Protein 2Z9V (pdb70)

CATH classification: 3.90.1150.10 (+1 more: 3.40.640.10)

Secondary structure (DSSP, 8-state):
----TTS--SEE-SSS--PPPHHHHHHTTS----TTSHHHHHHHHHHHHHHHHHTT-SSPPEEESS-THHHHHHHHHHH--TT--EEEEESSHHHHHHHHHHHHH-S-EEEEE--TTS---HHHHHHHHHH-TT--EEEEESEEGGGTEE--HHHHHHHHHHTT-EEEEE-TTTBTTBS--GGGGT-SEEEE-SSSTT---S--EEEEE-HHHHHHHHT-TTS--SSTT-SGGGTTTTSTTS--SS---HHHHHHHHHHHHHHHHH-HHHHHHHHHHHHHHHHHHHHHTT--BSSSSGGGB-TTEEEEEPPTT--HHHHHHHHHHHH-EE-EE--GGGTTTEEEEE--GGG-SHHHHHHHHHHHHHHHHHTT----HHHHHHHHHHHHHHH-/----TTS--SEE-SSS--PPPHHHHHHHTS----TTSHHHHHHHHHHHHHHHHHTT-SSPPEEESS-THHHHHHHHHHH--TT--EEEEESSHHHHHHHHHHHHH-S-EEEEE--TTS---HHHHHHHHHH-TT--EEEEESEEGGGTEE--HHHHHHHHHHHT-EEEEE-TTTBTTBS--TGGGT-SEEEE-SSSTT---S--EEEEE-HHHHHHHHH-TTS--SSTT-SGGGTTTTSTTS--SS---HHHHHHHHHHHHHHHHH-HHHHHHHHHHHHHHHHHHHHHHT--BSSSSGGGB-TTEEEEEPPTT--HHHHHHHHHHHH-EE-B---GGGTTTEEEEE--GGG-SHHHHHHHHHHHHHHHHHTT----HHHHHHHHHHHHHH--

Sequence (784 aa):
MRYPEHHADPVITLTAGPVNAYPEVLRGLGRTVLYDYDPAFQLLYEKKVVDDKAQKAMRLSNKPVILHGEEPVLGLEAAAASLISPDDDVVLNLASGVYGKGFGYWAKRYSPHLLEIEVPYNEAIDPQAVADMLKAHPEITVVSVCHHDTPSGTINPIDAIGALVSAHGAYLIVDAVSSFGGMKTHPEEDCKADIYVTGPNKCLGAPPGLTMMGVSERRAWAKMKKANPLAPRASMLSIVDWENAWSRDKPFPFTPSVSEINGLDVALDLYLNEGPEAVWARHALTAKAMRAGVTAMGLSSVWAASDSIASPTTTAVRTPDGVDEKALRQAARARYGVVFSSGRRGEETLGKKLTRIGHMGPTAQPIYAIAALTALGGAMNAAGRKLAIGKGIEAALAVIDADAMRYPEHADPVITLTAGPVNAYPEVLRGLGRTVLYDYDPAFQLLYEKKVVDKAQKAMRLSNKPVILHGEEPVLGLEAAAASLISPDDVVLNLASGVYGKGFGYYWAKRYSPHLLEEIEVPYNEAIDPQAVADMLKKAHPEITVVSVCHHDTPSGTINPIDAIGALVSAHGAYLIVDAVSSFGGMKTHPEEDCKADIIYVTGPNKCLGAPPGLTMMGVSERAWAKMKANPLAPRRASMLSIVDWENAWSRDKKPFPFTPSVSEINGLDVALDLYLNEGPEEAVWARHALTAKAMRAGVTAMGLSVWAASDSIASPTTTAVRTPDGVDEKALRQAARARYGVVFSSGRGETLGKLTRIGHMGPTAQPIYAIAALTALGGAMNAAGRKLAIGKGIEAALAVIDADA

Nearest PDB structures (foldseek):
  2z9u-assembly1_A  TM=1.001E+00  e=2.748E-76  Mesorhizobium loti
  3kgw-assembly1_B  TM=9.370E-01  e=1.574E-29  Mus musculus
  3kgx-assembly1_A  TM=9.315E-01  e=3.051E-29  Mus musculus
  7e7g-assembly1_A-2  TM=9.150E-01  e=3.504E-27  Pseudomonas aeruginosa PAO1
  1m32-assembly3_E  TM=9.062E-01  e=8.127E-26  Salmonella enterica subsp. enterica serovar Typhimurium

InterPro domains:
  IPR000192 Aminotransferase class V domain [PF00266] (108-335)
  IPR015421 Pyridoxal phosphate-dependent transferase, major domain [G3DSA:3.40.640.10] (22-267)
  IPR015422 Pyridoxal phosphate-dependent transferase, small domain [G3DSA:3.90.1150.10] (17-385)
  IPR015424 Pyridoxal phosphate-dependent transferase [SSF53383] (3-364)
  IPR024169 Serine-pyruvate aminotransferase/2-aminoethylphosphonate-pyruvate transaminase [PIRSF000524] (14-388)

Foldseek 3Di:
DWDDPVDAFDAEQAQFDGAFDVLLVVLLVPDQDDCLDLVNLVLLLVLQVLLCVLQVHPDTWFKAWFFQVLLLLLLLQQQAAQQAAEEQEEQADVSVVSQVSNCVHYVHYHYDYDHNQEEDDLVVLLVVCVVCLRHAEYEDEAQRPLNQFGYPQLSNLVSCVVSNHAYAYECAAPRLQADDHCVSNVHQKYWYDCTGQLRHNGTMITIDHDPVNLVSRVPHPRNDDLDSSHPNQRVCSSHSPDDDSDDHPRSSSSSSSSSSVVSVVVDSVNNNVLLQLLQVLLQQLCVQQPWHFSRPDPVGRHSFKTKTFDDPPDAVVQLQVQLCTPPSYHYDARDDPRGRGIIMGGLHHVNSHNVNSLSVLQSSVVSVVVSVDRTPSVRSSVRSVVSVVVVD/DWDDPVDAFDAEQAQFDGAFDPLLVVLLVDDQDDCLDLVNLVLLLVLQVLLCVLQVHPDTWFKAFFFQVLVLLLLLQQQAAQQAAEEQEEQADVSVVSQVSNCVHYVHYHYDYDHNQEEDDLVVLLVVLVVCLRHAEYEDEQQRPLNQFGYPQLSSLVSCVVSVHAYAYECAQPRLQADDHCVSRVHQKYWYDCTGQLRHNGTMITIDHDPVSLVSRVPDPRNDDLDSSHPNNRPCSSHSPDHDSDDHPRSSSSSSSSSSCVSVVCDSVNNNVLLQLLQVLLQQLCVQQPWDFSRPDPVGRHSFKTKTFDPPPFAVVQLQVQLCTPQSYHWDARDDPRGRGTIMGGLHHVNSHNVNSLSVLVSNSVSVVVSPDRTPSVRSNVRSVCSVVPDD

B-factor: mean 14.83, std 6.27, range [3.82, 55.48]

Structure (mmCIF, N/CA/C/O backbone):
data_2Z9V
#
_entry.id   2Z9V
#
_cell.length_a   68.628
_cell.length_b   68.628
_cell.length_c   312.191
_cell.angle_alpha   90.00
_cell.angle_beta   90.00
_cell.angle_gamma   90.00
#
_symmetry.space_group_name_H-M   'P 43 21 2'
#
loop_
_entity.id
_entity.type
_entity.pdbx_description
1 polymer 'Aspartate aminotransferase'
2 non-polymer 'SULFATE ION'
3 non-polymer 4-(AMINOMETHYL)-5-(HYDROXYMETHYL)-2-METHYLPYRIDIN-3-OL
4 non-polymer GLYCEROL
5 water water
#
loop_
_atom_site.group_PDB
_atom_site.id
_atom_site.type_symbol
_atom_site.label_atom_id
_atom_site.label_alt_id
_atom_site.label_comp_id
_atom_site.label_asym_id
_atom_site.label_entity_id
_atom_site.label_seq_id
_atom_site.pdbx_PDB_ins_code
_atom_site.Cartn_x
_atom_site.Cartn_y
_atom_site.Cartn_z
_atom_site.occupancy
_atom_site.B_iso_or_equiv
_atom_site.auth_seq_id
_atom_site.auth_comp_id
_atom_site.auth_asym_id
_atom_site.auth_atom_id
_atom_site.pdbx_PDB_model_num
ATOM 1 N N . MET A 1 1 ? 70.188 32.162 -3.747 1.00 19.16 2 MET A N 1
ATOM 2 C CA . MET A 1 1 ? 69.219 33.216 -3.304 1.00 18.73 2 MET A CA 1
ATOM 3 C C . MET A 1 1 ? 68.910 33.063 -1.821 1.00 18.79 2 MET A C 1
ATOM 4 O O . MET A 1 1 ? 69.120 31.985 -1.235 1.00 18.13 2 MET A O 1
ATOM 9 N N . ARG A 1 2 ? 68.405 34.143 -1.228 1.00 18.49 3 ARG A N 1
ATOM 10 C CA . ARG A 1 2 ? 68.007 34.141 0.179 1.00 18.71 3 ARG A CA 1
ATOM 11 C C . ARG A 1 2 ? 66.695 34.898 0.365 1.00 18.33 3 ARG A C 1
ATOM 12 O O . ARG A 1 2 ? 66.445 35.909 -0.305 1.00 19.28 3 ARG A O 1
ATOM 20 N N . TYR A 1 3 ? 65.855 34.391 1.263 1.00 17.14 4 TYR A N 1
ATOM 21 C CA . TYR A 1 3 ? 64.601 35.051 1.634 1.00 16.59 4 TYR A CA 1
ATOM 22 C C . TYR A 1 3 ? 64.859 35.954 2.825 1.00 17.52 4 TYR A C 1
ATOM 23 O O . TYR A 1 3 ? 65.330 35.485 3.865 1.00 16.61 4 TYR A O 1
ATOM 32 N N . PRO A 1 4 ? 64.572 37.261 2.673 1.00 18.83 5 PRO A N 1
ATOM 33 C CA . PRO A 1 4 ? 64.756 38.185 3.789 1.00 20.07 5 PRO A CA 1
ATOM 34 C C . PRO A 1 4 ? 63.783 37.888 4.938 1.00 20.53 5 PRO A C 1
ATOM 35 O O . PRO A 1 4 ? 62.658 37.421 4.706 1.00 20.32 5 PRO A O 1
ATOM 39 N N . GLU A 1 5 ? 64.233 38.156 6.162 1.00 21.80 6 GLU A N 1
ATOM 40 C CA . GLU A 1 5 ? 63.421 37.958 7.359 1.00 22.92 6 GLU A CA 1
ATOM 41 C C . GLU A 1 5 ? 62.148 38.802 7.371 1.00 22.93 6 GLU A C 1
ATOM 42 O O . GLU A 1 5 ? 61.130 38.379 7.924 1.00 23.02 6 GLU A O 1
ATOM 48 N N . HIS A 1 6 ? 62.223 39.996 6.777 1.00 23.29 7 HIS A N 1
ATOM 49 C CA A HIS A 1 6 ? 61.111 40.954 6.772 0.50 23.55 7 HIS A CA 1
ATOM 50 C CA B HIS A 1 6 ? 61.109 40.940 6.794 0.50 23.77 7 HIS A CA 1
ATOM 51 C C . HIS A 1 6 ? 60.029 40.581 5.763 1.00 23.83 7 HIS A C 1
ATOM 52 O O . HIS A 1 6 ? 58.864 40.973 5.911 1.00 24.55 7 HIS A O 1
ATOM 65 N N . ALA A 1 7 ? 60.414 39.822 4.738 1.00 23.39 8 ALA A N 1
ATOM 66 C CA . ALA A 1 7 ? 59.492 39.412 3.677 1.00 22.39 8 ALA A CA 1
ATOM 67 C C . ALA A 1 7 ? 58.721 38.155 4.072 1.00 21.59 8 ALA A C 1
ATOM 68 O O . ALA A 1 7 ? 59.190 37.376 4.895 1.00 20.73 8 ALA A O 1
ATOM 70 N N . ASP A 1 8 ? 57.539 37.975 3.480 1.00 20.64 9 ASP A N 1
ATOM 71 C CA . ASP A 1 8 ? 56.692 36.800 3.723 1.00 19.60 9 ASP A CA 1
ATOM 72 C C . ASP A 1 8 ? 57.420 35.508 3.339 1.00 17.42 9 ASP A C 1
ATOM 73 O O . ASP A 1 8 ? 58.239 35.506 2.417 1.00 17.24 9 ASP A O 1
ATOM 78 N N . PRO A 1 9 ? 57.133 34.399 4.046 1.00 15.38 10 PRO A N 1
ATOM 79 C CA . PRO A 1 9 ? 57.798 33.166 3.630 1.00 14.45 10 PRO A CA 1
ATOM 80 C C . PRO A 1 9 ? 57.044 32.519 2.464 1.00 13.79 10 PRO A C 1
ATOM 81 O O . PRO A 1 9 ? 55.989 33.006 2.048 1.00 13.43 10 PRO A O 1
ATOM 85 N N . VAL A 1 10 ? 57.580 31.416 1.964 1.00 12.43 11 VAL A N 1
ATOM 86 C CA . VAL A 1 10 ? 56.945 30.689 0.873 1.00 11.96 11 VAL A CA 1
ATOM 87 C C . VAL A 1 10 ? 55.929 29.690 1.426 1.00 12.20 11 VAL A C 1
ATOM 88 O O . VAL A 1 10 ? 54.783 29.654 0.974 1.00 12.81 11 VAL A O 1
ATOM 92 N N . ILE A 1 11 ? 56.354 28.875 2.396 1.00 12.15 12 ILE A N 1
ATOM 93 C CA . ILE A 1 11 ? 55.449 27.911 3.045 1.00 11.66 12 ILE A CA 1
ATOM 94 C C . ILE A 1 11 ? 55.672 27.906 4.547 1.00 10.96 12 ILE A C 1
ATOM 95 O O . ILE A 1 11 ? 56.776 27.661 5.004 1.00 11.39 12 ILE A O 1
ATOM 100 N N . THR A 1 12 ? 54.603 28.159 5.298 1.00 9.91 13 THR A N 1
ATOM 101 C CA . THR A 1 12 ? 54.629 28.088 6.758 1.00 9.99 13 THR A CA 1
ATOM 102 C C . THR A 1 12 ? 54.188 26.682 7.181 1.00 9.77 13 THR A C 1
ATOM 103 O O . THR A 1 12 ? 53.020 26.300 7.031 1.00 10.07 13 THR A O 1
ATOM 107 N N . LEU A 1 13 ? 55.154 25.932 7.699 1.00 10.29 14 LEU A N 1
ATOM 108 C CA . LEU A 1 13 ? 54.933 24.536 8.079 1.00 10.21 14 LEU A CA 1
ATOM 109 C C . LEU A 1 13 ? 55.147 24.347 9.577 1.00 10.58 14 LEU A C 1
ATOM 110 O O . LEU A 1 13 ? 55.730 23.362 10.036 1.00 10.86 14 LEU A O 1
ATOM 115 N N . THR A 1 14 ? 54.652 25.319 10.335 1.00 9.92 15 THR A N 1
ATOM 116 C CA . THR A 1 14 ? 54.781 25.335 11.796 1.00 10.13 15 THR A CA 1
ATOM 117 C C . THR A 1 14 ? 53.690 24.495 12.460 1.00 10.39 15 THR A C 1
ATOM 118 O O . THR A 1 14 ? 52.767 24.023 11.794 1.00 11.03 15 THR A O 1
ATOM 122 N N . ALA A 1 15 ? 53.773 24.355 13.787 1.00 10.88 16 ALA A N 1
ATOM 123 C CA . ALA A 1 15 ? 52.705 23.745 14.580 1.00 11.63 16 ALA A CA 1
ATOM 124 C C . ALA A 1 15 ? 51.610 24.760 14.969 1.00 11.55 16 ALA A C 1
ATOM 125 O O . ALA A 1 15 ? 50.885 24.568 15.955 1.00 11.55 16 ALA A O 1
ATOM 127 N N . GLY A 1 16 ? 51.502 25.853 14.197 1.00 11.83 17 GLY A N 1
ATOM 128 C CA . GLY A 1 16 ? 50.406 26.826 14.371 1.00 12.09 17 GLY A CA 1
ATOM 129 C C . GLY A 1 16 ? 50.825 28.108 15.092 1.00 12.18 17 GLY A C 1
ATOM 130 O O . GLY A 1 16 ? 51.602 28.063 16.040 1.00 12.63 17 GLY A O 1
ATOM 131 N N . PRO A 1 17 ? 50.320 29.268 14.640 1.00 12.07 18 PRO A N 1
ATOM 132 C CA . PRO A 1 17 ? 49.491 29.473 13.445 1.00 12.14 18 PRO A CA 1
ATOM 133 C C . PRO A 1 17 ? 50.167 29.049 12.153 1.00 12.06 18 PRO A C 1
ATOM 134 O O . PRO A 1 17 ? 51.383 29.228 11.979 1.00 12.39 18 PRO A O 1
ATOM 138 N N . VAL A 1 18 ? 49.369 28.478 11.261 1.00 12.45 19 VAL A N 1
ATOM 139 C CA . VAL A 1 18 ? 49.748 28.288 9.859 1.00 13.17 19 VAL A CA 1
ATOM 140 C C . VAL A 1 18 ? 48.825 29.196 9.044 1.00 12.93 19 VAL A C 1
ATOM 141 O O . VAL A 1 18 ? 47.864 29.744 9.595 1.00 12.79 19 VAL A O 1
ATOM 145 N N . ASN A 1 19 ? 49.085 29.381 7.748 1.00 12.84 20 ASN A N 1
ATOM 146 C CA . ASN A 1 19 ? 48.120 30.166 6.955 1.00 12.50 20 ASN A CA 1
ATOM 147 C C . ASN A 1 19 ? 46.758 29.477 6.971 1.00 12.60 20 ASN A C 1
ATOM 148 O O . ASN A 1 19 ? 46.667 28.249 6.879 1.00 12.00 20 ASN A O 1
ATOM 153 N N . ALA A 1 20 ? 45.693 30.256 7.128 1.00 11.69 21 ALA A N 1
ATOM 154 C CA . ALA A 1 20 ? 44.352 29.677 7.171 1.00 11.45 21 ALA A CA 1
ATOM 155 C C . ALA A 1 20 ? 43.988 29.093 5.808 1.00 11.02 21 ALA A C 1
ATOM 156 O O . ALA A 1 20 ? 44.578 29.469 4.781 1.00 11.63 21 ALA A O 1
ATOM 158 N N . TYR A 1 21 ? 43.022 28.170 5.789 1.00 11.21 22 TYR A N 1
ATOM 159 C CA . TYR A 1 21 ? 42.456 27.729 4.517 1.00 11.30 22 TYR A CA 1
ATOM 160 C C . TYR A 1 21 ? 42.044 28.955 3.692 1.00 11.84 22 TYR A C 1
ATOM 161 O O . TYR A 1 21 ? 41.560 29.940 4.250 1.00 11.92 22 TYR A O 1
ATOM 170 N N . PRO A 1 22 ? 42.241 28.907 2.362 1.00 12.52 23 PRO A N 1
ATOM 171 C CA . PRO A 1 22 ? 41.906 30.091 1.554 1.00 12.30 23 PRO A CA 1
ATOM 172 C C . PRO A 1 22 ? 40.433 30.502 1.709 1.00 11.82 23 PRO A C 1
ATOM 173 O O . PRO A 1 22 ? 40.136 31.692 1.732 1.00 12.31 23 PRO A O 1
ATOM 177 N N . GLU A 1 23 ? 39.544 29.524 1.854 1.00 11.40 24 GLU A N 1
ATOM 178 C CA . GLU A 1 23 ? 38.115 29.798 2.050 1.00 11.48 24 GLU A CA 1
ATOM 179 C C . GLU A 1 23 ? 37.868 30.546 3.366 1.00 10.88 24 GLU A C 1
ATOM 180 O O . GLU A 1 23 ? 36.946 31.383 3.470 1.00 11.31 24 GLU A O 1
ATOM 186 N N . VAL A 1 24 ? 38.667 30.207 4.375 1.00 11.29 25 VAL A N 1
ATOM 187 C CA . VAL A 1 24 ? 38.561 30.864 5.685 1.00 10.92 25 VAL A CA 1
ATOM 188 C C . VAL A 1 24 ? 39.037 32.306 5.555 1.00 10.90 25 VAL A C 1
ATOM 189 O O . VAL A 1 24 ? 38.374 33.213 6.061 1.00 11.21 25 VAL A O 1
ATOM 193 N N . LEU A 1 25 ? 40.153 32.529 4.856 1.00 10.14 26 LEU A N 1
ATOM 194 C CA . LEU A 1 25 ? 40.610 33.910 4.578 1.00 10.92 26 LEU A CA 1
ATOM 195 C C . LEU A 1 25 ? 39.526 34.758 3.915 1.00 11.02 26 LEU A C 1
ATOM 196 O O . LEU A 1 25 ? 39.297 35.909 4.310 1.00 11.32 26 LEU A O 1
ATOM 201 N N . ARG A 1 26 ? 38.843 34.191 2.919 1.00 11.20 27 ARG A N 1
ATOM 202 C CA . ARG A 1 26 ? 37.722 34.904 2.276 1.00 12.28 27 ARG A CA 1
ATOM 203 C C . ARG A 1 26 ? 36.565 35.095 3.265 1.00 11.83 27 ARG A C 1
ATOM 204 O O . ARG A 1 26 ? 35.919 36.158 3.294 1.00 12.65 27 ARG A O 1
ATOM 212 N N . GLY A 1 27 ? 36.305 34.065 4.073 1.00 11.24 28 GLY A N 1
ATOM 213 C CA . GLY A 1 27 ? 35.206 34.091 5.051 1.00 11.05 28 GLY A CA 1
ATOM 214 C C . GLY A 1 27 ? 35.390 35.166 6.108 1.00 10.75 28 GLY A C 1
ATOM 215 O O . GLY A 1 27 ? 34.417 35.753 6.599 1.00 10.54 28 GLY A O 1
ATOM 216 N N . LEU A 1 28 ? 36.645 35.407 6.481 1.00 10.29 29 LEU A N 1
ATOM 217 C CA . LEU A 1 28 ? 36.967 36.457 7.463 1.00 11.00 29 LEU A CA 1
ATOM 218 C C . LEU A 1 28 ? 36.579 37.831 6.937 1.00 10.93 29 LEU A C 1
ATOM 219 O O . LEU A 1 28 ? 36.419 38.773 7.722 1.00 11.24 29 LEU A O 1
ATOM 224 N N . GLY A 1 29 ? 36.459 37.938 5.613 1.00 11.20 30 GLY A N 1
ATOM 225 C CA . GLY A 1 29 ? 36.035 39.173 4.959 1.00 11.10 30 GLY A CA 1
ATOM 226 C C . GLY A 1 29 ? 34.545 39.296 4.672 1.00 11.70 30 GLY A C 1
ATOM 227 O O . GLY A 1 29 ? 34.123 40.224 3.982 1.00 10.94 30 GLY A O 1
ATOM 228 N N . ARG A 1 30 ? 33.746 38.360 5.178 1.00 12.10 31 ARG A N 1
ATOM 229 C CA . ARG A 1 30 ? 32.285 38.456 5.080 1.00 13.21 31 ARG A CA 1
ATOM 230 C C . ARG A 1 30 ? 31.741 39.705 5.791 1.00 13.48 31 ARG A C 1
ATOM 231 O O . ARG A 1 30 ? 32.403 40.299 6.641 1.00 12.47 31 ARG A O 1
ATOM 239 N N . THR A 1 31 ? 30.527 40.103 5.416 1.00 14.02 32 THR A N 1
ATOM 240 C CA . THR A 1 31 ? 29.856 41.231 6.067 1.00 14.74 32 THR A CA 1
ATOM 241 C C . THR A 1 31 ? 29.923 41.089 7.579 1.00 14.53 32 THR A C 1
ATOM 242 O O . THR A 1 31 ? 29.646 40.017 8.125 1.00 15.23 32 THR A O 1
ATOM 246 N N . VAL A 1 32 ? 30.284 42.179 8.244 1.00 13.80 33 VAL A N 1
ATOM 247 C CA . VAL A 1 32 ? 30.231 42.254 9.699 1.00 13.18 33 VAL A CA 1
ATOM 248 C C . VAL A 1 32 ? 28.864 42.820 10.060 1.00 13.07 33 VAL A C 1
ATOM 249 O O . VAL A 1 32 ? 28.595 44.006 9.843 1.00 13.42 33 VAL A O 1
ATOM 253 N N . LEU A 1 33 ? 27.987 41.963 10.571 1.00 12.87 34 LEU A N 1
ATOM 254 C CA . LEU A 1 33 ? 26.662 42.409 10.985 1.00 12.74 34 LEU A CA 1
ATOM 255 C C . LEU A 1 33 ? 26.680 42.938 12.414 1.00 12.53 34 LEU A C 1
ATOM 256 O O . LEU A 1 33 ? 27.546 42.577 13.216 1.00 12.81 34 LEU A O 1
ATOM 261 N N . TYR A 1 34 ? 25.711 43.795 12.731 1.00 12.02 35 TYR A N 1
ATOM 262 C CA . TYR A 1 34 ? 25.427 44.140 14.123 1.00 11.70 35 TYR A CA 1
ATOM 263 C C . TYR A 1 34 ? 25.126 42.841 14.871 1.00 11.81 35 TYR A C 1
ATOM 264 O O . TYR A 1 34 ? 24.400 41.972 14.366 1.00 11.39 35 TYR A O 1
ATOM 273 N N . ASP A 1 35 ? 25.685 42.698 16.073 1.00 11.79 36 ASP A N 1
ATOM 274 C CA . ASP A 1 35 ? 25.490 41.445 16.806 1.00 12.42 36 ASP A CA 1
ATOM 275 C C . ASP A 1 35 ? 24.031 41.174 17.236 1.00 13.30 36 ASP A C 1
ATOM 276 O O . ASP A 1 35 ? 23.647 40.023 17.438 1.00 13.24 36 ASP A O 1
ATOM 281 N N . TYR A 1 36 ? 23.219 42.227 17.309 1.00 12.60 37 TYR A N 1
ATOM 282 C CA . TYR A 1 36 ? 21.786 42.073 17.589 1.00 12.92 37 TYR A CA 1
ATOM 283 C C . TYR A 1 36 ? 20.893 42.134 16.343 1.00 12.74 37 TYR A C 1
ATOM 284 O O . TYR A 1 36 ? 19.658 42.162 16.443 1.00 13.80 37 TYR A O 1
ATOM 293 N N . ASP A 1 37 ? 21.514 42.132 15.170 1.00 12.31 38 ASP A N 1
ATOM 294 C CA . ASP A 1 37 ? 20.771 41.973 13.931 1.00 12.26 38 ASP A CA 1
ATOM 295 C C . ASP A 1 37 ? 20.217 40.547 13.915 1.00 12.43 38 ASP A C 1
ATOM 296 O O . ASP A 1 37 ? 20.931 39.604 14.281 1.00 12.34 38 ASP A O 1
ATOM 301 N N . PRO A 1 38 ? 18.942 40.385 13.520 1.00 12.66 39 PRO A N 1
ATOM 302 C CA . PRO A 1 38 ? 18.386 39.034 13.522 1.00 13.07 39 PRO A CA 1
ATOM 303 C C . PRO A 1 38 ? 19.151 38.033 12.642 1.00 13.33 39 PRO A C 1
ATOM 304 O O . PRO A 1 38 ? 19.193 36.839 12.978 1.00 13.09 39 PRO A O 1
ATOM 308 N N . ALA A 1 39 ? 19.760 38.505 11.551 1.00 12.85 40 ALA A N 1
ATOM 309 C CA . ALA A 1 39 ? 20.520 37.624 10.664 1.00 13.07 40 ALA A CA 1
ATOM 310 C C . ALA A 1 39 ? 21.790 37.127 11.359 1.00 13.11 40 ALA A C 1
ATOM 311 O O . ALA A 1 39 ? 22.203 35.982 11.161 1.00 13.68 40 ALA A O 1
ATOM 313 N N . PHE A 1 40 ? 22.396 37.980 12.180 1.00 12.87 41 PHE A N 1
ATOM 314 C CA . PHE A 1 40 ? 23.545 37.527 12.954 1.00 12.12 41 PHE A CA 1
ATOM 315 C C . PHE A 1 40 ? 23.158 36.577 14.089 1.00 12.18 41 PHE A C 1
ATOM 316 O O . PHE A 1 40 ? 23.853 35.589 14.348 1.00 12.16 41 PHE A O 1
ATOM 324 N N . GLN A 1 41 ? 22.041 36.867 14.755 1.00 11.98 42 GLN A N 1
ATOM 325 C CA . GLN A 1 41 ? 21.572 36.019 15.845 1.00 12.36 42 GLN A CA 1
ATOM 326 C C . GLN A 1 41 ? 21.312 34.611 15.304 1.00 12.83 42 GLN A C 1
ATOM 327 O O . GLN A 1 41 ? 21.639 33.612 15.964 1.00 12.48 42 GLN A O 1
ATOM 333 N N . LEU A 1 42 ? 20.730 34.538 14.107 1.00 12.51 43 LEU A N 1
ATOM 334 C CA . LEU A 1 42 ? 20.503 33.244 13.459 1.00 14.27 43 LEU A CA 1
ATOM 335 C C . LEU A 1 42 ? 21.834 32.580 13.105 1.00 13.52 43 LEU A C 1
ATOM 336 O O . LEU A 1 42 ? 22.028 31.400 13.410 1.00 12.66 43 LEU A O 1
ATOM 341 N N . LEU A 1 43 ? 22.738 33.340 12.479 1.00 13.49 44 LEU A N 1
ATOM 342 C CA . LEU A 1 43 ? 24.067 32.823 12.099 1.00 12.98 44 LEU A CA 1
ATOM 343 C C . LEU A 1 43 ? 24.809 32.235 13.289 1.00 12.66 44 LEU A C 1
ATOM 344 O O . LEU A 1 43 ? 25.303 31.111 13.222 1.00 12.01 44 LEU A O 1
ATOM 349 N N . TYR A 1 44 ? 24.879 32.997 14.375 1.00 12.63 45 TYR A N 1
ATOM 350 C CA . TYR A 1 44 ? 25.565 32.555 15.588 1.00 11.57 45 TYR A CA 1
ATOM 351 C C . TYR A 1 44 ? 24.993 31.219 16.071 1.00 12.78 45 TYR A C 1
ATOM 352 O O . TYR A 1 44 ? 25.748 30.291 16.391 1.00 12.11 45 TYR A O 1
ATOM 361 N N . GLU A 1 45 ? 23.660 31.115 16.103 1.00 12.79 46 GLU A N 1
ATOM 362 C CA . GLU A 1 45 ? 23.016 29.866 16.527 1.00 13.60 46 GLU A CA 1
ATOM 363 C C . GLU A 1 45 ? 23.419 28.707 15.617 1.00 13.17 46 GLU A C 1
ATOM 364 O O . GLU A 1 45 ? 23.683 27.580 16.091 1.00 12.72 46 GLU A O 1
ATOM 370 N N . LYS A 1 46 ? 23.466 28.986 14.319 1.00 13.11 47 LYS A N 1
ATOM 371 C CA A LYS A 1 46 ? 23.832 27.983 13.307 0.50 13.17 47 LYS A CA 1
ATOM 372 C CA B LYS A 1 46 ? 23.807 27.945 13.360 0.50 13.16 47 LYS A CA 1
ATOM 373 C C . LYS A 1 46 ? 25.283 27.551 13.466 1.00 13.09 47 LYS A C 1
ATOM 374 O O . LYS A 1 46 ? 25.624 26.391 13.252 1.00 12.15 47 LYS A O 1
ATOM 385 N N . VAL A 1 47 ? 26.138 28.508 13.816 1.00 12.48 48 VAL A N 1
ATOM 386 C CA . VAL A 1 47 ? 27.558 28.202 14.035 1.00 12.08 48 VAL A CA 1
ATOM 387 C C . VAL A 1 47 ? 27.729 27.272 15.243 1.00 11.85 48 VAL A C 1
ATOM 388 O O . VAL A 1 47 ? 28.477 26.291 15.175 1.00 11.83 48 VAL A O 1
ATOM 392 N N . VAL A 1 48 ? 27.010 27.549 16.330 1.00 10.74 49 VAL A N 1
ATOM 393 C CA . VAL A 1 48 ? 27.012 26.649 17.494 1.00 10.85 49 VAL A CA 1
ATOM 394 C C . VAL A 1 48 ? 26.542 25.243 17.099 1.00 11.39 49 VAL A C 1
ATOM 395 O O . VAL A 1 48 ? 27.148 24.244 17.521 1.00 11.09 49 VAL A O 1
ATOM 399 N N . ASP A 1 49 ? 25.490 25.176 16.280 1.00 12.47 50 ASP A N 1
ATOM 400 C CA A ASP A 1 49 ? 24.961 23.894 15.768 0.50 12.99 50 ASP A CA 1
ATOM 401 C CA B ASP A 1 49 ? 24.966 23.893 15.800 0.50 13.17 50 ASP A CA 1
ATOM 402 C C . ASP A 1 49 ? 25.997 23.105 14.977 1.00 13.16 50 ASP A C 1
ATOM 403 O O . ASP A 1 49 ? 26.119 21.878 15.130 1.00 12.89 50 ASP A O 1
ATOM 412 N N . LYS A 1 50 ? 26.732 23.811 14.118 1.00 12.94 51 LYS A N 1
ATOM 413 C CA . LYS A 1 50 ? 27.771 23.199 13.297 1.00 13.07 51 LYS A CA 1
ATOM 414 C C . LYS A 1 50 ? 28.887 22.702 14.190 1.00 12.27 51 LYS A C 1
ATOM 415 O O . LYS A 1 50 ? 29.424 21.607 13.967 1.00 12.12 51 LYS A O 1
ATOM 421 N N . ALA A 1 51 ? 29.245 23.504 15.199 1.00 11.34 52 ALA A N 1
ATOM 422 C CA . ALA A 1 51 ? 30.262 23.096 16.161 1.00 11.26 52 ALA A CA 1
ATOM 423 C C . ALA A 1 51 ? 29.816 21.849 16.930 1.00 11.79 52 ALA A C 1
ATOM 424 O O . ALA A 1 51 ? 30.609 20.913 17.142 1.00 11.51 52 ALA A O 1
ATOM 426 N N . GLN A 1 52 ? 28.542 21.817 17.323 1.00 12.00 53 GLN A N 1
ATOM 427 C CA . GLN A 1 52 ? 27.999 20.646 18.018 1.00 12.17 53 GLN A CA 1
ATOM 428 C C . GLN A 1 52 ? 28.128 19.399 17.141 1.00 12.69 53 GLN A C 1
ATOM 429 O O . GLN A 1 52 ? 28.541 18.317 17.610 1.00 12.73 53 GLN A O 1
ATOM 435 N N . LYS A 1 53 ? 27.808 19.549 15.862 1.00 11.79 54 LYS A N 1
ATOM 436 C CA . LYS A 1 53 ? 27.876 18.417 14.937 1.00 12.34 54 LYS A CA 1
ATOM 437 C C . LYS A 1 53 ? 29.327 17.960 14.786 1.00 11.69 54 LYS A C 1
ATOM 438 O O . LYS A 1 53 ? 29.623 16.768 14.882 1.00 11.84 54 LYS A O 1
ATOM 444 N N . ALA A 1 54 ? 30.231 18.914 14.572 1.00 11.39 55 ALA A N 1
ATOM 445 C CA . ALA A 1 54 ? 31.645 18.582 14.399 1.00 11.36 55 ALA A CA 1
ATOM 446 C C . ALA A 1 54 ? 32.220 17.893 15.644 1.00 11.73 55 ALA A C 1
ATOM 447 O O . ALA A 1 54 ? 33.041 16.985 15.529 1.00 11.77 55 ALA A O 1
ATOM 449 N N . MET A 1 55 ? 31.782 18.309 16.828 1.00 10.85 56 MET A N 1
ATOM 450 C CA . MET A 1 55 ? 32.300 17.750 18.080 1.00 11.16 56 MET A CA 1
ATOM 451 C C . MET A 1 55 ? 31.545 16.496 18.538 1.00 11.59 56 MET A C 1
ATOM 452 O O . MET A 1 55 ? 31.845 15.949 19.602 1.00 11.76 56 MET A O 1
ATOM 457 N N . ARG A 1 56 ? 30.581 16.048 17.723 1.00 12.02 57 ARG A N 1
ATOM 458 C CA . ARG A 1 56 ? 29.703 14.891 18.043 1.00 12.04 57 ARG A CA 1
ATOM 459 C C . ARG A 1 56 ? 29.072 15.028 19.434 1.00 12.05 57 ARG A C 1
ATOM 460 O O . ARG A 1 56 ? 28.959 14.057 20.197 1.00 12.33 57 ARG A O 1
ATOM 468 N N . LEU A 1 57 ? 28.677 16.259 19.766 1.00 11.78 58 LEU A N 1
ATOM 469 C CA . LEU A 1 57 ? 28.209 16.579 21.106 1.00 12.14 58 LEU A CA 1
ATOM 470 C C . LEU A 1 57 ? 26.717 16.347 21.272 1.00 12.86 58 LEU A C 1
ATOM 471 O O . LEU A 1 57 ? 25.928 16.648 20.376 1.00 13.66 58 LEU A O 1
ATOM 476 N N . SER A 1 58 ? 26.344 15.842 22.448 1.00 14.18 59 SER A N 1
ATOM 477 C CA . SER A 1 58 ? 24.937 15.622 22.789 1.00 15.06 59 SER A CA 1
ATOM 478 C C . SER A 1 58 ? 24.239 16.906 23.234 1.00 14.98 59 SER A C 1
ATOM 479 O O . SER A 1 58 ? 23.015 16.983 23.238 1.00 15.67 59 SER A O 1
ATOM 482 N N . ASN A 1 59 ? 25.026 17.910 23.606 1.00 14.02 60 ASN A N 1
ATOM 483 C CA . ASN A 1 59 ? 24.495 19.205 24.005 1.00 13.51 60 ASN A CA 1
ATOM 484 C C . ASN A 1 59 ? 25.305 20.313 23.329 1.00 13.46 60 ASN A C 1
ATOM 485 O O . ASN A 1 59 ? 26.240 20.018 22.597 1.00 13.59 60 ASN A O 1
ATOM 490 N N . LYS A 1 60 ? 24.955 21.576 23.560 1.00 13.27 61 LYS A N 1
ATOM 491 C CA . LYS A 1 60 ? 25.614 22.648 22.819 1.00 12.71 61 LYS A CA 1
ATOM 492 C C . LYS A 1 60 ? 27.011 22.935 23.350 1.00 11.64 61 LYS A C 1
ATOM 493 O O . LYS A 1 60 ? 27.196 23.037 24.570 1.00 12.23 61 LYS A O 1
ATOM 499 N N . PRO A 1 61 ? 27.997 23.072 22.438 1.00 10.88 62 PRO A N 1
ATOM 500 C CA . PRO A 1 61 ? 29.306 23.545 22.870 1.00 10.42 62 PRO A CA 1
ATOM 501 C C . PRO A 1 61 ? 29.189 25.034 23.144 1.00 10.34 62 PRO A C 1
ATOM 502 O O . PRO A 1 61 ? 28.312 25.699 22.575 1.00 11.38 62 PRO A O 1
ATOM 506 N N . VAL A 1 62 ? 30.055 25.537 24.007 1.00 9.98 63 VAL A N 1
ATOM 507 C CA . VAL A 1 62 ? 30.112 26.972 24.263 1.00 10.36 63 VAL A CA 1
ATOM 508 C C . VAL A 1 62 ? 31.239 27.563 23.438 1.00 9.97 63 VAL A C 1
ATOM 509 O O . VAL A 1 62 ? 32.379 27.072 23.489 1.00 10.17 63 VAL A O 1
ATOM 513 N N . ILE A 1 63 ? 30.945 28.633 22.701 1.00 10.67 64 ILE A N 1
ATOM 514 C CA . ILE A 1 63 ? 32.022 29.402 22.064 1.00 10.64 64 ILE A CA 1
ATOM 515 C C . ILE A 1 63 ? 32.392 30.556 22.981 1.00 10.19 64 ILE A C 1
ATOM 516 O O . ILE A 1 63 ? 31.514 31.327 23.386 1.00 10.39 64 ILE A O 1
ATOM 521 N N . LEU A 1 64 ? 33.676 30.662 23.326 1.00 10.20 65 LEU A N 1
ATOM 522 C CA . LEU A 1 64 ? 34.172 31.814 24.102 1.00 10.52 65 LEU A CA 1
ATOM 523 C C . LEU A 1 64 ? 35.030 32.696 23.210 1.00 10.39 65 LEU A C 1
ATOM 524 O O . LEU A 1 64 ? 35.654 32.218 22.265 1.00 10.44 65 LEU A O 1
ATOM 529 N N . HIS A 1 65 ? 35.089 33.988 23.523 1.00 10.00 66 HIS A N 1
ATOM 530 C CA . HIS A 1 65 ? 35.644 34.926 22.542 1.00 10.62 66 HIS A CA 1
ATOM 531 C C . HIS A 1 65 ? 37.059 35.361 22.843 1.00 10.62 66 HIS A C 1
ATOM 532 O O . HIS A 1 65 ? 37.369 36.554 22.948 1.00 11.82 66 HIS A O 1
ATOM 539 N N . GLY A 1 66 ? 37.893 34.346 22.991 1.00 9.88 67 GLY A N 1
ATOM 540 C CA . GLY A 1 66 ? 39.337 34.501 23.114 1.00 9.26 67 GLY A CA 1
ATOM 541 C C . GLY A 1 66 ? 39.902 33.185 22.651 1.00 10.21 67 GLY A C 1
ATOM 542 O O . GLY A 1 66 ? 39.170 32.185 22.552 1.00 10.27 67 GLY A O 1
ATOM 543 N N . GLU A 1 67 ? 41.193 33.169 22.355 1.00 10.28 68 GLU A N 1
ATOM 544 C CA A GLU A 1 67 ? 41.797 31.921 21.943 0.50 10.29 68 GLU A CA 1
ATOM 545 C CA B GLU A 1 67 ? 41.880 31.936 21.975 0.50 10.18 68 GLU A CA 1
ATOM 546 C C . GLU A 1 67 ? 41.819 30.945 23.141 1.00 9.86 68 GLU A C 1
ATOM 547 O O . GLU A 1 67 ? 41.556 31.340 24.284 1.00 8.86 68 GLU A O 1
ATOM 558 N N . PRO A 1 68 ? 42.035 29.646 22.868 1.00 10.48 69 PRO A N 1
ATOM 559 C CA . PRO A 1 68 ? 41.814 28.616 23.887 1.00 10.96 69 PRO A CA 1
ATOM 560 C C . PRO A 1 68 ? 42.461 28.719 25.259 1.00 11.48 69 PRO A C 1
ATOM 561 O O . PRO A 1 68 ? 41.944 28.089 26.194 1.00 11.25 69 PRO A O 1
ATOM 565 N N . VAL A 1 69 ? 43.536 29.496 25.422 1.00 11.37 70 VAL A N 1
ATOM 566 C CA . VAL A 1 69 ? 44.015 29.772 26.790 1.00 12.07 70 VAL A CA 1
ATOM 567 C C . VAL A 1 69 ? 42.882 30.277 27.674 1.00 12.00 70 VAL A C 1
ATOM 568 O O . VAL A 1 69 ? 42.860 30.004 28.873 1.00 12.81 70 VAL A O 1
ATOM 572 N N . LEU A 1 70 ? 41.951 31.024 27.077 1.00 10.89 71 LEU A N 1
ATOM 573 C CA . LEU A 1 70 ? 40.790 31.522 27.806 1.00 10.72 71 LEU A CA 1
ATOM 574 C C . LEU A 1 70 ? 39.934 30.385 28.343 1.00 10.69 71 LEU A C 1
ATOM 575 O O . LEU A 1 70 ? 39.540 30.394 29.515 1.00 11.03 71 LEU A O 1
ATOM 580 N N . GLY A 1 71 ? 39.625 29.430 27.474 1.00 11.64 72 GLY A N 1
ATOM 581 C CA . GLY A 1 71 ? 38.834 28.267 27.885 1.00 11.13 72 GLY A CA 1
ATOM 582 C C . GLY A 1 71 ? 39.484 27.475 29.011 1.00 10.83 72 GLY A C 1
ATOM 583 O O . GLY A 1 71 ? 38.813 27.048 29.960 1.00 11.03 72 GLY A O 1
ATOM 584 N N . LEU A 1 72 ? 40.796 27.272 28.910 1.00 11.13 73 LEU A N 1
ATOM 585 C CA . LEU A 1 72 ? 41.519 26.512 29.920 1.00 11.23 73 LEU A CA 1
ATOM 586 C C . LEU A 1 72 ? 41.540 27.230 31.276 1.00 10.87 73 LEU A C 1
ATOM 587 O O . LEU A 1 72 ? 41.235 26.627 32.302 1.00 10.14 73 LEU A O 1
ATOM 592 N N . GLU A 1 73 ? 41.868 28.525 31.277 1.00 10.56 74 GLU A N 1
ATOM 593 C CA . GLU A 1 73 ? 41.817 29.300 32.518 1.00 10.57 74 GLU A CA 1
ATOM 594 C C . GLU A 1 73 ? 40.399 29.347 33.098 1.00 10.42 74 GLU A C 1
ATOM 595 O O . GLU A 1 73 ? 40.222 29.190 34.316 1.00 11.23 74 GLU A O 1
ATOM 601 N N . ALA A 1 74 ? 39.402 29.584 32.241 1.00 10.56 75 ALA A N 1
ATOM 602 C CA . ALA A 1 74 ? 37.997 29.653 32.667 1.00 10.05 75 ALA A CA 1
ATOM 603 C C . ALA A 1 74 ? 37.529 28.319 33.259 1.00 10.82 75 ALA A C 1
ATOM 604 O O . ALA A 1 74 ? 36.813 28.291 34.263 1.00 10.16 75 ALA A O 1
ATOM 606 N N . ALA A 1 75 ? 37.971 27.222 32.657 1.00 10.81 76 ALA A N 1
ATOM 607 C CA . ALA A 1 75 ? 37.600 25.883 33.148 1.00 10.99 76 ALA A CA 1
ATOM 608 C C . ALA A 1 75 ? 38.153 25.665 34.554 1.00 11.50 76 ALA A C 1
ATOM 609 O O . ALA A 1 75 ? 37.440 25.192 35.451 1.00 12.22 76 ALA A O 1
ATOM 611 N N . ALA A 1 76 ? 39.426 25.995 34.748 1.00 11.74 77 ALA A N 1
ATOM 612 C CA . ALA A 1 76 ? 40.024 25.914 36.092 1.00 11.89 77 ALA A CA 1
ATOM 613 C C . ALA A 1 76 ? 39.275 26.797 37.088 1.00 11.98 77 ALA A C 1
ATOM 614 O O . ALA A 1 76 ? 38.908 26.357 38.185 1.00 11.73 77 ALA A O 1
ATOM 616 N N . ALA A 1 77 ? 39.014 28.044 36.692 1.00 12.03 78 ALA A N 1
ATOM 617 C CA . ALA A 1 77 ? 38.358 28.986 37.587 1.00 12.12 78 ALA A CA 1
ATOM 618 C C . ALA A 1 77 ? 36.938 28.605 37.966 1.00 12.21 78 ALA A C 1
ATOM 619 O O . ALA A 1 77 ? 36.460 29.002 39.036 1.00 13.12 78 ALA A O 1
ATOM 621 N N . SER A 1 78 ? 36.265 27.856 37.090 1.00 12.07 79 SER A N 1
ATOM 622 C CA . SER A 1 78 ? 34.852 27.549 37.252 1.00 12.75 79 SER A CA 1
ATOM 623 C C . SER A 1 78 ? 34.618 26.158 37.841 1.00 13.10 79 SER A C 1
ATOM 624 O O . SER A 1 78 ? 33.704 25.978 38.633 1.00 13.51 79 SER A O 1
ATOM 627 N N . LEU A 1 79 ? 35.405 25.185 37.403 1.00 13.78 80 LEU A N 1
ATOM 628 C CA . LEU A 1 79 ? 35.160 23.786 37.779 1.00 13.58 80 LEU A CA 1
ATOM 629 C C . LEU A 1 79 ? 35.947 23.349 39.020 1.00 14.20 80 LEU A C 1
ATOM 630 O O . LEU A 1 79 ? 35.619 22.328 39.633 1.00 14.92 80 LEU A O 1
ATOM 635 N N . ILE A 1 80 ? 36.982 24.106 39.389 1.00 13.80 81 ILE A N 1
ATOM 636 C CA . ILE A 1 80 ? 37.828 23.752 40.537 1.00 14.08 81 ILE A CA 1
ATOM 637 C C . ILE A 1 80 ? 37.457 24.675 41.690 1.00 15.08 81 ILE A C 1
ATOM 638 O O . ILE A 1 80 ? 37.658 25.888 41.599 1.00 15.26 81 ILE A O 1
ATOM 643 N N . SER A 1 81 ? 36.864 24.090 42.732 1.00 15.61 82 SER A N 1
ATOM 644 C CA . SER A 1 81 ? 36.497 24.805 43.969 1.00 16.35 82 SER A CA 1
ATOM 645 C C . SER A 1 81 ? 37.579 24.559 45.021 1.00 16.65 82 SER A C 1
ATOM 646 O O . SER A 1 81 ? 38.372 23.624 44.898 1.00 16.64 82 SER A O 1
ATOM 649 N N . PRO A 1 82 ? 37.629 25.399 46.078 1.00 16.96 83 PRO A N 1
ATOM 650 C CA . PRO A 1 82 ? 38.729 25.240 47.024 1.00 17.20 83 PRO A CA 1
ATOM 651 C C . PRO A 1 82 ? 38.796 23.905 47.768 1.00 17.49 83 PRO A C 1
ATOM 652 O O . PRO A 1 82 ? 39.852 23.582 48.301 1.00 17.55 83 PRO A O 1
ATOM 656 N N . ASP A 1 83 ? 37.705 23.141 47.778 1.00 17.82 84 ASP A N 1
ATOM 657 C CA A ASP A 1 83 ? 37.705 21.844 48.464 0.50 17.96 84 ASP A CA 1
ATOM 658 C CA B ASP A 1 83 ? 37.666 21.839 48.454 0.50 18.01 84 ASP A CA 1
ATOM 659 C C . ASP A 1 83 ? 37.893 20.672 47.499 1.00 17.90 84 ASP A C 1
ATOM 660 O O . ASP A 1 83 ? 37.957 19.508 47.922 1.00 18.24 84 ASP A O 1
ATOM 669 N N . ASP A 1 84 ? 37.996 20.973 46.209 1.00 17.32 85 ASP A N 1
ATOM 670 C CA . ASP A 1 84 ? 38.338 19.930 45.238 1.00 16.42 85 ASP A CA 1
ATOM 671 C C . ASP A 1 84 ? 39.760 19.412 45.453 1.00 15.88 85 ASP A C 1
ATOM 672 O O . ASP A 1 84 ? 40.643 20.128 45.933 1.00 15.65 85 ASP A O 1
ATOM 677 N N . VAL A 1 85 ? 39.993 18.144 45.114 1.00 15.24 86 VAL A N 1
ATOM 678 C CA . VAL A 1 85 ? 41.353 17.628 45.074 1.00 14.59 86 VAL A CA 1
ATOM 679 C C . VAL A 1 85 ? 41.666 17.327 43.614 1.00 13.92 86 VAL A C 1
ATOM 680 O O . VAL A 1 85 ? 41.013 16.488 42.992 1.00 13.59 86 VAL A O 1
ATOM 684 N N . VAL A 1 86 ? 42.662 18.022 43.077 1.00 12.94 87 VAL A N 1
ATOM 685 C CA . VAL A 1 86 ? 42.938 17.967 41.635 1.00 12.58 87 VAL A CA 1
ATOM 686 C C . VAL A 1 86 ? 44.131 17.070 41.359 1.00 12.18 87 VAL A C 1
ATOM 687 O O . VAL A 1 86 ? 45.168 17.198 42.016 1.00 13.09 87 VAL A O 1
ATOM 691 N N . LEU A 1 87 ? 43.974 16.138 40.408 1.00 12.21 88 LEU A N 1
ATOM 692 C CA . LEU A 1 87 ? 45.105 15.403 39.858 1.00 11.94 88 LEU A CA 1
ATOM 693 C C . LEU A 1 87 ? 45.440 15.964 38.485 1.00 11.78 88 LEU A C 1
ATOM 694 O O . LEU A 1 87 ? 44.661 15.824 37.548 1.00 11.28 88 LEU A O 1
ATOM 699 N N . ASN A 1 88 ? 46.597 16.608 38.377 1.00 11.74 89 ASN A N 1
ATOM 700 C CA . ASN A 1 88 ? 47.064 17.124 37.096 1.00 11.78 89 ASN A CA 1
ATOM 701 C C . ASN A 1 88 ? 48.009 16.129 36.433 1.00 12.43 89 ASN A C 1
ATOM 702 O O . ASN A 1 88 ? 48.896 15.576 37.075 1.00 12.31 89 ASN A O 1
ATOM 707 N N . LEU A 1 89 ? 47.824 15.914 35.139 1.00 12.19 90 LEU A N 1
ATOM 708 C CA . LEU A 1 89 ? 48.698 15.031 34.391 1.00 12.34 90 LEU A CA 1
ATOM 709 C C . LEU A 1 89 ? 49.587 15.851 33.474 1.00 12.76 90 LEU A C 1
ATOM 710 O O . LEU A 1 89 ? 49.093 16.628 32.667 1.00 12.95 90 LEU A O 1
ATOM 715 N N . ALA A 1 90 ? 50.898 15.678 33.617 1.00 12.86 91 ALA A N 1
ATOM 716 C CA . ALA A 1 90 ? 51.871 16.500 32.908 1.00 13.25 91 ALA A CA 1
ATOM 717 C C . ALA A 1 90 ? 52.895 15.666 32.127 1.00 13.12 91 ALA A C 1
ATOM 718 O O . ALA A 1 90 ? 53.736 14.975 32.719 1.00 13.49 91 ALA A O 1
ATOM 720 N N . SER A 1 91 ? 52.822 15.752 30.794 1.00 12.52 92 SER A N 1
ATOM 721 C CA . SER A 1 91 ? 53.809 15.131 29.911 1.00 12.54 92 SER A CA 1
ATOM 722 C C . SER A 1 91 ? 54.462 16.172 28.990 1.00 12.29 92 SER A C 1
ATOM 723 O O . SER A 1 91 ? 55.117 15.840 28.001 1.00 12.62 92 SER A O 1
ATOM 726 N N . GLY A 1 92 ? 54.284 17.444 29.324 1.00 11.95 93 GLY A N 1
ATOM 727 C CA . GLY A 1 92 ? 54.876 18.497 28.531 1.00 12.02 93 GLY A CA 1
ATOM 728 C C . GLY A 1 92 ? 54.526 19.848 29.096 1.00 11.58 93 GLY A C 1
ATOM 729 O O . GLY A 1 92 ? 53.967 19.953 30.194 1.00 11.65 93 GLY A O 1
ATOM 730 N N . VAL A 1 93 ? 54.860 20.874 28.325 1.00 12.24 94 VAL A N 1
ATOM 731 C CA . VAL A 1 93 ? 54.771 22.263 28.762 1.00 12.91 94 VAL A CA 1
ATOM 732 C C . VAL A 1 93 ? 53.339 22.691 29.136 1.00 12.72 94 VAL A C 1
ATOM 733 O O . VAL A 1 93 ? 53.112 23.323 30.192 1.00 12.74 94 VAL A O 1
ATOM 737 N N . TYR A 1 94 ? 52.376 22.356 28.287 1.00 12.63 95 TYR A N 1
ATOM 738 C CA . TYR A 1 94 ? 50.981 22.724 28.553 1.00 12.61 95 TYR A CA 1
ATOM 739 C C . TYR A 1 94 ? 50.356 21.951 29.714 1.00 12.58 95 TYR A C 1
ATOM 740 O O . TYR A 1 94 ? 49.648 22.523 30.540 1.00 12.56 95 TYR A O 1
ATOM 749 N N . GLY A 1 95 ? 50.617 20.645 29.769 1.00 12.99 96 GLY A N 1
ATOM 750 C CA . GLY A 1 95 ? 50.098 19.820 30.854 1.00 12.84 96 GLY A CA 1
ATOM 751 C C . GLY A 1 95 ? 50.612 20.326 32.189 1.00 13.01 96 GLY A C 1
ATOM 752 O O . GLY A 1 95 ? 49.841 20.535 33.122 1.00 13.76 96 GLY A O 1
ATOM 753 N N . LYS A 1 96 ? 51.921 20.555 32.267 1.00 12.98 97 LYS A N 1
ATOM 754 C CA . LYS A 1 96 ? 52.533 21.065 33.483 1.00 12.97 97 LYS A CA 1
ATOM 755 C C . LYS A 1 96 ? 51.959 22.446 33.801 1.00 12.83 97 LYS A C 1
ATOM 756 O O . LYS A 1 96 ? 51.643 22.744 34.957 1.00 13.24 97 LYS A O 1
ATOM 762 N N . GLY A 1 97 ? 51.825 23.274 32.767 1.00 13.56 98 GLY A N 1
ATOM 763 C CA . GLY A 1 97 ? 51.274 24.630 32.914 1.00 13.63 98 GLY A CA 1
ATOM 764 C C . GLY A 1 97 ? 49.909 24.647 33.567 1.00 14.05 98 GLY A C 1
ATOM 765 O O . GLY A 1 97 ? 49.628 25.507 34.411 1.00 14.63 98 GLY A O 1
ATOM 766 N N . PHE A 1 98 ? 49.060 23.680 33.219 1.00 13.39 99 PHE A N 1
ATOM 767 C CA . PHE A 1 98 ? 47.694 23.690 33.741 1.00 13.93 99 PHE A CA 1
ATOM 768 C C . PHE A 1 98 ? 47.667 23.571 35.259 1.00 13.49 99 PHE A C 1
ATOM 769 O O . PHE A 1 98 ? 46.804 24.142 35.908 1.00 13.68 99 PHE A O 1
ATOM 777 N N . GLY A 1 99 ? 48.604 22.813 35.812 1.00 13.84 100 GLY A N 1
ATOM 778 C CA . GLY A 1 99 ? 48.685 22.625 37.267 1.00 14.33 100 GLY A CA 1
ATOM 779 C C . GLY A 1 99 ? 48.810 23.939 38.020 1.00 15.23 100 GLY A C 1
ATOM 780 O O . GLY A 1 99 ? 48.369 24.050 39.162 1.00 14.95 100 GLY A O 1
ATOM 781 N N . TYR A 1 100 ? 49.429 24.932 37.387 1.00 16.24 101 TYR A N 1
ATOM 782 C CA . TYR A 1 100 ? 49.562 26.251 38.022 1.00 17.15 101 TYR A CA 1
ATOM 783 C C . TYR A 1 100 ? 48.225 26.954 38.149 1.00 16.49 101 TYR A C 1
ATOM 784 O O . TYR A 1 100 ? 47.967 27.625 39.156 1.00 16.46 101 TYR A O 1
ATOM 793 N N . TRP A 1 101 ? 47.367 26.779 37.145 1.00 15.20 102 TRP A N 1
ATOM 794 C CA . TRP A 1 101 ? 45.998 27.285 37.229 1.00 14.93 102 TRP A CA 1
ATOM 795 C C . TRP A 1 101 ? 45.165 26.493 38.223 1.00 14.77 102 TRP A C 1
ATOM 796 O O . TRP A 1 101 ? 44.345 27.060 38.934 1.00 14.03 102 TRP A O 1
ATOM 807 N N . ALA A 1 102 ? 45.352 25.174 38.261 1.00 14.55 103 ALA A N 1
ATOM 808 C CA . ALA A 1 102 ? 44.615 24.378 39.240 1.00 14.58 103 ALA A CA 1
ATOM 809 C C . ALA A 1 102 ? 44.937 24.859 40.666 1.00 14.76 103 ALA A C 1
ATOM 810 O O . ALA A 1 102 ? 44.035 25.054 41.465 1.00 15.14 103 ALA A O 1
ATOM 812 N N . LYS A 1 103 ? 46.216 25.073 40.951 1.00 14.76 104 LYS A N 1
ATOM 813 C CA . LYS A 1 103 ? 46.661 25.495 42.287 1.00 16.06 104 LYS A CA 1
ATOM 814 C C . LYS A 1 103 ? 46.131 26.889 42.649 1.00 16.08 104 LYS A C 1
ATOM 815 O O . LYS A 1 103 ? 45.941 27.218 43.823 1.00 15.98 104 LYS A O 1
ATOM 821 N N . ARG A 1 104 ? 45.846 27.693 41.632 1.00 16.22 105 ARG A N 1
ATOM 822 C CA . ARG A 1 104 ? 45.199 28.983 41.854 1.00 16.61 105 ARG A CA 1
ATOM 823 C C . ARG A 1 104 ? 43.805 28.847 42.495 1.00 16.61 105 ARG A C 1
ATOM 824 O O . ARG A 1 104 ? 43.387 29.709 43.279 1.00 17.33 105 ARG A O 1
ATOM 832 N N . TYR A 1 105 ? 43.096 27.752 42.198 1.00 16.02 106 TYR A N 1
ATOM 833 C CA . TYR A 1 105 ? 41.691 27.604 42.584 1.00 15.33 106 TYR A CA 1
ATOM 834 C C . TYR A 1 105 ? 41.438 26.555 43.663 1.00 15.54 106 TYR A C 1
ATOM 835 O O . TYR A 1 105 ? 40.371 26.533 44.272 1.00 15.97 106 TYR A O 1
ATOM 844 N N . SER A 1 106 ? 42.437 25.702 43.882 1.00 15.71 107 SER A N 1
ATOM 845 C CA . SER A 1 106 ? 42.431 24.772 45.014 1.00 16.16 107 SER A CA 1
ATOM 846 C C . SER A 1 106 ? 43.842 24.512 45.499 1.00 15.94 107 SER A C 1
ATOM 847 O O . SER A 1 106 ? 44.750 24.279 44.699 1.00 15.70 107 SER A O 1
ATOM 850 N N . PRO A 1 107 ? 44.032 24.504 46.833 1.00 16.29 108 PRO A N 1
ATOM 851 C CA . PRO A 1 107 ? 45.357 24.240 47.366 1.00 16.46 108 PRO A CA 1
ATOM 852 C C . PRO A 1 107 ? 45.735 22.756 47.279 1.00 16.20 108 PRO A C 1
ATOM 853 O O . PRO A 1 107 ? 46.895 22.405 47.506 1.00 16.89 108 PRO A O 1
ATOM 857 N N . HIS A 1 108 ? 44.759 21.912 46.942 1.00 15.82 109 HIS A N 1
ATOM 858 C CA . HIS A 1 108 ? 44.964 20.452 46.902 1.00 16.14 109 HIS A CA 1
ATOM 859 C C . HIS A 1 108 ? 45.289 19.983 45.494 1.00 15.59 109 HIS A C 1
ATOM 860 O O . HIS A 1 108 ? 44.399 19.857 44.657 1.00 16.87 109 HIS A O 1
ATOM 867 N N . LEU A 1 109 ? 46.573 19.763 45.246 1.00 15.46 110 LEU A N 1
ATOM 868 C CA . LEU A 1 109 ? 47.063 19.360 43.935 1.00 15.83 110 LEU A CA 1
ATOM 869 C C . LEU A 1 109 ? 47.973 18.145 44.010 1.00 15.99 110 LEU A C 1
ATOM 870 O O . LEU A 1 109 ? 49.019 18.165 44.682 1.00 15.81 110 LEU A O 1
ATOM 875 N N . LEU A 1 110 ? 47.568 17.083 43.316 1.00 15.41 111 LEU A N 1
ATOM 876 C CA . LEU A 1 110 ? 48.433 15.923 43.082 1.00 15.34 111 LEU A CA 1
ATOM 877 C C . LEU A 1 110 ? 48.838 15.932 41.608 1.00 14.82 111 LEU A C 1
ATOM 878 O O . LEU A 1 110 ? 48.122 16.485 40.770 1.00 14.93 111 LEU A O 1
ATOM 883 N N . GLU A 1 111 ? 49.989 15.352 41.297 1.00 15.00 112 GLU A N 1
ATOM 884 C CA . GLU A 1 111 ? 50.455 15.347 39.908 1.00 15.48 112 GLU A CA 1
ATOM 885 C C . GLU A 1 111 ? 51.173 14.066 39.501 1.00 15.68 112 GLU A C 1
ATOM 886 O O . GLU A 1 111 ? 51.915 13.492 40.297 1.00 15.62 112 GLU A O 1
ATOM 892 N N . ILE A 1 112 ? 50.922 13.620 38.267 1.00 15.34 113 ILE A N 1
ATOM 893 C CA . ILE A 1 112 ? 51.743 12.612 37.609 1.00 15.47 113 ILE A CA 1
ATOM 894 C C . ILE A 1 112 ? 52.477 13.334 36.486 1.00 15.83 113 ILE A C 1
ATOM 895 O O . ILE A 1 112 ? 51.848 13.945 35.614 1.00 15.28 113 ILE A O 1
ATOM 900 N N . GLU A 1 113 ? 53.801 13.278 36.531 1.00 15.76 114 GLU A N 1
ATOM 901 C CA . GLU A 1 113 ? 54.638 13.919 35.527 1.00 17.24 114 GLU A CA 1
ATOM 902 C C . GLU A 1 113 ? 55.581 12.896 34.908 1.00 16.85 114 GLU A C 1
ATOM 903 O O . GLU A 1 113 ? 56.169 12.078 35.619 1.00 17.15 114 GLU A O 1
ATOM 909 N N . VAL A 1 114 ? 55.704 12.941 33.585 1.00 15.64 115 VAL A N 1
ATOM 910 C CA . VAL A 1 114 ? 56.638 12.095 32.844 1.00 14.99 115 VAL A CA 1
ATOM 911 C C . VAL A 1 114 ? 57.566 13.002 32.030 1.00 14.47 115 VAL A C 1
ATOM 912 O O . VAL A 1 114 ? 57.247 14.201 31.848 1.00 13.98 115 VAL A O 1
ATOM 916 N N . PRO A 1 115 ? 58.722 12.464 31.570 1.00 14.22 116 PRO A N 1
ATOM 917 C CA . PRO A 1 115 ? 59.600 13.216 30.666 1.00 14.15 116 PRO A CA 1
ATOM 918 C C . PRO A 1 115 ? 58.850 13.773 29.455 1.00 13.79 116 PRO A C 1
ATOM 919 O O . PRO A 1 115 ? 57.846 13.199 29.006 1.00 13.12 116 PRO A O 1
ATOM 923 N N . TYR A 1 116 ? 59.348 14.894 28.941 1.00 13.29 117 TYR A N 1
ATOM 924 C CA . TYR A 1 116 ? 58.632 15.653 27.914 1.00 13.41 117 TYR A CA 1
ATOM 925 C C . TYR A 1 116 ? 58.764 15.100 26.489 1.00 13.41 117 TYR A C 1
ATOM 926 O O . TYR A 1 116 ? 58.497 15.817 25.508 1.00 13.01 117 TYR A O 1
ATOM 935 N N . ASN A 1 117 ? 59.144 13.825 26.372 1.00 13.34 118 ASN A N 1
ATOM 936 C CA . ASN A 1 117 ? 58.968 13.112 25.111 1.00 13.55 118 ASN A CA 1
ATOM 937 C C . ASN A 1 117 ? 58.181 11.819 25.312 1.00 13.75 118 ASN A C 1
ATOM 938 O O . ASN A 1 117 ? 58.108 10.987 24.404 1.00 13.76 118 ASN A O 1
ATOM 943 N N . GLU A 1 118 ? 57.621 11.652 26.512 1.00 13.51 119 GLU A N 1
ATOM 944 C CA . GLU A 1 118 ? 56.845 10.455 26.842 1.00 13.89 119 GLU A CA 1
ATOM 945 C C . GLU A 1 118 ? 55.368 10.787 27.007 1.00 13.49 119 GLU A C 1
ATOM 946 O O . GLU A 1 118 ? 54.974 11.962 27.002 1.00 13.38 119 GLU A O 1
ATOM 952 N N . ALA A 1 119 ? 54.562 9.744 27.182 1.00 13.10 120 ALA A N 1
ATOM 953 C CA . ALA A 1 119 ? 53.133 9.894 27.394 1.00 13.07 120 ALA A CA 1
ATOM 954 C C . ALA A 1 119 ? 52.740 9.390 28.776 1.00 13.43 120 ALA A C 1
ATOM 955 O O . ALA A 1 119 ? 53.456 8.568 29.371 1.00 13.07 120 ALA A O 1
ATOM 957 N N . ILE A 1 120 ? 51.617 9.899 29.289 1.00 12.96 121 ILE A N 1
ATOM 958 C CA . ILE A 1 120 ? 51.048 9.417 30.552 1.00 13.20 121 ILE A CA 1
ATOM 959 C C . ILE A 1 120 ? 50.547 7.988 30.364 1.00 13.55 121 ILE A C 1
ATOM 960 O O . ILE A 1 120 ? 49.869 7.689 29.371 1.00 13.66 121 ILE A O 1
ATOM 965 N N . ASP A 1 121 ? 50.899 7.123 31.315 1.00 13.40 122 ASP A N 1
ATOM 966 C CA . ASP A 1 121 ? 50.442 5.723 31.341 1.00 13.53 122 ASP A CA 1
ATOM 967 C C . ASP A 1 121 ? 49.080 5.663 32.042 1.00 12.88 122 ASP A C 1
ATOM 968 O O . ASP A 1 121 ? 48.964 6.066 33.208 1.00 12.48 122 ASP A O 1
ATOM 973 N N . PRO A 1 122 ? 48.036 5.177 31.335 1.00 12.91 123 PRO A N 1
ATOM 974 C CA . PRO A 1 122 ? 46.738 5.072 31.981 1.00 12.68 123 PRO A CA 1
ATOM 975 C C . PRO A 1 122 ? 46.826 4.247 33.255 1.00 12.75 123 PRO A C 1
ATOM 976 O O . PRO A 1 122 ? 46.100 4.522 34.201 1.00 12.50 123 PRO A O 1
ATOM 980 N N . GLN A 1 123 ? 47.722 3.260 33.295 1.00 12.34 124 GLN A N 1
ATOM 981 C CA . GLN A 1 123 ? 47.846 2.462 34.514 1.00 12.54 124 GLN A CA 1
ATOM 982 C C . GLN A 1 123 ? 48.361 3.283 35.693 1.00 13.00 124 GLN A C 1
ATOM 983 O O . GLN A 1 123 ? 47.939 3.068 36.828 1.00 13.19 124 GLN A O 1
ATOM 989 N N . ALA A 1 124 ? 49.269 4.225 35.426 1.00 13.33 125 ALA A N 1
ATOM 990 C CA . ALA A 1 124 ? 49.748 5.139 36.471 1.00 13.14 125 ALA A CA 1
ATOM 991 C C . ALA A 1 124 ? 48.599 6.001 36.998 1.00 13.31 125 ALA A C 1
ATOM 992 O O . ALA A 1 124 ? 48.538 6.283 38.203 1.00 13.16 125 ALA A O 1
ATOM 994 N N . VAL A 1 125 ? 47.687 6.395 36.107 1.00 12.81 126 VAL A N 1
ATOM 995 C CA . VAL A 1 125 ? 46.498 7.163 36.490 1.00 13.22 126 VAL A CA 1
ATOM 996 C C . VAL A 1 125 ? 45.607 6.317 37.382 1.00 13.47 126 VAL A C 1
ATOM 997 O O . VAL A 1 125 ? 45.155 6.774 38.438 1.00 13.36 126 VAL A O 1
ATOM 1001 N N . ALA A 1 126 ? 45.392 5.066 36.980 1.00 13.25 127 ALA A N 1
ATOM 1002 C CA . ALA A 1 126 ? 44.590 4.150 37.770 1.00 12.92 127 ALA A CA 1
ATOM 1003 C C . ALA A 1 126 ? 45.199 3.928 39.158 1.00 12.67 127 ALA A C 1
ATOM 1004 O O . ALA A 1 126 ? 44.478 3.935 40.157 1.00 12.59 127 ALA A O 1
ATOM 1006 N N . ASP A 1 127 ? 46.516 3.736 39.205 1.00 12.82 128 ASP A N 1
ATOM 1007 C CA . ASP A 1 127 ? 47.233 3.501 40.472 1.00 13.24 128 ASP A CA 1
ATOM 1008 C C . ASP A 1 127 ? 47.079 4.710 41.391 1.00 13.28 128 ASP A C 1
ATOM 1009 O O . ASP A 1 127 ? 46.849 4.565 42.600 1.00 13.47 128 ASP A O 1
ATOM 1014 N N . MET A 1 128 ? 47.185 5.900 40.809 1.00 13.75 129 MET A N 1
ATOM 1015 C CA . MET A 1 128 ? 47.067 7.147 41.577 1.00 14.61 129 MET A CA 1
ATOM 1016 C C . MET A 1 128 ? 45.651 7.342 42.128 1.00 14.14 129 MET A C 1
ATOM 1017 O O . MET A 1 128 ? 45.473 7.745 43.290 1.00 14.62 129 MET A O 1
ATOM 1022 N N . LEU A 1 129 ? 44.649 7.069 41.296 1.00 13.85 130 LEU A N 1
ATOM 1023 C CA . LEU A 1 129 ? 43.254 7.196 41.709 1.00 13.98 130 LEU A CA 1
ATOM 1024 C C . LEU A 1 129 ? 42.912 6.216 42.832 1.00 14.45 130 LEU A C 1
ATOM 1025 O O . LEU A 1 129 ? 42.129 6.534 43.720 1.00 14.13 130 LEU A O 1
ATOM 1030 N N . LYS A 1 130 ? 43.516 5.027 42.793 1.00 14.38 131 LYS A N 1
ATOM 1031 C CA . LYS A 1 130 ? 43.341 4.068 43.886 1.00 15.08 131 LYS A CA 1
ATOM 1032 C C . LYS A 1 130 ? 44.002 4.575 45.179 1.00 15.12 131 LYS A C 1
ATOM 1033 O O . LYS A 1 130 ? 43.421 4.478 46.265 1.00 15.08 131 LYS A O 1
ATOM 1039 N N . ALA A 1 131 ? 45.217 5.107 45.055 1.00 15.63 132 ALA A N 1
ATOM 1040 C CA . ALA A 1 131 ? 45.969 5.632 46.205 1.00 15.69 132 ALA A CA 1
ATOM 1041 C C . ALA A 1 131 ? 45.290 6.869 46.810 1.00 16.37 132 ALA A C 1
ATOM 1042 O O . ALA A 1 131 ? 45.385 7.129 48.026 1.00 16.99 132 ALA A O 1
ATOM 1044 N N . HIS A 1 132 ? 44.589 7.613 45.965 1.00 16.30 133 HIS A N 1
ATOM 1045 C CA . HIS A 1 132 ? 43.978 8.874 46.373 1.00 16.74 133 HIS A CA 1
ATOM 1046 C C . HIS A 1 132 ? 42.504 8.974 46.007 1.00 16.83 133 HIS A C 1
ATOM 1047 O O . HIS A 1 132 ? 42.124 9.734 45.106 1.00 16.80 133 HIS A O 1
ATOM 1054 N N . PRO A 1 133 ? 41.647 8.227 46.728 1.00 17.48 134 PRO A N 1
ATOM 1055 C CA . PRO A 1 133 ? 40.216 8.249 46.457 1.00 18.09 134 PRO A CA 1
ATOM 1056 C C . PRO A 1 133 ? 39.580 9.632 46.635 1.00 18.16 134 PRO A C 1
ATOM 1057 O O . PRO A 1 133 ? 38.445 9.839 46.214 1.00 19.51 134 PRO A O 1
ATOM 1061 N N . GLU A 1 134 ? 40.308 10.564 47.245 1.00 17.83 135 GLU A N 1
ATOM 1062 C CA . GLU A 1 134 ? 39.778 11.903 47.514 1.00 17.34 135 GLU A CA 1
ATOM 1063 C C . GLU A 1 134 ? 39.788 12.796 46.259 1.00 16.54 135 GLU A C 1
ATOM 1064 O O . GLU A 1 134 ? 39.230 13.896 46.271 1.00 16.52 135 GLU A O 1
ATOM 1070 N N . ILE A 1 135 ? 40.441 12.328 45.196 1.00 15.12 136 ILE A N 1
ATOM 1071 C CA . ILE A 1 135 ? 40.507 13.083 43.923 1.00 14.34 136 ILE A CA 1
ATOM 1072 C C . ILE A 1 135 ? 39.121 13.331 43.352 1.00 14.29 136 ILE A C 1
ATOM 1073 O O . ILE A 1 135 ? 38.292 12.413 43.252 1.00 14.27 136 ILE A O 1
ATOM 1078 N N . THR A 1 136 ? 38.852 14.584 42.974 1.00 13.50 137 THR A N 1
ATOM 1079 C CA . THR A 1 136 ? 37.538 14.945 42.428 1.00 13.33 137 THR A CA 1
ATOM 1080 C C . THR A 1 136 ? 37.609 15.545 41.008 1.00 13.03 137 THR A C 1
ATOM 1081 O O . THR A 1 136 ? 36.602 15.560 40.289 1.00 13.81 137 THR A O 1
ATOM 1085 N N . VAL A 1 137 ? 38.791 16.032 40.629 1.00 12.89 138 VAL A N 1
ATOM 1086 C CA . VAL A 1 137 ? 39.010 16.641 39.309 1.00 12.72 138 VAL A CA 1
ATOM 1087 C C . VAL A 1 137 ? 40.352 16.173 38.756 1.00 12.51 138 VAL A C 1
ATOM 1088 O O . VAL A 1 137 ? 41.348 16.140 39.478 1.00 13.15 138 VAL A O 1
ATOM 1092 N N . VAL A 1 138 ? 40.372 15.793 37.475 1.00 12.37 139 VAL A N 1
ATOM 1093 C CA . VAL A 1 138 ? 41.588 15.380 36.798 1.00 12.03 139 VAL A CA 1
ATOM 1094 C C . VAL A 1 138 ? 41.722 16.206 35.530 1.00 11.92 139 VAL A C 1
ATOM 1095 O O . VAL A 1 138 ? 40.747 16.398 34.797 1.00 12.89 139 VAL A O 1
ATOM 1099 N N . SER A 1 139 ? 42.927 16.703 35.297 1.00 11.93 140 SER A N 1
ATOM 1100 C CA . SER A 1 139 ? 43.228 17.475 34.085 1.00 11.91 140 SER A CA 1
ATOM 1101 C C . SER A 1 139 ? 44.310 16.806 33.247 1.00 11.34 140 SER A C 1
ATOM 1102 O O . SER A 1 139 ? 45.301 16.287 33.775 1.00 12.09 140 SER A O 1
ATOM 1105 N N . VAL A 1 140 ? 44.125 16.843 31.929 1.00 11.05 141 VAL A N 1
ATOM 1106 C CA . VAL A 1 140 ? 45.036 16.204 30.993 1.00 11.21 141 VAL A CA 1
ATOM 1107 C C . VAL A 1 140 ? 45.092 16.993 29.683 1.00 11.00 141 VAL A C 1
ATOM 1108 O O . VAL A 1 140 ? 44.110 17.646 29.296 1.00 11.37 141 VAL A O 1
ATOM 1112 N N . CYS A 1 141 ? 46.254 16.939 29.039 1.00 11.33 142 CYS A N 1
ATOM 1113 C CA . CYS A 1 141 ? 46.475 17.521 27.717 1.00 11.29 142 CYS A CA 1
ATOM 1114 C C . CYS A 1 141 ? 46.560 16.397 26.682 1.00 11.49 142 CYS A C 1
ATOM 1115 O O . CYS A 1 141 ? 47.345 15.457 26.844 1.00 11.76 142 CYS A O 1
ATOM 1118 N N . HIS A 1 142 ? 45.776 16.504 25.614 1.00 11.16 143 HIS A N 1
ATOM 1119 C CA . HIS A 1 142 ? 45.770 15.459 24.580 1.00 11.03 143 HIS A CA 1
ATOM 1120 C C . HIS A 1 142 ? 47.032 15.457 23.712 1.00 11.18 143 HIS A C 1
ATOM 1121 O O . HIS A 1 142 ? 47.744 14.449 23.631 1.00 11.22 143 HIS A O 1
ATOM 1128 N N . HIS A 1 143 ? 47.299 16.587 23.061 1.00 10.53 144 HIS A N 1
ATOM 1129 C CA . HIS A 1 143 ? 48.513 16.773 22.289 1.00 10.37 144 HIS A CA 1
ATOM 1130 C C . HIS A 1 143 ? 49.268 17.915 22.953 1.00 11.19 144 HIS A C 1
ATOM 1131 O O . HIS A 1 143 ? 48.853 19.064 22.861 1.00 11.50 144 HIS A O 1
ATOM 1138 N N . ASP A 1 144 ? 50.352 17.594 23.653 1.00 11.19 145 ASP A N 1
ATOM 1139 C CA . ASP A 1 144 ? 51.143 18.655 24.274 1.00 11.25 145 ASP A CA 1
ATOM 1140 C C . ASP A 1 144 ? 52.088 19.187 23.208 1.00 10.62 145 ASP A C 1
ATOM 1141 O O . ASP A 1 144 ? 53.184 18.679 23.001 1.00 11.35 145 ASP A O 1
ATOM 1146 N N . THR A 1 145 ? 51.615 20.205 22.494 1.00 10.14 146 THR A N 1
ATOM 1147 C CA . THR A 1 145 ? 52.174 20.577 21.187 1.00 10.06 146 THR A CA 1
ATOM 1148 C C . THR A 1 145 ? 53.701 20.775 21.141 1.00 9.90 146 THR A C 1
ATOM 1149 O O . THR A 1 145 ? 54.347 20.311 20.197 1.00 10.28 146 THR A O 1
ATOM 1153 N N . PRO A 1 146 ? 54.287 21.471 22.140 1.00 10.68 147 PRO A N 1
ATOM 1154 C CA . PRO A 1 146 ? 55.751 21.657 22.172 1.00 10.37 147 PRO A CA 1
ATOM 1155 C C . PRO A 1 146 ? 56.567 20.366 22.242 1.00 10.65 147 PRO A C 1
ATOM 1156 O O . PRO A 1 146 ? 57.783 20.421 22.077 1.00 11.45 147 PRO A O 1
ATOM 1160 N N . SER A 1 147 ? 55.893 19.224 22.452 1.00 10.17 148 SER A N 1
ATOM 1161 C CA . SER A 1 147 ? 56.531 17.908 22.465 1.00 11.13 148 SER A CA 1
ATOM 1162 C C . SER A 1 147 ? 56.132 17.043 21.280 1.00 10.97 148 SER A C 1
ATOM 1163 O O . SER A 1 147 ? 56.799 16.036 20.995 1.00 10.95 148 SER A O 1
ATOM 1166 N N . GLY A 1 148 ? 55.037 17.400 20.603 1.00 10.29 149 GLY A N 1
ATOM 1167 C CA . GLY A 1 148 ? 54.558 16.590 19.468 1.00 11.01 149 GLY A CA 1
ATOM 1168 C C . GLY A 1 148 ? 54.167 15.171 19.870 1.00 12.01 149 GLY A C 1
ATOM 1169 O O . GLY A 1 148 ? 54.276 14.234 19.068 1.00 12.40 149 GLY A O 1
ATOM 1170 N N . THR A 1 149 ? 53.700 15.026 21.104 1.00 11.44 150 THR A N 1
ATOM 1171 C CA . THR A 1 149 ? 53.296 13.718 21.639 1.00 11.74 150 THR A CA 1
ATOM 1172 C C . THR A 1 149 ? 51.840 13.731 22.080 1.00 11.46 150 THR A C 1
ATOM 1173 O O . THR A 1 149 ? 51.289 14.791 22.413 1.00 11.42 150 THR A O 1
ATOM 1177 N N . ILE A 1 150 ? 51.250 12.532 22.122 1.00 10.68 151 ILE A N 1
ATOM 1178 C CA . ILE A 1 150 ? 49.833 12.323 22.412 1.00 11.27 151 ILE A CA 1
ATOM 1179 C C . ILE A 1 150 ? 49.637 11.488 23.667 1.00 11.65 151 ILE A C 1
ATOM 1180 O O . ILE A 1 150 ? 50.286 10.442 23.824 1.00 12.79 151 ILE A O 1
ATOM 1185 N N . ASN A 1 151 ? 48.726 11.933 24.537 1.00 11.12 152 ASN A N 1
ATOM 1186 C CA . ASN A 1 151 ? 48.267 11.130 25.678 1.00 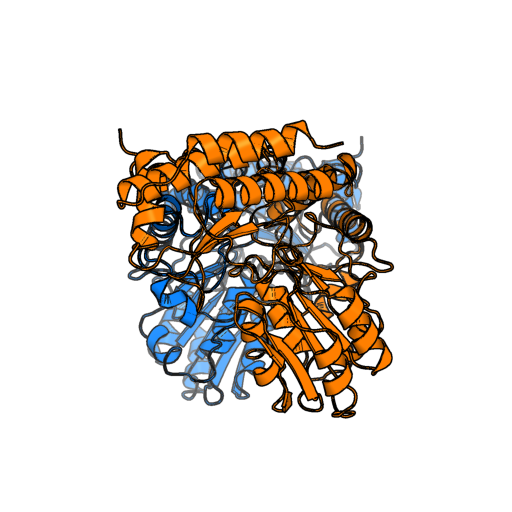11.67 152 ASN A CA 1
ATOM 1187 C C . ASN A 1 151 ? 47.010 10.326 25.354 1.00 11.81 152 ASN A C 1
ATOM 1188 O O . ASN A 1 151 ? 46.142 10.772 24.595 1.00 11.08 152 ASN A O 1
ATOM 1193 N N . PRO A 1 152 ? 46.906 9.114 25.927 1.00 12.04 153 PRO A N 1
ATOM 1194 C CA . PRO A 1 152 ? 45.736 8.262 25.700 1.00 12.20 153 PRO A CA 1
ATOM 1195 C C . PRO A 1 152 ? 44.512 8.719 26.510 1.00 12.44 153 PRO A C 1
ATOM 1196 O O . PRO A 1 152 ? 44.145 8.098 27.526 1.00 12.44 153 PRO A O 1
ATOM 1200 N N . ILE A 1 153 ? 43.881 9.806 26.060 1.00 11.97 154 ILE A N 1
ATOM 1201 C CA . ILE A 1 153 ? 42.845 10.471 26.850 1.00 11.45 154 ILE A CA 1
ATOM 1202 C C . ILE A 1 153 ? 41.541 9.683 26.986 1.00 11.62 154 ILE A C 1
ATOM 1203 O O . ILE A 1 153 ? 40.825 9.829 27.974 1.00 11.31 154 ILE A O 1
ATOM 1208 N N . ASP A 1 154 ? 41.237 8.816 26.018 1.00 12.12 155 ASP A N 1
ATOM 1209 C CA . ASP A 1 154 ? 40.022 8.015 26.136 1.00 11.64 155 ASP A CA 1
ATOM 1210 C C . ASP A 1 154 ? 40.169 6.986 27.254 1.00 11.58 155 ASP A C 1
ATOM 1211 O O . ASP A 1 154 ? 39.266 6.832 28.056 1.00 11.17 155 ASP A O 1
ATOM 1216 N N . ALA A 1 155 ? 41.311 6.303 27.303 1.00 11.16 156 ALA A N 1
ATOM 1217 C CA . ALA A 1 155 ? 41.561 5.327 28.373 1.00 11.54 156 ALA A CA 1
ATOM 1218 C C . ALA A 1 155 ? 41.616 6.040 29.715 1.00 11.55 156 ALA A C 1
ATOM 1219 O O . ALA A 1 155 ? 41.067 5.562 30.710 1.00 12.78 156 ALA A O 1
ATOM 1221 N N . ILE A 1 156 ? 42.283 7.195 29.740 1.00 10.90 157 ILE A N 1
ATOM 1222 C CA . ILE A 1 156 ? 42.393 7.968 30.968 1.00 10.95 157 ILE A CA 1
ATOM 1223 C C . ILE A 1 156 ? 40.986 8.424 31.399 1.00 10.62 157 ILE A C 1
ATOM 1224 O O . ILE A 1 156 ? 40.622 8.300 32.576 1.00 10.59 157 ILE A O 1
ATOM 1229 N N . GLY A 1 157 ? 40.192 8.929 30.451 1.00 10.75 158 GLY A N 1
ATOM 1230 C CA . GLY A 1 157 ? 38.834 9.412 30.748 1.00 11.32 158 GLY A CA 1
ATOM 1231 C C . GLY A 1 157 ? 37.937 8.328 31.322 1.00 11.51 158 GLY A C 1
ATOM 1232 O O . GLY A 1 157 ? 37.121 8.574 32.223 1.00 11.92 158 GLY A O 1
ATOM 1233 N N . ALA A 1 158 ? 38.094 7.108 30.813 1.00 11.32 159 ALA A N 1
ATOM 1234 C CA . ALA A 1 158 ? 37.319 5.991 31.336 1.00 11.96 159 ALA A CA 1
ATOM 1235 C C . ALA A 1 158 ? 37.618 5.743 32.825 1.00 11.68 159 ALA A C 1
ATOM 1236 O O . ALA A 1 158 ? 36.709 5.425 33.599 1.00 11.84 159 ALA A O 1
ATOM 1238 N N . LEU A 1 159 ? 38.888 5.886 33.207 1.00 11.65 160 LEU A N 1
ATOM 1239 C CA . LEU A 1 159 ? 39.319 5.651 34.587 1.00 11.96 160 LEU A CA 1
ATOM 1240 C C . LEU A 1 159 ? 38.877 6.790 35.496 1.00 11.90 160 LEU A C 1
ATOM 1241 O O . LEU A 1 159 ? 38.459 6.563 36.624 1.00 11.82 160 LEU A O 1
ATOM 1246 N N . VAL A 1 160 ? 38.940 8.017 34.988 1.00 12.10 161 VAL A N 1
ATOM 1247 C CA . VAL A 1 160 ? 38.451 9.159 35.757 1.00 12.57 161 VAL A CA 1
ATOM 1248 C C . VAL A 1 160 ? 36.953 9.017 36.066 1.00 12.52 161 VAL A C 1
ATOM 1249 O O . VAL A 1 160 ? 36.519 9.236 37.208 1.00 13.17 161 VAL A O 1
ATOM 1253 N N . SER A 1 161 ? 36.184 8.606 35.062 1.00 12.41 162 SER A N 1
ATOM 1254 C CA . SER A 1 161 ? 34.756 8.374 35.213 1.00 12.65 162 SER A CA 1
ATOM 1255 C C . SER A 1 161 ? 34.524 7.240 36.222 1.00 13.11 162 SER A C 1
ATOM 1256 O O . SER A 1 161 ? 33.665 7.352 37.099 1.00 13.74 162 SER A O 1
ATOM 1259 N N . ALA A 1 162 ? 35.309 6.170 36.107 1.00 13.67 163 ALA A N 1
ATOM 1260 C CA . ALA A 1 162 ? 35.229 5.043 37.068 1.00 14.27 163 ALA A CA 1
ATOM 1261 C C . ALA A 1 162 ? 35.416 5.482 38.526 1.00 14.92 163 ALA A C 1
ATOM 1262 O O . ALA A 1 162 ? 34.892 4.845 39.456 1.00 15.39 163 ALA A O 1
ATOM 1264 N N . HIS A 1 163 ? 36.164 6.568 38.728 1.00 15.44 164 HIS A N 1
ATOM 1265 C CA . HIS A 1 163 ? 36.390 7.116 40.066 1.00 15.44 164 HIS A CA 1
ATOM 1266 C C . HIS A 1 163 ? 35.477 8.283 40.442 1.00 15.50 164 HIS A C 1
ATOM 1267 O O . HIS A 1 163 ? 35.662 8.907 41.488 1.00 16.13 164 HIS A O 1
ATOM 1274 N N . GLY A 1 164 ? 34.491 8.563 39.595 1.00 15.16 165 GLY A N 1
ATOM 1275 C CA . GLY A 1 164 ? 33.471 9.568 39.882 1.00 15.52 165 GLY A CA 1
ATOM 1276 C C . GLY A 1 164 ? 33.996 10.995 39.841 1.00 15.91 165 GLY A C 1
ATOM 1277 O O . GLY A 1 164 ? 33.368 11.910 40.384 1.00 16.90 165 GLY A O 1
ATOM 1278 N N . ALA A 1 165 ? 35.149 11.180 39.211 1.00 15.08 166 ALA A N 1
ATOM 1279 C CA . ALA A 1 165 ? 35.802 12.491 39.171 1.00 14.18 166 ALA A CA 1
ATOM 1280 C C . ALA A 1 165 ? 35.472 13.220 37.869 1.00 14.12 166 ALA A C 1
ATOM 1281 O O . ALA A 1 165 ? 35.039 12.612 36.899 1.00 13.71 166 ALA A O 1
ATOM 1283 N N . TYR A 1 166 ? 35.642 14.541 37.869 1.00 13.72 167 TYR A N 1
ATOM 1284 C CA . TYR A 1 166 ? 35.462 15.356 36.666 1.00 13.43 167 TYR A CA 1
ATOM 1285 C C . TYR A 1 166 ? 36.728 15.370 35.829 1.00 13.26 167 TYR A C 1
ATOM 1286 O O . TYR A 1 166 ? 37.825 15.342 36.376 1.00 14.09 167 TYR A O 1
ATOM 1295 N N . LEU A 1 167 ? 36.571 15.427 34.511 1.00 12.57 168 LEU A N 1
ATOM 1296 C CA . LEU A 1 167 ? 37.721 15.435 33.611 1.00 12.31 168 LEU A CA 1
ATOM 1297 C C . LEU A 1 167 ? 37.781 16.740 32.809 1.00 11.98 168 LEU A C 1
ATOM 1298 O O . LEU A 1 167 ? 36.815 17.116 32.137 1.00 12.72 168 LEU A O 1
ATOM 1303 N N . ILE A 1 168 ? 38.916 17.424 32.895 1.00 11.54 169 ILE A N 1
ATOM 1304 C CA . ILE A 1 168 ? 39.206 18.571 32.017 1.00 11.97 169 ILE A CA 1
ATOM 1305 C C . ILE A 1 168 ? 40.238 18.153 30.976 1.00 11.45 169 ILE A C 1
ATOM 1306 O O . ILE A 1 168 ? 41.335 17.692 31.328 1.00 11.71 169 ILE A O 1
ATOM 1311 N N . VAL A 1 169 ? 39.892 18.331 29.699 1.00 12.01 170 VAL A N 1
ATOM 1312 C CA . VAL A 1 169 ? 40.756 17.939 28.579 1.00 11.73 170 VAL A CA 1
ATOM 1313 C C . VAL A 1 169 ? 41.156 19.142 27.735 1.00 11.38 170 VAL A C 1
ATOM 1314 O O . VAL A 1 169 ? 40.295 19.906 27.303 1.00 11.62 170 VAL A O 1
ATOM 1318 N N . ASP A 1 170 ? 42.460 19.295 27.508 1.00 11.04 171 ASP A N 1
ATOM 1319 C CA . ASP A 1 170 ? 42.988 20.265 26.540 1.00 10.94 171 ASP A CA 1
ATOM 1320 C C . ASP A 1 170 ? 43.174 19.488 25.230 1.00 10.90 171 ASP A C 1
ATOM 1321 O O . ASP A 1 170 ? 44.077 18.650 25.120 1.00 11.38 171 ASP A O 1
ATOM 1326 N N . ALA A 1 171 ? 42.292 19.729 24.262 1.00 10.34 172 ALA A N 1
ATOM 1327 C CA . ALA A 1 171 ? 42.456 19.164 22.918 1.00 10.26 172 ALA A CA 1
ATOM 1328 C C . ALA A 1 171 ? 42.649 20.252 21.865 1.00 10.52 172 ALA A C 1
ATOM 1329 O O . ALA A 1 171 ? 42.221 20.106 20.712 1.00 10.50 172 ALA A O 1
ATOM 1331 N N . VAL A 1 172 ? 43.333 21.326 22.258 1.00 10.51 173 VAL A N 1
ATOM 1332 C CA . VAL A 1 172 ? 43.513 22.471 21.363 1.00 10.67 173 VAL A CA 1
ATOM 1333 C C . VAL A 1 172 ? 44.206 22.074 20.051 1.00 10.53 173 VAL A C 1
ATOM 1334 O O . VAL A 1 172 ? 43.816 22.512 18.969 1.00 10.36 173 VAL A O 1
ATOM 1338 N N . SER A 1 173 ? 45.216 21.212 20.142 1.00 10.04 174 SER A N 1
ATOM 1339 C CA . SER A 1 173 ? 46.034 20.933 18.962 1.00 9.94 174 SER A CA 1
ATOM 1340 C C . SER A 1 173 ? 45.835 19.523 18.426 1.00 10.23 174 SER A C 1
ATOM 1341 O O . SER A 1 173 ? 46.655 19.045 17.649 1.00 10.81 174 SER A O 1
ATOM 1344 N N . SER A 1 174 ? 44.704 18.913 18.795 1.00 10.32 175 SER A N 1
ATOM 1345 C CA . SER A 1 174 ? 44.345 17.568 18.326 1.00 9.99 175 SER A CA 1
ATOM 1346 C C . SER A 1 174 ? 42.970 17.518 17.659 1.00 9.98 175 SER A C 1
ATOM 1347 O O . SER A 1 174 ? 42.798 16.830 16.648 1.00 11.00 175 SER A O 1
ATOM 1350 N N . PHE A 1 175 ? 41.994 18.241 18.206 1.00 9.90 176 PHE A N 1
ATOM 1351 C CA . PHE A 1 175 ? 40.662 18.158 17.652 1.00 10.13 176 PHE A CA 1
ATOM 1352 C C . PHE A 1 175 ? 40.675 18.566 16.175 1.00 10.06 176 PHE A C 1
ATOM 1353 O O . PHE A 1 175 ? 41.266 19.583 15.806 1.00 10.38 176 PHE A O 1
ATOM 1361 N N . GLY A 1 176 ? 40.011 17.767 15.350 1.00 9.52 177 GLY A N 1
ATOM 1362 C CA . GLY A 1 176 ? 39.902 18.044 13.926 1.00 10.11 177 GLY A CA 1
ATOM 1363 C C . GLY A 1 176 ? 41.036 17.427 13.125 1.00 9.71 177 GLY A C 1
ATOM 1364 O O . GLY A 1 176 ? 40.963 17.386 11.900 1.00 10.53 177 GLY A O 1
ATOM 1365 N N . GLY A 1 177 ? 42.081 16.951 13.805 1.00 10.15 178 GLY A N 1
ATOM 1366 C CA . GLY A 1 177 ? 43.248 16.348 13.137 1.00 10.63 178 GLY A CA 1
ATOM 1367 C C . GLY A 1 177 ? 43.398 14.859 13.399 1.00 11.30 178 GLY A C 1
ATOM 1368 O O . GLY A 1 177 ? 44.305 14.215 12.867 1.00 11.36 178 GLY A O 1
ATOM 1369 N N . MET A 1 178 ? 42.523 14.332 14.249 1.00 11.09 179 MET A N 1
ATOM 1370 C CA . MET A 1 178 ? 42.514 12.904 14.607 1.00 11.12 179 MET A CA 1
ATOM 1371 C C . MET A 1 178 ? 41.179 12.606 15.260 1.00 11.80 179 MET A C 1
ATOM 1372 O O . MET A 1 178 ? 40.418 13.533 15.590 1.00 11.19 179 MET A O 1
ATOM 1377 N N . LYS A 1 179 ? 40.869 11.323 15.464 1.00 11.29 180 LYS A N 1
ATOM 1378 C CA . LYS A 1 179 ? 39.600 10.999 16.104 1.00 11.91 180 LYS A CA 1
ATOM 1379 C C . LYS A 1 179 ? 39.651 11.346 17.589 1.00 12.21 180 LYS A C 1
ATOM 1380 O O . LYS A 1 179 ? 40.374 10.725 18.374 1.00 12.83 180 LYS A O 1
ATOM 1386 N N . THR A 1 180 ? 38.923 12.397 17.949 1.00 11.89 181 THR A N 1
ATOM 1387 C CA . THR A 1 180 ? 38.762 12.799 19.350 1.00 12.01 181 THR A CA 1
ATOM 1388 C C . THR A 1 180 ? 37.554 13.714 19.468 1.00 12.22 181 THR A C 1
ATOM 1389 O O . THR A 1 180 ? 37.340 14.577 18.618 1.00 11.87 181 THR A O 1
ATOM 1393 N N . HIS A 1 181 ? 36.747 13.475 20.498 1.00 12.74 182 HIS A N 1
ATOM 1394 C CA . HIS A 1 181 ? 35.520 14.230 20.776 1.00 12.56 182 HIS A CA 1
ATOM 1395 C C . HIS A 1 181 ? 35.278 14.192 22.275 1.00 12.90 182 HIS A C 1
ATOM 1396 O O . HIS A 1 181 ? 35.743 13.274 22.958 1.00 12.61 182 HIS A O 1
ATOM 1403 N N . PRO A 1 182 ? 34.568 15.197 22.807 1.00 13.08 183 PRO A N 1
ATOM 1404 C CA . PRO A 1 182 ? 34.280 15.173 24.243 1.00 14.05 183 PRO A CA 1
ATOM 1405 C C . PRO A 1 182 ? 33.763 13.824 24.729 1.00 15.50 183 PRO A C 1
ATOM 1406 O O . PRO A 1 182 ? 34.263 13.311 25.745 1.00 16.10 183 PRO A O 1
ATOM 1410 N N . GLU A 1 183 ? 32.818 13.235 23.992 1.00 16.44 184 GLU A N 1
ATOM 1411 C CA A GLU A 1 183 ? 32.174 11.950 24.327 0.50 16.89 184 GLU A CA 1
ATOM 1412 C CA B GLU A 1 183 ? 32.234 12.012 24.497 0.50 17.25 184 GLU A CA 1
ATOM 1413 C C . GLU A 1 183 ? 33.157 10.790 24.403 1.00 16.74 184 GLU A C 1
ATOM 1414 O O . GLU A 1 183 ? 33.005 9.869 25.224 1.00 17.87 184 GLU A O 1
ATOM 1425 N N . ASP A 1 184 ? 34.154 10.817 23.514 1.00 15.93 185 ASP A N 1
ATOM 1426 C CA . ASP A 1 184 ? 35.120 9.710 23.385 1.00 15.38 185 ASP A CA 1
ATOM 1427 C C . ASP A 1 184 ? 35.896 9.473 24.665 1.00 15.25 185 ASP A C 1
ATOM 1428 O O . ASP A 1 184 ? 36.180 8.313 25.017 1.00 15.32 185 ASP A O 1
ATOM 1433 N N . CYS A 1 185 ? 36.246 10.572 25.342 1.00 14.23 186 CYS A N 1
ATOM 1434 C CA . CYS A 1 185 ? 37.066 10.551 26.541 1.00 13.80 186 CYS A CA 1
ATOM 1435 C C . CYS A 1 185 ? 36.263 10.861 27.794 1.00 13.18 186 CYS A C 1
ATOM 1436 O O . CYS A 1 185 ? 36.842 11.034 28.859 1.00 13.49 186 CYS A O 1
ATOM 1439 N N . LYS A 1 186 ? 34.939 10.921 27.666 1.00 13.19 187 LYS A N 1
ATOM 1440 C CA . LYS A 1 186 ? 34.058 11.217 28.804 1.00 13.45 187 LYS A CA 1
ATOM 1441 C C . LYS A 1 186 ? 34.478 12.511 29.502 1.00 13.19 187 LYS A C 1
ATOM 1442 O O . LYS A 1 186 ? 34.580 12.571 30.731 1.00 13.42 187 LYS A O 1
ATOM 1448 N N . ALA A 1 187 ? 34.752 13.536 28.698 1.00 12.95 188 ALA A N 1
ATOM 1449 C CA . ALA A 1 187 ? 35.158 14.836 29.236 1.00 13.25 188 ALA A CA 1
ATOM 1450 C C . ALA A 1 187 ? 34.007 15.600 29.872 1.00 13.13 188 ALA A C 1
ATOM 1451 O O . ALA A 1 187 ? 32.887 15.589 29.371 1.00 14.10 188 ALA A O 1
ATOM 1453 N N . ASP A 1 188 ? 34.314 16.292 30.960 1.00 13.11 189 ASP A N 1
ATOM 1454 C CA . ASP A 1 188 ? 33.368 17.203 31.571 1.00 12.02 189 ASP A CA 1
ATOM 1455 C C . ASP A 1 188 ? 33.584 18.618 31.031 1.00 11.88 189 ASP A C 1
ATOM 1456 O O . ASP A 1 188 ? 32.616 19.314 30.754 1.00 11.92 189 ASP A O 1
ATOM 1461 N N . ILE A 1 189 ? 34.845 19.017 30.889 1.00 12.10 190 ILE A N 1
ATOM 1462 C CA . ILE A 1 189 ? 35.179 20.208 30.082 1.00 12.52 190 ILE A CA 1
ATOM 1463 C C . ILE A 1 189 ? 36.220 19.816 29.033 1.00 11.75 190 ILE A C 1
ATOM 1464 O O . ILE A 1 189 ? 37.279 19.275 29.373 1.00 12.43 190 ILE A O 1
ATOM 1469 N N . TYR A 1 190 ? 35.905 20.082 27.765 1.00 10.99 191 TYR A N 1
ATOM 1470 C CA . TYR A 1 190 ? 36.769 19.706 26.646 1.00 11.25 191 TYR A CA 1
ATOM 1471 C C . TYR A 1 190 ? 37.058 20.982 25.875 1.00 10.76 191 TYR A C 1
ATOM 1472 O O . TYR A 1 190 ? 36.156 21.558 25.261 1.00 11.29 191 TYR A O 1
ATOM 1481 N N . VAL A 1 191 ? 38.309 21.429 25.936 1.00 11.15 192 VAL A N 1
ATOM 1482 C CA . VAL A 1 191 ? 38.662 22.723 25.366 1.00 10.66 192 VAL A CA 1
ATOM 1483 C C . VAL A 1 191 ? 39.442 22.550 24.064 1.00 10.74 192 VAL A C 1
ATOM 1484 O O . VAL A 1 191 ? 40.482 21.899 24.025 1.00 10.57 192 VAL A O 1
ATOM 1488 N N . THR A 1 192 ? 38.933 23.167 23.006 1.00 10.11 193 THR A N 1
ATOM 1489 C CA . THR A 1 192 ? 39.671 23.226 21.763 1.00 9.93 193 THR A CA 1
ATOM 1490 C C . THR A 1 192 ? 39.443 24.581 21.096 1.00 10.03 193 THR A C 1
ATOM 1491 O O . THR A 1 192 ? 38.878 25.492 21.711 1.00 9.70 193 THR A O 1
ATOM 1495 N N . GLY A 1 193 ? 39.929 24.719 19.873 1.00 10.39 194 GLY A N 1
ATOM 1496 C CA . GLY A 1 193 ? 39.757 25.957 19.115 1.00 11.38 194 GLY A CA 1
ATOM 1497 C C . GLY A 1 193 ? 39.998 25.653 17.651 1.00 11.45 194 GLY A C 1
ATOM 1498 O O . GLY A 1 193 ? 40.461 24.566 17.316 1.00 12.04 194 GLY A O 1
ATOM 1499 N N . PRO A 1 194 ? 39.659 26.599 16.766 1.00 11.31 195 PRO A N 1
ATOM 1500 C CA . PRO A 1 194 ? 39.811 26.337 15.337 1.00 10.73 195 PRO A CA 1
ATOM 1501 C C . PRO A 1 194 ? 41.175 26.716 14.768 1.00 10.85 195 PRO A C 1
ATOM 1502 O O . PRO A 1 194 ? 41.368 26.639 13.551 1.00 10.97 195 PRO A O 1
ATOM 1506 N N . ASN A 1 195 ? 42.098 27.118 15.636 1.00 10.53 196 ASN A N 1
ATOM 1507 C CA . ASN A 1 195 ? 43.367 27.716 15.199 1.00 11.33 196 ASN A CA 1
ATOM 1508 C C . ASN A 1 195 ? 44.537 26.759 15.045 1.00 11.33 196 ASN A C 1
ATOM 1509 O O . ASN A 1 195 ? 45.681 27.196 14.811 1.00 11.53 196 ASN A O 1
ATOM 1514 N N . LYS A 1 196 ? 44.270 25.460 15.167 1.00 10.40 197 LYS A N 1
ATOM 1515 C CA . LYS A 1 196 ? 45.302 24.467 14.887 1.00 10.68 197 LYS A CA 1
ATOM 1516 C C . LYS A 1 196 ? 44.812 23.641 13.688 1.00 10.22 197 LYS A C 1
ATOM 1517 O O . LYS A 1 196 ? 44.854 24.124 12.572 1.00 10.59 197 LYS A O 1
ATOM 1523 N N . CYS A 1 197 ? 44.304 22.434 13.915 1.00 10.88 198 CYS A N 1
ATOM 1524 C CA . CYS A 1 197 ? 43.886 21.567 12.808 1.00 11.08 198 CYS A CA 1
ATOM 1525 C C . CYS A 1 197 ? 42.721 22.062 11.940 1.00 10.89 198 CYS A C 1
ATOM 1526 O 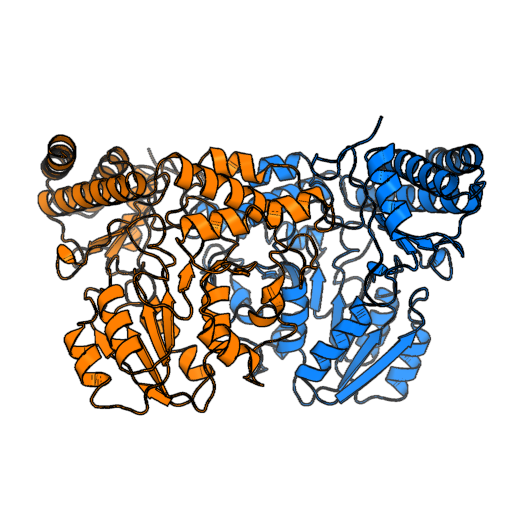O . CYS A 1 197 ? 42.612 21.654 10.792 1.00 11.16 198 CYS A O 1
ATOM 1529 N N . LEU A 1 198 ? 41.847 22.923 12.468 1.00 10.53 199 LEU A N 1
ATOM 1530 C CA . LEU A 1 198 ? 40.699 23.371 11.686 1.00 10.01 199 LEU A CA 1
ATOM 1531 C C . LEU A 1 198 ? 41.016 24.494 10.693 1.00 9.99 199 LEU A C 1
ATOM 1532 O O . LEU A 1 198 ? 40.156 24.855 9.897 1.00 9.89 199 LEU A O 1
ATOM 1537 N N . GLY A 1 199 ? 42.219 25.064 10.757 1.00 9.61 200 GLY A N 1
ATOM 1538 C CA . GLY A 1 199 ? 42.685 25.965 9.679 1.00 10.73 200 GLY A CA 1
ATOM 1539 C C . GLY A 1 199 ? 42.119 27.379 9.721 1.00 10.86 200 GLY A C 1
ATOM 1540 O O . GLY A 1 199 ? 41.991 28.037 8.674 1.00 10.95 200 GLY A O 1
ATOM 1541 N N . ALA A 1 200 ? 41.756 27.828 10.921 1.00 10.29 201 ALA A N 1
ATOM 1542 C CA . ALA A 1 200 ? 41.331 29.221 11.153 1.00 10.54 201 ALA A CA 1
ATOM 1543 C C . ALA A 1 200 ? 42.388 29.956 12.000 1.00 11.17 201 ALA A C 1
ATOM 1544 O O . ALA A 1 200 ? 43.270 29.335 12.594 1.00 11.80 201 ALA A O 1
ATOM 1546 N N . PRO A 1 201 ? 42.337 31.302 12.019 1.00 10.82 202 PRO A N 1
ATOM 1547 C CA . PRO A 1 201 ? 43.288 32.019 12.876 1.00 10.61 202 PRO A CA 1
ATOM 1548 C C . PRO A 1 201 ? 42.903 31.949 14.364 1.00 10.58 202 PRO A C 1
ATOM 1549 O O . PRO A 1 201 ? 41.805 31.495 14.701 1.00 10.71 202 PRO A O 1
ATOM 1553 N N . PRO A 1 202 ? 43.798 32.404 15.251 1.00 10.70 203 PRO A N 1
ATOM 1554 C CA . PRO A 1 202 ? 43.487 32.412 16.678 1.00 10.77 203 PRO A CA 1
ATOM 1555 C C . PRO A 1 202 ? 42.468 33.478 17.035 1.00 11.26 203 PRO A C 1
ATOM 1556 O O . PRO A 1 202 ? 42.468 34.566 16.442 1.00 10.94 203 PRO A O 1
ATOM 1560 N N . GLY A 1 203 ? 41.595 33.165 17.989 1.00 11.47 204 GLY A N 1
ATOM 1561 C CA . GLY A 1 203 ? 40.605 34.148 18.440 1.00 11.09 204 GLY A CA 1
ATOM 1562 C C . GLY A 1 203 ? 39.423 33.568 19.181 1.00 10.69 204 GLY A C 1
ATOM 1563 O O . GLY A 1 203 ? 38.799 34.265 19.979 1.00 10.06 204 GLY A O 1
ATOM 1564 N N . LEU A 1 204 ? 39.119 32.286 18.936 1.00 10.18 205 LEU A N 1
ATOM 1565 C CA . LEU A 1 204 ? 37.925 31.678 19.492 1.00 10.58 205 LEU A CA 1
ATOM 1566 C C . LEU A 1 204 ? 38.222 30.367 20.223 1.00 10.21 205 LEU A C 1
ATOM 1567 O O . LEU A 1 204 ? 39.206 29.675 19.929 1.00 11.25 205 LEU A O 1
ATOM 1572 N N . THR A 1 205 ? 37.366 30.067 21.189 1.00 10.04 206 THR A N 1
ATOM 1573 C CA . THR A 1 205 ? 37.424 28.805 21.932 1.00 10.52 206 THR A CA 1
ATOM 1574 C C . THR A 1 205 ? 36.166 28.016 21.653 1.00 10.29 206 THR A C 1
ATOM 1575 O O . THR A 1 205 ? 35.066 28.576 21.620 1.00 10.84 206 THR A O 1
ATOM 1579 N N . MET A 1 206 ? 36.328 26.709 21.474 1.00 10.66 207 MET A N 1
ATOM 1580 C CA . MET A 1 206 ? 35.198 25.794 21.346 1.00 11.48 207 MET A CA 1
ATOM 1581 C C . MET A 1 206 ? 35.243 24.841 22.530 1.00 11.46 207 MET A C 1
ATOM 1582 O O . MET A 1 206 ? 36.218 24.098 22.677 1.00 11.22 207 MET A O 1
ATOM 1587 N N . MET A 1 207 ? 34.203 24.867 23.371 1.00 11.01 208 MET A N 1
ATOM 1588 C CA . MET A 1 207 ? 34.251 24.128 24.642 1.00 11.68 208 MET A CA 1
ATOM 1589 C C . MET A 1 207 ? 33.074 23.177 24.814 1.00 11.56 208 MET A C 1
ATOM 1590 O O . MET A 1 207 ? 31.915 23.598 24.833 1.00 11.25 208 MET A O 1
ATOM 1595 N N . GLY A 1 208 ? 33.360 21.886 24.935 1.00 12.21 209 GLY A N 1
ATOM 1596 C CA . GLY A 1 208 ? 32.293 20.946 25.297 1.00 12.03 209 GLY A CA 1
ATOM 1597 C C . GLY A 1 208 ? 32.141 20.936 26.811 1.00 11.43 209 GLY A C 1
ATOM 1598 O O . GLY A 1 208 ? 33.134 20.901 27.542 1.00 12.45 209 GLY A O 1
ATOM 1599 N N . VAL A 1 209 ? 30.901 20.986 27.288 1.00 11.76 210 VAL A N 1
ATOM 1600 C CA . VAL A 1 209 ? 30.622 21.072 28.723 1.00 11.89 210 VAL A CA 1
ATOM 1601 C C . VAL A 1 209 ? 29.554 20.030 29.040 1.00 12.26 210 VAL A C 1
ATOM 1602 O O . VAL A 1 209 ? 28.453 20.098 28.485 1.00 12.65 210 VAL A O 1
ATOM 1606 N N . SER A 1 210 ? 29.878 19.079 29.920 1.00 12.53 211 SER A N 1
ATOM 1607 C CA . SER A 1 210 ? 28.915 18.037 30.275 1.00 13.77 211 SER A CA 1
ATOM 1608 C C . SER A 1 210 ? 27.815 18.623 31.150 1.00 14.65 211 SER A C 1
ATOM 1609 O O . SER A 1 210 ? 28.018 19.649 31.810 1.00 14.64 211 SER A O 1
ATOM 1612 N N . GLU A 1 211 ? 26.647 17.980 31.158 1.00 15.40 212 GLU A N 1
ATOM 1613 C CA . GLU A 1 211 ? 25.555 18.450 32.005 1.00 16.31 212 GLU A CA 1
ATOM 1614 C C . GLU A 1 211 ? 25.980 18.446 33.483 1.00 16.05 212 GLU A C 1
ATOM 1615 O O . GLU A 1 211 ? 25.564 19.323 34.256 1.00 16.19 212 GLU A O 1
ATOM 1621 N N A ARG A 1 212 ? 26.813 17.481 33.881 0.50 16.00 213 ARG A N 1
ATOM 1622 N N B ARG A 1 212 ? 26.804 17.468 33.848 0.50 16.18 213 ARG A N 1
ATOM 1623 C CA A ARG A 1 212 ? 27.316 17.432 35.266 0.50 16.15 213 ARG A CA 1
ATOM 1624 C CA B ARG A 1 212 ? 27.362 17.362 35.190 0.50 16.46 213 ARG A CA 1
ATOM 1625 C C A ARG A 1 212 ? 28.271 18.594 35.555 0.50 15.96 213 ARG A C 1
ATOM 1626 C C B ARG A 1 212 ? 28.220 18.591 35.510 0.50 16.17 213 ARG A C 1
ATOM 1627 O O A ARG A 1 212 ? 28.277 19.147 36.661 0.50 15.98 213 ARG A O 1
ATOM 1628 O O B ARG A 1 212 ? 28.097 19.190 36.584 0.50 16.18 213 ARG A O 1
ATOM 1643 N N . ALA A 1 213 ? 29.078 18.956 34.559 1.00 15.78 214 ALA A N 1
ATOM 1644 C CA . ALA A 1 213 ? 29.946 20.141 34.678 1.00 15.26 214 ALA A CA 1
ATOM 1645 C C . ALA A 1 213 ? 29.113 21.420 34.809 1.00 15.22 214 ALA A C 1
ATOM 1646 O O . ALA A 1 213 ? 29.453 22.297 35.611 1.00 15.39 214 ALA A O 1
ATOM 1648 N N . TRP A 1 214 ? 28.021 21.515 34.044 1.00 15.24 215 TRP A N 1
ATOM 1649 C CA . TRP A 1 214 ? 27.122 22.682 34.134 1.00 15.38 215 TRP A CA 1
ATOM 1650 C C . TRP A 1 214 ? 26.567 22.847 35.546 1.00 16.18 215 TRP A C 1
ATOM 1651 O O . TRP A 1 214 ? 26.575 23.953 36.093 1.00 16.24 215 TRP A O 1
ATOM 1662 N N . ALA A 1 215 ? 26.105 21.738 36.128 1.00 15.45 216 ALA A N 1
ATOM 1663 C CA . ALA A 1 215 ? 25.560 21.732 37.478 1.00 15.70 216 ALA A CA 1
ATOM 1664 C C . ALA A 1 215 ? 26.596 22.189 38.497 1.00 15.85 216 ALA A C 1
ATOM 1665 O O . ALA A 1 215 ? 26.290 23.025 39.371 1.00 17.03 216 ALA A O 1
ATOM 1667 N N . LYS A 1 216 ? 27.811 21.659 38.378 1.00 14.79 21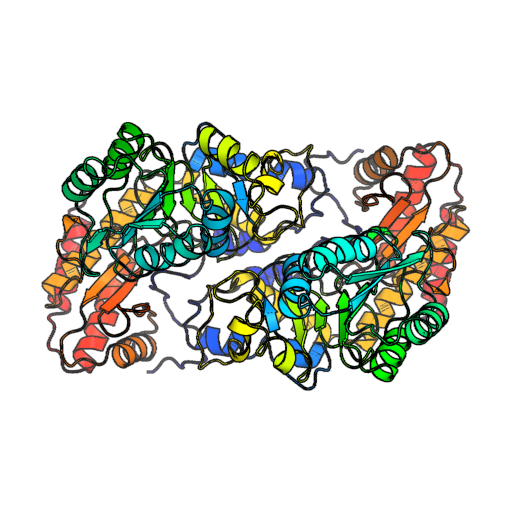7 LYS A N 1
ATOM 1668 C CA . LYS A 1 216 ? 28.887 21.969 39.307 1.00 14.96 217 LYS A CA 1
ATOM 1669 C C . LYS A 1 216 ? 29.250 23.459 39.245 1.00 14.53 217 LYS A C 1
ATOM 1670 O O . LYS A 1 216 ? 29.380 24.115 40.284 1.00 14.55 217 LYS A O 1
ATOM 1676 N N . MET A 1 217 ? 29.419 23.978 38.029 1.00 14.17 218 MET A N 1
ATOM 1677 C CA . MET A 1 217 ? 29.823 25.395 37.865 1.00 14.33 218 MET A CA 1
ATOM 1678 C C . MET A 1 217 ? 28.746 26.360 38.342 1.00 15.26 218 MET A C 1
ATOM 1679 O O . MET A 1 217 ? 29.045 27.352 39.024 1.00 15.71 218 MET A O 1
ATOM 1684 N N . LYS A 1 218 ? 27.498 26.077 37.986 1.00 15.87 219 LYS A N 1
ATOM 1685 C CA A LYS A 1 218 ? 26.392 26.969 38.329 0.50 16.49 219 LYS A CA 1
ATOM 1686 C CA B LYS A 1 218 ? 26.381 26.959 38.332 0.50 16.52 219 LYS A CA 1
ATOM 1687 C C . LYS A 1 218 ? 26.168 27.034 39.836 1.00 16.99 219 LYS A C 1
ATOM 1688 O O . LYS A 1 218 ? 25.748 28.072 40.356 1.00 17.44 219 LYS A O 1
ATOM 1699 N N . ALA A 1 219 ? 26.466 25.932 40.530 1.00 16.83 220 ALA A N 1
ATOM 1700 C CA . ALA A 1 219 ? 26.373 25.867 41.998 1.00 16.95 220 ALA A CA 1
ATOM 1701 C C . ALA A 1 219 ? 27.623 26.409 42.713 1.00 16.98 220 ALA A C 1
ATOM 1702 O O . ALA A 1 219 ? 27.660 26.500 43.951 1.00 17.30 220 ALA A O 1
ATOM 1704 N N . ASN A 1 220 ? 28.646 26.771 41.937 1.00 16.62 221 ASN A N 1
ATOM 1705 C CA . ASN A 1 220 ? 29.891 27.307 42.485 1.00 16.36 221 ASN A CA 1
ATOM 1706 C C . ASN A 1 220 ? 29.839 28.834 42.493 1.00 16.58 221 ASN A C 1
ATOM 1707 O O . ASN A 1 220 ? 29.921 29.455 41.422 1.00 16.33 221 ASN A O 1
ATOM 1712 N N . PRO A 1 221 ? 29.725 29.446 43.691 1.00 16.66 222 PRO A N 1
ATOM 1713 C CA . PRO A 1 221 ? 29.551 30.903 43.724 1.00 16.68 222 PRO A CA 1
ATOM 1714 C C . PRO A 1 221 ? 30.835 31.642 43.349 1.00 16.55 222 PRO A C 1
ATOM 1715 O O . PRO A 1 221 ? 30.776 32.848 43.066 1.00 17.33 222 PRO A O 1
ATOM 1719 N N . LEU A 1 222 ? 31.973 30.940 43.370 1.00 15.51 223 LEU A N 1
ATOM 1720 C CA . LEU A 1 222 ? 33.264 31.511 42.961 1.00 15.34 223 LEU A CA 1
ATOM 1721 C C . LEU A 1 222 ? 33.533 31.448 41.451 1.00 14.57 223 LEU A C 1
ATOM 1722 O O . LEU A 1 222 ? 34.500 32.054 40.968 1.00 14.41 223 LEU A O 1
ATOM 1727 N N . ALA A 1 223 ? 32.706 30.706 40.710 1.00 14.58 224 ALA A N 1
ATOM 1728 C CA . ALA A 1 223 ? 32.895 30.592 39.250 1.00 13.64 224 ALA A CA 1
ATOM 1729 C C . ALA A 1 223 ? 32.766 31.997 38.670 1.00 13.13 224 ALA A C 1
ATOM 1730 O O . ALA A 1 223 ? 31.839 32.707 39.023 1.00 13.21 224 ALA A O 1
ATOM 1732 N N . PRO A 1 224 ? 33.711 32.406 37.801 1.00 13.09 225 PRO A N 1
ATOM 1733 C CA . PRO A 1 224 ? 33.604 33.754 37.229 1.00 12.91 225 PRO A CA 1
ATOM 1734 C C . PRO A 1 224 ? 32.239 34.073 36.590 1.00 12.78 225 PRO A C 1
ATOM 1735 O O . PRO A 1 224 ? 31.668 33.263 35.838 1.00 12.50 225 PRO A O 1
ATOM 1739 N N . ARG A 1 225 ? 31.728 35.258 36.939 1.00 12.75 226 ARG A N 1
ATOM 1740 C CA . ARG A 1 225 ? 30.503 35.819 36.398 1.00 12.82 226 ARG A CA 1
ATOM 1741 C C . ARG A 1 225 ? 30.800 37.302 36.191 1.00 12.67 226 ARG A C 1
ATOM 1742 O O . ARG A 1 225 ? 31.621 37.860 36.934 1.00 13.24 226 ARG A O 1
ATOM 1750 N N . ALA A 1 226 ? 30.167 37.914 35.183 1.00 12.47 227 ALA A N 1
ATOM 1751 C CA . ALA A 1 226 ? 30.492 39.299 34.783 1.00 12.29 227 ALA A CA 1
ATOM 1752 C C . ALA A 1 226 ? 32.004 39.424 34.573 1.00 12.04 227 ALA A C 1
ATOM 1753 O O . ALA A 1 226 ? 32.678 40.269 35.184 1.00 11.62 227 ALA A O 1
ATOM 1755 N N . SER A 1 227 ? 32.536 38.561 33.709 1.00 11.24 228 SER A N 1
ATOM 1756 C CA . SER A 1 227 ? 33.977 38.419 33.550 1.00 11.15 228 SER A CA 1
ATOM 1757 C C . SER A 1 227 ? 34.297 37.769 32.217 1.00 11.29 228 SER A C 1
ATOM 1758 O O . SER A 1 227 ? 33.563 36.897 31.765 1.00 11.66 228 SER A O 1
ATOM 1761 N N . MET A 1 228 ? 35.407 38.171 31.607 1.00 11.57 229 MET A N 1
ATOM 1762 C CA . MET A 1 228 ? 35.928 37.484 30.422 1.00 12.99 229 MET A CA 1
ATOM 1763 C C . MET A 1 228 ? 36.141 36.002 30.709 1.00 12.45 229 MET A C 1
ATOM 1764 O O . MET A 1 228 ? 36.061 35.175 29.798 1.00 13.14 229 MET A O 1
ATOM 1769 N N . LEU A 1 229 ? 36.428 35.682 31.972 1.00 11.55 230 LEU A N 1
ATOM 1770 C CA . LEU A 1 229 ? 36.642 34.300 32.383 1.00 11.60 230 LEU A CA 1
ATOM 1771 C C . LEU A 1 229 ? 35.352 33.503 32.620 1.00 11.25 230 LEU A C 1
ATOM 1772 O O . LEU A 1 229 ? 35.415 32.331 32.997 1.00 11.32 230 LEU A O 1
ATOM 1777 N N . SER A 1 230 ? 34.192 34.110 32.409 1.00 10.61 231 SER A N 1
ATOM 1778 C CA . SER A 1 230 ? 32.925 33.410 32.710 1.00 10.90 231 SER A CA 1
ATOM 1779 C C . SER A 1 230 ? 32.544 32.426 31.610 1.00 10.88 231 SER A C 1
ATOM 1780 O O . SER A 1 230 ? 32.430 32.794 30.446 1.00 10.90 231 SER A O 1
ATOM 1783 N N . ILE A 1 231 ? 32.354 31.163 31.995 1.00 10.61 232 ILE A N 1
ATOM 1784 C CA . ILE A 1 231 ? 31.679 30.193 31.147 1.00 9.89 232 ILE A CA 1
ATOM 1785 C C . ILE A 1 231 ? 30.168 30.269 31.372 1.00 9.75 232 ILE A C 1
ATOM 1786 O O . ILE A 1 231 ? 29.369 30.272 30.428 1.00 9.47 232 ILE A O 1
ATOM 1791 N N . VAL A 1 232 ? 29.760 30.347 32.639 1.00 9.99 233 VAL A N 1
ATOM 1792 C CA . VAL A 1 232 ? 28.329 30.265 32.943 1.00 10.63 233 VAL A CA 1
ATOM 1793 C C . VAL A 1 232 ? 27.505 31.387 32.307 1.00 10.53 233 VAL A C 1
ATOM 1794 O O . VAL A 1 232 ? 26.367 31.165 31.898 1.00 11.15 233 VAL A O 1
ATOM 1798 N N . ASP A 1 233 ? 28.081 32.588 32.195 1.00 10.99 234 ASP A N 1
ATOM 1799 C CA . ASP A 1 233 ? 27.363 33.697 31.569 1.00 11.54 234 ASP A CA 1
ATOM 1800 C C . ASP A 1 233 ? 27.006 33.428 30.099 1.00 11.57 234 ASP A C 1
ATOM 1801 O O . ASP A 1 233 ? 26.070 34.020 29.581 1.00 11.79 234 ASP A O 1
ATOM 1806 N N . TRP A 1 234 ? 27.744 32.525 29.453 1.00 11.47 235 TRP A N 1
ATOM 1807 C CA . TRP A 1 234 ? 27.521 32.200 28.041 1.00 11.59 235 TRP A CA 1
ATOM 1808 C C . TRP A 1 234 ? 26.598 30.996 27.823 1.00 12.30 235 TRP A C 1
ATOM 1809 O O . TRP A 1 234 ? 26.355 30.596 26.688 1.00 12.40 235 TRP A O 1
ATOM 1820 N N . GLU A 1 235 ? 26.082 30.437 28.915 1.00 12.67 236 GLU A N 1
ATOM 1821 C CA . GLU A 1 235 ? 25.223 29.228 28.865 1.00 14.41 236 GLU A CA 1
ATOM 1822 C C . GLU A 1 235 ? 24.127 29.232 27.785 1.00 14.62 236 GLU A C 1
ATOM 1823 O O . GLU A 1 235 ? 23.947 28.229 27.062 1.00 14.69 236 GLU A O 1
ATOM 1829 N N . ASN A 1 236 ? 23.400 30.344 27.677 1.00 14.05 237 ASN A N 1
ATOM 1830 C CA . ASN A 1 236 ? 22.274 30.439 26.737 1.00 14.62 237 ASN A CA 1
ATOM 1831 C C . ASN A 1 236 ? 22.523 31.351 25.523 1.00 14.01 237 ASN A C 1
ATOM 1832 O O . ASN A 1 236 ? 21.624 31.592 24.722 1.00 13.95 237 ASN A O 1
ATOM 1837 N N . ALA A 1 237 ? 23.755 31.834 25.381 1.00 13.61 238 ALA A N 1
ATOM 1838 C CA . ALA A 1 237 ? 24.084 32.822 24.353 1.00 13.35 238 ALA A CA 1
ATOM 1839 C C . ALA A 1 237 ? 24.007 32.264 22.929 1.00 13.41 238 ALA A C 1
ATOM 1840 O O . ALA A 1 237 ? 23.970 33.022 21.959 1.00 13.59 238 ALA A O 1
ATOM 1842 N N . TRP A 1 238 ? 23.983 30.937 22.800 1.00 12.81 239 TRP A N 1
ATOM 1843 C CA . TRP A 1 238 ? 23.836 30.288 21.500 1.00 13.27 239 TRP A CA 1
ATOM 1844 C C . TRP A 1 238 ? 22.502 30.645 20.847 1.00 13.14 239 TRP A C 1
ATOM 1845 O O . TRP A 1 238 ? 22.387 30.678 19.619 1.00 13.25 239 TRP A O 1
ATOM 1856 N N . SER A 1 239 ? 21.495 30.920 21.676 1.00 13.47 240 SER A N 1
ATOM 1857 C CA . SER A 1 239 ? 20.122 31.111 21.198 1.00 14.01 240 SER A CA 1
ATOM 1858 C C . SER A 1 239 ? 19.887 32.471 20.553 1.00 14.18 240 SER A C 1
ATOM 1859 O O . SER A 1 239 ? 20.183 33.505 21.153 1.00 14.03 240 SER A O 1
ATOM 1862 N N . ARG A 1 240 ? 19.309 32.457 19.351 1.00 14.94 241 ARG A N 1
ATOM 1863 C CA . ARG A 1 240 ? 18.962 33.686 18.611 1.00 16.81 241 ARG A CA 1
ATOM 1864 C C . ARG A 1 240 ? 18.051 34.631 19.417 1.00 17.31 241 ARG A C 1
ATOM 1865 O O . ARG A 1 240 ? 17.946 35.816 19.107 1.00 17.78 241 ARG A O 1
ATOM 1873 N N . ASP A 1 241 ? 17.397 34.089 20.442 1.00 18.46 242 ASP A N 1
ATOM 1874 C CA . ASP A 1 241 ? 16.484 34.853 21.300 1.00 19.46 242 ASP A CA 1
ATOM 1875 C C . ASP A 1 241 ? 17.120 35.357 22.604 1.00 18.94 242 ASP A C 1
ATOM 1876 O O . ASP A 1 241 ? 16.422 35.847 23.494 1.00 19.94 242 ASP A O 1
ATOM 1881 N N . LYS A 1 242 ? 18.442 35.225 22.719 1.00 17.93 243 LYS A N 1
ATOM 1882 C CA . LYS A 1 242 ? 19.154 35.567 23.944 1.00 17.03 243 LYS A CA 1
ATOM 1883 C C . LYS A 1 242 ? 20.275 36.550 23.617 1.00 16.15 243 LYS A C 1
ATOM 1884 O O . LYS A 1 242 ? 20.786 36.535 22.490 1.00 15.36 243 LYS A O 1
ATOM 1890 N N . PRO A 1 243 ? 20.658 37.392 24.597 1.00 15.39 244 PRO A N 1
ATOM 1891 C CA . PRO A 1 243 ? 21.740 38.361 24.422 1.00 15.37 244 PRO A CA 1
ATOM 1892 C C . PRO A 1 243 ? 23.121 37.741 24.568 1.00 14.28 244 PRO A C 1
ATOM 1893 O O . PRO A 1 243 ? 23.261 36.591 25.020 1.00 15.08 244 PRO A O 1
ATOM 1897 N N . PHE A 1 244 ? 24.129 38.510 24.171 1.00 12.84 245 PHE A N 1
ATOM 1898 C CA . PHE A 1 244 ? 25.527 38.132 24.331 1.00 12.19 245 PHE A CA 1
ATOM 1899 C C . PHE A 1 244 ? 26.069 38.815 25.578 1.00 11.87 245 PHE A C 1
ATOM 1900 O O . PHE A 1 244 ? 25.833 40.007 25.765 1.00 12.78 245 PHE A O 1
ATOM 1908 N N . PRO A 1 245 ? 26.756 38.072 26.469 1.00 12.02 246 PRO A N 1
ATOM 1909 C CA . PRO A 1 245 ? 27.364 38.724 27.642 1.00 11.58 246 PRO A CA 1
ATOM 1910 C C . PRO A 1 245 ? 28.249 39.936 27.290 1.00 12.07 246 PRO A C 1
ATOM 1911 O O . PRO A 1 245 ? 28.195 40.960 27.982 1.00 12.44 246 PRO A O 1
ATOM 1915 N N . PHE A 1 246 ? 29.052 39.805 26.231 1.00 11.21 247 PHE A N 1
ATOM 1916 C CA . PHE A 1 246 ? 29.728 40.965 25.639 1.00 11.05 247 PHE A CA 1
ATOM 1917 C C . PHE A 1 246 ? 29.785 40.744 24.135 1.00 11.43 247 PHE A C 1
ATOM 1918 O O . PHE A 1 246 ? 29.308 39.725 23.636 1.00 11.31 247 PHE A O 1
ATOM 1926 N N . THR A 1 247 ? 30.357 41.685 23.402 1.00 11.73 248 THR A N 1
ATOM 1927 C CA . THR A 1 247 ? 30.262 41.634 21.946 1.00 11.72 248 THR A CA 1
ATOM 1928 C C . THR A 1 247 ? 31.087 40.487 21.354 1.00 11.49 248 THR A C 1
ATOM 1929 O O . THR A 1 247 ? 32.298 40.429 21.571 1.00 11.14 248 THR A O 1
ATOM 1933 N N . PRO A 1 248 ? 30.431 39.567 20.610 1.00 11.29 249 PRO A N 1
ATOM 1934 C CA . PRO A 1 248 ? 31.203 38.467 20.018 1.00 10.85 249 PRO A CA 1
ATOM 1935 C C . PRO A 1 248 ? 32.152 38.930 18.903 1.00 10.22 249 PRO A C 1
ATOM 1936 O O . PRO A 1 248 ? 31.929 39.980 18.283 1.00 9.80 249 PRO A O 1
ATOM 1940 N N . SER A 1 249 ? 33.205 38.145 18.656 1.00 9.85 250 SER A N 1
ATOM 1941 C CA . SER A 1 249 ? 34.174 38.441 17.600 1.00 9.87 250 SER A CA 1
ATOM 1942 C C . SER A 1 249 ? 33.573 38.081 16.240 1.00 10.31 250 SER A C 1
ATOM 1943 O O . SER A 1 249 ? 33.791 36.992 15.694 1.00 9.67 250 SER A O 1
ATOM 1946 N N . VAL A 1 250 ? 32.782 39.012 15.714 1.00 9.64 251 VAL A N 1
ATOM 1947 C CA . VAL A 1 250 ? 31.927 38.751 14.558 1.00 9.75 251 VAL A CA 1
ATOM 1948 C C . VAL A 1 250 ? 32.724 38.176 13.373 1.00 9.86 251 VAL A C 1
ATOM 1949 O O . VAL A 1 250 ? 32.296 37.200 12.750 1.00 9.94 251 VAL A O 1
ATOM 1953 N N . SER A 1 251 ? 33.877 38.761 13.063 1.00 9.81 252 SER A N 1
ATOM 1954 C CA . SER A 1 251 ? 34.635 38.281 11.908 1.00 9.99 252 SER A CA 1
ATOM 1955 C C . SER A 1 251 ? 35.213 36.891 12.179 1.00 9.57 252 SER A C 1
ATOM 1956 O O . SER A 1 251 ? 35.207 36.049 11.289 1.00 10.27 252 SER A O 1
ATOM 1959 N N . GLU A 1 252 ? 35.649 36.646 13.412 1.00 9.73 253 GLU A N 1
ATOM 1960 C CA . GLU A 1 252 ? 36.151 35.313 13.777 1.00 9.55 253 GLU A CA 1
ATOM 1961 C C . GLU A 1 252 ? 35.059 34.256 13.675 1.00 9.95 253 GLU A C 1
ATOM 1962 O O . GLU A 1 252 ? 35.337 33.121 13.282 1.00 10.20 253 GLU A O 1
ATOM 1968 N N . ILE A 1 253 ? 33.820 34.640 14.001 1.00 10.17 254 ILE A N 1
ATOM 1969 C CA . ILE A 1 253 ? 32.660 33.767 13.823 1.00 9.91 254 ILE A CA 1
ATOM 1970 C C . ILE A 1 253 ? 32.452 33.424 12.335 1.00 10.50 254 ILE A C 1
ATOM 1971 O O . ILE A 1 253 ? 32.191 32.263 11.981 1.00 10.65 254 ILE A O 1
ATOM 1976 N N . ASN A 1 254 ? 32.599 34.428 11.474 1.00 10.55 255 ASN A N 1
ATOM 1977 C CA . ASN A 1 254 ? 32.524 34.217 10.032 1.00 11.01 255 ASN A CA 1
ATOM 1978 C C . ASN A 1 254 ? 33.581 33.210 9.579 1.00 11.70 255 ASN A C 1
ATOM 1979 O O . ASN A 1 254 ? 33.291 32.303 8.794 1.00 12.10 255 ASN A O 1
ATOM 1984 N N . GLY A 1 255 ? 34.796 33.352 10.104 1.00 10.90 256 GLY A N 1
ATOM 1985 C CA . GLY A 1 255 ? 35.882 32.401 9.799 1.00 11.60 256 GLY A CA 1
ATOM 1986 C C . GLY A 1 255 ? 35.585 31.000 10.294 1.00 11.69 256 GLY A C 1
ATOM 1987 O O . GLY A 1 255 ? 35.835 30.018 9.586 1.00 11.35 256 GLY A O 1
ATOM 1988 N N . LEU A 1 256 ? 35.058 30.910 11.513 1.00 11.92 257 LEU A N 1
ATOM 1989 C CA . LEU A 1 256 ? 34.743 29.615 12.113 1.00 11.81 257 LEU A CA 1
ATOM 1990 C C . LEU A 1 256 ? 33.632 28.908 11.338 1.00 12.06 257 LEU A C 1
ATOM 1991 O O . LEU A 1 256 ? 33.677 27.680 11.139 1.00 11.98 257 LEU A O 1
ATOM 1996 N N . ASP A 1 257 ? 32.624 29.676 10.922 1.00 11.78 258 ASP A N 1
ATOM 1997 C CA . ASP A 1 257 ? 31.530 29.146 10.105 1.00 11.69 258 ASP A CA 1
ATOM 1998 C C . ASP A 1 257 ? 32.090 28.408 8.873 1.00 11.68 258 ASP A C 1
ATOM 1999 O O . ASP A 1 257 ? 31.714 27.265 8.590 1.00 11.89 258 ASP A O 1
ATOM 2004 N N . VAL A 1 258 ? 33.028 29.044 8.172 1.00 11.36 259 VAL A N 1
ATOM 2005 C CA . VAL A 1 258 ? 33.652 28.437 7.004 1.00 11.53 259 VAL A CA 1
ATOM 2006 C C . VAL A 1 258 ? 34.515 27.229 7.378 1.00 11.81 259 VAL A C 1
ATOM 2007 O O . VAL A 1 258 ? 34.411 26.174 6.728 1.00 11.36 259 VAL A O 1
ATOM 2011 N N . ALA A 1 259 ? 35.340 27.371 8.424 1.00 11.12 260 ALA A N 1
ATOM 2012 C CA . ALA A 1 259 ? 36.201 26.265 8.865 1.00 11.04 260 ALA A CA 1
ATOM 2013 C C . ALA A 1 259 ? 35.381 25.001 9.151 1.00 11.23 260 ALA A C 1
ATOM 2014 O O . ALA A 1 259 ? 35.741 23.889 8.728 1.00 11.27 260 ALA A O 1
ATOM 2016 N N . LEU A 1 260 ? 34.263 25.177 9.847 1.00 10.63 261 LEU A N 1
ATOM 2017 C CA . LEU A 1 260 ? 33.386 24.037 10.167 1.00 11.31 261 LEU A CA 1
ATOM 2018 C C . LEU A 1 260 ? 32.778 23.424 8.902 1.00 11.84 261 LEU A C 1
ATOM 2019 O O . LEU A 1 260 ? 32.714 22.192 8.767 1.00 11.70 261 LEU A O 1
ATOM 2024 N N . ASP A 1 261 ? 32.323 24.278 7.989 1.00 12.23 262 ASP A N 1
ATOM 2025 C CA . ASP A 1 261 ? 31.801 23.822 6.690 1.00 13.12 262 ASP A CA 1
ATOM 2026 C C . ASP A 1 261 ? 32.828 22.950 5.988 1.00 13.18 262 ASP A C 1
ATOM 2027 O O . ASP A 1 261 ? 32.493 21.868 5.486 1.00 13.05 262 ASP A O 1
ATOM 2032 N N . LEU A 1 262 ? 34.082 23.407 5.963 1.00 12.23 263 LEU A N 1
ATOM 2033 C CA . LEU A 1 262 ? 35.122 22.707 5.203 1.00 12.19 263 LEU A CA 1
ATOM 2034 C C . LEU A 1 262 ? 35.341 21.323 5.793 1.00 12.63 263 LEU A C 1
ATOM 2035 O O . LEU A 1 262 ? 35.395 20.319 5.072 1.00 12.72 263 LEU A O 1
ATOM 2040 N N . TYR A 1 263 ? 35.459 21.289 7.113 1.00 11.94 264 TYR A N 1
ATOM 2041 C CA . TYR A 1 263 ? 35.680 20.040 7.856 1.00 11.43 264 TYR A CA 1
ATOM 2042 C C . TYR A 1 263 ? 34.538 19.057 7.652 1.00 12.37 264 TYR A C 1
ATOM 2043 O O . TYR A 1 263 ? 34.759 17.889 7.309 1.00 12.18 264 TYR A O 1
ATOM 2052 N N . LEU A 1 264 ? 33.318 19.534 7.861 1.00 12.61 265 LEU A N 1
ATOM 2053 C CA . LEU A 1 264 ? 32.140 18.682 7.724 1.00 12.75 265 LEU A CA 1
ATOM 2054 C C . LEU A 1 264 ? 31.955 18.205 6.289 1.00 13.55 265 LEU A C 1
ATOM 2055 O O . LEU A 1 264 ? 31.608 17.030 6.057 1.00 13.53 265 LEU A O 1
ATOM 2060 N N . ASN A 1 265 ? 32.213 19.095 5.331 1.00 13.64 266 ASN A N 1
ATOM 2061 C CA . ASN A 1 265 ? 32.049 18.758 3.917 1.00 14.41 266 ASN A CA 1
ATOM 2062 C C . ASN A 1 265 ? 33.083 17.750 3.416 1.00 14.02 266 ASN A C 1
ATOM 2063 O O . ASN A 1 265 ? 32.750 16.853 2.637 1.00 14.14 266 ASN A O 1
ATOM 2068 N N . GLU A 1 266 ? 34.334 17.894 3.849 1.00 13.16 267 GLU A N 1
ATOM 2069 C CA . GLU A 1 266 ? 35.376 16.948 3.438 1.00 13.01 267 GLU A CA 1
ATOM 2070 C C . GLU A 1 266 ? 35.108 15.572 4.031 1.00 12.56 267 GLU A C 1
ATOM 2071 O O . GLU A 1 266 ? 35.389 14.540 3.391 1.00 12.54 267 GLU A O 1
ATOM 2077 N N . GLY A 1 267 ? 34.561 15.563 5.248 1.00 11.94 268 GLY A N 1
ATOM 2078 C CA . GLY A 1 267 ? 34.377 14.321 6.003 1.00 12.06 268 GLY A CA 1
ATOM 2079 C C . GLY A 1 267 ? 35.460 14.183 7.051 1.00 12.16 268 GLY A C 1
ATOM 2080 O O . GLY A 1 267 ? 36.635 14.012 6.712 1.00 12.15 268 GLY A O 1
ATOM 2081 N N . PRO A 1 268 ? 35.088 14.308 8.333 1.00 12.71 269 PRO A N 1
ATOM 2082 C CA . PRO A 1 268 ? 36.059 14.207 9.428 1.00 12.71 269 PRO A CA 1
ATOM 2083 C C . PRO A 1 268 ? 37.017 13.008 9.313 1.00 13.17 269 PRO A C 1
ATOM 2084 O O . PRO A 1 268 ? 38.229 13.171 9.444 1.00 12.82 269 PRO A O 1
ATOM 2088 N N . GLU A 1 269 ? 36.489 11.825 9.033 1.00 13.14 270 GLU A N 1
ATOM 2089 C CA . GLU A 1 269 ? 37.355 10.644 8.893 1.00 13.87 270 GLU A CA 1
ATOM 2090 C C . GLU A 1 269 ? 38.448 10.833 7.831 1.00 13.14 270 GLU A C 1
ATOM 2091 O O . GLU A 1 269 ? 39.601 10.456 8.055 1.00 13.78 270 GLU A O 1
ATOM 2097 N N . ALA A 1 270 ? 38.086 11.418 6.689 1.00 13.25 271 ALA A N 1
ATOM 2098 C CA . ALA A 1 270 ? 39.046 11.705 5.615 1.00 12.69 271 ALA A CA 1
ATOM 2099 C C . ALA A 1 270 ? 40.078 12.762 6.053 1.00 11.75 271 ALA A C 1
ATOM 2100 O O . ALA A 1 270 ? 41.287 12.646 5.776 1.00 12.25 271 ALA A O 1
ATOM 2102 N N . VAL A 1 271 ? 39.596 13.777 6.766 1.00 11.64 272 VAL A N 1
ATOM 2103 C CA . VAL A 1 271 ? 40.497 14.787 7.324 1.00 11.02 272 VAL A CA 1
ATOM 2104 C C . VAL A 1 271 ? 41.513 14.162 8.286 1.00 10.74 272 VAL A C 1
ATOM 2105 O O . VAL A 1 271 ? 42.727 14.409 8.173 1.00 10.87 272 VAL A O 1
ATOM 2109 N N . TRP A 1 272 ? 41.038 13.333 9.220 1.00 10.85 273 TRP A N 1
ATOM 2110 C CA . TRP A 1 272 ? 41.965 12.677 10.144 1.00 11.01 273 TRP A CA 1
ATOM 2111 C C . TRP A 1 272 ? 42.973 11.824 9.382 1.00 11.78 273 TRP A C 1
ATOM 2112 O O . TRP A 1 272 ? 44.163 11.828 9.710 1.00 11.27 273 TRP A O 1
ATOM 2123 N N . ALA A 1 273 ? 42.505 11.118 8.347 1.00 11.85 274 ALA A N 1
ATOM 2124 C CA . ALA A 1 273 ? 43.386 10.207 7.613 1.00 11.93 274 ALA A CA 1
ATOM 2125 C C . ALA A 1 273 ? 44.553 10.940 6.963 1.00 11.75 274 ALA A C 1
ATOM 2126 O O . ALA A 1 273 ? 45.693 10.458 7.006 1.00 11.89 274 ALA A O 1
ATOM 2128 N N . ARG A 1 274 ? 44.292 12.114 6.381 1.00 11.25 275 ARG A N 1
ATOM 2129 C CA . ARG A 1 274 ? 45.393 12.854 5.739 1.00 11.29 275 ARG A CA 1
ATOM 2130 C C . ARG A 1 274 ? 46.367 13.494 6.737 1.00 11.18 275 ARG A C 1
ATOM 2131 O O . ARG A 1 274 ? 47.554 13.588 6.445 1.00 11.86 275 ARG A O 1
ATOM 2139 N N . HIS A 1 275 ? 45.879 13.914 7.909 1.00 10.82 276 HIS A N 1
ATOM 2140 C CA . HIS A 1 275 ? 46.782 14.345 8.988 1.00 10.58 276 HIS A CA 1
ATOM 2141 C C . HIS A 1 275 ? 47.725 13.176 9.338 1.00 10.47 276 HIS A C 1
ATOM 2142 O O . HIS A 1 275 ? 48.957 13.300 9.254 1.00 10.14 276 HIS A O 1
ATOM 2149 N N . ALA A 1 276 ? 47.140 12.032 9.696 1.00 11.29 277 ALA A N 1
ATOM 2150 C CA . ALA A 1 276 ? 47.941 10.852 10.085 1.00 11.53 277 ALA A CA 1
ATOM 2151 C C . ALA A 1 276 ? 48.947 10.423 9.019 1.00 11.91 277 ALA A C 1
ATOM 2152 O O . ALA A 1 276 ? 50.104 10.103 9.340 1.00 11.77 277 ALA A O 1
ATOM 2154 N N . LEU A 1 277 ? 48.528 10.438 7.751 1.00 11.75 278 LEU A N 1
ATOM 2155 C CA . LEU A 1 277 ? 49.421 10.031 6.662 1.00 11.87 278 LEU A CA 1
ATOM 2156 C C . LEU A 1 277 ? 50.578 11.004 6.454 1.00 11.41 278 LEU A C 1
ATOM 2157 O O . LEU A 1 277 ? 51.724 10.594 6.281 1.00 11.30 278 LEU A O 1
ATOM 2162 N N . THR A 1 278 ? 50.273 12.302 6.459 1.00 11.10 279 THR A N 1
ATOM 2163 C CA . THR A 1 278 ? 51.315 13.315 6.355 1.00 10.79 279 THR A CA 1
ATOM 2164 C C . THR A 1 278 ? 52.349 13.150 7.464 1.00 10.56 279 THR A C 1
ATOM 2165 O O . THR A 1 278 ? 53.559 13.188 7.200 1.00 10.58 279 THR A O 1
ATOM 2169 N N . ALA A 1 279 ? 51.877 12.969 8.701 1.00 10.38 280 ALA A N 1
ATOM 2170 C CA . ALA A 1 279 ? 52.771 12.796 9.841 1.00 11.01 280 ALA A CA 1
ATOM 2171 C C . ALA A 1 279 ? 53.590 11.498 9.725 1.00 11.01 280 ALA A C 1
ATOM 2172 O O . ALA A 1 279 ? 54.799 11.481 9.999 1.00 11.09 280 ALA A O 1
ATOM 2174 N N . LYS A 1 280 ? 52.922 10.424 9.323 1.00 11.10 281 LYS A N 1
ATOM 2175 C CA . LYS A 1 280 ? 53.577 9.127 9.160 1.00 11.66 281 LYS A CA 1
ATOM 2176 C C . LYS A 1 280 ? 54.701 9.199 8.121 1.00 11.78 281 LYS A C 1
ATOM 2177 O O . LYS A 1 280 ? 55.810 8.694 8.347 1.00 12.00 281 LYS A O 1
ATOM 2183 N N . ALA A 1 281 ? 54.421 9.851 6.991 1.00 11.43 282 ALA A N 1
ATOM 2184 C CA . ALA A 1 281 ? 55.430 10.068 5.957 1.00 11.69 282 ALA A CA 1
ATOM 2185 C C . ALA A 1 281 ? 56.587 10.907 6.492 1.00 11.76 282 ALA A C 1
ATOM 2186 O O . ALA A 1 281 ? 57.756 10.606 6.237 1.00 11.80 282 ALA A O 1
ATOM 2188 N N . MET A 1 282 ? 56.251 11.971 7.230 1.00 11.28 283 MET A N 1
ATOM 2189 C CA . MET A 1 282 ? 57.247 12.841 7.825 1.00 11.27 283 MET A CA 1
ATOM 2190 C C . MET A 1 282 ? 58.205 12.070 8.739 1.00 11.54 283 MET A C 1
ATOM 2191 O O . MET A 1 282 ? 59.427 12.190 8.601 1.00 12.57 283 MET A O 1
ATOM 2196 N N . ARG A 1 283 ? 57.646 11.276 9.654 1.00 11.46 284 ARG A N 1
ATOM 2197 C CA . ARG A 1 283 ? 58.472 10.501 10.593 1.00 12.01 284 ARG A CA 1
ATOM 2198 C C . ARG A 1 283 ? 59.377 9.521 9.850 1.00 12.29 284 ARG A C 1
ATOM 2199 O O . ARG A 1 283 ? 60.574 9.412 10.158 1.00 11.99 284 ARG A O 1
ATOM 2207 N N . ALA A 1 284 ? 58.818 8.835 8.852 1.00 12.38 285 ALA A N 1
ATOM 2208 C CA . ALA A 1 284 ? 59.597 7.893 8.050 1.00 13.24 285 ALA A CA 1
ATOM 2209 C C . ALA A 1 284 ? 60.763 8.596 7.361 1.00 13.40 285 ALA A C 1
ATOM 2210 O O . ALA A 1 284 ? 61.882 8.077 7.336 1.00 13.84 285 ALA A O 1
ATOM 2212 N N . GLY A 1 285 ? 60.513 9.799 6.839 1.00 13.08 286 GLY A N 1
ATOM 2213 C CA . GLY A 1 285 ? 61.555 10.585 6.187 1.00 13.35 286 GLY A CA 1
ATOM 2214 C C . GLY A 1 285 ? 62.639 11.061 7.142 1.00 13.31 286 GLY A C 1
ATOM 2215 O O . GLY A 1 285 ? 63.828 11.019 6.814 1.00 13.30 286 GLY A O 1
ATOM 2216 N N . VAL A 1 286 ? 62.211 11.528 8.317 1.00 12.74 287 VAL A N 1
ATOM 2217 C CA . VAL A 1 286 ? 63.119 12.004 9.361 1.00 13.17 287 VAL A CA 1
ATOM 2218 C C . VAL A 1 286 ? 64.110 10.895 9.732 1.00 13.61 287 VAL A C 1
ATOM 2219 O O . VAL A 1 286 ? 65.331 11.091 9.713 1.00 13.58 287 VAL A O 1
ATOM 2223 N N . THR A 1 287 ? 63.568 9.721 10.007 1.00 14.06 288 THR A N 1
ATOM 2224 C CA . THR A 1 287 ? 64.386 8.583 10.420 1.00 15.09 288 THR A CA 1
ATOM 2225 C C . THR A 1 287 ? 65.305 8.112 9.291 1.00 15.04 288 THR A C 1
ATOM 2226 O O . THR A 1 287 ? 66.507 7.871 9.517 1.00 15.27 288 THR A O 1
ATOM 2230 N N . ALA A 1 288 ? 64.758 8.002 8.083 1.00 14.59 289 ALA A N 1
ATOM 2231 C CA . ALA A 1 288 ? 65.540 7.530 6.940 1.00 15.31 289 ALA A CA 1
ATOM 2232 C C . ALA A 1 288 ? 66.728 8.424 6.594 1.00 15.56 289 ALA A C 1
ATOM 2233 O O . ALA A 1 288 ? 67.762 7.918 6.159 1.00 15.14 289 ALA A O 1
ATOM 2235 N N . MET A 1 289 ? 66.600 9.742 6.791 1.00 15.71 290 MET A N 1
ATOM 2236 C CA . MET A 1 289 ? 67.705 10.641 6.442 1.00 16.41 290 MET A CA 1
ATOM 2237 C C . MET A 1 289 ? 68.762 10.705 7.544 1.00 16.20 290 MET A C 1
ATOM 2238 O O . MET A 1 289 ? 69.813 11.317 7.357 1.00 17.11 290 MET A O 1
ATOM 2243 N N . GLY A 1 290 ? 68.473 10.070 8.681 1.00 15.82 291 GLY A N 1
ATOM 2244 C CA . GLY A 1 290 ? 69.428 9.961 9.795 1.00 15.81 291 GLY A CA 1
ATOM 2245 C C . GLY A 1 290 ? 69.159 10.864 10.989 1.00 16.29 291 GLY A C 1
ATOM 2246 O O . GLY A 1 290 ? 70.046 11.065 11.836 1.00 17.00 291 GLY A O 1
ATOM 2247 N N . LEU A 1 291 ? 67.949 11.416 11.061 1.00 15.65 292 LEU A N 1
ATOM 2248 C CA . LEU A 1 291 ? 67.535 12.234 12.207 1.00 15.40 292 LEU A CA 1
ATOM 2249 C C . LEU A 1 291 ? 66.664 11.397 13.139 1.00 15.39 292 LEU A C 1
ATOM 2250 O O . LEU A 1 291 ? 66.313 10.251 12.805 1.00 15.48 292 LEU A O 1
ATOM 2255 N N . SER A 1 292 ? 66.341 11.947 14.312 1.00 15.29 293 SER A N 1
ATOM 2256 C CA A SER A 1 292 ? 65.522 11.245 15.301 0.50 14.75 293 SER A CA 1
ATOM 2257 C CA B SER A 1 292 ? 65.501 11.233 15.269 0.50 15.19 293 SER A CA 1
ATOM 2258 C C . SER A 1 292 ? 64.245 12.000 15.639 1.00 14.93 293 SER A C 1
ATOM 2259 O O . SER A 1 292 ? 64.290 13.192 15.963 1.00 14.16 293 SER A O 1
ATOM 2264 N N . VAL A 1 293 ? 63.135 11.289 15.589 1.00 14.36 294 VAL A N 1
ATOM 2265 C CA . VAL A 1 293 ? 61.859 11.781 16.079 1.00 14.67 294 VAL A CA 1
ATOM 2266 C C . VAL A 1 293 ? 61.982 11.900 17.599 1.00 14.07 294 VAL A C 1
ATOM 2267 O O . VAL A 1 293 ? 62.497 10.996 18.274 1.00 14.74 294 VAL A O 1
ATOM 2271 N N . TRP A 1 294 ? 61.530 13.032 18.126 1.00 13.76 295 TRP A N 1
ATOM 2272 C CA . TRP A 1 294 ? 61.616 13.323 19.551 1.00 13.49 295 TRP A CA 1
ATOM 2273 C C . TRP A 1 294 ? 60.854 12.326 20.429 1.00 13.69 295 TRP A C 1
ATOM 2274 O O . TRP A 1 294 ? 61.416 11.848 21.409 1.00 14.07 295 TRP A O 1
ATOM 2285 N N . ALA A 1 295 ? 59.595 12.021 20.078 1.00 13.88 296 ALA A N 1
ATOM 2286 C CA . ALA A 1 295 ? 58.740 11.090 20.842 1.00 14.02 296 ALA A CA 1
ATOM 2287 C C . ALA A 1 295 ? 59.467 9.811 21.213 1.00 14.61 296 ALA A C 1
ATOM 2288 O O . ALA A 1 295 ? 60.195 9.252 20.393 1.00 14.23 296 ALA A O 1
ATOM 2290 N N . ALA A 1 296 ? 59.258 9.371 22.451 1.00 14.94 297 ALA A N 1
ATOM 2291 C CA . ALA A 1 296 ? 59.932 8.180 23.002 1.00 15.83 297 ALA A CA 1
ATOM 2292 C C . ALA A 1 296 ? 59.609 6.915 22.204 1.00 16.11 297 ALA A C 1
ATOM 2293 O O . ALA A 1 296 ? 60.431 5.992 22.118 1.00 16.73 297 ALA A O 1
ATOM 2295 N N . SER A 1 297 ? 58.413 6.890 21.627 1.00 16.39 298 SER A N 1
ATOM 2296 C CA . SER A 1 297 ? 58.003 5.823 20.734 1.00 17.18 298 SER A CA 1
ATOM 2297 C C . SER A 1 297 ? 57.177 6.389 19.593 1.00 17.11 298 SER A C 1
ATOM 2298 O O . SER A 1 297 ? 56.501 7.403 19.747 1.00 17.22 298 SER A O 1
ATOM 2301 N N . ASP A 1 298 ? 57.227 5.724 18.446 1.00 17.42 299 ASP A N 1
ATOM 2302 C CA . ASP A 1 298 ? 56.400 6.108 17.305 1.00 17.32 299 ASP A CA 1
ATOM 2303 C C . ASP A 1 298 ? 54.908 6.136 17.642 1.00 16.92 299 ASP A C 1
ATOM 2304 O O . ASP A 1 298 ? 54.152 6.980 17.142 1.00 16.46 299 ASP A O 1
ATOM 2309 N N . SER A 1 299 ? 54.490 5.225 18.508 1.00 16.72 300 SER A N 1
ATOM 2310 C CA . SER A 1 299 ? 53.076 5.076 18.852 1.00 16.90 300 SER A CA 1
ATOM 2311 C C . SER A 1 299 ? 52.470 6.312 19.518 1.00 16.24 300 SER A C 1
ATOM 2312 O O . SER A 1 299 ? 51.274 6.534 19.402 1.00 16.57 300 SER A O 1
ATOM 2315 N N . ILE A 1 300 ? 53.296 7.113 20.190 1.00 15.47 301 ILE A N 1
ATOM 2316 C CA . ILE A 1 300 ? 52.791 8.315 20.859 1.00 14.08 301 ILE A CA 1
ATOM 2317 C C . ILE A 1 300 ? 53.071 9.607 20.079 1.00 13.83 301 ILE A C 1
ATOM 2318 O O . ILE A 1 300 ? 52.730 10.698 20.554 1.00 14.04 301 ILE A O 1
ATOM 2323 N N . ALA A 1 301 ? 53.680 9.492 18.900 1.00 12.97 302 ALA A N 1
ATOM 2324 C CA . ALA A 1 301 ? 53.932 10.667 18.062 1.00 12.45 302 ALA A CA 1
ATOM 2325 C C . ALA A 1 301 ? 52.615 11.230 17.534 1.00 12.58 302 ALA A C 1
ATOM 2326 O O . ALA A 1 301 ? 51.722 10.491 17.134 1.00 12.22 302 ALA A O 1
ATOM 2328 N N . SER A 1 302 ? 52.476 12.557 17.563 1.00 12.00 303 SER A N 1
ATOM 2329 C CA . SER A 1 302 ? 51.234 13.182 17.139 1.00 11.65 303 SER A CA 1
ATOM 2330 C C . SER A 1 302 ? 51.031 13.116 15.625 1.00 11.30 303 SER A C 1
ATOM 2331 O O . SER A 1 302 ? 51.972 13.341 14.857 1.00 12.04 303 SER A O 1
ATOM 2334 N N . PRO A 1 303 ? 49.788 12.844 15.194 1.00 11.26 304 PRO A N 1
ATOM 2335 C CA . PRO A 1 303 ? 49.479 12.916 13.758 1.00 11.16 304 PRO A CA 1
ATOM 2336 C C . PRO A 1 303 ? 49.345 14.356 13.252 1.00 11.22 304 PRO A C 1
ATOM 2337 O O . PRO A 1 303 ? 49.066 14.560 12.069 1.00 12.50 304 PRO A O 1
ATOM 2341 N N . THR A 1 304 ? 49.536 15.333 14.139 1.00 10.62 305 THR A N 1
ATOM 2342 C CA . THR A 1 304 ? 49.326 16.743 13.770 1.00 10.29 305 THR A CA 1
ATOM 2343 C C . THR A 1 304 ? 50.587 17.590 13.934 1.00 10.56 305 THR A C 1
ATOM 2344 O O . THR A 1 304 ? 50.587 18.778 13.589 1.00 10.69 305 THR A O 1
ATOM 2348 N N . THR A 1 305 ? 51.652 16.987 14.457 1.00 10.69 306 THR A N 1
ATOM 2349 C CA . THR A 1 305 ? 52.949 17.664 14.596 1.00 10.63 306 THR A CA 1
ATOM 2350 C C . THR A 1 305 ? 54.051 16.632 14.715 1.00 10.91 306 THR A C 1
ATOM 2351 O O . THR A 1 305 ? 53.935 15.700 15.519 1.00 11.74 306 THR A O 1
ATOM 2355 N N . THR A 1 306 ? 55.122 16.822 13.945 1.00 10.97 307 THR A N 1
ATOM 2356 C CA . THR A 1 306 ? 56.322 16.004 14.114 1.00 11.60 307 THR A CA 1
ATOM 2357 C C . THR A 1 306 ? 57.429 16.835 14.751 1.00 11.76 307 THR A C 1
ATOM 2358 O O . THR A 1 306 ? 57.869 17.843 14.187 1.00 11.63 307 THR A O 1
ATOM 2362 N N . ALA A 1 307 ? 57.847 16.421 15.951 1.00 11.45 308 ALA A N 1
ATOM 2363 C CA . ALA A 1 307 ? 58.958 17.040 16.641 1.00 11.79 308 ALA A CA 1
ATOM 2364 C C . ALA A 1 307 ? 60.207 16.222 16.337 1.00 12.17 308 ALA A C 1
ATOM 2365 O O . ALA A 1 307 ? 60.189 14.978 16.440 1.00 12.14 308 ALA A O 1
ATOM 2367 N N . VAL A 1 308 ? 61.266 16.920 15.929 1.00 12.56 309 VAL A N 1
ATOM 2368 C CA . VAL A 1 308 ? 62.534 16.309 15.525 1.00 13.09 309 VAL A CA 1
ATOM 2369 C C . VAL A 1 308 ? 63.627 16.757 16.488 1.00 13.77 309 VAL A C 1
ATOM 2370 O O . VAL A 1 308 ? 63.869 17.959 16.635 1.00 13.18 309 VAL A O 1
ATOM 2374 N N . ARG A 1 309 ? 64.284 15.796 17.135 1.00 14.31 310 ARG A N 1
ATOM 2375 C CA . ARG A 1 309 ? 65.336 16.093 18.128 1.00 15.50 310 ARG A CA 1
ATOM 2376 C C . ARG A 1 309 ? 66.522 16.812 17.484 1.00 15.77 310 ARG A C 1
ATOM 2377 O O . ARG A 1 309 ? 66.989 16.401 16.420 1.00 15.37 310 ARG A O 1
ATOM 2385 N N . THR A 1 310 ? 66.981 17.899 18.105 1.00 16.03 311 THR A N 1
ATOM 2386 C CA . THR A 1 310 ? 68.157 18.621 17.621 1.00 17.07 311 THR A CA 1
ATOM 2387 C C . THR A 1 310 ? 69.429 17.806 17.878 1.00 17.98 311 THR A C 1
ATOM 2388 O O . THR A 1 310 ? 69.692 17.415 19.024 1.00 18.91 311 THR A O 1
ATOM 2392 N N . PRO A 1 311 ? 70.191 17.495 16.811 1.00 18.90 312 PRO A N 1
ATOM 2393 C CA . PRO A 1 311 ? 71.467 16.792 16.992 1.00 19.67 312 PRO A CA 1
ATOM 2394 C C . PRO A 1 311 ? 72.440 17.591 17.856 1.00 21.02 312 PRO A C 1
ATOM 2395 O O . PRO A 1 311 ? 72.384 18.828 17.877 1.00 20.42 312 PRO A O 1
ATOM 2399 N N . ASP A 1 312 ? 73.316 16.887 18.570 1.00 22.54 313 ASP A N 1
ATOM 2400 C CA . ASP A 1 312 ? 74.349 17.544 19.374 1.00 24.64 313 ASP A CA 1
ATOM 2401 C C . ASP A 1 312 ? 75.207 18.424 18.488 1.00 24.85 313 ASP A C 1
ATOM 2402 O O . ASP A 1 312 ? 75.606 18.015 17.391 1.00 25.50 313 ASP A O 1
ATOM 2407 N N . GLY A 1 313 ? 75.463 19.639 18.956 1.00 25.15 314 GLY A N 1
ATOM 2408 C CA . GLY A 1 313 ? 76.307 20.578 18.232 1.00 25.27 314 GLY A CA 1
ATOM 2409 C C . GLY A 1 313 ? 75.564 21.472 17.259 1.00 24.87 314 GLY A C 1
ATOM 2410 O O . GLY A 1 313 ? 76.142 22.429 16.753 1.00 26.05 314 GLY A O 1
ATOM 2411 N N . VAL A 1 314 ? 74.290 21.166 17.002 1.00 23.60 315 VAL A N 1
ATOM 2412 C CA . VAL A 1 314 ? 73.460 21.963 16.087 1.00 22.32 315 VAL A CA 1
ATOM 2413 C C . VAL A 1 314 ? 72.695 23.039 16.852 1.00 21.26 315 VAL A C 1
ATOM 2414 O O . VAL A 1 314 ? 72.067 22.767 17.875 1.00 21.32 315 VAL A O 1
ATOM 2418 N N . ASP A 1 315 ? 72.781 24.266 16.350 1.00 19.85 316 ASP A N 1
ATOM 2419 C CA . ASP A 1 315 ? 72.080 25.416 16.896 1.00 18.72 316 ASP A CA 1
ATOM 2420 C C . ASP A 1 315 ? 70.673 25.423 16.295 1.00 18.12 316 ASP A C 1
ATOM 2421 O O . ASP A 1 315 ? 70.496 25.707 15.102 1.00 17.39 316 ASP A O 1
ATOM 2426 N N . GLU A 1 316 ? 69.677 25.096 17.116 1.00 17.08 317 GLU A N 1
ATOM 2427 C CA . GLU A 1 316 ? 68.315 24.890 16.605 1.00 16.26 317 GLU A CA 1
ATOM 2428 C C . GLU A 1 316 ? 67.693 26.169 16.039 1.00 16.12 317 GLU A C 1
ATOM 2429 O O . GLU A 1 316 ? 66.968 26.122 15.036 1.00 15.76 317 GLU A O 1
ATOM 2435 N N . LYS A 1 317 ? 67.975 27.299 16.683 1.00 15.88 318 LYS A N 1
ATOM 2436 C CA . LYS A 1 317 ? 67.495 28.587 16.214 1.00 16.24 318 LYS A CA 1
ATOM 2437 C C . LYS A 1 317 ? 68.124 28.902 14.862 1.00 16.04 318 LYS A C 1
ATOM 2438 O O . LYS A 1 317 ? 67.418 29.288 13.934 1.00 15.78 318 LYS A O 1
ATOM 2444 N N . ALA A 1 318 ? 69.440 28.701 14.741 1.00 15.48 319 ALA A N 1
ATOM 2445 C CA . ALA A 1 318 ? 70.120 28.931 13.460 1.00 15.42 319 ALA A CA 1
ATOM 2446 C C . ALA A 1 318 ? 69.575 28.020 12.360 1.00 15.28 319 ALA A C 1
ATOM 2447 O O . ALA A 1 318 ? 69.467 28.430 11.196 1.00 14.54 319 ALA A O 1
ATOM 2449 N N . LEU A 1 319 ? 69.235 26.785 12.736 1.00 15.21 320 LEU A N 1
ATOM 2450 C CA . LEU A 1 319 ? 68.641 25.826 11.824 1.00 15.54 320 LEU A CA 1
ATOM 2451 C C . LEU A 1 319 ? 67.335 26.358 11.224 1.00 15.33 320 LEU A C 1
ATOM 2452 O O . LEU A 1 319 ? 67.142 26.313 9.992 1.00 15.48 320 LEU A O 1
ATOM 2457 N N . ARG A 1 320 ? 66.433 26.837 12.083 1.00 14.70 321 ARG A N 1
ATOM 2458 C CA . ARG A 1 320 ? 65.145 27.356 11.596 1.00 14.84 321 ARG A CA 1
ATOM 2459 C C . ARG A 1 320 ? 65.371 28.601 10.755 1.00 14.77 321 ARG A C 1
ATOM 2460 O O . ARG A 1 320 ? 64.727 28.794 9.721 1.00 14.47 321 ARG A O 1
ATOM 2468 N N . GLN A 1 321 ? 66.314 29.428 11.186 1.00 15.32 322 GLN A N 1
ATOM 2469 C CA . GLN A 1 321 ? 66.648 30.632 10.428 1.00 15.35 322 GLN A CA 1
ATOM 2470 C C . GLN A 1 321 ? 67.130 30.271 9.024 1.00 15.29 322 GLN A C 1
ATOM 2471 O O . GLN A 1 321 ? 66.751 30.921 8.042 1.00 14.65 322 GLN A O 1
ATOM 2477 N N . ALA A 1 322 ? 67.937 29.213 8.936 1.00 14.27 323 ALA A N 1
ATOM 2478 C CA . ALA A 1 322 ? 68.478 28.781 7.645 1.00 14.21 323 ALA A CA 1
ATOM 2479 C C . ALA A 1 322 ? 67.420 28.144 6.747 1.00 14.11 323 ALA A C 1
ATOM 2480 O O . ALA A 1 322 ? 67.426 28.387 5.532 1.00 14.03 323 ALA A O 1
ATOM 2482 N N . ALA A 1 323 ? 66.523 27.332 7.324 1.00 13.17 324 ALA A N 1
ATOM 2483 C CA . ALA A 1 323 ? 65.416 26.731 6.543 1.00 13.29 324 ALA A CA 1
ATOM 2484 C C . ALA A 1 323 ? 64.570 27.816 5.890 1.00 12.87 324 ALA A C 1
ATOM 2485 O O . ALA A 1 323 ? 64.141 27.684 4.738 1.00 12.89 324 ALA A O 1
ATOM 2487 N N . ARG A 1 324 ? 64.319 28.892 6.638 1.00 12.76 325 ARG A N 1
ATOM 2488 C CA . ARG A 1 324 ? 63.519 29.994 6.097 1.00 12.02 325 ARG A CA 1
ATOM 2489 C C . ARG A 1 324 ? 64.305 30.811 5.079 1.00 11.96 325 ARG A C 1
ATOM 2490 O O . ARG A 1 324 ? 63.791 31.125 4.003 1.00 11.73 325 ARG A O 1
ATOM 2498 N N . ALA A 1 325 ? 65.557 31.133 5.404 1.00 12.15 326 ALA A N 1
ATOM 2499 C CA . ALA A 1 325 ? 66.355 31.996 4.552 1.00 12.34 326 ALA A CA 1
ATOM 2500 C C . ALA A 1 325 ? 66.740 31.321 3.247 1.00 12.10 326 ALA A C 1
ATOM 2501 O O . ALA A 1 325 ? 66.772 31.971 2.210 1.00 12.38 326 ALA A O 1
ATOM 2503 N N . ARG A 1 326 ? 67.013 30.011 3.302 1.00 12.17 327 ARG A N 1
ATOM 2504 C CA . ARG A 1 326 ? 67.427 29.255 2.129 1.00 12.72 327 ARG A CA 1
ATOM 2505 C C . ARG A 1 326 ? 66.268 28.770 1.261 1.00 12.26 327 ARG A C 1
ATOM 2506 O O . ARG A 1 326 ? 66.341 28.839 0.032 1.00 13.24 327 ARG A O 1
ATOM 2514 N N . TYR A 1 327 ? 65.196 28.300 1.896 1.00 12.15 328 TYR A N 1
ATOM 2515 C CA . TYR A 1 327 ? 64.130 27.601 1.172 1.00 11.72 328 TYR A CA 1
ATOM 2516 C C . TYR A 1 327 ? 62.750 28.225 1.362 1.00 11.78 328 TYR A C 1
ATOM 2517 O O . TYR A 1 327 ? 61.793 27.774 0.746 1.00 11.95 328 TYR A O 1
ATOM 2526 N N . GLY A 1 328 ? 62.653 29.255 2.210 1.00 11.16 329 GLY A N 1
ATOM 2527 C CA . GLY A 1 328 ? 61.371 29.934 2.429 1.00 11.23 329 GLY A CA 1
ATOM 2528 C C . GLY A 1 328 ? 60.377 29.136 3.252 1.00 10.72 329 GLY A C 1
ATOM 2529 O O . GLY A 1 328 ? 59.180 29.425 3.237 1.00 11.29 329 GLY A O 1
ATOM 2530 N N . VAL A 1 329 ? 60.870 28.139 3.988 1.00 10.39 330 VAL A N 1
ATOM 2531 C CA . VAL A 1 329 ? 60.018 27.257 4.762 1.00 10.45 330 VAL A CA 1
ATOM 2532 C C . VAL A 1 329 ? 60.176 27.537 6.269 1.00 10.68 330 VAL A C 1
ATOM 2533 O O . VAL A 1 329 ? 61.297 27.591 6.785 1.00 10.66 330 VAL A O 1
ATOM 2537 N N . VAL A 1 330 ? 59.047 27.730 6.954 1.00 10.27 331 VAL A N 1
ATOM 2538 C CA . VAL A 1 330 ? 59.049 28.100 8.363 1.00 10.69 331 VAL A CA 1
ATOM 2539 C C . VAL A 1 330 ? 58.639 26.910 9.224 1.00 10.72 331 VAL A C 1
ATOM 2540 O O . VAL A 1 330 ? 57.600 26.290 8.977 1.00 11.32 331 VAL A O 1
ATOM 2544 N N . PHE A 1 331 ? 59.462 26.603 10.230 1.00 11.11 332 PHE A N 1
ATOM 2545 C CA . PHE A 1 331 ? 59.130 25.594 11.237 1.00 11.20 332 PHE A CA 1
ATOM 2546 C C . PHE A 1 331 ? 58.965 26.246 12.607 1.00 11.45 332 PHE A C 1
ATOM 2547 O O . PHE A 1 331 ? 59.363 27.391 12.801 1.00 11.58 332 PHE A O 1
ATOM 2555 N N . SER A 1 332 ? 58.379 25.510 13.551 1.00 11.13 333 SER A N 1
ATOM 2556 C CA . SER A 1 332 ? 58.276 25.983 14.936 1.00 11.34 333 SER A CA 1
ATOM 2557 C C . SER A 1 332 ? 59.476 25.588 15.778 1.00 11.88 333 SER A C 1
ATOM 2558 O O . SER A 1 332 ? 60.028 24.491 15.630 1.00 11.66 333 SER A O 1
ATOM 2561 N N . SER A 1 333 ? 59.842 26.467 16.707 1.00 12.29 334 SER A N 1
ATOM 2562 C CA . SER A 1 333 ? 60.757 26.084 17.761 1.00 12.58 334 SER A CA 1
ATOM 2563 C C . SER A 1 333 ? 60.040 25.198 18.762 1.00 12.91 334 SER A C 1
ATOM 2564 O O . SER A 1 333 ? 58.843 24.943 18.629 1.00 13.34 334 SER A O 1
ATOM 2567 N N . GLY A 1 334 ? 60.769 24.737 19.772 1.00 13.25 335 GLY A N 1
ATOM 2568 C CA . GLY A 1 334 ? 60.138 24.209 20.978 1.00 14.01 335 GLY A CA 1
ATOM 2569 C C . GLY A 1 334 ? 59.584 25.350 21.832 1.00 14.41 335 GLY A C 1
ATOM 2570 O O . GLY A 1 334 ? 59.547 26.510 21.399 1.00 14.47 335 GLY A O 1
ATOM 2571 N N . ARG A 1 335 ? 59.156 25.009 23.045 1.00 14.71 336 ARG A N 1
ATOM 2572 C CA A ARG A 1 335 ? 58.647 25.986 24.002 0.50 14.54 336 ARG A CA 1
ATOM 2573 C CA B ARG A 1 335 ? 58.658 25.989 24.011 0.50 15.26 336 ARG A CA 1
ATOM 2574 C C . ARG A 1 335 ? 59.093 25.546 25.396 1.00 15.22 336 ARG A C 1
ATOM 2575 O O . ARG A 1 335 ? 59.176 24.347 25.673 1.00 14.52 336 ARG A O 1
ATOM 2590 N N . GLY A 1 336 ? 59.385 26.508 26.277 1.00 15.79 337 GLY A N 1
ATOM 2591 C CA . GLY A 1 336 ? 59.819 26.136 27.628 1.00 16.34 337 GLY A CA 1
ATOM 2592 C C . GLY A 1 336 ? 60.943 25.121 27.594 1.00 16.89 337 GLY A C 1
ATOM 2593 O O . GLY A 1 336 ? 61.941 25.329 26.917 1.00 17.18 337 GLY A O 1
ATOM 2594 N N . GLU A 1 337 ? 60.753 24.008 28.303 1.00 17.00 338 GLU A N 1
ATOM 2595 C CA A GLU A 1 337 ? 61.794 22.975 28.407 0.50 17.30 338 GLU A CA 1
ATOM 2596 C CA B GLU A 1 337 ? 61.730 22.924 28.409 0.50 17.06 338 GLU A CA 1
ATOM 2597 C C . GLU A 1 337 ? 62.227 22.385 27.061 1.00 16.83 338 GLU A C 1
ATOM 2598 O O . GLU A 1 337 ? 63.354 21.910 26.946 1.00 17.32 338 GLU A O 1
ATOM 2609 N N . THR A 1 338 ? 61.366 22.416 26.046 1.00 15.70 339 THR A N 1
ATOM 2610 C CA . THR A 1 338 ? 61.765 21.855 24.739 1.00 14.75 339 THR A CA 1
ATOM 2611 C C . THR A 1 338 ? 62.427 22.883 23.817 1.00 14.57 339 THR A C 1
ATOM 2612 O O . THR A 1 338 ? 62.927 22.532 22.750 1.00 13.92 339 THR A O 1
ATOM 2616 N N . LEU A 1 339 ? 62.439 24.147 24.235 1.00 13.81 340 LEU A N 1
ATOM 2617 C CA . LEU A 1 339 ? 63.057 25.190 23.421 1.00 14.48 340 LEU A CA 1
ATOM 2618 C C . LEU A 1 339 ? 64.545 24.894 23.273 1.00 14.22 340 LEU A C 1
ATOM 2619 O O . LEU A 1 339 ? 65.235 24.621 24.261 1.00 15.38 340 LEU A O 1
ATOM 2624 N N . GLY A 1 340 ? 65.023 24.919 22.031 1.00 14.10 341 GLY A N 1
ATOM 2625 C CA . GLY A 1 340 ? 66.415 24.628 21.726 1.00 14.40 341 GLY A CA 1
ATOM 2626 C C . GLY A 1 340 ? 66.740 23.151 21.603 1.00 14.35 341 GLY A C 1
ATOM 2627 O O . GLY A 1 340 ? 67.847 22.790 21.182 1.00 15.75 341 GLY A O 1
ATOM 2628 N N . LYS A 1 341 ? 65.778 22.293 21.949 1.00 14.41 342 LYS A N 1
ATOM 2629 C CA A LYS A 1 341 ? 66.055 20.866 21.981 0.50 14.02 342 LYS A CA 1
ATOM 2630 C CA B LYS A 1 341 ? 65.973 20.843 22.043 0.50 13.80 342 LYS A CA 1
ATOM 2631 C C . LYS A 1 341 ? 65.427 20.103 20.829 1.00 13.59 342 LYS A C 1
ATOM 2632 O O . LYS A 1 341 ? 65.825 18.962 20.554 1.00 14.18 342 LYS A O 1
ATOM 2643 N N . LEU A 1 342 ? 64.474 20.740 20.142 1.00 12.43 343 LEU A N 1
ATOM 2644 C CA . LEU A 1 342 ? 63.777 20.119 19.023 1.00 11.77 343 LEU A CA 1
ATOM 2645 C C . LEU A 1 342 ? 63.248 21.172 18.061 1.00 11.67 343 LEU A C 1
ATOM 2646 O O . LEU A 1 342 ? 63.196 22.367 18.396 1.00 11.21 343 LEU A O 1
ATOM 2651 N N . THR A 1 343 ? 62.862 20.706 16.874 1.00 11.71 344 THR A N 1
ATOM 2652 C CA . THR A 1 343 ? 62.204 21.526 15.859 1.00 12.11 344 THR A CA 1
ATOM 2653 C C . THR A 1 343 ? 60.870 20.859 15.548 1.00 12.05 344 THR A C 1
ATOM 2654 O O . THR A 1 343 ? 60.781 19.623 15.513 1.00 11.30 344 THR A O 1
ATOM 2658 N N . ARG A 1 344 ? 59.828 21.667 15.340 1.00 11.32 345 ARG A N 1
ATOM 2659 C CA . ARG A 1 344 ? 58.507 21.092 15.061 1.00 11.54 345 ARG A CA 1
ATOM 2660 C C . ARG A 1 344 ? 58.003 21.439 13.678 1.00 11.51 345 ARG A C 1
ATOM 2661 O O . ARG A 1 344 ? 58.058 22.599 13.244 1.00 11.55 345 ARG A O 1
ATOM 2669 N N . ILE A 1 345 ? 57.518 20.406 12.998 1.00 10.54 346 ILE A N 1
ATOM 2670 C CA . ILE A 1 345 ? 56.853 20.543 11.710 1.00 10.77 346 ILE A CA 1
ATOM 2671 C C . ILE A 1 345 ? 55.370 20.208 11.923 1.00 10.51 346 ILE A C 1
ATOM 2672 O O . ILE A 1 345 ? 55.010 19.075 12.266 1.00 10.53 346 ILE A O 1
ATOM 2677 N N . GLY A 1 346 ? 54.503 21.198 11.753 1.00 10.07 347 GLY A N 1
ATOM 2678 C CA . GLY A 1 346 ? 53.079 20.945 11.934 1.00 10.02 347 GLY A CA 1
ATOM 2679 C C . GLY A 1 346 ? 52.465 20.247 10.727 1.00 9.85 347 GLY A C 1
ATOM 2680 O O . GLY A 1 346 ? 52.919 20.420 9.600 1.00 10.45 347 GLY A O 1
ATOM 2681 N N . HIS A 1 347 ? 51.416 19.474 10.971 1.00 9.91 348 HIS A N 1
ATOM 2682 C CA . HIS A 1 347 ? 50.600 18.905 9.907 1.00 9.69 348 HIS A CA 1
ATOM 2683 C C . HIS A 1 347 ? 49.193 19.203 10.360 1.00 10.26 348 HIS A C 1
ATOM 2684 O O . HIS A 1 347 ? 48.618 18.464 11.149 1.00 10.23 348 HIS A O 1
ATOM 2691 N N . MET A 1 348 ? 48.687 20.356 9.932 1.00 9.81 349 MET A N 1
ATOM 2692 C CA . MET A 1 348 ? 47.460 20.927 10.509 1.00 10.42 349 MET A CA 1
ATOM 2693 C C . MET A 1 348 ? 46.595 21.571 9.459 1.00 10.54 349 MET A C 1
ATOM 2694 O O . MET A 1 348 ? 47.023 22.530 8.811 1.00 10.89 349 MET A O 1
ATOM 2699 N N . GLY A 1 349 ? 45.375 21.057 9.315 1.00 10.91 350 GLY A N 1
ATOM 2700 C CA . GLY A 1 349 ? 44.397 21.588 8.359 1.00 10.40 350 GLY A CA 1
ATOM 2701 C C . GLY A 1 349 ? 44.993 21.720 6.966 1.00 10.55 350 GLY A C 1
ATOM 2702 O O . GLY A 1 349 ? 45.339 20.718 6.339 1.00 9.71 350 GLY A O 1
ATOM 2703 N N . PRO A 1 350 ? 45.154 22.966 6.484 1.00 10.19 351 PRO A N 1
ATOM 2704 C CA . PRO A 1 350 ? 45.684 23.137 5.130 1.00 10.03 351 PRO A CA 1
ATOM 2705 C C . PRO A 1 350 ? 47.076 22.527 4.910 1.00 10.40 351 PRO A C 1
ATOM 2706 O O . PRO A 1 350 ? 47.396 22.154 3.782 1.00 11.20 351 PRO A O 1
ATOM 2710 N N . THR A 1 351 ? 47.903 22.439 5.953 1.00 10.33 352 THR A N 1
ATOM 2711 C CA . THR A 1 351 ? 49.236 21.844 5.796 1.00 10.16 352 THR A CA 1
ATOM 2712 C C . THR A 1 351 ? 49.263 20.321 6.021 1.00 9.81 352 THR A C 1
ATOM 2713 O O . THR A 1 351 ? 50.321 19.699 5.880 1.00 10.52 352 THR A O 1
ATOM 2717 N N . ALA A 1 352 ? 48.113 19.733 6.358 1.00 10.19 353 ALA A N 1
ATOM 2718 C CA . ALA A 1 352 ? 48.014 18.277 6.524 1.00 10.49 353 ALA A CA 1
ATOM 2719 C C . ALA A 1 352 ? 47.774 17.602 5.165 1.00 10.63 353 ALA A C 1
ATOM 2720 O O . ALA A 1 352 ? 46.718 17.010 4.915 1.00 10.76 353 ALA A O 1
ATOM 2722 N N . GLN A 1 353 ? 48.761 17.753 4.282 1.00 11.23 354 GLN A N 1
ATOM 2723 C CA . GLN A 1 353 ? 48.774 17.103 2.966 1.00 11.71 354 GLN A CA 1
ATOM 2724 C C . GLN A 1 353 ? 50.163 16.508 2.800 1.00 11.33 354 GLN A C 1
ATOM 2725 O O . GLN A 1 353 ? 51.150 17.167 3.100 1.00 11.31 354 GLN A O 1
ATOM 2731 N N . PRO A 1 354 ? 50.248 15.225 2.396 1.00 11.41 355 PRO A N 1
ATOM 2732 C CA . PRO A 1 354 ? 51.568 14.579 2.331 1.00 11.34 355 PRO A CA 1
ATOM 2733 C C . PRO A 1 354 ? 52.639 15.287 1.506 1.00 11.29 355 PRO A C 1
ATOM 2734 O O . PRO A 1 354 ? 53.814 15.236 1.879 1.00 10.99 355 PRO A O 1
ATOM 2738 N N . ILE A 1 355 ? 52.255 15.989 0.438 1.00 11.54 356 ILE A N 1
ATOM 2739 C CA . ILE A 1 355 ? 53.239 16.740 -0.333 1.00 11.89 356 ILE A CA 1
ATOM 2740 C C . ILE A 1 355 ? 53.980 17.785 0.530 1.00 11.93 356 ILE A C 1
ATOM 2741 O O . ILE A 1 355 ? 55.152 18.089 0.283 1.00 11.99 356 ILE A O 1
ATOM 2746 N N . TYR A 1 356 ? 53.316 18.301 1.564 1.00 11.95 357 TYR A N 1
ATOM 2747 C CA . TYR A 1 356 ? 53.990 19.247 2.460 1.00 12.03 357 TYR A CA 1
ATOM 2748 C C . TYR A 1 356 ? 55.049 18.591 3.338 1.00 11.85 357 TYR A C 1
ATOM 2749 O O . TYR A 1 356 ? 56.061 19.221 3.678 1.00 11.35 357 TYR A O 1
ATOM 2758 N N . ALA A 1 357 ? 54.835 17.323 3.689 1.00 11.31 358 ALA A N 1
ATOM 2759 C CA . ALA A 1 357 ? 55.887 16.556 4.373 1.00 11.57 358 ALA A CA 1
ATOM 2760 C C . ALA A 1 357 ? 57.150 16.500 3.520 1.00 11.46 358 ALA A C 1
ATOM 2761 O O . ALA A 1 357 ? 58.256 16.619 4.038 1.00 11.12 358 ALA A O 1
ATOM 2763 N N . ILE A 1 358 ? 56.975 16.308 2.212 1.00 11.37 359 ILE A N 1
ATOM 2764 C CA . ILE A 1 358 ? 58.111 16.263 1.283 1.00 11.76 359 ILE A CA 1
ATOM 2765 C C . ILE A 1 358 ? 58.874 17.587 1.287 1.00 11.72 359 ILE A C 1
ATOM 2766 O O . ILE A 1 358 ? 60.098 17.614 1.396 1.00 11.25 359 ILE A O 1
ATOM 2771 N N . ALA A 1 359 ? 58.147 18.687 1.151 1.00 11.79 360 ALA A N 1
ATOM 2772 C CA . ALA A 1 359 ? 58.766 20.008 1.199 1.00 11.55 360 ALA A CA 1
ATOM 2773 C C . ALA A 1 359 ? 59.494 20.254 2.531 1.00 11.17 360 ALA A C 1
ATOM 2774 O O . ALA A 1 359 ? 60.633 20.746 2.554 1.00 11.03 360 ALA A O 1
ATOM 2776 N N . ALA A 1 360 ? 58.822 19.916 3.632 1.00 11.29 361 ALA A N 1
ATOM 2777 C CA . ALA A 1 360 ? 59.398 20.041 4.976 1.00 11.35 361 ALA A CA 1
ATOM 2778 C C . ALA A 1 360 ? 60.694 19.251 5.121 1.00 11.49 361 ALA A C 1
ATOM 2779 O O . ALA A 1 360 ? 61.669 19.767 5.646 1.00 11.58 361 ALA A O 1
ATOM 2781 N N . LEU A 1 361 ? 60.685 17.990 4.683 1.00 11.40 362 LEU A N 1
ATOM 2782 C CA . LEU A 1 361 ? 61.864 17.121 4.843 1.00 11.00 362 LEU A CA 1
ATOM 2783 C C . LEU A 1 361 ? 63.051 17.684 4.091 1.00 11.46 362 LEU A C 1
ATOM 2784 O O . LEU A 1 361 ? 64.200 17.601 4.558 1.00 11.07 362 LEU A O 1
ATOM 2789 N N . THR A 1 362 ? 62.784 18.227 2.905 1.00 11.42 363 THR A N 1
ATOM 2790 C CA . THR A 1 362 ? 63.852 18.782 2.059 1.00 11.50 363 THR A CA 1
ATOM 2791 C C . THR A 1 362 ? 64.473 20.020 2.702 1.00 11.77 363 THR A C 1
ATOM 2792 O O . THR A 1 362 ? 65.697 20.165 2.746 1.00 11.30 363 THR A O 1
ATOM 2796 N N . ALA A 1 363 ? 63.623 20.913 3.206 1.00 11.79 364 ALA A N 1
ATOM 2797 C CA . ALA A 1 363 ? 64.104 22.127 3.859 1.00 12.00 364 ALA A CA 1
ATOM 2798 C C . ALA A 1 363 ? 64.840 21.822 5.172 1.00 11.87 364 ALA A C 1
ATOM 2799 O O . ALA A 1 363 ? 65.872 22.426 5.467 1.00 11.90 364 ALA A O 1
ATOM 2801 N N . LEU A 1 364 ? 64.310 20.872 5.939 1.00 12.12 365 LEU A N 1
ATOM 2802 C CA . LEU A 1 364 ? 64.928 20.429 7.191 1.00 13.10 365 LEU A CA 1
ATOM 2803 C C . LEU A 1 364 ? 66.300 19.811 6.910 1.00 12.84 365 LEU A C 1
ATOM 2804 O O . LEU A 1 364 ? 67.312 20.220 7.504 1.00 13.15 365 LEU A O 1
ATOM 2809 N N . GLY A 1 365 ? 66.328 18.832 6.000 1.00 12.44 366 GLY A N 1
ATOM 2810 C CA . GLY A 1 365 ? 67.589 18.229 5.560 1.00 13.26 366 GLY A CA 1
ATOM 2811 C C . GLY A 1 365 ? 68.591 19.237 5.029 1.00 13.39 366 GLY A C 1
ATOM 2812 O O . GLY A 1 365 ? 69.773 19.203 5.382 1.00 14.37 366 GLY A O 1
ATOM 2813 N N . GLY A 1 366 ? 68.122 20.140 4.176 1.00 13.17 367 GLY A N 1
ATOM 2814 C CA . GLY A 1 366 ? 68.991 21.152 3.588 1.00 13.47 367 GLY A CA 1
ATOM 2815 C C . GLY A 1 366 ? 69.643 22.021 4.652 1.00 14.02 367 GLY A C 1
ATOM 2816 O O . GLY A 1 366 ? 70.854 22.312 4.582 1.00 14.56 367 GLY A O 1
ATOM 2817 N N . ALA A 1 367 ? 68.842 22.437 5.637 1.00 13.97 368 ALA A N 1
ATOM 2818 C CA . ALA A 1 367 ? 69.324 23.294 6.717 1.00 14.18 368 ALA A CA 1
ATOM 2819 C C . ALA A 1 367 ? 70.274 22.513 7.623 1.00 14.68 368 ALA A C 1
ATOM 2820 O O . ALA A 1 367 ? 71.289 23.054 8.070 1.00 14.88 368 ALA A O 1
ATOM 2822 N N . MET A 1 368 ? 69.962 21.237 7.857 1.00 14.96 369 MET A N 1
ATOM 2823 C CA . MET A 1 368 ? 70.821 20.393 8.695 1.00 16.27 369 MET A CA 1
ATOM 2824 C C . MET A 1 368 ? 72.178 20.209 8.031 1.00 16.70 369 MET A C 1
ATOM 2825 O O . MET A 1 368 ? 73.218 20.267 8.696 1.00 16.96 369 MET A O 1
ATOM 2830 N N . ASN A 1 369 ? 72.171 20.005 6.717 1.00 17.30 370 ASN A N 1
ATOM 2831 C CA . ASN A 1 369 ? 73.429 19.802 5.993 1.00 18.09 370 ASN A CA 1
ATOM 2832 C C . ASN A 1 369 ? 74.268 21.078 5.924 1.00 19.11 370 ASN A C 1
ATOM 2833 O O . ASN A 1 369 ? 75.509 21.024 5.980 1.00 19.10 370 ASN A O 1
ATOM 2838 N N . ALA A 1 370 ? 73.587 22.221 5.854 1.00 19.19 371 ALA A N 1
ATOM 2839 C CA . ALA A 1 370 ? 74.229 23.532 5.927 1.00 20.37 371 ALA A CA 1
ATOM 2840 C C . ALA A 1 370 ? 74.916 23.709 7.272 1.00 21.20 371 ALA A C 1
ATOM 2841 O O . ALA A 1 370 ? 75.935 24.405 7.362 1.00 22.30 371 ALA A O 1
ATOM 2843 N N . ALA A 1 371 ? 74.356 23.072 8.303 1.00 21.76 372 ALA A N 1
ATOM 2844 C CA . ALA A 1 371 ? 74.915 23.086 9.659 1.00 22.71 372 ALA A CA 1
ATOM 2845 C C . ALA A 1 371 ? 76.004 22.024 9.865 1.00 23.47 372 ALA A C 1
ATOM 2846 O O . ALA A 1 371 ? 76.471 21.811 10.990 1.00 24.11 372 ALA A O 1
ATOM 2848 N N . GLY A 1 372 ? 76.395 21.352 8.787 1.00 24.03 373 GLY A N 1
ATOM 2849 C CA . GLY A 1 372 ? 77.496 20.386 8.842 1.00 24.56 373 GLY A CA 1
ATOM 2850 C C . GLY A 1 372 ? 77.094 18.947 9.084 1.00 24.95 373 GLY A C 1
ATOM 2851 O O . GLY A 1 372 ? 77.964 18.067 9.178 1.00 25.03 373 GLY A O 1
ATOM 2852 N N . ARG A 1 373 ? 75.791 18.680 9.195 1.00 24.99 374 ARG A N 1
ATOM 2853 C CA . ARG A 1 373 ? 75.327 17.296 9.258 1.00 25.25 374 ARG A CA 1
ATOM 2854 C C . ARG A 1 373 ? 75.544 16.679 7.874 1.00 25.10 374 ARG A C 1
ATOM 2855 O O . ARG A 1 373 ? 75.819 17.383 6.902 1.00 26.38 374 ARG A O 1
ATOM 2863 N N . LYS A 1 374 ? 75.466 15.366 7.787 1.00 24.87 375 LYS A N 1
ATOM 2864 C CA . LYS A 1 374 ? 75.661 14.699 6.509 1.00 24.07 375 LYS A CA 1
ATOM 2865 C C . LYS A 1 374 ? 74.511 13.734 6.324 1.00 23.16 375 LYS A C 1
ATOM 2866 O O . LYS A 1 374 ? 74.692 12.510 6.277 1.00 23.46 375 LYS A O 1
ATOM 2872 N N . LEU A 1 375 ? 73.318 14.309 6.228 1.00 21.28 376 LEU A N 1
ATOM 2873 C CA . LEU A 1 375 ? 72.087 13.547 6.136 1.00 20.04 376 LEU A CA 1
ATOM 2874 C C . LEU A 1 375 ? 71.861 12.985 4.736 1.00 18.93 376 LEU A C 1
ATOM 2875 O O . LEU A 1 375 ? 72.271 13.583 3.742 1.00 19.21 376 LEU A O 1
ATOM 2880 N N . ALA A 1 376 ? 71.207 11.832 4.677 1.00 17.38 377 ALA A N 1
ATOM 2881 C CA . ALA A 1 376 ? 70.835 11.200 3.412 1.00 16.26 377 ALA A CA 1
ATOM 2882 C C . ALA A 1 376 ? 69.461 11.722 2.976 1.00 15.77 377 ALA A C 1
ATOM 2883 O O . ALA A 1 376 ? 68.449 11.055 3.166 1.00 15.37 377 ALA A O 1
ATOM 2885 N N . ILE A 1 377 ? 69.435 12.929 2.408 1.00 15.37 378 ILE A N 1
ATOM 2886 C CA . ILE A 1 377 ? 68.159 13.600 2.138 1.00 14.96 378 ILE A CA 1
ATOM 2887 C C . ILE A 1 377 ? 67.295 12.819 1.143 1.00 14.94 378 ILE A C 1
ATOM 2888 O O . ILE A 1 377 ? 66.099 12.610 1.387 1.00 14.11 378 ILE A O 1
ATOM 2893 N N . GLY A 1 378 ? 67.911 12.375 0.049 1.00 14.85 379 GLY A N 1
ATOM 2894 C CA . GLY A 1 378 ? 67.222 11.580 -0.969 1.00 15.40 379 GLY A CA 1
ATOM 2895 C C . GLY A 1 378 ? 66.563 10.335 -0.395 1.00 15.23 379 GLY A C 1
ATOM 2896 O O . GLY A 1 378 ? 65.402 10.022 -0.705 1.00 14.81 379 GLY A O 1
ATOM 2897 N N . LYS A 1 379 ? 67.297 9.647 0.471 1.00 15.71 380 LYS A N 1
ATOM 2898 C CA . LYS A 1 379 ? 66.782 8.483 1.180 1.00 16.13 380 LYS A CA 1
ATOM 2899 C C . LYS A 1 379 ? 65.550 8.828 2.021 1.00 15.56 380 LYS A C 1
ATOM 2900 O O . LYS A 1 379 ? 64.589 8.061 2.072 1.00 15.19 380 LYS A O 1
ATOM 2906 N N . GLY A 1 380 ? 65.586 9.994 2.670 1.00 15.24 381 GLY A N 1
ATOM 2907 C CA . GLY A 1 380 ? 64.451 10.476 3.465 1.00 14.37 381 GLY A CA 1
ATOM 2908 C C . GLY A 1 380 ? 63.216 10.719 2.614 1.00 14.19 381 GLY A C 1
ATOM 2909 O O . GLY A 1 380 ? 62.124 10.276 2.946 1.00 13.86 381 GLY A O 1
ATOM 2910 N N . ILE A 1 381 ? 63.388 11.445 1.512 1.00 13.73 382 ILE A N 1
ATOM 2911 C CA . ILE A 1 381 ? 62.285 11.672 0.578 1.00 14.36 382 ILE A CA 1
ATOM 2912 C C . ILE A 1 381 ? 61.686 10.352 0.073 1.00 14.06 382 ILE A C 1
ATOM 2913 O O . ILE A 1 381 ? 60.459 10.184 0.024 1.00 13.34 382 ILE A O 1
ATOM 2918 N N . GLU A 1 382 ? 62.545 9.408 -0.298 1.00 14.15 383 GLU A N 1
ATOM 2919 C CA . GLU A 1 382 ? 62.054 8.120 -0.812 1.00 14.29 383 GLU A CA 1
ATOM 2920 C C . GLU A 1 382 ? 61.262 7.345 0.250 1.00 13.76 383 GLU A C 1
ATOM 2921 O O . GLU A 1 382 ? 60.250 6.709 -0.066 1.00 14.28 383 GLU A O 1
ATOM 2927 N N . ALA A 1 383 ? 61.704 7.432 1.504 1.00 13.81 384 ALA A N 1
ATOM 2928 C CA . ALA A 1 383 ? 61.023 6.749 2.608 1.00 13.19 384 ALA A CA 1
ATOM 2929 C C . ALA A 1 383 ? 59.634 7.354 2.828 1.00 12.90 384 ALA A C 1
ATOM 2930 O O . ALA A 1 383 ? 58.644 6.640 3.030 1.00 12.96 384 ALA A O 1
ATOM 2932 N N . ALA A 1 384 ? 59.576 8.684 2.798 1.00 12.49 385 ALA A N 1
ATOM 2933 C CA . ALA A 1 384 ? 58.308 9.392 2.930 1.00 12.26 385 ALA A CA 1
ATOM 2934 C C . ALA A 1 384 ? 57.371 9.057 1.761 1.00 12.25 385 ALA A C 1
ATOM 2935 O O . ALA A 1 384 ? 56.199 8.753 1.958 1.00 11.67 385 ALA A O 1
ATOM 2937 N N . LEU A 1 385 ? 57.906 9.100 0.542 1.00 12.18 386 LEU A N 1
ATOM 2938 C CA . LEU A 1 385 ? 57.136 8.753 -0.638 1.00 12.66 386 LEU A CA 1
ATOM 2939 C C . LEU A 1 385 ? 56.628 7.308 -0.556 1.00 12.10 386 LEU A C 1
ATOM 2940 O O . LEU A 1 385 ? 55.493 7.036 -0.922 1.00 11.65 386 LEU A O 1
ATOM 2945 N N . ALA A 1 386 ? 57.455 6.395 -0.046 1.00 12.53 387 ALA A N 1
ATOM 2946 C CA . ALA A 1 386 ? 57.040 4.999 0.133 1.00 12.84 387 ALA A CA 1
ATOM 2947 C C . ALA A 1 386 ? 55.830 4.873 1.055 1.00 13.61 387 ALA A C 1
ATOM 2948 O O . ALA A 1 386 ? 54.926 4.079 0.786 1.00 13.35 387 ALA A O 1
ATOM 2950 N N . VAL A 1 387 ? 55.795 5.671 2.127 1.00 13.07 388 VAL A N 1
ATOM 2951 C CA . VAL A 1 387 ? 54.632 5.670 3.024 1.00 13.29 388 VAL A CA 1
ATOM 2952 C C . VAL A 1 387 ? 53.377 6.144 2.281 1.00 13.23 388 VAL A C 1
ATOM 2953 O O . VAL A 1 387 ? 52.297 5.540 2.397 1.00 12.67 388 VAL A O 1
ATOM 2957 N N . ILE A 1 388 ? 53.521 7.228 1.512 1.00 13.34 389 ILE A N 1
ATOM 2958 C CA . ILE A 1 388 ? 52.380 7.769 0.774 1.00 13.50 389 ILE A CA 1
ATOM 2959 C C . ILE A 1 388 ? 51.875 6.710 -0.203 1.00 14.11 389 ILE A C 1
ATOM 2960 O O . ILE A 1 388 ? 50.677 6.395 -0.253 1.00 14.44 389 ILE A O 1
ATOM 2965 N N . ASP A 1 389 ? 52.807 6.139 -0.951 1.00 14.96 390 ASP A N 1
ATOM 2966 C CA . ASP A 1 389 ? 52.455 5.176 -2.001 1.00 15.57 390 ASP A CA 1
ATOM 2967 C C . ASP A 1 389 ? 51.837 3.896 -1.432 1.00 16.63 390 ASP A C 1
ATOM 2968 O O . ASP A 1 389 ? 50.994 3.291 -2.079 1.00 16.99 390 ASP A O 1
ATOM 2973 N N . ALA A 1 390 ? 52.219 3.519 -0.212 1.00 17.79 391 ALA A N 1
ATOM 2974 C CA . ALA A 1 390 ? 51.693 2.293 0.409 1.00 18.82 391 ALA A CA 1
ATOM 2975 C C . ALA A 1 390 ? 50.254 2.450 0.887 1.00 20.32 391 ALA A C 1
ATOM 2976 O O . ALA A 1 390 ? 49.567 1.464 1.124 1.00 20.39 391 ALA A O 1
ATOM 2978 N N . ASP A 1 391 ? 49.821 3.696 1.050 1.00 21.69 392 ASP A N 1
ATOM 2979 C CA . ASP A 1 391 ? 48.457 4.019 1.451 1.00 24.67 392 ASP A CA 1
ATOM 2980 C C . ASP A 1 391 ? 47.558 4.226 0.231 1.00 25.75 392 ASP A C 1
ATOM 2981 O O . ASP A 1 391 ? 46.338 4.355 0.367 1.00 27.25 392 ASP A O 1
ATOM 2986 N N . ALA A 1 392 ? 48.158 4.313 -0.954 1.00 27.70 393 ALA A N 1
ATOM 2987 C CA . ALA A 1 392 ? 47.421 4.703 -2.161 1.00 28.79 393 ALA A CA 1
ATOM 2988 C C . ALA A 1 392 ? 46.406 3.636 -2.562 1.00 29.60 393 ALA A C 1
ATOM 2989 O O . ALA A 1 392 ? 45.268 3.955 -2.928 1.00 30.68 393 ALA A O 1
ATOM 2992 N N . MET B 1 1 ? 7.190 45.823 -0.260 1.00 20.38 2 MET B N 1
ATOM 2993 C CA . MET B 1 1 ? 8.222 44.764 -0.064 1.00 19.94 2 MET B CA 1
ATOM 2994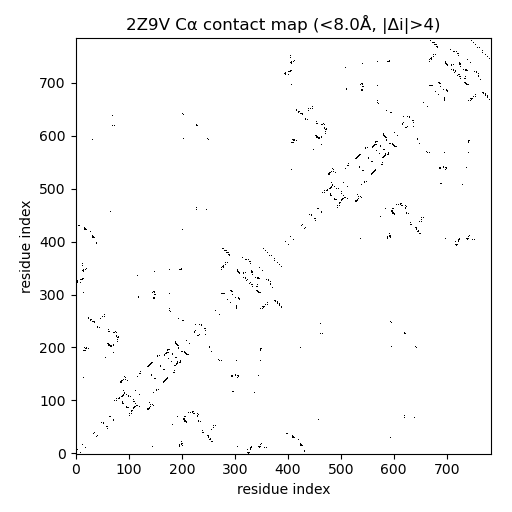 C C . MET B 1 1 ? 8.615 44.714 1.402 1.00 19.87 2 MET B C 1
ATOM 2995 O O . MET B 1 1 ? 8.413 45.680 2.140 1.00 19.26 2 MET B O 1
ATOM 3000 N N . ARG B 1 2 ? 9.165 43.577 1.818 1.00 19.71 3 ARG B N 1
ATOM 3001 C CA . ARG B 1 2 ? 9.665 43.420 3.180 1.00 20.09 3 ARG B CA 1
ATOM 3002 C C . ARG B 1 2 ? 10.997 42.688 3.163 1.00 19.69 3 ARG B C 1
ATOM 3003 O O . ARG B 1 2 ? 11.187 41.745 2.389 1.00 20.32 3 ARG B O 1
ATOM 3011 N N . TYR B 1 3 ? 11.920 43.123 4.019 1.00 18.15 4 TYR B N 1
ATOM 3012 C CA . TYR B 1 3 ? 13.199 42.452 4.177 1.00 17.16 4 TYR B CA 1
ATOM 3013 C C . TYR B 1 3 ? 13.086 41.357 5.222 1.00 17.70 4 TYR B C 1
ATOM 3014 O O . TYR B 1 3 ? 12.724 41.625 6.371 1.00 17.16 4 TYR B O 1
ATOM 3023 N N . PRO B 1 4 ? 13.370 40.108 4.826 1.00 18.42 5 PRO B N 1
ATOM 3024 C CA . PRO B 1 4 ? 13.256 39.052 5.832 1.00 19.29 5 PRO B CA 1
ATOM 3025 C C . PRO B 1 4 ? 14.337 39.147 6.911 1.00 19.55 5 PRO B C 1
ATOM 3026 O O . PRO B 1 4 ? 15.460 39.596 6.647 1.00 19.97 5 PRO B O 1
ATOM 3030 N N . GLU B 1 5 ? 13.985 38.722 8.121 1.00 20.73 6 GLU B N 1
ATOM 3031 C CA . GLU B 1 5 ? 14.915 38.745 9.250 1.00 21.90 6 GLU B CA 1
ATOM 3032 C C . GLU B 1 5 ? 16.156 37.888 9.018 1.00 22.32 6 GLU B C 1
ATOM 3033 O O . GLU B 1 5 ? 17.255 38.244 9.463 1.00 22.34 6 GLU B O 1
ATOM 3039 N N . HIS B 1 6 ? 15.978 36.770 8.309 1.00 22.68 7 HIS B N 1
ATOM 3040 C CA . HIS B 1 6 ? 17.071 35.831 8.042 1.00 23.61 7 HIS B CA 1
ATOM 3041 C C . HIS B 1 6 ? 18.026 36.338 6.967 1.00 23.28 7 HIS B C 1
ATOM 3042 O O . HIS B 1 6 ? 19.184 35.930 6.922 1.00 24.26 7 HIS B O 1
ATOM 3049 N N . ALA B 1 7 ? 17.543 37.239 6.113 1.00 22.82 8 ALA B N 1
ATOM 3050 C CA . ALA B 1 7 ? 18.360 37.806 5.041 1.00 21.72 8 ALA B CA 1
ATOM 3051 C C . ALA B 1 7 ? 19.156 38.998 5.566 1.00 20.88 8 ALA B C 1
ATOM 3052 O O . ALA B 1 7 ? 18.738 39.645 6.528 1.00 19.75 8 ALA B O 1
ATOM 3054 N N . ASP B 1 8 ? 20.304 39.257 4.944 1.00 19.87 9 ASP B N 1
ATOM 3055 C CA . ASP B 1 8 ? 21.149 40.412 5.282 1.00 19.19 9 ASP B CA 1
ATOM 3056 C C . ASP B 1 8 ? 20.417 41.745 5.065 1.00 17.13 9 ASP B C 1
ATOM 3057 O O . ASP B 1 8 ? 19.561 41.855 4.187 1.00 17.23 9 ASP B O 1
ATOM 3062 N N . PRO B 1 9 ? 20.754 42.773 5.868 1.00 15.42 10 PRO B N 1
ATOM 3063 C CA . PRO B 1 9 ? 20.119 44.072 5.651 1.00 14.27 10 PRO B CA 1
ATOM 3064 C C . PRO B 1 9 ? 20.813 44.846 4.521 1.00 13.75 10 PRO B C 1
ATOM 3065 O O . PRO B 1 9 ? 21.831 44.383 3.976 1.00 14.22 10 PRO B O 1
ATOM 3069 N N . VAL B 1 10 ? 20.296 46.036 4.206 1.00 12.69 11 VAL B N 1
ATOM 3070 C CA . VAL B 1 10 ? 20.862 46.866 3.143 1.00 12.27 11 VAL B CA 1
ATOM 3071 C C . VAL B 1 10 ? 21.930 47.781 3.711 1.00 12.19 11 VAL B C 1
ATOM 3072 O O . VAL B 1 10 ? 23.032 47.859 3.160 1.00 12.36 11 VAL B O 1
ATOM 3076 N N . ILE B 1 11 ? 21.600 48.487 4.798 1.00 11.83 12 ILE B N 1
ATOM 3077 C CA . ILE B 1 11 ? 22.581 49.354 5.469 1.00 11.93 12 ILE B CA 1
ATOM 3078 C C . ILE B 1 11 ? 22.485 49.185 6.970 1.00 11.58 12 ILE B C 1
ATOM 3079 O O . ILE B 1 11 ? 21.406 49.318 7.558 1.00 11.30 12 ILE B O 1
ATOM 3084 N N . THR B 1 12 ? 23.628 48.893 7.580 1.00 10.46 13 THR B N 1
ATOM 3085 C CA . THR B 1 12 ? 23.732 48.803 9.036 1.00 10.01 13 THR B CA 1
ATOM 3086 C C . THR B 1 12 ? 24.191 50.158 9.578 1.00 9.49 13 THR B C 1
ATOM 3087 O O . THR B 1 12 ? 25.338 50.565 9.393 1.00 10.21 13 THR B O 1
ATOM 3091 N N . LEU B 1 13 ? 23.271 50.850 10.241 1.00 9.41 14 LEU B N 1
ATOM 3092 C CA . LEU B 1 13 ? 23.534 52.184 10.772 1.00 9.33 14 LEU B CA 1
ATOM 3093 C C . LEU B 1 13 ? 23.431 52.209 12.313 1.00 9.54 14 LEU B C 1
ATOM 3094 O O . LEU B 1 13 ? 22.929 53.152 12.930 1.00 10.70 14 LEU B O 1
ATOM 3099 N N . THR B 1 14 ? 23.941 51.140 12.914 1.00 9.52 15 THR B N 1
ATOM 3100 C CA . THR B 1 14 ? 23.973 50.952 14.359 1.00 9.58 15 THR B CA 1
ATOM 3101 C C . THR B 1 14 ? 25.118 51.727 15.011 1.00 9.70 15 THR B C 1
ATOM 3102 O O . THR B 1 14 ? 25.999 52.254 14.318 1.00 10.14 15 THR B O 1
ATOM 3106 N N . ALA B 1 15 ? 25.145 51.731 16.351 1.00 9.69 16 ALA B N 1
ATOM 3107 C CA . ALA B 1 15 ? 26.296 52.229 17.107 1.00 10.13 16 ALA B CA 1
ATOM 3108 C C . ALA B 1 15 ? 27.386 51.155 17.295 1.00 10.30 16 ALA B C 1
ATOM 3109 O O . ALA B 1 15 ? 28.174 51.209 18.235 1.00 10.55 16 ALA B O 1
ATOM 3111 N N . GLY B 1 16 ? 27.394 50.164 16.400 1.00 10.47 17 GLY B N 1
ATOM 3112 C CA . GLY B 1 16 ? 28.460 49.161 16.354 1.00 10.74 17 GLY B CA 1
ATOM 3113 C C . GLY B 1 16 ? 28.078 47.838 16.998 1.00 11.10 17 GLY B C 1
ATOM 3114 O O . GLY B 1 16 ? 27.421 47.823 18.028 1.00 10.80 17 GLY B O 1
ATOM 3115 N N . PRO B 1 17 ? 28.510 46.716 16.391 1.00 11.23 18 PRO B N 1
ATOM 3116 C CA . PRO B 1 17 ? 29.237 46.629 15.117 1.00 11.51 18 PRO B CA 1
ATOM 3117 C C . PRO B 1 17 ? 28.491 47.215 13.925 1.00 11.51 18 PRO B C 1
ATOM 3118 O O . PRO B 1 17 ? 27.259 47.086 13.829 1.00 12.89 18 PRO B O 1
ATOM 3122 N N . VAL B 1 18 ? 29.255 47.858 13.036 1.00 12.02 19 VAL B N 1
ATOM 3123 C CA . VAL B 1 18 ? 28.800 48.223 11.693 1.00 12.32 19 VAL B CA 1
ATOM 3124 C C . VAL B 1 18 ? 29.667 47.427 10.730 1.00 12.61 19 VAL B C 1
ATOM 3125 O O . VAL B 1 18 ? 30.670 46.819 11.148 1.00 12.80 19 VAL B O 1
ATOM 3129 N N . ASN B 1 19 ? 29.321 47.401 9.446 1.00 12.56 20 ASN B N 1
ATOM 3130 C CA . ASN B 1 19 ? 30.189 46.671 8.528 1.00 12.32 20 ASN B CA 1
ATOM 3131 C C . ASN B 1 19 ? 31.559 47.333 8.527 1.00 12.15 20 ASN B C 1
ATOM 3132 O O . ASN B 1 19 ? 31.664 48.558 8.605 1.00 11.97 20 ASN B O 1
ATOM 3137 N N . ALA B 1 20 ? 32.618 46.535 8.482 1.00 11.42 21 ALA B N 1
ATOM 3138 C CA . ALA B 1 20 ? 33.972 47.105 8.537 1.00 11.66 21 ALA B CA 1
ATOM 3139 C C . ALA B 1 20 ? 34.253 47.849 7.235 1.00 11.46 21 ALA B C 1
ATOM 3140 O O . ALA B 1 20 ? 33.560 47.623 6.239 1.00 12.12 21 ALA B O 1
ATOM 3142 N N . TYR B 1 21 ? 35.233 48.760 7.238 1.00 11.82 22 TYR B N 1
ATOM 3143 C CA . TYR B 1 21 ? 35.701 49.350 5.976 1.00 11.55 22 TYR B CA 1
ATOM 3144 C C . TYR B 1 21 ? 36.008 48.206 4.995 1.00 12.46 22 TYR B C 1
ATOM 3145 O O . TYR B 1 21 ? 36.531 47.166 5.391 1.00 11.18 22 TYR B O 1
ATOM 3154 N N . PRO B 1 22 ? 35.672 48.384 3.706 1.00 12.91 23 PRO B N 1
ATOM 3155 C CA . PRO B 1 22 ? 35.982 47.346 2.719 1.00 13.12 23 PRO B CA 1
ATOM 3156 C C . PRO B 1 22 ? 37.451 46.939 2.727 1.00 12.59 23 PRO B C 1
ATOM 3157 O O . PRO B 1 22 ? 37.753 45.764 2.555 1.00 12.98 23 PRO B O 1
ATOM 3161 N N . GLU B 1 23 ? 38.350 47.901 2.922 1.00 12.71 24 GLU B N 1
ATOM 3162 C CA . GLU B 1 23 ? 39.788 47.621 3.003 1.00 12.62 24 GLU B CA 1
ATOM 3163 C C . GLU B 1 23 ? 40.124 46.723 4.181 1.00 12.02 24 GLU B C 1
ATOM 3164 O O . GLU B 1 23 ? 41.047 45.897 4.096 1.00 11.70 24 GLU B O 1
ATOM 3170 N N . VAL B 1 24 ? 39.420 46.935 5.292 1.00 11.61 25 VAL B N 1
ATOM 3171 C CA . VAL B 1 24 ? 39.605 46.109 6.495 1.00 10.82 25 VAL B CA 1
ATOM 3172 C C . VAL B 1 24 ? 39.120 44.682 6.246 1.00 11.47 25 VAL B C 1
ATOM 3173 O O . VAL B 1 24 ? 39.803 43.735 6.624 1.00 11.64 25 VAL B O 1
ATOM 3177 N N . LEU B 1 25 ? 37.962 44.530 5.594 1.00 11.57 26 LEU B N 1
ATOM 3178 C CA . LEU B 1 25 ? 37.453 43.201 5.220 1.00 11.79 26 LEU B CA 1
ATOM 3179 C C . LEU B 1 25 ? 38.493 42.454 4.391 1.00 12.09 26 LEU B C 1
ATOM 3180 O O . LEU B 1 25 ? 38.774 41.283 4.646 1.00 11.98 26 LEU B O 1
ATOM 3185 N N . ARG B 1 26 ? 39.088 43.137 3.418 1.00 12.61 27 ARG B N 1
ATOM 3186 C CA . ARG B 1 26 ? 40.173 42.521 2.636 1.00 13.29 27 ARG B CA 1
ATOM 3187 C C . ARG B 1 26 ? 41.403 42.224 3.493 1.00 12.87 27 ARG B C 1
ATOM 3188 O O . ARG B 1 26 ? 42.038 41.167 3.355 1.00 12.90 27 ARG B O 1
ATOM 3196 N N . GLY B 1 27 ? 41.742 43.163 4.371 1.00 12.27 28 GLY B N 1
ATOM 3197 C CA . GLY B 1 27 ? 42.862 43.030 5.305 1.00 11.61 28 GLY B CA 1
ATOM 3198 C C . GLY B 1 27 ? 42.745 41.814 6.210 1.00 11.58 28 GLY B C 1
ATOM 3199 O O . GLY B 1 27 ? 43.737 41.155 6.512 1.00 10.71 28 GLY B O 1
ATOM 3200 N N . LEU B 1 28 ? 41.521 41.512 6.629 1.00 10.59 29 LEU B N 1
ATOM 3201 C CA . LEU B 1 28 ? 41.266 40.338 7.476 1.00 11.14 29 LEU B CA 1
ATOM 3202 C C . LEU B 1 28 ? 41.630 39.032 6.760 1.00 11.85 29 LEU B C 1
ATOM 3203 O O . LEU B 1 28 ? 41.873 38.009 7.411 1.00 12.64 29 LEU B O 1
ATOM 3208 N N . GLY B 1 29 ? 41.660 39.084 5.429 1.00 11.77 30 GLY B N 1
ATOM 3209 C CA . GLY B 1 29 ? 42.033 37.932 4.604 1.00 12.09 30 GLY B CA 1
ATOM 3210 C C . GLY B 1 29 ? 43.492 37.867 4.184 1.00 11.64 30 GLY B C 1
ATOM 3211 O O . GLY B 1 29 ? 43.855 37.049 3.331 1.00 11.61 30 GLY B O 1
ATOM 3212 N N . ARG B 1 30 ? 44.329 38.715 4.778 1.00 11.41 31 ARG B N 1
ATOM 3213 C CA . ARG B 1 30 ? 45.775 38.663 4.547 1.00 12.37 31 ARG B CA 1
ATOM 3214 C C . ARG B 1 30 ? 46.357 37.369 5.112 1.00 12.59 31 ARG B C 1
ATOM 3215 O O . ARG B 1 30 ? 45.760 36.718 5.970 1.00 12.60 31 ARG B O 1
ATOM 3223 N N . THR B 1 31 ? 47.534 36.997 4.624 1.00 13.94 32 THR B N 1
ATOM 3224 C CA . THR B 1 31 ? 48.252 35.847 5.151 1.00 14.57 32 THR B CA 1
ATOM 3225 C C . THR B 1 31 ? 48.285 35.823 6.672 1.00 14.57 32 THR B C 1
ATOM 3226 O O . THR B 1 31 ? 48.566 36.836 7.319 1.00 14.65 32 THR B O 1
ATOM 3230 N N . VAL B 1 32 ? 47.974 34.655 7.228 1.00 13.85 33 VAL B N 1
ATOM 3231 C CA . VAL B 1 32 ? 48.152 34.388 8.645 1.00 13.87 33 VAL B CA 1
ATOM 3232 C C . VAL B 1 32 ? 49.544 33.784 8.799 1.00 13.87 33 VAL B C 1
ATOM 3233 O O . VAL B 1 32 ? 49.794 32.633 8.383 1.00 14.66 33 VAL B O 1
ATOM 3237 N N . LEU B 1 33 ? 50.450 34.583 9.354 1.00 13.20 34 LEU B N 1
ATOM 3238 C CA . LEU B 1 33 ? 51.818 34.165 9.642 1.00 13.40 34 LEU B CA 1
ATOM 3239 C C . LEU B 1 33 ? 51.888 33.462 10.990 1.00 13.35 34 LEU B C 1
ATOM 3240 O O . LEU B 1 33 ? 51.057 33.682 11.867 1.00 13.87 34 LEU B O 1
ATOM 3245 N N . TYR B 1 34 ? 52.878 32.585 11.130 1.00 13.12 35 TYR B N 1
ATOM 3246 C CA . TYR B 1 34 ? 53.256 32.074 12.428 1.00 12.63 35 TYR B CA 1
ATOM 3247 C C . TYR B 1 34 ? 53.646 33.256 13.303 1.00 12.82 35 TYR B C 1
ATOM 3248 O O . TYR B 1 34 ? 54.328 34.175 12.837 1.00 12.80 35 TYR B O 1
ATOM 3257 N N . ASP B 1 35 ? 53.220 33.246 14.565 1.00 12.47 36 ASP B N 1
ATOM 3258 C CA . ASP B 1 35 ? 53.446 34.428 15.407 1.00 12.77 36 ASP B CA 1
ATOM 3259 C C . ASP B 1 35 ? 54.912 34.656 15.789 1.00 13.35 36 ASP B C 1
ATOM 3260 O O . ASP B 1 35 ? 55.303 35.780 16.119 1.00 14.13 36 ASP B O 1
ATOM 3265 N N . TYR B 1 36 ? 55.720 33.598 15.713 1.00 13.05 37 TYR B N 1
ATOM 3266 C CA . TYR B 1 36 ? 57.176 33.710 15.918 1.00 13.46 37 TYR B CA 1
ATOM 3267 C C . TYR B 1 36 ? 57.973 33.816 14.608 1.00 13.58 37 TYR B C 1
ATOM 3268 O O . TYR B 1 36 ? 59.219 33.843 14.627 1.00 14.51 37 TYR B O 1
ATOM 3277 N N . ASP B 1 37 ? 57.270 33.951 13.481 1.00 13.10 38 ASP B N 1
ATOM 3278 C CA . ASP B 1 37 ? 57.940 34.248 12.204 1.00 12.92 38 ASP B CA 1
ATOM 3279 C C . ASP B 1 37 ? 58.461 35.685 12.316 1.00 13.15 38 ASP B C 1
ATOM 3280 O O . ASP B 1 37 ? 57.738 36.555 12.770 1.00 12.81 38 ASP B O 1
ATOM 3285 N N . PRO B 1 38 ? 59.714 35.932 11.894 1.00 13.59 39 PRO B N 1
ATOM 3286 C CA . PRO B 1 38 ? 60.292 37.279 12.010 1.00 14.01 39 PRO B CA 1
ATOM 3287 C C . PRO B 1 38 ? 59.448 38.337 11.309 1.00 13.70 39 PRO B C 1
ATOM 3288 O O . PRO B 1 38 ? 59.396 39.480 11.771 1.00 13.79 39 PRO B O 1
ATOM 3292 N N . ALA B 1 39 ? 58.796 37.969 10.208 1.00 13.48 40 ALA B N 1
ATOM 3293 C CA . ALA B 1 39 ? 57.941 38.902 9.474 1.00 13.44 40 ALA B CA 1
ATOM 3294 C C . ALA B 1 39 ? 56.711 39.288 10.288 1.00 13.05 40 ALA B C 1
ATOM 3295 O O . ALA B 1 39 ? 56.257 40.434 10.215 1.00 13.27 40 ALA B O 1
ATOM 3297 N N . PHE B 1 40 ? 56.187 38.358 11.093 1.00 13.08 41 PHE B N 1
ATOM 3298 C CA . PHE B 1 40 ? 55.060 38.713 11.952 1.00 12.43 41 PHE B CA 1
ATOM 3299 C C . PHE B 1 40 ? 55.533 39.533 13.158 1.00 12.10 41 PHE B C 1
ATOM 3300 O O . PHE B 1 40 ? 54.873 40.500 13.566 1.00 12.61 41 PHE B O 1
ATOM 3308 N N . GLN B 1 41 ? 56.673 39.146 13.725 1.00 12.00 42 GLN B N 1
ATOM 3309 C CA . GLN B 1 41 ? 57.228 39.863 14.875 1.00 11.97 42 GLN B CA 1
ATOM 3310 C C . GLN B 1 41 ? 57.429 41.335 14.510 1.00 12.08 42 GLN B C 1
ATOM 3311 O O . GLN B 1 41 ? 57.124 42.231 15.306 1.00 12.59 42 GLN B O 1
ATOM 3317 N N . LEU B 1 42 ? 57.925 41.575 13.295 1.00 12.48 43 LEU B N 1
ATOM 3318 C CA . LEU B 1 42 ? 58.108 42.946 12.811 1.00 13.20 43 LEU B CA 1
ATOM 3319 C C . LEU B 1 42 ? 56.753 43.628 12.591 1.00 12.60 43 LEU B C 1
ATOM 3320 O O . LEU B 1 42 ? 56.560 44.778 12.994 1.00 11.82 43 LEU B O 1
ATOM 3325 N N . LEU B 1 43 ? 55.833 42.922 11.945 1.00 12.29 44 LEU B N 1
ATOM 3326 C CA . LEU B 1 43 ? 54.496 43.454 11.681 1.00 13.13 44 LEU B CA 1
ATOM 3327 C C . LEU B 1 43 ? 53.813 43.879 12.976 1.00 12.10 44 LEU B C 1
ATOM 3328 O O . LEU B 1 43 ? 53.252 44.970 13.067 1.00 12.04 44 LEU B O 1
ATOM 3333 N N . TYR B 1 44 ? 53.859 43.017 13.981 1.00 11.99 45 TYR B N 1
ATOM 3334 C CA . TYR B 1 44 ? 53.222 43.329 15.261 1.00 11.05 45 TYR B CA 1
ATOM 3335 C C . TYR B 1 44 ? 53.816 44.599 15.880 1.00 11.17 45 TYR B C 1
ATOM 3336 O O . TYR B 1 44 ? 53.091 45.480 16.341 1.00 10.93 45 TYR B O 1
ATOM 3345 N N . GLU B 1 45 ? 55.143 44.696 15.876 1.00 10.91 46 GLU B N 1
ATOM 3346 C CA . GLU B 1 45 ? 55.820 45.888 16.393 1.00 10.80 46 GLU B CA 1
ATOM 3347 C C . GLU B 1 45 ? 55.385 47.136 15.642 1.00 10.90 46 GLU B C 1
ATOM 3348 O O . GLU B 1 45 ? 55.141 48.192 16.258 1.00 10.80 46 GLU B O 1
ATOM 3354 N N A LYS B 1 46 ? 55.266 47.024 14.318 0.50 11.00 47 LYS B N 1
ATOM 3355 N N B LYS B 1 46 ? 55.280 47.010 14.319 0.50 11.01 47 LYS B N 1
ATOM 3356 C CA A LYS B 1 46 ? 54.863 48.165 13.497 0.50 11.38 47 LYS B CA 1
ATOM 3357 C CA B LYS B 1 46 ? 54.855 48.114 13.469 0.50 11.44 47 LYS B CA 1
ATOM 3358 C C A LYS B 1 46 ? 53.389 48.536 13.677 0.50 11.27 47 LYS B C 1
ATOM 3359 C C B LYS B 1 46 ? 53.425 48.538 13.776 0.50 11.25 47 LYS B C 1
ATOM 3360 O O A LYS B 1 46 ? 53.014 49.694 13.479 0.50 11.39 47 LYS B O 1
ATOM 3361 O O B LYS B 1 46 ? 53.118 49.731 13.757 0.50 11.32 47 LYS B O 1
ATOM 3372 N N . VAL B 1 47 ? 52.561 47.558 14.044 1.00 10.81 48 VAL B N 1
ATOM 3373 C CA . VAL B 1 47 ? 51.141 47.829 14.361 1.00 11.08 48 VAL B CA 1
ATOM 3374 C C . VAL B 1 47 ? 51.039 48.583 15.691 1.00 11.03 48 VAL B C 1
ATOM 3375 O O . VAL B 1 47 ? 50.241 49.529 15.829 1.00 11.21 48 VAL B O 1
ATOM 3379 N N . VAL B 1 48 ? 51.842 48.182 16.668 1.00 10.91 49 VAL B N 1
ATOM 3380 C CA . VAL B 1 48 ? 51.885 48.920 17.929 1.00 10.95 49 VAL B CA 1
ATOM 3381 C C . VAL B 1 48 ? 52.377 50.349 17.687 1.00 12.00 49 VAL B C 1
ATOM 3382 O O . VAL B 1 48 ? 51.829 51.290 18.248 1.00 12.50 49 VAL B O 1
ATOM 3386 N N . ASP B 1 49 ? 53.403 50.487 16.849 1.00 12.14 50 ASP B N 1
ATOM 3387 C CA . ASP B 1 49 ? 53.919 51.809 16.468 1.00 13.01 50 ASP B CA 1
ATOM 3388 C C . ASP B 1 49 ? 52.833 52.684 15.839 1.00 12.19 50 ASP B C 1
ATOM 3389 O O . ASP B 1 49 ? 52.739 53.880 16.149 1.00 12.26 50 ASP B O 1
ATOM 3394 N N . LYS B 1 50 ? 52.033 52.105 14.942 1.00 11.55 51 LYS B N 1
ATOM 3395 C CA . LYS B 1 50 ? 50.937 52.835 14.288 1.00 11.26 51 LYS B CA 1
ATOM 3396 C C . LYS B 1 50 ? 49.903 53.249 15.322 1.00 10.87 51 LYS B C 1
ATOM 3397 O O . LYS B 1 50 ? 49.394 54.372 15.292 1.00 10.15 51 LYS B O 1
ATOM 3403 N N . ALA B 1 51 ? 49.603 52.343 16.247 1.00 10.55 52 ALA B N 1
ATOM 3404 C CA . ALA B 1 51 ? 48.654 52.665 17.310 1.00 10.12 52 ALA B CA 1
ATOM 3405 C C . ALA B 1 51 ? 49.203 53.778 18.198 1.00 10.34 52 ALA B C 1
ATOM 3406 O O . ALA B 1 51 ? 48.463 54.675 18.607 1.00 10.04 52 ALA B O 1
ATOM 3408 N N . GLN B 1 52 ? 50.503 53.732 18.489 1.00 10.01 53 GLN B N 1
ATOM 3409 C CA . GLN B 1 52 ? 51.118 54.770 19.300 1.00 11.21 53 GLN B CA 1
ATOM 3410 C C . GLN B 1 52 ? 50.981 56.107 18.589 1.00 11.00 53 GLN B C 1
ATOM 3411 O O . GLN B 1 52 ? 50.593 57.108 19.203 1.00 11.36 53 GLN B O 1
ATOM 3417 N N . LYS B 1 53 ? 51.263 56.122 17.288 1.00 11.31 54 LYS B N 1
ATOM 3418 C CA . LYS B 1 53 ? 51.139 57.369 16.506 1.00 11.12 54 LYS B CA 1
ATOM 3419 C C . LYS B 1 53 ? 49.681 57.880 16.510 1.00 11.38 54 LYS B C 1
ATOM 3420 O O . LYS B 1 53 ? 49.421 59.064 16.792 1.00 11.44 54 LYS B O 1
ATOM 3426 N N . ALA B 1 54 ? 48.740 56.976 16.252 1.00 11.01 55 ALA B N 1
ATOM 3427 C CA . ALA B 1 54 ? 47.314 57.316 16.245 1.00 11.03 55 ALA B CA 1
ATOM 3428 C C . ALA B 1 54 ? 46.860 57.864 17.593 1.00 10.87 55 ALA B C 1
ATOM 3429 O O . ALA B 1 54 ? 46.036 58.773 17.650 1.00 11.20 55 ALA B O 1
ATOM 3431 N N . MET B 1 55 ? 47.400 57.307 18.678 1.00 10.16 56 MET B N 1
ATOM 3432 C CA . MET B 1 55 ? 46.975 57.702 20.017 1.00 10.38 56 MET B CA 1
ATOM 3433 C C . MET B 1 55 ? 47.788 58.874 20.566 1.00 10.56 56 MET B C 1
ATOM 3434 O O . MET B 1 55 ? 47.575 59.294 21.696 1.00 11.13 56 MET B O 1
ATOM 3439 N N . ARG B 1 56 ? 48.700 59.401 19.747 1.00 10.86 57 ARG B N 1
ATOM 3440 C CA . ARG B 1 56 ? 49.623 60.479 20.155 1.00 11.28 57 ARG B CA 1
ATOM 3441 C C . ARG B 1 56 ? 50.318 60.161 21.493 1.00 11.47 57 ARG B C 1
ATOM 3442 O O . ARG B 1 56 ? 50.528 61.045 22.337 1.00 11.39 57 ARG B O 1
ATOM 3450 N N . LEU B 1 57 ? 50.687 58.891 21.673 1.00 10.73 58 LEU B N 1
ATOM 3451 C CA . LEU B 1 57 ? 51.207 58.409 22.944 1.00 11.05 58 LEU B CA 1
ATOM 3452 C C . LEU B 1 57 ? 52.713 58.603 23.057 1.00 11.51 58 LEU B C 1
ATOM 3453 O O . LEU B 1 57 ? 53.439 58.433 22.079 1.00 11.88 58 LEU B O 1
ATOM 3458 N N . SER B 1 58 ? 53.169 58.950 24.259 1.00 12.78 59 SER B N 1
ATOM 3459 C CA . SER B 1 58 ? 54.602 59.093 24.528 1.00 13.72 59 SER B CA 1
ATOM 3460 C C . SER B 1 58 ? 55.284 57.735 24.726 1.00 13.93 59 SER B C 1
ATOM 3461 O O . SER B 1 58 ? 56.493 57.613 24.548 1.00 14.56 59 SER B O 1
ATOM 3464 N N . ASN B 1 59 ? 54.491 56.725 25.079 1.00 13.03 60 ASN B N 1
ATOM 3465 C CA . ASN B 1 59 ? 54.998 55.355 25.285 1.00 12.98 60 ASN B CA 1
ATOM 3466 C C . ASN B 1 59 ? 54.152 54.345 24.509 1.00 12.40 60 ASN B C 1
ATOM 3467 O O . ASN B 1 59 ? 53.214 54.747 23.819 1.00 12.59 60 ASN B O 1
ATOM 3472 N N . LYS B 1 60 ? 54.471 53.050 24.595 1.00 11.64 61 LYS B N 1
ATOM 3473 C CA . LYS B 1 60 ? 53.780 52.087 23.732 1.00 11.78 61 LYS B CA 1
ATOM 3474 C C . LYS B 1 60 ? 52.396 51.789 24.272 1.00 10.77 61 LYS B C 1
ATOM 3475 O O . LYS B 1 60 ? 52.260 51.515 25.470 1.00 10.94 61 LYS B O 1
ATOM 3481 N N . PRO B 1 61 ? 51.372 51.812 23.401 1.00 10.70 62 PRO B N 1
ATOM 3482 C CA . PRO B 1 61 ? 50.081 51.305 23.852 1.00 10.33 62 PRO B CA 1
ATOM 3483 C C . PRO B 1 61 ? 50.174 49.781 23.916 1.00 10.72 62 PRO B C 1
ATOM 3484 O O . PRO B 1 61 ? 50.989 49.177 23.194 1.00 11.07 62 PRO B O 1
ATOM 3488 N N . VAL B 1 62 ? 49.348 49.184 24.762 1.00 9.54 63 VAL B N 1
ATOM 3489 C CA . VAL B 1 62 ? 49.278 47.722 24.851 1.00 10.20 63 VAL B CA 1
ATOM 3490 C C . VAL B 1 62 ? 48.098 47.242 24.019 1.00 10.26 63 VAL B C 1
ATOM 3491 O O . VAL B 1 62 ? 46.997 47.777 24.135 1.00 10.50 63 VAL B O 1
ATOM 3495 N N . ILE B 1 63 ? 48.313 46.229 23.189 1.00 10.54 64 ILE B N 1
ATOM 3496 C CA . ILE B 1 63 ? 47.190 45.591 22.519 1.00 10.57 64 ILE B CA 1
ATOM 3497 C C . ILE B 1 63 ? 46.867 44.331 23.309 1.00 10.21 64 ILE B C 1
ATOM 3498 O O . ILE B 1 63 ? 47.753 43.515 23.569 1.00 10.07 64 ILE B O 1
ATOM 3503 N N . LEU B 1 64 ? 45.607 44.210 23.727 1.00 10.00 65 LEU B N 1
ATOM 3504 C CA . LEU B 1 64 ? 45.145 42.985 24.375 1.00 10.14 65 LEU B CA 1
ATOM 3505 C C . LEU B 1 64 ? 44.228 42.250 23.423 1.00 10.54 65 LEU B C 1
ATOM 3506 O O . LEU B 1 64 ? 43.546 42.863 22.591 1.00 10.74 65 LEU B O 1
ATOM 3511 N N . HIS B 1 65 ? 44.207 40.925 23.550 1.00 9.79 66 HIS B N 1
ATOM 3512 C CA . HIS B 1 65 ? 43.586 40.090 22.533 1.00 9.84 66 HIS B CA 1
ATOM 3513 C C . HIS B 1 65 ? 42.194 39.630 22.907 1.00 10.15 66 HIS B C 1
ATOM 3514 O O . HIS B 1 65 ? 41.869 38.431 22.931 1.00 10.64 66 HIS B O 1
ATOM 3521 N N . GLY B 1 66 ? 41.374 40.631 23.196 1.00 9.13 67 GLY B N 1
ATOM 3522 C CA . GLY B 1 66 ? 39.936 40.457 23.398 1.00 9.20 67 GLY B CA 1
ATOM 3523 C C . GLY B 1 66 ? 39.330 41.818 23.149 1.00 9.51 67 GLY B C 1
ATOM 3524 O O . GLY B 1 66 ? 40.044 42.829 23.092 1.00 9.24 67 GLY B O 1
ATOM 3525 N N . GLU B 1 67 ? 38.014 41.862 22.982 1.00 9.53 68 GLU B N 1
ATOM 3526 C CA A GLU B 1 67 ? 37.378 43.141 22.732 0.50 10.05 68 GLU B CA 1
ATOM 3527 C CA B GLU B 1 67 ? 37.329 43.133 22.757 0.50 10.17 68 GLU B CA 1
ATOM 3528 C C . GLU B 1 67 ? 37.447 43.996 24.019 1.00 10.01 68 GLU B C 1
ATOM 3529 O O . GLU B 1 67 ? 37.749 43.481 25.105 1.00 9.54 68 GLU B O 1
ATOM 3540 N N . PRO B 1 68 ? 37.254 45.320 23.898 1.00 10.38 69 PRO B N 1
ATOM 3541 C CA . PRO B 1 68 ? 37.594 46.178 25.046 1.00 10.06 69 PRO B CA 1
ATOM 3542 C C . PRO B 1 68 ? 36.991 45.930 26.437 1.00 10.47 69 PRO B C 1
ATOM 3543 O O . PRO B 1 68 ? 37.558 46.445 27.409 1.00 10.56 69 PRO B O 1
ATOM 3547 N N . VAL B 1 69 ? 35.910 45.150 26.582 1.00 10.76 70 VAL B N 1
ATOM 3548 C CA . VAL B 1 69 ? 35.521 44.719 27.940 1.00 11.48 70 VAL B CA 1
ATOM 3549 C C . VAL B 1 69 ? 36.693 44.056 28.665 1.00 11.06 70 VAL B C 1
ATOM 3550 O O . VAL B 1 69 ? 36.811 44.182 29.885 1.00 11.86 70 VAL B O 1
ATOM 3554 N N . LEU B 1 70 ? 37.560 43.363 27.915 1.00 10.53 71 LEU B N 1
ATOM 3555 C CA . LEU B 1 70 ? 38.768 42.781 28.502 1.00 10.55 71 LEU B CA 1
ATOM 3556 C C . LEU B 1 70 ? 39.655 43.878 29.088 1.00 10.32 71 LEU B C 1
ATOM 3557 O O . LEU B 1 70 ? 40.106 43.774 30.222 1.00 10.79 71 LEU B O 1
ATOM 3562 N N . GLY B 1 71 ? 39.880 44.934 28.311 1.00 10.40 72 GLY B N 1
ATOM 3563 C CA . GLY B 1 71 ? 40.680 46.065 28.786 1.00 10.05 72 GLY B CA 1
ATOM 3564 C C . GLY B 1 71 ? 40.129 46.662 30.067 1.00 10.10 72 GLY B C 1
ATOM 3565 O O . GLY B 1 71 ? 40.871 46.976 30.990 1.00 10.08 72 GLY B O 1
ATOM 3566 N N . LEU B 1 72 ? 38.813 46.833 30.118 1.00 9.94 73 LEU B N 1
ATOM 3567 C CA . LEU B 1 72 ? 38.191 47.475 31.271 1.00 10.28 73 LEU B CA 1
ATOM 3568 C C . LEU B 1 72 ? 38.249 46.586 32.514 1.00 9.80 73 LEU B C 1
ATOM 3569 O O . LEU B 1 72 ? 38.594 47.049 33.610 1.00 9.81 73 LEU B O 1
ATOM 3574 N N . GLU B 1 73 ? 37.924 45.305 32.356 1.00 9.54 74 GLU B N 1
ATOM 3575 C CA . GLU B 1 73 ? 38.034 44.381 33.471 1.00 9.25 74 GLU B CA 1
ATOM 3576 C C . GLU B 1 73 ? 39.492 44.234 33.964 1.00 8.83 74 GLU B C 1
ATOM 3577 O O . GLU B 1 73 ? 39.759 44.248 35.167 1.00 9.28 74 GLU B O 1
ATOM 3583 N N . ALA B 1 74 ? 40.418 44.087 33.030 1.00 8.99 75 ALA B N 1
ATOM 3584 C CA . ALA B 1 74 ? 41.844 43.947 33.367 1.00 9.14 75 ALA B CA 1
ATOM 3585 C C . ALA B 1 74 ? 42.366 45.193 34.085 1.00 9.83 75 ALA B C 1
ATOM 3586 O O . ALA B 1 74 ? 43.171 45.083 35.003 1.00 10.31 75 ALA B O 1
ATOM 3588 N N . ALA B 1 75 ? 41.918 46.366 33.653 1.00 9.14 76 ALA B N 1
ATOM 3589 C CA . ALA B 1 75 ? 42.315 47.621 34.294 1.00 8.64 76 ALA B CA 1
ATOM 3590 C C . ALA B 1 75 ? 41.833 47.683 35.753 1.00 8.89 76 ALA B C 1
ATOM 3591 O O . ALA B 1 75 ? 42.599 47.991 36.663 1.00 9.70 76 ALA B O 1
ATOM 3593 N N . ALA B 1 76 ? 40.557 47.387 35.970 1.00 9.05 77 ALA B N 1
ATOM 3594 C CA . ALA B 1 76 ? 40.040 47.289 37.341 1.00 9.29 77 ALA B CA 1
ATOM 3595 C C . ALA B 1 76 ? 40.851 46.278 38.166 1.00 9.97 77 ALA B C 1
ATOM 3596 O O . ALA B 1 76 ? 41.303 46.577 39.280 1.00 10.65 77 ALA B O 1
ATOM 3598 N N . ALA B 1 77 ? 41.039 45.083 37.613 1.00 8.73 78 ALA B N 1
ATOM 3599 C CA . ALA B 1 77 ? 41.684 44.010 38.356 1.00 9.40 78 ALA B CA 1
ATOM 3600 C C . ALA B 1 77 ? 43.141 44.300 38.694 1.00 9.46 78 ALA B C 1
ATOM 3601 O O . ALA B 1 77 ? 43.664 43.793 39.688 1.00 9.84 78 ALA B O 1
ATOM 3603 N N . SER B 1 78 ? 43.786 45.103 37.859 1.00 9.83 79 SER B N 1
ATOM 3604 C CA . SER B 1 78 ? 45.221 45.346 37.995 1.00 10.13 79 SER B CA 1
ATOM 3605 C C . SER B 1 78 ? 45.521 46.630 38.754 1.00 10.68 79 SER B C 1
ATOM 3606 O O . SER B 1 78 ? 46.453 46.678 39.558 1.00 9.66 79 SER B O 1
ATOM 3609 N N . LEU B 1 79 ? 44.752 47.677 38.467 1.00 10.79 80 LEU B N 1
ATOM 3610 C CA . LEU B 1 79 ? 45.063 48.991 39.023 1.00 11.48 80 LEU B CA 1
ATOM 3611 C C . LEU B 1 79 ? 44.389 49.203 40.377 1.00 12.42 80 LEU B C 1
ATOM 3612 O O . LEU B 1 79 ? 44.948 49.888 41.237 1.00 13.94 80 LEU B O 1
ATOM 3617 N N . ILE B 1 80 ? 43.201 48.632 40.572 1.00 10.57 81 ILE B N 1
ATOM 3618 C CA . ILE B 1 80 ? 42.449 48.871 41.800 1.00 9.91 81 ILE B CA 1
ATOM 3619 C C . ILE B 1 80 ? 42.726 47.738 42.777 1.00 9.71 81 ILE B C 1
ATOM 3620 O O . ILE B 1 80 ? 42.467 46.555 42.459 1.00 10.26 81 ILE B O 1
ATOM 3625 N N . SER B 1 81 ? 43.243 48.097 43.953 1.00 9.66 82 SER B N 1
ATOM 3626 C CA . SER B 1 81 ? 43.388 47.168 45.068 1.00 10.72 82 SER B CA 1
ATOM 3627 C C . SER B 1 81 ? 42.594 47.642 46.293 1.00 11.10 82 SER B C 1
ATOM 3628 O O . SER B 1 81 ? 42.095 48.780 46.310 1.00 10.89 82 SER B O 1
ATOM 3631 N N . PRO B 1 82 ? 42.402 46.763 47.291 1.00 11.49 83 PRO B N 1
ATOM 3632 C CA . PRO B 1 82 ? 41.518 47.137 48.406 1.00 12.07 83 PRO B CA 1
ATOM 3633 C C . PRO B 1 82 ? 41.900 48.352 49.244 1.00 12.58 83 PRO B C 1
ATOM 3634 O O . PRO B 1 82 ? 41.033 48.876 49.955 1.00 14.22 83 PRO B O 1
ATOM 3638 N N . ASP B 1 83 ? 43.156 48.785 49.169 1.00 12.11 84 ASP B N 1
ATOM 3639 C CA . ASP B 1 83 ? 43.621 50.032 49.788 1.00 12.49 84 ASP B CA 1
ATOM 3640 C C . ASP B 1 83 ? 43.069 51.260 49.063 1.00 12.33 84 ASP B C 1
ATOM 3641 O O . ASP B 1 83 ? 42.972 52.335 49.653 1.00 13.09 84 ASP B O 1
ATOM 3646 N N . ASP B 1 84 ? 42.717 51.103 47.788 1.00 10.79 85 ASP B N 1
ATOM 3647 C CA . ASP B 1 84 ? 42.246 52.248 46.996 1.00 10.62 85 ASP B CA 1
ATOM 3648 C C . ASP B 1 84 ? 40.858 52.683 47.386 1.00 9.76 85 ASP B C 1
ATOM 3649 O O . ASP B 1 84 ? 40.033 51.865 47.768 1.00 10.38 85 ASP B O 1
ATOM 3654 N N . VAL B 1 85 ? 40.613 53.991 47.280 1.00 9.19 86 VAL B N 1
ATOM 3655 C CA . VAL B 1 85 ? 39.252 54.511 47.340 1.00 9.44 86 VAL B CA 1
ATOM 3656 C C . VAL B 1 85 ? 38.920 54.974 45.919 1.00 9.53 86 VAL B C 1
ATOM 3657 O O . VAL B 1 85 ? 39.581 55.857 45.377 1.00 10.17 86 VAL B O 1
ATOM 3661 N N . VAL B 1 86 ? 37.910 54.358 45.314 1.00 9.60 87 VAL B N 1
ATOM 3662 C CA . VAL B 1 86 ? 37.583 54.638 43.922 1.00 9.25 87 VAL B CA 1
ATOM 3663 C C . VAL B 1 86 ? 36.428 55.624 43.839 1.00 9.47 87 VAL B C 1
ATOM 3664 O O . VAL B 1 86 ? 35.420 55.438 44.505 1.00 9.88 87 VAL B O 1
ATOM 3668 N N . LEU B 1 87 ? 36.600 56.670 43.023 1.00 9.23 88 LEU B N 1
ATOM 3669 C CA . LEU B 1 87 ? 35.484 57.537 42.615 1.00 8.88 88 LEU B CA 1
ATOM 3670 C C . LEU B 1 87 ? 35.072 57.163 41.201 1.00 8.87 88 LEU B C 1
ATOM 3671 O O . LEU B 1 87 ? 35.827 57.390 40.257 1.00 9.61 88 LEU B O 1
ATOM 3676 N N . ASN B 1 88 ? 33.887 56.569 41.068 1.00 8.88 89 ASN B N 1
ATOM 3677 C CA . ASN B 1 88 ? 33.367 56.204 39.763 1.00 9.45 89 ASN B CA 1
ATOM 3678 C C . ASN B 1 88 ? 32.379 57.269 39.308 1.00 10.20 89 ASN B C 1
ATOM 3679 O O . ASN B 1 88 ? 31.482 57.653 40.052 1.00 11.00 89 ASN B O 1
ATOM 3684 N N . LEU B 1 89 ? 32.551 57.735 38.079 1.00 10.02 90 LEU B N 1
ATOM 3685 C CA . LEU B 1 89 ? 31.641 58.715 37.480 1.00 10.27 90 LEU B CA 1
ATOM 3686 C C . LEU B 1 89 ? 30.705 57.989 36.519 1.00 10.20 90 LEU B C 1
ATOM 3687 O O . LEU B 1 89 ? 31.161 57.340 35.582 1.00 10.22 90 LEU B O 1
ATOM 3692 N N . ALA B 1 90 ? 29.398 58.113 36.752 1.00 10.34 91 ALA B N 1
ATOM 3693 C CA . ALA B 1 90 ? 28.401 57.354 36.007 1.00 10.46 91 ALA B CA 1
ATOM 3694 C C . ALA B 1 90 ? 27.354 58.287 35.399 1.00 10.31 91 ALA B C 1
ATOM 3695 O O . ALA B 1 90 ? 26.606 58.930 36.129 1.00 10.58 91 ALA B O 1
ATOM 3697 N N . SER B 1 91 ? 27.316 58.360 34.076 1.00 9.30 92 SER B N 1
ATOM 3698 C CA . SER B 1 91 ? 26.266 59.092 33.357 1.00 9.66 92 SER B CA 1
ATOM 3699 C C . SER B 1 91 ? 25.576 58.172 32.355 1.00 9.17 92 SER B C 1
ATOM 3700 O O . SER B 1 91 ? 24.853 58.619 31.458 1.00 9.46 92 SER B O 1
ATOM 3703 N N . GLY B 1 92 ? 25.795 56.869 32.503 1.00 8.57 93 GLY B N 1
ATOM 3704 C CA . GLY B 1 92 ? 25.169 55.921 31.591 1.00 8.64 93 GLY B CA 1
ATOM 3705 C C . GLY B 1 92 ? 25.564 54.506 31.929 1.00 8.45 93 GLY B C 1
ATOM 3706 O O . GLY B 1 92 ? 26.167 54.254 32.981 1.00 8.60 93 GLY B O 1
ATOM 3707 N N . VAL B 1 93 ? 25.228 53.600 31.015 1.00 8.51 94 VAL B N 1
ATOM 3708 C CA . VAL B 1 93 ? 25.351 52.159 31.220 1.00 8.93 94 VAL B CA 1
ATOM 3709 C C . VAL B 1 93 ? 26.778 51.715 31.525 1.00 9.17 94 VAL B C 1
ATOM 3710 O O . VAL B 1 93 ? 27.008 50.972 32.500 1.00 9.70 94 VAL B O 1
ATOM 3714 N N . TYR B 1 94 ? 27.718 52.140 30.693 1.00 9.44 95 TYR B N 1
ATOM 3715 C CA . TYR B 1 94 ? 29.112 51.706 30.855 1.00 9.96 95 TYR B CA 1
ATOM 3716 C C . TYR B 1 94 ? 29.770 52.349 32.069 1.00 10.61 95 TYR B C 1
ATOM 3717 O O . TYR B 1 94 ? 30.468 51.673 32.844 1.00 11.09 95 TYR B O 1
ATOM 3726 N N . GLY B 1 95 ? 29.529 53.644 32.245 1.00 10.14 96 GLY B N 1
ATOM 3727 C CA . GLY B 1 95 ? 29.999 54.341 33.437 1.00 10.14 96 GLY B CA 1
ATOM 3728 C C . GLY B 1 95 ? 29.534 53.662 34.721 1.00 10.38 96 GLY B C 1
ATOM 3729 O O . GLY B 1 95 ? 30.335 53.401 35.608 1.00 10.61 96 GLY B O 1
ATOM 3730 N N . LYS B 1 96 ? 28.233 53.388 34.829 1.00 10.82 97 LYS B N 1
ATOM 3731 C CA . LYS B 1 96 ? 27.711 52.732 36.023 1.00 10.30 97 LYS B CA 1
ATOM 3732 C C . LYS B 1 96 ? 28.298 51.323 36.143 1.00 10.87 97 LYS B C 1
ATOM 3733 O O . LYS B 1 96 ? 28.708 50.904 37.219 1.00 11.49 97 LYS B O 1
ATOM 3739 N N . GLY B 1 97 ? 28.352 50.617 35.023 1.00 11.10 98 GLY B N 1
ATOM 3740 C CA . GLY B 1 97 ? 28.866 49.252 34.991 1.00 10.90 98 GLY B CA 1
ATOM 3741 C C . GLY B 1 97 ? 30.299 49.166 35.492 1.00 11.13 98 GLY B C 1
ATOM 3742 O O . GLY B 1 97 ? 30.682 48.174 36.128 1.00 11.51 98 GLY B O 1
ATOM 3743 N N . PHE B 1 98 ? 31.107 50.181 35.208 1.00 10.84 99 PHE B N 1
ATOM 3744 C CA . PHE B 1 98 ? 32.504 50.091 35.626 1.00 11.11 99 PHE B CA 1
ATOM 3745 C C . PHE B 1 98 ? 32.594 50.046 37.153 1.00 11.17 99 PHE B C 1
ATOM 3746 O O . PHE B 1 98 ? 33.464 49.376 37.697 1.00 11.24 99 PHE B O 1
ATOM 3754 N N . GLY B 1 99 ? 31.685 50.745 37.834 1.00 11.26 100 GLY B N 1
ATOM 3755 C CA . GLY B 1 99 ? 31.627 50.720 39.299 1.00 11.55 100 GLY B CA 1
ATOM 3756 C C . GLY B 1 99 ? 31.505 49.326 39.896 1.00 11.99 100 GLY B C 1
ATOM 3757 O O . GLY B 1 99 ? 32.023 49.075 40.986 1.00 10.59 100 GLY B O 1
ATOM 3758 N N . TYR B 1 100 ? 30.814 48.429 39.188 1.00 12.62 101 TYR B N 1
ATOM 3759 C CA A TYR B 1 100 ? 30.668 47.027 39.603 0.50 13.32 101 TYR B CA 1
ATOM 3760 C CA B TYR B 1 100 ? 30.672 47.055 39.653 0.50 13.79 101 TYR B CA 1
ATOM 3761 C C . TYR B 1 100 ? 32.018 46.315 39.638 1.00 13.58 101 TYR B C 1
ATOM 3762 O O . TYR B 1 100 ? 32.320 45.561 40.564 1.00 14.27 101 TYR B O 1
ATOM 3779 N N . TRP B 1 101 ? 32.832 46.546 38.611 1.00 13.24 102 TRP B N 1
ATOM 3780 C CA . TRP B 1 101 ? 34.187 45.998 38.609 1.00 13.39 102 TRP B CA 1
ATOM 3781 C C . TRP B 1 101 ? 35.076 46.673 39.645 1.00 13.00 102 TRP B C 1
ATOM 3782 O O . TRP B 1 101 ? 35.894 46.009 40.282 1.00 12.41 102 TRP B O 1
ATOM 3793 N N . ALA B 1 102 ? 34.929 47.993 39.821 1.00 12.30 103 ALA B N 1
ATOM 3794 C CA . ALA B 1 102 ? 35.693 48.677 40.864 1.00 11.39 103 ALA B CA 1
ATOM 3795 C C . ALA B 1 102 ? 35.404 48.024 42.217 1.00 11.31 103 ALA B C 1
ATOM 3796 O O . ALA B 1 102 ? 36.327 47.690 42.945 1.00 10.25 103 ALA B O 1
ATOM 3798 N N . LYS B 1 103 ? 34.119 47.813 42.522 1.00 11.46 104 LYS B N 1
ATOM 3799 C CA . LYS B 1 103 ? 33.715 47.239 43.803 1.00 12.02 104 LYS B CA 1
ATOM 3800 C C . LYS B 1 103 ? 34.194 45.792 43.999 1.00 11.85 104 LYS B C 1
ATOM 3801 O O . LYS B 1 103 ? 34.414 45.341 45.129 1.00 12.91 104 LYS B O 1
ATOM 3807 N N . ARG B 1 104 ? 34.398 45.084 42.898 1.00 11.26 105 ARG B N 1
ATOM 3808 C CA . ARG B 1 104 ? 34.960 43.737 42.968 1.00 11.20 105 ARG B CA 1
ATOM 3809 C C . ARG B 1 104 ? 36.406 43.777 43.496 1.00 11.06 105 ARG B C 1
ATOM 3810 O O . ARG B 1 104 ? 36.860 42.838 44.185 1.00 11.69 105 ARG B O 1
ATOM 3818 N N . TYR B 1 105 ? 37.109 44.873 43.209 1.00 10.64 106 TYR B N 1
ATOM 3819 C CA . TYR B 1 105 ? 38.547 44.954 43.503 1.00 10.31 106 TYR B CA 1
ATOM 3820 C C . TYR B 1 105 ? 38.924 45.877 44.670 1.00 11.03 106 TYR B C 1
ATOM 3821 O O . TYR B 1 105 ? 40.058 45.827 45.182 1.00 11.15 106 TYR B O 1
ATOM 3830 N N . SER B 1 106 ? 37.956 46.682 45.110 1.00 10.09 107 SER B N 1
ATOM 3831 C CA . SER B 1 106 ? 38.096 47.453 46.353 1.00 10.25 107 SER B CA 1
ATOM 3832 C C . SER B 1 106 ? 36.735 47.684 46.987 1.00 10.14 107 SER B C 1
ATOM 3833 O O . SER B 1 106 ? 35.779 48.017 46.284 1.00 10.42 107 SER B O 1
ATOM 3836 N N . PRO B 1 107 ? 36.636 47.541 48.320 1.00 10.44 108 PRO B N 1
ATOM 3837 C CA . PRO B 1 107 ? 35.334 47.749 48.974 1.00 11.14 108 PRO B CA 1
ATOM 3838 C C . PRO B 1 107 ? 34.939 49.236 49.072 1.00 11.85 108 PRO B C 1
ATOM 3839 O O . PRO B 1 107 ? 33.801 49.553 49.466 1.00 12.59 108 PRO B O 1
ATOM 3843 N N . HIS B 1 108 ? 35.868 50.122 48.723 1.00 11.36 109 HIS B N 1
ATOM 3844 C CA . HIS B 1 108 ? 35.676 51.563 48.908 1.00 11.85 109 HIS B CA 1
ATOM 3845 C C . HIS B 1 108 ? 35.318 52.220 47.592 1.00 11.31 109 HIS B C 1
ATOM 3846 O O . HIS B 1 108 ? 36.176 52.402 46.728 1.00 11.02 109 HIS B O 1
ATOM 3853 N N . LEU B 1 109 ? 34.035 52.563 47.458 1.00 11.53 110 LEU B N 1
ATOM 3854 C CA . LEU B 1 109 ? 33.509 53.142 46.229 1.00 11.71 110 LEU B CA 1
ATOM 3855 C C . LEU B 1 109 ? 32.652 54.357 46.536 1.00 11.75 110 LEU B C 1
ATOM 3856 O O . LEU B 1 109 ? 31.649 54.267 47.263 1.00 12.48 110 LEU B O 1
ATOM 3861 N N . LEU B 1 110 ? 33.062 55.492 45.974 1.00 12.07 111 LEU B N 1
ATOM 3862 C CA . LEU B 1 110 ? 32.251 56.704 45.943 1.00 12.24 111 LEU B CA 1
ATOM 3863 C C . LEU B 1 110 ? 31.821 56.880 44.492 1.00 11.84 111 LEU B C 1
ATOM 3864 O O . LEU B 1 110 ? 32.519 56.437 43.578 1.00 11.56 111 LEU B O 1
ATOM 3869 N N . GLU B 1 111 ? 30.678 57.519 44.275 1.00 12.11 112 GLU B N 1
ATOM 3870 C CA A GLU B 1 111 ? 30.180 57.733 42.921 0.50 12.03 112 GLU B CA 1
ATOM 3871 C CA B GLU B 1 111 ? 30.168 57.713 42.927 0.50 12.87 112 GLU B CA 1
ATOM 3872 C C . GLU B 1 111 ? 29.525 59.097 42.760 1.00 12.77 112 GLU B C 1
ATOM 3873 O O . GLU B 1 111 ? 28.950 59.646 43.717 1.00 13.06 112 GLU B O 1
ATOM 3884 N N . ILE B 1 112 ? 29.670 59.661 41.557 1.00 12.22 113 ILE B N 1
ATOM 3885 C CA . ILE B 1 112 ? 28.870 60.801 41.114 1.00 12.01 113 ILE B CA 1
ATOM 3886 C C . ILE B 1 112 ? 28.040 60.223 39.987 1.00 12.32 113 ILE B C 1
ATOM 3887 O O . ILE B 1 112 ? 28.586 59.682 39.014 1.00 11.64 113 ILE B O 1
ATOM 3892 N N . GLU B 1 113 ? 26.717 60.320 40.128 1.00 11.62 114 GLU B N 1
ATOM 3893 C CA . GLU B 1 113 ? 25.803 59.771 39.146 1.00 11.85 114 GLU B CA 1
ATOM 3894 C C . GLU B 1 113 ? 24.869 60.865 38.669 1.00 11.34 114 GLU B C 1
ATOM 3895 O O . GLU B 1 113 ? 24.376 61.641 39.478 1.00 12.23 114 GLU B O 1
ATOM 3901 N N . VAL B 1 114 ? 24.668 60.920 37.358 1.00 10.58 115 VAL B N 1
ATOM 3902 C CA . VAL B 1 114 ? 23.664 61.794 36.729 1.00 11.12 115 VAL B CA 1
ATOM 3903 C C . VAL B 1 114 ? 22.735 60.926 35.878 1.00 11.19 115 VAL B C 1
ATOM 3904 O O . VAL B 1 114 ? 23.129 59.824 35.457 1.00 10.87 115 VAL B O 1
ATOM 3908 N N . PRO B 1 115 ? 21.494 61.394 35.622 1.00 11.20 116 PRO B N 1
ATOM 3909 C CA . PRO B 1 115 ? 20.594 60.649 34.730 1.00 11.12 116 PRO B CA 1
ATOM 3910 C C . PRO B 1 115 ? 21.236 60.367 33.377 1.00 10.66 116 PRO B C 1
ATOM 3911 O O . PRO B 1 115 ? 22.165 61.087 32.952 1.00 10.81 116 PRO B O 1
ATOM 3915 N N . TYR B 1 116 ? 20.754 59.319 32.720 1.00 10.23 117 TYR B N 1
ATOM 3916 C CA . TYR B 1 116 ? 21.433 58.746 31.554 1.00 9.69 117 TYR B CA 1
ATOM 3917 C C . TYR B 1 116 ? 21.213 59.508 30.253 1.00 9.95 117 TYR B C 1
ATOM 3918 O O . TYR B 1 116 ? 21.432 58.963 29.179 1.00 9.19 117 TYR B O 1
ATOM 3927 N N . ASN B 1 117 ? 20.799 60.776 30.354 1.00 9.85 118 ASN B N 1
ATOM 3928 C CA . ASN B 1 117 ? 20.895 61.685 29.211 1.00 10.26 118 ASN B CA 1
ATOM 3929 C C . ASN B 1 117 ? 21.781 62.903 29.494 1.00 10.29 118 ASN B C 1
ATOM 3930 O O . ASN B 1 117 ? 21.831 63.833 28.676 1.00 10.30 118 ASN B O 1
ATOM 3935 N N . GLU B 1 118 ? 22.455 62.904 30.642 1.00 9.96 119 GLU B N 1
ATOM 3936 C CA . GLU B 1 118 ? 23.283 64.038 31.056 1.00 10.49 119 GLU B CA 1
ATOM 3937 C C . GLU B 1 118 ? 24.780 63.734 31.000 1.00 10.65 119 GLU B C 1
ATOM 3938 O O . GLU B 1 118 ? 25.192 62.584 30.774 1.00 11.28 119 GLU B O 1
ATOM 3944 N N . ALA B 1 119 ? 25.582 64.775 31.205 1.00 10.68 120 ALA B N 1
ATOM 3945 C CA . ALA B 1 119 ? 27.021 64.615 31.361 1.00 10.72 120 ALA B CA 1
ATOM 3946 C C . ALA B 1 119 ? 27.418 64.930 32.800 1.00 10.98 120 ALA B C 1
ATOM 3947 O O . ALA B 1 119 ? 26.736 65.677 33.505 1.00 10.67 120 ALA B O 1
ATOM 3949 N N . ILE B 1 120 ? 28.524 64.342 33.230 1.00 10.58 121 ILE B N 1
ATOM 3950 C CA . ILE B 1 120 ? 29.110 64.644 34.526 1.00 10.93 121 ILE B CA 1
ATOM 3951 C C . ILE B 1 120 ? 29.587 66.112 34.550 1.00 11.14 121 ILE B C 1
ATOM 3952 O O . ILE B 1 120 ? 30.181 66.585 33.584 1.00 12.13 121 ILE B O 1
ATOM 3957 N N . ASP B 1 121 ? 29.308 66.796 35.653 1.00 11.75 122 ASP B N 1
ATOM 3958 C CA . ASP B 1 121 ? 29.662 68.206 35.821 1.00 11.60 122 ASP B CA 1
ATOM 3959 C C . ASP B 1 121 ? 31.070 68.289 36.426 1.00 11.94 122 ASP B C 1
ATOM 3960 O O . ASP B 1 121 ? 31.299 67.814 37.544 1.00 11.65 122 ASP B O 1
ATOM 3965 N N . PRO B 1 122 ? 32.024 68.896 35.700 1.00 11.78 123 PRO B N 1
ATOM 3966 C CA . PRO B 1 122 ? 33.372 68.989 36.269 1.00 11.91 123 PRO B CA 1
ATOM 3967 C C . PRO B 1 122 ? 33.416 69.724 37.623 1.00 12.12 123 PRO B C 1
ATOM 3968 O O . PRO B 1 122 ? 34.273 69.418 38.446 1.00 11.61 123 PRO B O 1
ATOM 3972 N N . GLN B 1 123 ? 32.498 70.658 37.866 1.00 12.69 124 GLN B N 1
ATOM 3973 C CA . GLN B 1 123 ? 32.457 71.320 39.180 1.00 13.42 124 GLN B CA 1
ATOM 3974 C C . GLN B 1 123 ? 32.122 70.331 40.307 1.00 12.97 124 GLN B C 1
ATOM 3975 O O . GLN B 1 123 ? 32.692 70.388 41.411 1.00 12.24 124 GLN B O 1
ATOM 3981 N N . ALA B 1 124 ? 31.230 69.393 40.004 1.00 12.26 125 ALA B N 1
ATOM 3982 C CA . ALA B 1 124 ? 30.864 68.346 40.954 1.00 12.12 125 ALA B CA 1
ATOM 3983 C C . ALA B 1 124 ? 32.066 67.450 41.236 1.00 11.55 125 ALA B C 1
ATOM 3984 O O . ALA B 1 124 ? 32.300 67.039 42.373 1.00 11.73 125 ALA B O 1
ATOM 3986 N N . VAL B 1 125 ? 32.826 67.141 40.187 1.00 11.42 126 VAL B N 1
ATOM 3987 C CA . VAL B 1 125 ? 34.048 66.354 40.338 1.00 11.09 126 VAL B CA 1
ATOM 3988 C C . VAL B 1 125 ? 35.068 67.076 41.227 1.00 11.24 126 VAL B C 1
ATOM 3989 O O . VAL B 1 125 ? 35.605 66.494 42.174 1.00 11.23 126 VAL B O 1
ATOM 3993 N N . ALA B 1 126 ? 35.306 68.359 40.951 1.00 11.38 127 ALA B N 1
ATOM 3994 C CA . ALA B 1 126 ? 36.254 69.126 41.758 1.00 11.12 127 ALA B CA 1
ATOM 3995 C C . ALA B 1 126 ? 35.854 69.133 43.236 1.00 11.24 127 ALA B C 1
ATOM 3996 O O . ALA B 1 126 ? 36.692 68.931 44.121 1.00 10.94 127 ALA B O 1
ATOM 3998 N N . ASP B 1 127 ? 34.561 69.343 43.487 1.00 10.91 128 ASP B N 1
ATOM 3999 C CA . ASP B 1 127 ? 34.023 69.437 44.842 1.00 11.90 128 ASP B CA 1
ATOM 4000 C C . ASP B 1 127 ? 34.175 68.099 45.559 1.00 11.62 128 ASP B C 1
ATOM 4001 O O . ASP B 1 127 ? 34.546 68.057 46.746 1.00 11.62 128 ASP B O 1
ATOM 4006 N N . MET B 1 128 ? 33.919 67.013 44.831 1.00 11.70 129 MET B N 1
ATOM 4007 C CA . MET B 1 128 ? 33.977 65.669 45.421 1.00 12.20 129 MET B CA 1
ATOM 4008 C C . MET B 1 128 ? 35.410 65.299 45.801 1.00 11.79 129 MET B C 1
ATOM 4009 O O . MET B 1 128 ? 35.668 64.795 46.898 1.00 11.61 129 MET B O 1
ATOM 4014 N N . LEU B 1 129 ? 36.337 65.572 44.898 1.00 11.71 130 LEU B N 1
ATOM 4015 C CA . LEU B 1 129 ? 37.762 65.353 45.149 1.00 11.81 130 LEU B CA 1
ATOM 4016 C C . LEU B 1 129 ? 38.247 66.171 46.345 1.00 12.51 130 LEU B C 1
ATOM 4017 O O . LEU B 1 129 ? 39.008 65.683 47.183 1.00 12.53 130 LEU B O 1
ATOM 4022 N N . LYS B 1 130 ? 37.797 67.421 46.432 1.00 12.77 131 LYS B N 1
ATOM 4023 C CA A LYS B 1 130 ? 38.142 68.294 47.552 0.50 12.93 131 LYS B CA 1
ATOM 4024 C CA B LYS B 1 130 ? 38.193 68.255 47.556 0.50 12.67 131 LYS B CA 1
ATOM 4025 C C . LYS B 1 130 ? 37.658 67.705 48.883 1.00 12.83 131 LYS B C 1
ATOM 4026 O O . LYS B 1 130 ? 38.369 67.718 49.891 1.00 12.81 131 LYS B O 1
ATOM 4037 N N . ALA B 1 131 ? 36.421 67.202 48.881 1.00 12.40 132 ALA B N 1
ATOM 4038 C CA . ALA B 1 131 ? 35.783 66.693 50.095 1.00 12.87 132 ALA B CA 1
ATOM 4039 C C . ALA B 1 131 ? 36.349 65.326 50.506 1.00 13.12 132 ALA B C 1
ATOM 4040 O O . ALA B 1 131 ? 36.185 64.899 51.652 1.00 13.09 132 ALA B O 1
ATOM 4042 N N . HIS B 1 132 ? 37.031 64.667 49.569 1.00 12.77 133 HIS B N 1
ATOM 4043 C CA . HIS B 1 132 ? 37.504 63.293 49.777 1.00 12.76 133 HIS B CA 1
ATOM 4044 C C . HIS B 1 132 ? 38.964 63.087 49.387 1.00 12.89 133 HIS B C 1
ATOM 4045 O O . HIS B 1 132 ? 39.256 62.460 48.358 1.00 12.21 133 HIS B O 1
ATOM 4052 N N . PRO B 1 133 ? 39.897 63.607 50.207 1.00 13.60 134 PRO B N 1
ATOM 4053 C CA . PRO B 1 133 ? 41.335 63.420 49.927 1.00 13.53 134 PRO B CA 1
ATOM 4054 C C . PRO B 1 133 ? 41.751 61.963 49.795 1.00 13.20 134 PRO B C 1
ATOM 4055 O O . PRO B 1 133 ? 42.787 61.671 49.189 1.00 13.38 134 PRO B O 1
ATOM 4059 N N . GLU B 1 134 ? 40.956 61.064 50.369 1.00 12.71 135 GLU B N 1
ATOM 4060 C CA . GLU B 1 134 ? 41.255 59.644 50.348 1.00 12.19 135 GLU B CA 1
ATOM 4061 C C . GLU B 1 134 ? 41.095 58.991 48.966 1.00 11.55 135 GLU B C 1
ATOM 4062 O O . GLU B 1 134 ? 41.570 57.869 48.770 1.00 11.24 135 GLU B O 1
ATOM 4068 N N . ILE B 1 135 ? 40.425 59.668 48.031 1.00 11.02 136 ILE B N 1
ATOM 4069 C CA . ILE B 1 135 ? 40.238 59.112 46.670 1.00 10.45 136 ILE B CA 1
ATOM 4070 C C . ILE B 1 135 ? 41.605 58.899 46.018 1.00 10.64 136 ILE B C 1
ATOM 4071 O O . ILE B 1 135 ? 42.439 59.806 46.005 1.00 10.83 136 ILE B O 1
ATOM 4076 N N . THR B 1 136 ? 41.836 57.692 45.497 1.00 10.10 137 THR B N 1
ATOM 4077 C CA . THR B 1 136 ? 43.104 57.371 44.833 1.00 10.71 137 THR B CA 1
ATOM 4078 C C . THR B 1 136 ? 42.925 56.970 43.361 1.00 9.94 137 THR B C 1
ATOM 4079 O O . THR B 1 136 ? 43.879 56.998 42.588 1.00 10.23 137 THR B O 1
ATOM 4083 N N . VAL B 1 137 ? 41.716 56.579 42.976 1.00 9.93 138 VAL B N 1
ATOM 4084 C CA . VAL B 1 137 ? 41.455 56.169 41.594 1.00 9.98 138 VAL B CA 1
ATOM 4085 C C . VAL B 1 137 ? 40.125 56.749 41.147 1.00 9.45 138 VAL B C 1
ATOM 4086 O O . VAL B 1 137 ? 39.141 56.684 41.898 1.00 9.73 138 VAL B O 1
ATOM 4090 N N . VAL B 1 138 ? 40.090 57.318 39.936 1.00 8.77 139 VAL B N 1
ATOM 4091 C CA . VAL B 1 138 ? 38.841 57.849 39.389 1.00 9.02 139 VAL B CA 1
ATOM 4092 C C . VAL B 1 138 ? 38.598 57.209 38.021 1.00 9.45 139 VAL B C 1
ATOM 4093 O O . VAL B 1 138 ? 39.519 57.121 37.203 1.00 9.77 139 VAL B O 1
ATOM 4097 N N . SER B 1 139 ? 37.369 56.774 37.784 1.00 9.38 140 SER B N 1
ATOM 4098 C CA . SER B 1 139 ? 37.001 56.144 36.509 1.00 10.01 140 SER B CA 1
ATOM 4099 C C . SER B 1 139 ? 35.889 56.920 35.801 1.00 10.08 140 SER B C 1
ATOM 4100 O O . SER B 1 139 ? 34.968 57.439 36.439 1.00 10.22 140 SER B O 1
ATOM 4103 N N . VAL B 1 140 ? 35.987 57.006 34.477 1.00 9.35 141 VAL B N 1
ATOM 4104 C CA . VAL B 1 140 ? 35.046 57.792 33.691 1.00 9.41 141 VAL B CA 1
ATOM 4105 C C . VAL B 1 140 ? 34.906 57.201 32.296 1.00 8.99 141 VAL B C 1
ATOM 4106 O O . VAL B 1 140 ? 35.864 56.635 31.745 1.00 9.45 141 VAL B O 1
ATOM 4110 N N . CYS B 1 141 ? 33.706 57.334 31.741 1.00 8.86 142 CYS B N 1
ATOM 4111 C CA . CYS B 1 141 ? 33.432 56.906 30.381 1.00 9.21 142 CYS B CA 1
ATOM 4112 C C . CYS B 1 141 ? 33.330 58.163 29.500 1.00 9.59 142 CYS B C 1
ATOM 4113 O O . CYS B 1 141 ? 32.619 59.112 29.845 1.00 9.40 142 CYS B O 1
ATOM 4116 N N . HIS B 1 142 ? 34.077 58.182 28.400 1.00 9.12 143 HIS B N 1
ATOM 4117 C CA . HIS B 1 142 ? 34.057 59.342 27.483 1.00 9.39 143 HIS B CA 1
ATOM 4118 C C . HIS B 1 142 ? 32.746 59.455 26.701 1.00 9.32 143 HIS B C 1
ATOM 4119 O O . HIS B 1 142 ? 32.041 60.480 26.773 1.00 9.49 143 HIS B O 1
ATOM 4126 N N . HIS B 1 143 ? 32.432 58.417 25.933 1.00 9.12 144 HIS B N 1
ATOM 4127 C CA . HIS B 1 143 ? 31.167 58.335 25.212 1.00 8.98 144 HIS B CA 1
ATOM 4128 C C . HIS B 1 143 ? 30.470 57.122 25.772 1.00 9.64 144 HIS B C 1
ATOM 4129 O O . HIS B 1 143 ? 30.859 55.983 25.488 1.00 9.11 144 HIS B O 1
ATOM 4136 N N . ASP B 1 144 ? 29.432 57.368 26.566 1.00 9.10 145 ASP B N 1
ATOM 4137 C CA . ASP B 1 144 ? 28.648 56.272 27.090 1.00 8.98 145 ASP B CA 1
ATOM 4138 C C . ASP B 1 144 ? 27.620 55.886 26.026 1.00 9.16 145 ASP B C 1
ATOM 4139 O O . ASP B 1 144 ? 26.504 56.420 25.965 1.00 8.87 145 ASP B O 1
ATOM 4144 N N . THR B 1 145 ? 28.031 54.933 25.197 1.00 8.64 146 THR B N 1
ATOM 4145 C CA . THR B 1 145 ? 27.384 54.667 23.915 1.00 9.15 146 THR B CA 1
ATOM 4146 C C . THR B 1 145 ? 25.861 54.497 23.978 1.00 9.04 146 THR B C 1
ATOM 4147 O O . THR B 1 145 ? 25.162 55.054 23.131 1.00 9.20 146 THR B O 1
ATOM 4151 N N . PRO B 1 146 ? 25.341 53.700 24.935 1.00 9.79 147 PRO B N 1
ATOM 4152 C CA . PRO B 1 146 ? 23.875 53.524 25.023 1.00 9.19 147 PRO B CA 1
ATOM 4153 C C . PRO B 1 146 ? 23.071 54.792 25.290 1.00 9.70 147 PRO B C 1
ATOM 4154 O O . PRO B 1 146 ? 21.841 54.748 25.179 1.00 9.14 147 PRO B O 1
ATOM 4158 N N . SER B 1 147 ? 23.750 55.912 25.564 1.00 9.35 148 SER B N 1
ATOM 4159 C CA . SER B 1 147 ? 23.111 57.226 25.742 1.00 9.95 148 SER B CA 1
ATOM 4160 C C . SER B 1 147 ? 23.455 58.240 24.651 1.00 9.53 148 SER B C 1
ATOM 4161 O O . SER B 1 147 ? 22.827 59.314 24.555 1.00 9.77 148 SER B O 1
ATOM 4164 N N . GLY B 1 148 ? 24.493 57.958 23.863 1.00 8.94 149 GLY B N 1
ATOM 4165 C CA . GLY B 1 148 ? 24.935 58.906 22.840 1.00 8.93 149 GLY B CA 1
ATOM 4166 C C . GLY B 1 148 ? 25.379 60.252 23.396 1.00 9.86 149 GLY B C 1
ATOM 4167 O O . GLY B 1 148 ? 25.223 61.275 22.725 1.00 9.54 149 GLY B O 1
ATOM 4168 N N . THR B 1 149 ? 25.950 60.240 24.602 1.00 9.75 150 THR B N 1
ATOM 4169 C CA . THR B 1 149 ? 26.400 61.461 25.287 1.00 9.95 150 THR B CA 1
ATOM 4170 C C . THR B 1 149 ? 27.890 61.425 25.597 1.00 10.14 150 THR B C 1
ATOM 4171 O O . THR B 1 149 ? 28.482 60.349 25.756 1.00 9.46 150 THR B O 1
ATOM 4175 N N . ILE B 1 150 ? 28.465 62.613 25.745 1.00 9.86 151 ILE B N 1
ATOM 4176 C CA . ILE B 1 150 ? 29.901 62.791 25.950 1.00 10.59 151 ILE B CA 1
ATOM 4177 C C . ILE B 1 150 ? 30.198 63.469 27.285 1.00 10.79 151 ILE B C 1
ATOM 4178 O O . ILE B 1 150 ? 29.601 64.508 27.602 1.00 10.90 151 ILE B O 1
ATOM 4183 N N . ASN B 1 151 ? 31.148 62.910 28.043 1.00 9.84 152 ASN B N 1
ATOM 4184 C CA . ASN B 1 151 ? 31.646 63.571 29.256 1.00 10.50 152 ASN B CA 1
ATOM 4185 C C . ASN B 1 151 ? 32.911 64.389 28.974 1.00 10.61 152 ASN B C 1
ATOM 4186 O O . ASN B 1 151 ? 33.706 64.026 28.090 1.00 10.77 152 ASN B O 1
ATOM 4191 N N . PRO B 1 152 ? 33.105 65.492 29.719 1.00 10.68 153 PRO B N 1
ATOM 4192 C CA . PRO B 1 152 ? 34.260 66.369 29.486 1.00 10.80 153 PRO B CA 1
ATOM 4193 C C . PRO B 1 152 ? 35.518 65.798 30.140 1.00 11.01 153 PRO B C 1
ATOM 4194 O O . PRO B 1 152 ? 35.986 66.282 31.182 1.00 10.95 153 PRO B O 1
ATOM 4198 N N . ILE B 1 153 ? 36.058 64.747 29.530 1.00 10.58 154 ILE B N 1
ATOM 4199 C CA . ILE B 1 153 ? 37.106 63.979 30.198 1.00 9.79 154 ILE B CA 1
ATOM 4200 C C . ILE B 1 153 ? 38.428 64.728 30.327 1.00 10.21 154 ILE B C 1
ATOM 4201 O O . ILE B 1 153 ? 39.217 64.413 31.207 1.00 9.61 154 ILE B O 1
ATOM 4206 N N . ASP B 1 154 ? 38.687 65.709 29.453 1.00 10.32 155 ASP B N 1
ATOM 4207 C CA . ASP B 1 154 ? 39.976 66.424 29.567 1.00 10.82 155 ASP B CA 1
ATOM 4208 C C . ASP B 1 154 ? 40.010 67.288 30.829 1.00 10.84 155 ASP B C 1
ATOM 4209 O O . ASP B 1 154 ? 40.990 67.258 31.564 1.00 10.90 155 ASP B O 1
ATOM 4214 N N . ALA B 1 155 ? 38.939 68.050 31.082 1.00 10.72 156 ALA B N 1
ATOM 4215 C CA . ALA B 1 155 ? 38.853 68.844 32.313 1.00 10.70 156 ALA B CA 1
ATOM 4216 C C . ALA B 1 155 ? 38.823 67.922 33.526 1.00 10.89 156 ALA B C 1
ATOM 4217 O O . ALA B 1 155 ? 39.538 68.149 34.496 1.00 10.24 156 ALA B O 1
ATOM 4219 N N . ILE B 1 156 ? 38.029 66.850 33.444 1.00 10.04 157 ILE B N 1
ATOM 4220 C CA . ILE B 1 156 ? 37.945 65.897 34.553 1.00 9.89 157 ILE B CA 1
ATOM 4221 C C . ILE B 1 156 ? 39.329 65.304 34.853 1.00 9.39 157 ILE B C 1
ATOM 4222 O O . ILE B 1 156 ? 39.728 65.239 36.009 1.00 9.69 157 ILE B O 1
ATOM 4227 N N . GLY B 1 157 ? 40.068 64.924 33.812 1.00 9.71 158 GLY B N 1
ATOM 4228 C CA . GLY B 1 157 ? 41.413 64.334 33.983 1.00 9.63 158 GLY B CA 1
ATOM 4229 C C . GLY B 1 157 ? 42.421 65.265 34.629 1.00 10.38 158 GLY B C 1
ATOM 4230 O O . GLY B 1 157 ? 43.258 64.851 35.438 1.00 10.23 158 GLY B O 1
ATOM 4231 N N . ALA B 1 158 ? 42.313 66.549 34.300 1.00 9.46 159 ALA B N 1
ATOM 4232 C CA . ALA B 1 158 ? 43.159 67.546 34.920 1.00 10.04 159 ALA B CA 1
ATOM 4233 C C . ALA B 1 158 ? 42.847 67.716 36.409 1.00 9.00 159 ALA B C 1
ATOM 4234 O O . ALA B 1 158 ? 43.754 67.851 37.221 1.00 9.23 159 ALA B O 1
ATOM 4236 N N . LEU B 1 159 ? 41.568 67.688 36.768 1.00 8.89 160 LEU B N 1
ATOM 4237 C CA . LEU B 1 159 ? 41.176 67.769 38.172 1.00 9.32 160 LEU B CA 1
ATOM 4238 C C . LEU B 1 159 ? 41.696 66.555 38.927 1.00 9.64 160 LEU B C 1
ATOM 4239 O O . LEU B 1 159 ? 42.169 66.659 40.063 1.00 9.75 160 LEU B O 1
ATOM 4244 N N . VAL B 1 160 ? 41.600 65.394 38.279 1.00 10.01 161 VAL B N 1
ATOM 4245 C CA . VAL B 1 160 ? 42.040 64.145 38.909 1.00 10.10 161 VAL B CA 1
ATOM 4246 C C . VAL B 1 160 ? 43.551 64.144 39.104 1.00 10.75 161 VAL B C 1
ATOM 4247 O O . VAL B 1 160 ? 44.050 63.741 40.162 1.00 11.63 161 VAL B O 1
ATOM 4251 N N . SER B 1 161 ? 44.277 64.619 38.093 1.00 10.80 162 SER B N 1
ATOM 4252 C CA . SER B 1 161 ? 45.733 64.718 38.179 1.00 10.83 162 SER B CA 1
ATOM 4253 C C . SER B 1 161 ? 46.146 65.677 39.308 1.00 11.34 162 SER B C 1
ATOM 4254 O O . SER B 1 161 ? 47.075 65.389 40.076 1.00 12.03 162 SER B O 1
ATOM 4257 N N . ALA B 1 162 ? 45.455 66.811 39.404 1.00 11.89 163 ALA B N 1
ATOM 4258 C CA . ALA B 1 162 ? 45.734 67.788 40.466 1.00 12.22 163 ALA B CA 1
ATOM 4259 C C . ALA B 1 162 ? 45.518 67.171 41.858 1.00 13.44 163 ALA B C 1
ATOM 4260 O O . ALA B 1 162 ? 46.324 67.374 42.770 1.00 13.40 163 ALA B O 1
ATOM 4262 N N . HIS B 1 163 ? 44.456 66.381 41.991 1.00 13.38 164 HIS B N 1
ATOM 4263 C CA . HIS B 1 163 ? 44.136 65.668 43.231 1.00 14.06 164 HIS B CA 1
ATOM 4264 C C . HIS B 1 163 ? 45.213 64.648 43.610 1.00 14.54 164 HIS B C 1
ATOM 4265 O O . HIS B 1 163 ? 45.449 64.422 44.800 1.00 15.71 164 HIS B O 1
ATOM 4272 N N . GLY B 1 164 ? 45.847 64.040 42.609 1.00 14.40 165 GLY B N 1
ATOM 4273 C CA . GLY B 1 164 ? 46.913 63.056 42.812 1.00 14.57 165 GLY B CA 1
ATOM 4274 C C . GLY B 1 164 ? 46.445 61.622 42.583 1.00 14.49 165 GLY B C 1
ATOM 4275 O O . GLY B 1 164 ? 47.172 60.666 42.895 1.00 15.80 165 GLY B O 1
ATOM 4276 N N . ALA B 1 165 ? 45.245 61.470 42.025 1.00 12.96 166 ALA B N 1
ATOM 4277 C CA . ALA B 1 165 ? 44.652 60.145 41.792 1.00 12.11 166 ALA B CA 1
ATOM 4278 C C . ALA B 1 165 ? 44.985 59.591 40.408 1.00 11.61 166 ALA B C 1
ATOM 4279 O O . ALA B 1 165 ? 45.426 60.333 39.516 1.00 12.37 166 ALA B O 1
ATOM 4281 N N . TYR B 1 166 ? 44.787 58.283 40.238 1.00 10.28 167 TYR B N 1
ATOM 4282 C CA . TYR B 1 166 ? 44.901 57.653 38.929 1.00 10.32 167 TYR B CA 1
ATOM 4283 C C . TYR B 1 166 ? 43.591 57.831 38.181 1.00 10.33 167 TYR B C 1
ATOM 4284 O O . TYR B 1 166 ? 42.534 57.819 38.797 1.00 12.27 167 TYR B O 1
ATOM 4293 N N . LEU B 1 167 ? 43.665 57.991 36.864 1.00 9.43 168 LEU B N 1
ATOM 4294 C CA . LEU B 1 167 ? 42.452 58.093 36.046 1.00 8.82 168 LEU B CA 1
ATOM 4295 C C . LEU B 1 167 ? 42.331 56.903 35.091 1.00 9.34 168 LEU B C 1
ATOM 4296 O O . LEU B 1 167 ? 43.273 56.603 34.340 1.00 9.28 168 LEU B O 1
ATOM 4301 N N . ILE B 1 168 ? 41.166 56.257 35.113 1.00 8.70 169 ILE B N 1
ATOM 4302 C CA . ILE B 1 168 ? 40.841 55.202 34.135 1.00 9.21 169 ILE B CA 1
ATOM 4303 C C . ILE B 1 168 ? 39.778 55.768 33.218 1.00 9.20 169 ILE B C 1
ATOM 4304 O O . ILE B 1 168 ? 38.706 56.190 33.683 1.00 9.34 169 ILE B O 1
ATOM 4309 N N . VAL B 1 169 ? 40.067 55.767 31.917 1.00 9.16 170 VAL B N 1
ATOM 4310 C CA . VAL B 1 169 ? 39.138 56.328 30.926 1.00 9.49 170 VAL B CA 1
ATOM 4311 C C . VAL B 1 169 ? 38.695 55.269 29.938 1.00 9.29 170 VAL B C 1
ATOM 4312 O O . VAL B 1 169 ? 39.533 54.569 29.363 1.00 9.66 170 VAL B O 1
ATOM 4316 N N . ASP B 1 170 ? 37.384 55.173 29.735 1.00 8.78 171 ASP B N 1
ATOM 4317 C CA . ASP B 1 170 ? 36.791 54.333 28.697 1.00 9.74 171 ASP B CA 1
ATOM 4318 C C . ASP B 1 170 ? 36.513 55.235 27.482 1.00 9.35 171 ASP B C 1
ATOM 4319 O O . ASP B 1 170 ? 35.601 56.083 27.513 1.00 9.35 171 ASP B O 1
ATOM 4324 N N . ALA B 1 171 ? 37.315 55.067 26.434 1.00 9.02 172 ALA B N 1
ATOM 4325 C CA . ALA B 1 171 ? 37.123 55.805 25.171 1.00 9.13 172 ALA B CA 1
ATOM 4326 C C . ALA B 1 171 ? 36.853 54.850 23.992 1.00 9.32 172 ALA B C 1
ATOM 4327 O O . ALA B 1 171 ? 37.219 55.109 22.837 1.00 8.40 172 ALA B O 1
ATOM 4329 N N . VAL B 1 172 ? 36.167 53.750 24.299 1.00 9.05 173 VAL B N 1
ATOM 4330 C CA . VAL B 1 172 ? 35.886 52.716 23.297 1.00 9.57 173 VAL B CA 1
ATOM 4331 C C . VAL B 1 172 ? 35.148 53.256 22.065 1.00 9.51 173 VAL B C 1
ATOM 4332 O O . VAL B 1 172 ? 35.499 52.942 20.912 1.00 9.43 173 VAL B O 1
ATOM 4336 N N . SER B 1 173 ? 34.138 54.092 22.303 1.00 8.98 174 SER B N 1
ATOM 4337 C CA . SER B 1 173 ? 33.289 54.529 21.210 1.00 9.74 174 SER B CA 1
ATOM 4338 C C . SER B 1 173 ? 33.495 56.002 20.862 1.00 9.50 174 SER B C 1
ATOM 4339 O O . SER B 1 173 ? 32.670 56.586 20.159 1.00 10.12 174 SER B O 1
ATOM 4342 N N . SER B 1 174 ? 34.620 56.567 21.311 1.00 9.78 175 SER B N 1
ATOM 4343 C CA . SER B 1 174 ? 34.970 57.944 20.978 1.00 9.68 175 SER B CA 1
ATOM 4344 C C . SER B 1 174 ? 36.282 58.041 20.214 1.00 9.88 175 SER B C 1
ATOM 4345 O O . SER B 1 174 ? 36.389 58.841 19.270 1.00 10.03 175 SER B O 1
ATOM 4348 N N . PHE B 1 175 ? 37.280 57.240 20.605 1.00 9.72 176 PHE B N 1
ATOM 4349 C CA . PHE B 1 175 ? 38.567 57.331 19.936 1.00 9.73 176 PHE B CA 1
ATOM 4350 C C . PHE B 1 175 ? 38.464 57.095 18.417 1.00 9.08 176 PHE B C 1
ATOM 4351 O O . PHE B 1 175 ? 37.830 56.131 17.954 1.00 9.54 176 PHE B O 1
ATOM 4359 N N . GLY B 1 176 ? 39.109 57.968 17.650 1.00 8.82 177 GLY B N 1
ATOM 4360 C CA . GLY B 1 176 ? 39.097 57.876 16.192 1.00 9.58 177 GLY B CA 1
ATOM 4361 C C . GLY B 1 176 ? 37.930 58.594 15.525 1.00 10.17 177 GLY B C 1
ATOM 4362 O O . GLY B 1 176 ? 37.935 58.771 14.306 1.00 9.89 177 GLY B O 1
ATOM 4363 N N . GLY B 1 177 ? 36.946 59.020 16.319 1.00 9.93 178 GLY B N 1
ATOM 4364 C CA . GLY B 1 177 ? 35.770 59.711 15.792 1.00 10.91 178 GLY B CA 1
ATOM 4365 C C . GLY B 1 177 ? 35.643 61.160 16.256 1.00 11.33 178 GLY B C 1
ATOM 4366 O O . GLY B 1 177 ? 34.738 61.877 15.818 1.00 12.19 178 GLY B O 1
ATOM 4367 N N . MET B 1 178 ? 36.522 61.569 17.167 1.00 11.19 179 MET B N 1
ATOM 4368 C CA . MET B 1 178 ? 36.558 62.935 17.696 1.00 11.40 179 MET B CA 1
ATOM 4369 C C . MET B 1 178 ? 37.933 63.120 18.314 1.00 11.46 179 MET B C 1
ATOM 4370 O O . MET B 1 178 ? 38.657 62.128 18.502 1.00 11.35 179 MET B O 1
ATOM 4375 N N . LYS B 1 179 ? 38.306 64.365 18.615 1.00 11.07 180 LYS B N 1
ATOM 4376 C CA . LYS B 1 179 ? 39.612 64.607 19.228 1.00 11.48 180 LYS B CA 1
ATOM 4377 C C . LYS B 1 179 ? 39.637 64.044 20.648 1.00 11.56 180 LYS B C 1
ATOM 4378 O O . LYS B 1 179 ? 38.908 64.504 21.539 1.00 12.29 180 LYS B O 1
ATOM 4384 N N . THR B 1 180 ? 40.473 63.025 20.845 1.00 11.30 181 THR B N 1
ATOM 4385 C CA . THR B 1 180 ? 40.702 62.473 22.174 1.00 11.02 181 THR B CA 1
ATOM 4386 C C . THR B 1 180 ? 41.913 61.549 22.111 1.00 11.18 181 THR B C 1
ATOM 4387 O O . THR B 1 180 ? 42.090 60.807 21.135 1.00 9.94 181 THR B O 1
ATOM 4391 N N . HIS B 1 181 ? 42.736 61.623 23.151 1.00 10.69 182 HIS B N 1
ATOM 4392 C CA . HIS B 1 181 ? 44.004 60.886 23.265 1.00 10.57 182 HIS B CA 1
ATOM 4393 C C . HIS B 1 181 ? 44.318 60.753 24.730 1.00 10.67 182 HIS B C 1
ATOM 4394 O O . HIS B 1 181 ? 43.903 61.598 25.524 1.00 10.70 182 HIS B O 1
ATOM 4401 N N . PRO B 1 182 ? 45.030 59.670 25.116 1.00 11.33 183 PRO B N 1
ATOM 4402 C CA . PRO B 1 182 ? 45.431 59.514 26.522 1.00 11.87 183 PRO B CA 1
ATOM 4403 C C . PRO B 1 182 ? 46.021 60.792 27.140 1.00 13.04 183 PRO B C 1
ATOM 4404 O O . PRO B 1 182 ? 45.629 61.180 28.245 1.00 13.00 183 PRO B O 1
ATOM 4408 N N A GLU B 1 183 ? 46.957 61.426 26.417 0.50 13.26 184 GLU B N 1
ATOM 4409 N N B GLU B 1 183 ? 46.916 61.469 26.446 0.50 13.94 184 GLU B N 1
ATOM 4410 C CA A GLU B 1 183 ? 47.608 62.673 26.870 0.50 13.78 184 GLU B CA 1
ATOM 4411 C CA B GLU B 1 183 ? 47.569 62.601 27.089 0.50 14.94 184 GLU B CA 1
ATOM 4412 C C A GLU B 1 183 ? 46.610 63.765 27.208 0.50 13.77 184 GLU B C 1
ATOM 4413 C C B GLU B 1 183 ? 46.775 63.942 27.000 0.50 14.79 184 GLU B C 1
ATOM 4414 O O A GLU B 1 183 ? 46.744 64.438 28.247 0.50 13.68 184 GLU B O 1
ATOM 4415 O O B GLU B 1 183 ? 47.173 64.963 27.585 0.50 15.16 184 GLU B O 1
ATOM 4426 N N . ASP B 1 184 ? 45.617 63.921 26.333 1.00 13.86 185 ASP B N 1
ATOM 4427 C CA . ASP B 1 184 ? 44.649 65.032 26.397 1.00 13.96 185 ASP B CA 1
ATOM 4428 C C . ASP B 1 184 ? 43.959 65.095 27.762 1.00 13.31 185 ASP B C 1
ATOM 4429 O O . ASP B 1 184 ? 43.623 66.182 28.248 1.00 13.78 185 ASP B O 1
ATOM 4434 N N . CYS B 1 185 ? 43.718 63.919 28.351 1.00 11.92 186 CYS B N 1
ATOM 4435 C CA . CYS B 1 185 ? 42.941 63.804 29.574 1.00 11.35 186 CYS B CA 1
ATOM 4436 C C . CYS B 1 185 ? 43.772 63.249 30.746 1.00 10.68 186 CYS B C 1
ATOM 4437 O O . CYS B 1 185 ? 43.220 62.874 31.764 1.00 10.93 186 CYS B O 1
ATOM 4440 N N . LYS B 1 186 ? 45.100 63.229 30.604 1.00 11.14 187 LYS B N 1
ATOM 4441 C CA . LYS B 1 186 ? 45.990 62.760 31.671 1.00 11.23 187 LYS B CA 1
ATOM 4442 C C . LYS B 1 186 ? 45.588 61.355 32.154 1.00 10.73 187 LYS B C 1
ATOM 4443 O O . LYS B 1 186 ? 45.567 61.076 33.349 1.00 11.27 187 LYS B O 1
ATOM 4449 N N . ALA B 1 187 ? 45.253 60.494 31.198 1.00 10.43 188 ALA B N 1
ATOM 4450 C CA . ALA B 1 187 ? 44.805 59.129 31.526 1.00 10.11 188 ALA B CA 1
ATOM 4451 C C . ALA B 1 187 ? 45.963 58.288 32.041 1.00 10.51 188 ALA B C 1
ATOM 4452 O O . ALA B 1 187 ? 47.065 58.327 31.482 1.00 11.73 188 ALA B O 1
ATOM 4454 N N . ASP B 1 188 ? 45.698 57.537 33.109 1.00 10.10 189 ASP B N 1
ATOM 4455 C CA . ASP B 1 188 ? 46.630 56.506 33.557 1.00 9.74 189 ASP B CA 1
ATOM 4456 C C . ASP B 1 188 ? 46.370 55.188 32.841 1.00 9.66 189 ASP B C 1
ATOM 4457 O O . ASP B 1 188 ? 47.306 54.494 32.467 1.00 9.78 189 ASP B O 1
ATOM 4462 N N . ILE B 1 189 ? 45.095 54.859 32.658 1.00 9.60 190 ILE B N 1
ATOM 4463 C CA A ILE B 1 189 ? 44.727 53.798 31.733 0.50 9.27 190 ILE B CA 1
ATOM 4464 C CA B ILE B 1 189 ? 44.672 53.772 31.777 0.50 9.29 190 ILE B CA 1
ATOM 4465 C C . ILE B 1 189 ? 43.652 54.371 30.821 1.00 9.56 190 ILE B C 1
ATOM 4466 O O . ILE B 1 189 ? 42.671 54.956 31.283 1.00 9.85 190 ILE B O 1
ATOM 4475 N N . TYR B 1 190 ? 43.877 54.240 29.518 1.00 8.82 191 TYR B N 1
ATOM 4476 C CA . TYR B 1 190 ? 42.937 54.727 28.509 1.00 9.26 191 TYR B CA 1
ATOM 4477 C C . TYR B 1 190 ? 42.572 53.545 27.622 1.00 9.59 191 TYR B C 1
ATOM 4478 O O . TYR B 1 190 ? 43.418 53.039 26.896 1.00 9.51 191 TYR B O 1
ATOM 4487 N N . VAL B 1 191 ? 41.318 53.088 27.722 1.00 9.30 192 VAL B N 1
ATOM 4488 C CA . VAL B 1 191 ? 40.896 51.885 27.019 1.00 9.71 192 VAL B CA 1
ATOM 4489 C C . VAL B 1 191 ? 40.105 52.257 25.790 1.00 9.10 192 VAL B C 1
ATOM 4490 O O . VAL B 1 191 ? 39.095 52.963 25.871 1.00 9.39 192 VAL B O 1
ATOM 4494 N N . THR B 1 192 ? 40.548 51.751 24.653 1.00 9.09 193 THR B N 1
ATOM 4495 C CA . THR B 1 192 ? 39.751 51.834 23.446 1.00 8.93 193 THR B CA 1
ATOM 4496 C C . THR B 1 192 ? 39.930 50.568 22.600 1.00 9.32 193 THR B C 1
ATOM 4497 O O . THR B 1 192 ? 40.483 49.562 23.063 1.00 8.95 193 THR B O 1
ATOM 4501 N N . GLY B 1 193 ? 39.419 50.606 21.377 1.00 9.57 194 GLY B N 1
ATOM 4502 C CA . GLY B 1 193 ? 39.539 49.451 20.494 1.00 10.45 194 GLY B CA 1
ATOM 4503 C C . GLY B 1 193 ? 39.214 49.917 19.092 1.00 10.76 194 GLY B C 1
ATOM 4504 O O . GLY B 1 193 ? 38.823 51.070 18.898 1.00 11.51 194 GLY B O 1
ATOM 4505 N N . PRO B 1 194 ? 39.410 49.046 18.105 1.00 11.46 195 PRO B N 1
ATOM 4506 C CA . PRO B 1 194 ? 39.143 49.458 16.714 1.00 11.26 195 PRO B CA 1
ATOM 4507 C C . PRO B 1 194 ? 37.732 49.189 16.206 1.00 11.47 195 PRO B C 1
ATOM 4508 O O . PRO B 1 194 ? 37.459 49.423 15.031 1.00 11.49 195 PRO B O 1
ATOM 4512 N N . ASN B 1 195 ? 36.844 48.724 17.079 1.00 11.11 196 ASN B N 1
ATOM 4513 C CA . ASN B 1 195 ? 35.562 48.176 16.654 1.00 11.21 196 ASN B CA 1
ATOM 4514 C C . ASN B 1 195 ? 34.389 49.162 16.690 1.00 11.18 196 ASN B C 1
ATOM 4515 O O . ASN B 1 195 ? 33.236 48.756 16.529 1.00 11.63 196 ASN B O 1
ATOM 4520 N N . LYS B 1 196 ? 34.671 50.438 16.927 1.00 10.14 197 LYS B N 1
ATOM 4521 C CA . LYS B 1 196 ? 33.638 51.474 16.819 1.00 10.17 197 LYS B CA 1
ATOM 4522 C C . LYS B 1 196 ? 34.063 52.395 15.689 1.00 10.25 197 LYS B C 1
ATOM 4523 O O . LYS B 1 196 ? 33.940 52.009 14.533 1.00 10.74 197 LYS B O 1
ATOM 4529 N N . CYS B 1 197 ? 34.616 53.569 16.000 1.00 9.96 198 CYS B N 1
ATOM 4530 C CA . CYS B 1 197 ? 34.942 54.551 14.959 1.00 10.66 198 CYS B CA 1
ATOM 4531 C C . CYS B 1 197 ? 36.017 54.116 13.959 1.00 10.21 198 CYS B C 1
ATOM 4532 O O . CYS B 1 197 ? 36.047 54.615 12.845 1.00 10.02 198 CYS B O 1
ATOM 4535 N N . LEU B 1 198 ? 36.903 53.206 14.359 1.00 9.90 199 LEU B N 1
ATOM 4536 C CA . LEU B 1 198 ? 37.999 52.803 13.468 1.00 10.32 199 LEU B CA 1
ATOM 4537 C C . LEU B 1 198 ? 37.618 51.799 12.372 1.00 10.39 199 LEU B C 1
ATOM 4538 O O . LEU B 1 198 ? 38.413 51.547 11.466 1.00 10.42 199 LEU B O 1
ATOM 4543 N N . GLY B 1 199 ? 36.405 51.248 12.434 1.00 10.11 200 GLY B N 1
ATOM 4544 C CA . GLY B 1 199 ? 35.862 50.509 11.310 1.00 10.78 200 GLY B CA 1
ATOM 4545 C C . GLY B 1 199 ? 36.425 49.101 11.158 1.00 10.72 200 GLY B C 1
ATOM 4546 O O . GLY B 1 199 ? 36.492 48.586 10.040 1.00 10.75 200 GLY B O 1
ATOM 4547 N N . ALA B 1 200 ? 36.862 48.508 12.273 1.00 10.05 201 ALA B N 1
ATOM 4548 C CA . ALA B 1 200 ? 37.256 47.079 12.314 1.00 10.25 201 ALA B CA 1
ATOM 4549 C C . ALA B 1 200 ? 36.232 46.252 13.119 1.00 10.68 201 ALA B C 1
ATOM 4550 O O . ALA B 1 200 ? 35.419 46.810 13.852 1.00 10.63 201 ALA B O 1
ATOM 4552 N N . PRO B 1 201 ? 36.264 44.910 12.989 1.00 10.21 202 PRO B N 1
ATOM 4553 C CA . PRO B 1 201 ? 35.333 44.120 13.807 1.00 10.33 202 PRO B CA 1
ATOM 4554 C C . PRO B 1 201 ? 35.809 44.017 15.276 1.00 10.76 202 PRO B C 1
ATOM 4555 O O . PRO B 1 201 ? 36.948 44.428 15.594 1.00 10.62 202 PRO B O 1
ATOM 4559 N N . PRO B 1 202 ? 34.958 43.457 16.163 1.00 10.62 203 PRO B N 1
ATOM 4560 C CA . PRO B 1 202 ? 35.358 43.281 17.553 1.00 10.69 203 PRO B CA 1
ATOM 4561 C C . PRO B 1 202 ? 36.416 42.212 17.726 1.00 10.79 203 PRO B C 1
ATOM 4562 O O . PRO B 1 202 ? 36.371 41.172 17.047 1.00 11.22 203 PRO B O 1
ATOM 4566 N N . GLY B 1 203 ? 37.363 42.448 18.629 1.00 10.67 204 GLY B N 1
ATOM 4567 C CA . GLY B 1 203 ? 38.320 41.383 18.951 1.00 10.50 204 GLY B CA 1
ATOM 4568 C C . GLY B 1 203 ? 39.592 41.845 19.619 1.00 10.47 204 GLY B C 1
ATOM 4569 O O . GLY B 1 203 ? 40.275 41.037 20.245 1.00 10.40 204 GLY B O 1
ATOM 4570 N N . LEU B 1 204 ? 39.913 43.138 19.486 1.00 10.21 205 LEU B N 1
ATOM 4571 C CA . LEU B 1 204 ? 41.119 43.687 20.089 1.00 9.81 205 LEU B CA 1
ATOM 4572 C C . LEU B 1 204 ? 40.860 44.893 20.994 1.00 10.09 205 LEU B C 1
ATOM 4573 O O . LEU B 1 204 ? 39.832 45.573 20.877 1.00 11.10 205 LEU B O 1
ATOM 4578 N N . THR B 1 205 ? 41.802 45.104 21.904 1.00 8.91 206 THR B N 1
ATOM 4579 C CA . THR B 1 205 ? 41.838 46.256 22.817 1.00 8.92 206 THR B CA 1
ATOM 4580 C C . THR B 1 205 ? 43.127 47.036 22.587 1.00 8.96 206 THR B C 1
ATOM 4581 O O . THR B 1 205 ? 44.200 46.449 22.458 1.00 9.19 206 THR B O 1
ATOM 4585 N N . MET B 1 206 ? 43.013 48.363 22.529 1.00 9.14 207 MET B N 1
ATOM 4586 C CA . MET B 1 206 ? 44.161 49.264 22.444 1.00 9.52 207 MET B CA 1
ATOM 4587 C C . MET B 1 206 ? 44.169 50.060 23.739 1.00 9.06 207 MET B C 1
ATOM 4588 O O . MET B 1 206 ? 43.197 50.740 24.045 1.00 9.06 207 MET B O 1
ATOM 4593 N N . MET B 1 207 ? 45.252 49.956 24.499 1.00 9.54 208 MET B N 1
ATOM 4594 C CA . MET B 1 207 ? 45.278 50.532 25.846 1.00 9.84 208 MET B CA 1
ATOM 4595 C C . MET B 1 207 ? 46.479 51.438 26.074 1.00 9.70 208 MET B C 1
ATOM 4596 O O . MET B 1 207 ? 47.620 51.000 26.005 1.00 9.44 208 MET B O 1
ATOM 4601 N N . GLY B 1 208 ? 46.211 52.712 26.360 1.00 9.82 209 GLY B N 1
ATOM 4602 C CA . GLY B 1 208 ? 47.262 53.627 26.812 1.00 9.73 209 GLY B CA 1
ATOM 4603 C C . GLY B 1 208 ? 47.524 53.358 28.286 1.00 10.02 209 GLY B C 1
ATOM 4604 O O . GLY B 1 208 ? 46.580 53.227 29.077 1.00 9.97 209 GLY B O 1
ATOM 4605 N N . VAL B 1 209 ? 48.797 53.225 28.660 1.00 9.51 210 VAL B N 1
ATOM 4606 C CA . VAL B 1 209 ? 49.144 52.975 30.065 1.00 9.90 210 VAL B CA 1
ATOM 4607 C C . VAL B 1 209 ? 50.233 53.948 30.489 1.00 9.94 210 VAL B C 1
ATOM 4608 O O . VAL B 1 209 ? 51.308 53.957 29.886 1.00 11.28 210 VAL B O 1
ATOM 4612 N N . SER B 1 210 ? 49.965 54.757 31.515 1.00 10.77 211 SER B N 1
ATOM 4613 C CA . SER B 1 210 ? 50.978 55.709 32.004 1.00 10.23 211 SER B CA 1
ATOM 4614 C C . SER B 1 210 ? 52.112 54.984 32.734 1.00 10.91 211 SER B C 1
ATOM 4615 O O . SER B 1 210 ? 51.927 53.899 33.278 1.00 10.37 211 SER B O 1
ATOM 4618 N N . GLU B 1 211 ? 53.297 55.587 32.745 1.00 11.86 212 GLU B N 1
ATOM 4619 C CA . GLU B 1 211 ? 54.388 55.041 33.545 1.00 12.53 212 GLU B CA 1
ATOM 4620 C C . GLU B 1 211 ? 53.970 54.822 35.015 1.00 12.67 212 GLU B C 1
ATOM 4621 O O . GLU B 1 211 ? 54.309 53.802 35.612 1.00 11.86 212 GLU B O 1
ATOM 4627 N N . ARG B 1 212 ? 53.205 55.756 35.586 1.00 12.32 213 ARG B N 1
ATOM 4628 C CA . ARG B 1 212 ? 52.725 55.606 36.965 1.00 13.68 213 ARG B CA 1
ATOM 4629 C C . ARG B 1 212 ? 51.803 54.397 37.139 1.00 11.54 213 ARG B C 1
ATOM 4630 O O . ARG B 1 212 ? 51.860 53.692 38.159 1.00 11.40 213 ARG B O 1
ATOM 4638 N N . ALA B 1 213 ? 50.932 54.185 36.161 1.00 11.00 214 ALA B N 1
ATOM 4639 C CA . ALA B 1 213 ? 50.045 53.029 36.180 1.00 10.57 214 ALA B CA 1
ATOM 4640 C C . ALA B 1 213 ? 50.837 51.725 36.098 1.00 10.46 214 ALA B C 1
ATOM 4641 O O . ALA B 1 213 ? 50.517 50.765 36.800 1.00 10.24 214 ALA B O 1
ATOM 4643 N N . TRP B 1 214 ? 51.856 51.686 35.241 1.00 10.01 215 TRP B N 1
ATOM 4644 C CA . TRP B 1 214 ? 52.718 50.504 35.153 1.00 10.19 215 TRP B CA 1
ATOM 4645 C C . TRP B 1 214 ? 53.299 50.144 36.510 1.00 10.13 215 TRP B C 1
ATOM 4646 O O . TRP B 1 214 ? 53.270 48.978 36.901 1.00 9.78 215 TRP B O 1
ATOM 4657 N N . ALA B 1 215 ? 53.822 51.142 37.221 1.00 10.09 216 ALA B N 1
ATOM 4658 C CA . ALA B 1 215 ? 54.435 50.898 38.526 1.00 10.33 216 ALA B CA 1
ATOM 4659 C C . ALA B 1 215 ? 53.413 50.423 39.546 1.00 10.73 216 ALA B C 1
ATOM 4660 O O . ALA B 1 215 ? 53.713 49.536 40.351 1.00 10.92 216 ALA B O 1
ATOM 4662 N N . LYS B 1 216 ? 52.209 50.999 39.519 1.00 9.81 217 LYS B N 1
ATOM 4663 C CA . LYS B 1 216 ? 51.178 50.586 40.464 1.00 10.29 217 LYS B CA 1
ATOM 4664 C C . LYS B 1 216 ? 50.752 49.150 40.192 1.00 10.16 217 LYS B C 1
ATOM 4665 O O . LYS B 1 216 ? 50.629 48.359 41.119 1.00 10.26 217 LYS B O 1
ATOM 4671 N N . MET B 1 217 ? 50.511 48.823 38.921 1.00 10.09 218 MET B N 1
ATOM 4672 C CA . MET B 1 217 ? 50.044 47.468 38.564 1.00 10.00 218 MET B CA 1
ATOM 4673 C C . MET B 1 217 ? 51.103 46.418 38.862 1.00 10.21 218 MET B C 1
ATOM 4674 O O . MET B 1 217 ? 50.801 45.352 39.420 1.00 10.20 218 MET B O 1
ATOM 4679 N N . LYS B 1 218 ? 52.356 46.726 38.530 1.00 9.93 219 LYS B N 1
ATOM 4680 C CA . LYS B 1 218 ? 53.433 45.746 38.724 1.00 11.05 219 LYS B CA 1
ATOM 4681 C C . LYS B 1 218 ? 53.736 45.507 40.212 1.00 10.95 219 LYS B C 1
ATOM 4682 O O . LYS B 1 218 ? 54.201 44.438 40.589 1.00 11.88 219 LYS B O 1
ATOM 4688 N N . ALA B 1 219 ? 53.443 46.490 41.052 1.00 10.43 220 ALA B N 1
ATOM 4689 C CA . ALA B 1 219 ? 53.619 46.348 42.494 1.00 9.94 220 ALA B CA 1
ATOM 4690 C C . ALA B 1 219 ? 52.534 45.509 43.156 1.00 10.38 220 ALA B C 1
ATOM 4691 O O . ALA B 1 219 ? 52.757 44.945 44.217 1.00 10.37 220 ALA B O 1
ATOM 4693 N N . ASN B 1 220 ? 51.342 45.491 42.560 1.00 10.27 221 ASN B N 1
ATOM 4694 C CA . ASN B 1 220 ? 50.150 44.956 43.211 1.00 10.75 221 ASN B CA 1
ATOM 4695 C C . ASN B 1 220 ? 50.138 43.416 43.201 1.00 10.81 221 ASN B C 1
ATOM 4696 O O . ASN B 1 220 ? 50.044 42.823 42.128 1.00 11.15 221 ASN B O 1
ATOM 4701 N N . PRO B 1 221 ? 50.244 42.771 44.388 1.00 11.06 222 PRO B N 1
ATOM 4702 C CA . PRO B 1 221 ? 50.194 41.299 44.437 1.00 11.24 222 PRO B CA 1
ATOM 4703 C C . PRO B 1 221 ? 48.925 40.706 43.837 1.00 11.71 222 PRO B C 1
ATOM 4704 O O . PRO B 1 221 ? 48.928 39.530 43.400 1.00 11.89 222 PRO B O 1
ATOM 4708 N N . LEU B 1 222 ? 47.846 41.485 43.855 1.00 10.88 223 LEU B N 1
ATOM 4709 C CA . LEU B 1 222 ? 46.568 41.003 43.326 1.00 11.38 223 LEU B CA 1
ATOM 4710 C C . LEU B 1 222 ? 46.344 41.238 41.835 1.00 11.46 223 LEU B C 1
ATOM 4711 O O . LEU B 1 222 ? 45.318 40.790 41.279 1.00 11.88 223 LEU B O 1
ATOM 4716 N N . ALA B 1 223 ? 47.275 41.919 41.170 1.00 10.81 224 ALA B N 1
ATOM 4717 C CA . ALA B 1 223 ? 47.097 42.160 39.727 1.00 10.10 224 ALA B CA 1
ATOM 4718 C C . ALA B 1 223 ? 47.211 40.834 38.943 1.00 10.26 224 ALA B C 1
ATOM 4719 O O . ALA B 1 223 ? 48.123 40.029 39.208 1.00 10.56 224 ALA B O 1
ATOM 4721 N N . PRO B 1 224 ? 46.279 40.583 38.005 1.00 10.48 225 PRO B N 1
ATOM 4722 C CA . PRO B 1 224 ? 46.404 39.316 37.247 1.00 10.84 225 PRO B CA 1
ATOM 4723 C C . PRO B 1 224 ? 47.740 39.118 36.519 1.00 11.45 225 PRO B C 1
ATOM 4724 O O . PRO B 1 224 ? 48.241 40.040 35.861 1.00 11.54 225 PRO B O 1
ATOM 4728 N N . ARG B 1 225 ? 48.304 37.918 36.706 1.00 11.12 226 ARG B N 1
ATOM 4729 C CA A ARG B 1 225 ? 49.501 37.461 36.007 0.50 11.47 226 ARG B CA 1
ATOM 4730 C CA B ARG B 1 225 ? 49.494 37.456 36.001 0.50 11.53 226 ARG B CA 1
ATOM 4731 C C . ARG B 1 225 ? 49.216 36.032 35.559 1.00 11.93 226 ARG B C 1
ATOM 4732 O O . ARG B 1 225 ? 48.459 35.316 36.230 1.00 12.37 226 ARG B O 1
ATOM 4747 N N . ALA B 1 226 ? 49.807 35.637 34.434 1.00 12.08 227 ALA B N 1
ATOM 4748 C CA . ALA B 1 226 ? 49.488 34.336 33.825 1.00 12.53 227 ALA B CA 1
ATOM 4749 C C . ALA B 1 226 ? 47.964 34.178 33.737 1.00 12.78 227 ALA B C 1
ATOM 4750 O O . ALA B 1 226 ? 47.372 33.218 34.261 1.00 13.07 227 ALA B O 1
ATOM 4752 N N . SER B 1 227 ? 47.336 35.159 33.087 1.00 11.72 228 SER B N 1
ATOM 4753 C CA . SER B 1 227 ? 45.884 35.228 33.015 1.00 11.04 228 SER B CA 1
ATOM 4754 C C . SER B 1 227 ? 45.463 36.019 31.788 1.00 11.22 228 SER B C 1
ATOM 4755 O O . SER B 1 227 ? 46.181 36.931 31.361 1.00 11.22 228 SER B O 1
ATOM 4758 N N . MET B 1 228 ? 44.290 35.689 31.250 1.00 11.15 229 MET B N 1
ATOM 4759 C CA . MET B 1 228 ? 43.671 36.484 30.195 1.00 11.91 229 MET B CA 1
ATOM 4760 C C . MET B 1 228 ? 43.505 37.931 30.651 1.00 11.13 229 MET B C 1
ATOM 4761 O O . MET B 1 228 ? 43.536 38.850 29.838 1.00 11.46 229 MET B O 1
ATOM 4766 N N . LEU B 1 229 ? 43.302 38.108 31.955 1.00 10.77 230 LEU B N 1
ATOM 4767 C CA . LEU B 1 229 ? 43.070 39.431 32.525 1.00 11.27 230 LEU B CA 1
ATOM 4768 C C . LEU B 1 229 ? 44.357 40.199 32.802 1.00 11.07 230 LEU B C 1
ATOM 4769 O O . LEU B 1 229 ? 44.306 41.289 33.376 1.00 11.43 230 LEU B O 1
ATOM 4774 N N . SER B 1 230 ? 45.505 39.649 32.410 1.00 10.56 231 SER B N 1
ATOM 4775 C CA . SER B 1 230 ? 46.787 40.302 32.729 1.00 10.30 231 SER B CA 1
ATOM 4776 C C . SER B 1 230 ? 47.193 41.387 31.727 1.00 10.05 231 SER B C 1
ATOM 4777 O O . SER B 1 230 ? 47.332 41.135 30.519 1.00 9.95 231 SER B O 1
ATOM 4780 N N . ILE B 1 231 ? 47.419 42.586 32.261 1.00 9.70 232 ILE B N 1
ATOM 4781 C CA . ILE B 1 231 ? 48.013 43.664 31.493 1.00 9.66 232 ILE B CA 1
ATOM 4782 C C . ILE B 1 231 ? 49.522 43.542 31.666 1.00 9.56 232 ILE B C 1
ATOM 4783 O O . ILE B 1 231 ? 50.278 43.687 30.715 1.00 10.38 232 ILE B O 1
ATOM 4788 N N . VAL B 1 232 ? 49.954 43.234 32.885 1.00 10.53 233 VAL B N 1
ATOM 4789 C CA . VAL B 1 232 ? 51.388 43.273 33.185 1.00 11.58 233 VAL B CA 1
ATOM 4790 C C . VAL B 1 232 ? 52.159 42.264 32.342 1.00 11.68 233 VAL B C 1
ATOM 4791 O O . VAL B 1 232 ? 53.293 42.542 31.945 1.00 11.89 233 VAL B O 1
ATOM 4795 N N . ASP B 1 233 ? 51.534 41.122 32.037 1.00 11.21 234 ASP B N 1
ATOM 4796 C CA . ASP B 1 233 ? 52.196 40.085 31.213 1.00 12.06 234 ASP B CA 1
ATOM 4797 C C . ASP B 1 233 ? 52.572 40.617 29.828 1.00 11.17 234 ASP B C 1
ATOM 4798 O O . ASP B 1 233 ? 53.522 40.116 29.220 1.00 10.60 234 ASP B O 1
ATOM 4803 N N . TRP B 1 234 ? 51.808 41.600 29.329 1.00 10.44 235 TRP B N 1
ATOM 4804 C CA . TRP B 1 234 ? 51.932 42.097 27.944 1.00 11.48 235 TRP B CA 1
ATOM 4805 C C . TRP B 1 234 ? 52.828 43.326 27.773 1.00 11.31 235 TRP B C 1
ATOM 4806 O O . TRP B 1 234 ? 52.969 43.838 26.667 1.00 11.68 235 TRP B O 1
ATOM 4817 N N . GLU B 1 235 ? 53.466 43.771 28.853 1.00 11.58 236 GLU B N 1
ATOM 4818 C CA . GLU B 1 235 ? 54.245 45.017 28.822 1.00 12.13 236 GLU B CA 1
ATOM 4819 C C . GLU B 1 235 ? 55.268 45.112 27.676 1.00 12.15 236 GLU B C 1
ATOM 4820 O O . GLU B 1 235 ? 55.404 46.178 27.051 1.00 12.88 236 GLU B O 1
ATOM 4826 N N . ASN B 1 236 ? 55.976 44.017 27.397 1.00 12.55 237 ASN B N 1
ATOM 4827 C CA . ASN B 1 236 ? 57.082 44.040 26.436 1.00 12.74 237 ASN B CA 1
ATOM 4828 C C . ASN B 1 236 ? 56.767 43.327 25.127 1.00 12.19 237 ASN B C 1
ATOM 4829 O O . ASN B 1 236 ? 57.632 43.218 24.263 1.00 12.44 237 ASN B O 1
ATOM 4834 N N . ALA B 1 237 ? 55.526 42.844 24.981 1.00 11.79 238 ALA B N 1
ATOM 4835 C CA . ALA B 1 237 ? 55.142 42.020 23.824 1.00 11.44 238 ALA B CA 1
ATOM 4836 C C . ALA B 1 237 ? 55.130 42.765 22.492 1.00 11.26 238 ALA B C 1
ATOM 4837 O O . ALA B 1 237 ? 55.083 42.143 21.433 1.00 11.98 238 ALA B O 1
ATOM 4839 N N . TRP B 1 238 ? 55.174 44.097 22.528 1.00 11.37 239 TRP B N 1
ATOM 4840 C CA . TRP B 1 238 ? 55.219 44.884 21.297 1.00 11.92 239 TRP B CA 1
ATOM 4841 C C . TRP B 1 238 ? 56.514 44.640 20.521 1.00 12.23 239 TRP B C 1
ATOM 4842 O O . TRP B 1 238 ? 56.564 44.828 19.313 1.00 12.57 239 TRP B O 1
ATOM 4853 N N . SER B 1 239 ? 57.563 44.233 21.227 1.00 12.12 240 SER B N 1
ATOM 4854 C CA . SER B 1 239 ? 58.892 44.153 20.638 1.00 12.86 240 SER B CA 1
ATOM 4855 C C . SER B 1 239 ? 59.110 42.885 19.826 1.00 13.19 240 SER B C 1
ATOM 4856 O O . SER B 1 239 ? 58.827 41.785 20.300 1.00 13.35 240 SER B O 1
ATOM 4859 N N . ARG B 1 240 ? 59.652 43.058 18.619 1.00 13.81 241 ARG B N 1
ATOM 4860 C CA . ARG B 1 240 ? 59.968 41.936 17.721 1.00 15.03 241 ARG B CA 1
ATOM 4861 C C . ARG B 1 240 ? 60.917 40.906 18.345 1.00 15.22 241 ARG B C 1
ATOM 4862 O O . ARG B 1 240 ? 60.995 39.764 17.865 1.00 15.30 241 ARG B O 1
ATOM 4870 N N . ASP B 1 241 ? 61.619 41.304 19.412 1.00 15.66 242 ASP B N 1
ATOM 4871 C CA . ASP B 1 241 ? 62.580 40.430 20.094 1.00 16.92 242 ASP B CA 1
ATOM 4872 C C . ASP B 1 241 ? 62.010 39.777 21.349 1.00 16.19 242 ASP B C 1
ATOM 4873 O O . ASP B 1 241 ? 62.743 39.149 22.132 1.00 17.17 242 ASP B O 1
ATO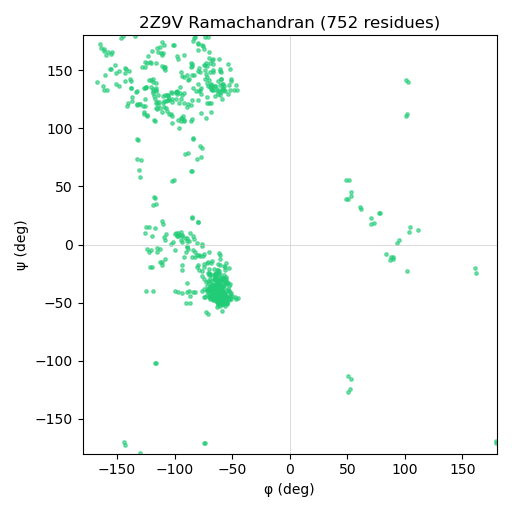M 4878 N N . LYS B 1 242 ? 60.700 39.921 21.539 1.00 15.28 243 LYS B N 1
ATOM 4879 C CA A LYS B 1 242 ? 60.042 39.440 22.751 0.50 14.59 243 LYS B CA 1
ATOM 4880 C CA B LYS B 1 242 ? 60.050 39.429 22.746 0.50 14.73 243 LYS B CA 1
ATOM 4881 C C . LYS B 1 242 ? 58.922 38.464 22.423 1.00 14.25 243 LYS B C 1
ATOM 4882 O O . LYS B 1 242 ? 58.304 38.571 21.356 1.00 13.92 243 LYS B O 1
ATOM 4893 N N . PRO B 1 243 ? 58.657 37.507 23.339 1.00 13.60 244 PRO B N 1
ATOM 4894 C CA . PRO B 1 243 ? 57.564 36.560 23.082 1.00 13.54 244 PRO B CA 1
ATOM 4895 C C . PRO B 1 243 ? 56.184 37.143 23.388 1.00 13.04 244 PRO B C 1
ATOM 4896 O O . PRO B 1 243 ? 56.073 38.252 23.928 1.00 13.49 244 PRO B O 1
ATOM 4900 N N . PHE B 1 244 ? 55.148 36.387 23.034 1.00 12.52 245 PHE B N 1
ATOM 4901 C CA . PHE B 1 244 ? 53.758 36.742 23.319 1.00 12.27 245 PHE B CA 1
ATOM 4902 C C . PHE B 1 244 ? 53.292 35.895 24.492 1.00 12.08 245 PHE B C 1
ATOM 4903 O O . PHE B 1 244 ? 53.540 34.682 24.507 1.00 11.76 245 PHE B O 1
ATOM 4911 N N . PRO B 1 245 ? 52.669 36.518 25.505 1.00 11.71 246 PRO B N 1
ATOM 4912 C CA . PRO B 1 245 ? 52.146 35.739 26.641 1.00 11.54 246 PRO B CA 1
ATOM 4913 C C . PRO B 1 245 ? 51.241 34.582 26.208 1.00 11.81 246 PRO B C 1
ATOM 4914 O O . PRO B 1 245 ? 51.301 33.485 26.792 1.00 11.99 246 PRO B O 1
ATOM 4918 N N . PHE B 1 246 ? 50.401 34.835 25.208 1.00 11.39 247 PHE B N 1
ATOM 4919 C CA . PHE B 1 246 ? 49.675 33.771 24.514 1.00 11.52 247 PHE B CA 1
ATOM 4920 C C . PHE B 1 246 ? 49.508 34.182 23.056 1.00 12.11 247 PHE B C 1
ATOM 4921 O O . PHE B 1 246 ? 49.941 35.272 22.668 1.00 11.27 247 PHE B O 1
ATOM 4929 N N . THR B 1 247 ? 48.905 33.319 22.244 1.00 11.85 248 THR B N 1
ATOM 4930 C CA . THR B 1 247 ? 48.891 33.545 20.802 1.00 11.65 248 THR B CA 1
ATOM 4931 C C . THR B 1 247 ? 48.036 34.760 20.417 1.00 11.15 248 THR B C 1
ATOM 4932 O O . THR B 1 247 ? 46.839 34.815 20.750 1.00 11.49 248 THR B O 1
ATOM 4936 N N . PRO B 1 248 ? 48.652 35.752 19.743 1.00 10.76 249 PRO B N 1
ATOM 4937 C CA . PRO B 1 248 ? 47.862 36.904 19.304 1.00 10.65 249 PRO B CA 1
ATOM 4938 C C . PRO B 1 248 ? 46.821 36.553 18.227 1.00 10.44 249 PRO B C 1
ATOM 4939 O O . PRO B 1 248 ? 46.960 35.551 17.516 1.00 10.04 249 PRO B O 1
ATOM 4943 N N . SER B 1 249 ? 45.765 37.367 18.144 1.00 10.26 250 SER B N 1
ATOM 4944 C CA . SER B 1 249 ? 44.721 37.165 17.154 1.00 9.85 250 SER B CA 1
ATOM 4945 C C . SER B 1 249 ? 45.240 37.689 15.816 1.00 9.38 250 SER B C 1
ATOM 4946 O O . SER B 1 249 ? 44.993 38.838 15.428 1.00 9.81 250 SER B O 1
ATOM 4949 N N . VAL B 1 250 ? 45.968 36.831 15.107 1.00 9.49 251 VAL B N 1
ATOM 4950 C CA . VAL B 1 250 ? 46.744 37.255 13.937 1.00 9.90 251 VAL B CA 1
ATOM 4951 C C . VAL B 1 250 ? 45.891 37.957 12.878 1.00 9.82 251 VAL B C 1
ATOM 4952 O O . VAL B 1 250 ? 46.317 38.966 12.324 1.00 10.44 251 VAL B O 1
ATOM 4956 N N . SER B 1 251 ? 44.703 37.431 12.589 1.00 9.76 252 SER B N 1
ATOM 4957 C CA . SER B 1 251 ? 43.867 38.039 11.537 1.00 9.99 252 SER B CA 1
ATOM 4958 C C . SER B 1 251 ? 43.301 39.373 12.008 1.00 9.98 252 SER B C 1
ATOM 4959 O O . SER B 1 251 ? 43.209 40.316 11.217 1.00 9.46 252 SER B O 1
ATOM 4962 N N . GLU B 1 252 ? 42.963 39.463 13.293 1.00 9.40 253 GLU B N 1
ATOM 4963 C CA . GLU B 1 252 ? 42.512 40.752 13.851 1.00 10.34 253 GLU B CA 1
ATOM 4964 C C . GLU B 1 252 ? 43.618 41.791 13.780 1.00 10.13 253 GLU B C 1
ATOM 4965 O O . GLU B 1 252 ? 43.337 42.978 13.560 1.00 11.17 253 GLU B O 1
ATOM 4971 N N . ILE B 1 253 ? 44.865 41.359 13.972 1.00 10.12 254 ILE B N 1
ATOM 4972 C CA . ILE B 1 253 ? 46.013 42.269 13.856 1.00 9.84 254 ILE B CA 1
ATOM 4973 C C . ILE B 1 253 ? 46.157 42.768 12.408 1.00 10.30 254 ILE B C 1
ATOM 4974 O O . ILE B 1 253 ? 46.425 43.950 12.175 1.00 10.17 254 ILE B O 1
ATOM 4979 N N . ASN B 1 254 ? 45.918 41.884 11.440 1.00 10.68 255 ASN B N 1
ATOM 4980 C CA . ASN B 1 254 ? 45.897 42.296 10.026 1.00 11.65 255 ASN B CA 1
ATOM 4981 C C . ASN B 1 254 ? 44.829 43.355 9.773 1.00 11.56 255 ASN B C 1
ATOM 4982 O O . ASN B 1 254 ? 45.064 44.347 9.053 1.00 12.59 255 ASN B O 1
ATOM 4987 N N . GLY B 1 255 ? 43.653 43.153 10.367 1.00 11.11 256 GLY B N 1
ATOM 4988 C CA . GLY B 1 255 ? 42.550 44.116 10.251 1.00 11.06 256 GLY B CA 1
ATOM 4989 C C . GLY B 1 255 ? 42.900 45.447 10.894 1.00 11.51 256 GLY B C 1
ATOM 4990 O O . GLY B 1 255 ? 42.641 46.502 10.320 1.00 11.47 256 GLY B O 1
ATOM 4991 N N . LEU B 1 256 ? 43.496 45.391 12.086 1.00 11.10 257 LEU B N 1
ATOM 4992 C CA . LEU B 1 256 ? 43.907 46.604 12.810 1.00 10.91 257 LEU B CA 1
ATOM 4993 C C . LEU B 1 256 ? 44.963 47.389 12.041 1.00 11.17 257 LEU B C 1
ATOM 4994 O O . LEU B 1 256 ? 44.919 48.624 11.970 1.00 10.39 257 LEU B O 1
ATOM 4999 N N . ASP B 1 257 ? 45.906 46.670 11.455 1.00 11.21 258 ASP B N 1
ATOM 5000 C CA . ASP B 1 257 ? 46.952 47.269 10.638 1.00 11.86 258 ASP B CA 1
ATOM 5001 C C . ASP B 1 257 ? 46.326 48.137 9.537 1.00 11.80 258 ASP B C 1
ATOM 5002 O O . ASP B 1 257 ? 46.671 49.321 9.385 1.00 12.35 258 ASP B O 1
ATOM 5007 N N . VAL B 1 258 ? 45.352 47.576 8.820 1.00 11.00 259 VAL B N 1
ATOM 5008 C CA . VAL B 1 258 ? 44.659 48.316 7.770 1.00 11.09 259 VAL B CA 1
ATOM 5009 C C . VAL B 1 258 ? 43.864 49.492 8.346 1.00 11.13 259 VAL B C 1
ATOM 5010 O O . VAL B 1 258 ? 43.937 50.593 7.801 1.00 10.97 259 VAL B O 1
ATOM 5014 N N . ALA B 1 259 ? 43.121 49.252 9.431 1.00 11.01 260 ALA B N 1
ATOM 5015 C CA . ALA B 1 259 ? 42.296 50.305 10.038 1.00 10.33 260 ALA B CA 1
ATOM 5016 C C . ALA B 1 259 ? 43.156 51.511 10.425 1.00 10.47 260 ALA B C 1
ATOM 5017 O O . ALA B 1 259 ? 42.786 52.676 10.172 1.00 10.48 260 ALA B O 1
ATOM 5019 N N . LEU B 1 260 ? 44.321 51.235 11.009 1.00 10.58 261 LEU B N 1
ATOM 5020 C CA . LEU B 1 260 ? 45.219 52.321 11.404 1.00 11.17 261 LEU B CA 1
ATOM 5021 C C . LEU B 1 260 ? 45.790 53.070 10.194 1.00 11.52 261 LEU B C 1
ATOM 5022 O O . LEU B 1 260 ? 45.888 54.314 10.216 1.00 11.01 261 LEU B O 1
ATOM 5027 N N . ASP B 1 261 ? 46.145 52.328 9.139 1.00 11.44 262 ASP B N 1
ATOM 5028 C CA . ASP B 1 261 ? 46.583 52.961 7.884 1.00 12.42 262 ASP B CA 1
ATOM 5029 C C . ASP B 1 261 ? 45.511 53.912 7.340 1.00 11.90 262 ASP B C 1
ATOM 5030 O O . ASP B 1 261 ? 45.821 55.045 6.947 1.00 12.42 262 ASP B O 1
ATOM 5035 N N . LEU B 1 262 ? 44.257 53.451 7.299 1.00 12.04 263 LEU B N 1
ATOM 5036 C CA . LEU B 1 262 ? 43.175 54.272 6.772 1.00 11.71 263 LEU B CA 1
ATOM 5037 C C . LEU B 1 262 ? 43.052 55.575 7.554 1.00 11.78 263 LEU B C 1
ATOM 5038 O O . LEU B 1 262 ? 42.967 56.660 6.971 1.00 12.28 263 LEU B O 1
ATOM 5043 N N . TYR B 1 263 ? 43.046 55.446 8.879 1.00 11.10 264 TYR B N 1
ATOM 5044 C CA . TYR B 1 263 ? 42.908 56.582 9.779 1.00 10.89 264 TYR B CA 1
ATOM 5045 C C . TYR B 1 263 ? 44.061 57.573 9.628 1.00 11.41 264 TYR B C 1
ATOM 5046 O O . TYR B 1 263 ? 43.844 58.766 9.415 1.00 11.52 264 TYR B O 1
ATOM 5055 N N . LEU B 1 264 ? 45.290 57.077 9.709 1.00 11.53 265 LEU B N 1
ATOM 5056 C CA . LEU B 1 264 ? 46.457 57.954 9.591 1.00 11.88 265 LEU B CA 1
ATOM 5057 C C . LEU B 1 264 ? 46.597 58.585 8.203 1.00 12.57 265 LEU B C 1
ATOM 5058 O O . LEU B 1 264 ? 46.977 59.769 8.087 1.00 13.13 265 LEU B O 1
ATOM 5063 N N . ASN B 1 265 ? 46.274 57.826 7.159 1.00 12.46 266 ASN B N 1
ATOM 5064 C CA . ASN B 1 265 ? 46.386 58.359 5.798 1.00 13.51 266 ASN B CA 1
ATOM 5065 C C . ASN B 1 265 ? 45.331 59.409 5.472 1.00 13.34 266 ASN B C 1
ATOM 5066 O O . ASN B 1 265 ? 45.632 60.421 4.815 1.00 13.94 266 ASN B O 1
ATOM 5071 N N . GLU B 1 266 ? 44.111 59.194 5.956 1.00 11.96 267 GLU B N 1
ATOM 5072 C CA . GLU B 1 266 ? 43.052 60.186 5.758 1.00 12.56 267 GLU B CA 1
ATOM 5073 C C . GLU B 1 266 ? 43.347 61.483 6.505 1.00 12.21 267 GLU B C 1
ATOM 5074 O O . GLU B 1 266 ? 43.054 62.561 5.990 1.00 12.64 267 GLU B O 1
ATOM 5080 N N . GLY B 1 267 ? 43.959 61.373 7.688 1.00 11.95 268 GLY B N 1
ATOM 5081 C CA . GLY B 1 267 ? 44.196 62.526 8.566 1.00 11.47 268 GLY B CA 1
ATOM 5082 C C . GLY B 1 267 ? 43.165 62.519 9.676 1.00 10.92 268 GLY B C 1
ATOM 5083 O O . GLY B 1 267 ? 41.979 62.685 9.412 1.00 10.00 268 GLY B O 1
ATOM 5084 N N . PRO B 1 268 ? 43.608 62.274 10.922 1.00 11.70 269 PRO B N 1
ATOM 5085 C CA . PRO B 1 268 ? 42.676 62.202 12.037 1.00 11.65 269 PRO B CA 1
ATOM 5086 C C . PRO B 1 268 ? 41.722 63.391 12.112 1.00 11.88 269 PRO B C 1
ATOM 5087 O O . PRO B 1 268 ? 40.508 63.181 12.287 1.00 12.30 269 PRO B O 1
ATOM 5091 N N . GLU B 1 269 ? 42.229 64.618 11.939 1.00 12.11 270 GLU B N 1
ATOM 5092 C CA A GLU B 1 269 ? 41.341 65.788 12.003 0.50 12.50 270 GLU B CA 1
ATOM 5093 C CA B GLU B 1 269 ? 41.365 65.805 11.979 0.50 12.27 270 GLU B CA 1
ATOM 5094 C C . GLU B 1 269 ? 40.224 65.719 10.956 1.00 12.00 270 GLU B C 1
ATOM 5095 O O . GLU B 1 269 ? 39.056 66.029 11.267 1.00 12.65 270 GLU B O 1
ATOM 5106 N N . ALA B 1 270 ? 40.557 65.303 9.735 1.00 12.03 271 ALA B N 1
ATOM 5107 C CA . ALA B 1 270 ? 39.562 65.162 8.660 1.00 11.21 271 ALA B CA 1
ATOM 5108 C C . ALA B 1 270 ? 38.540 64.083 9.011 1.00 11.21 271 ALA B C 1
ATOM 5109 O O . ALA B 1 270 ? 37.326 64.225 8.757 1.00 10.69 271 ALA B O 1
ATOM 5111 N N . VAL B 1 271 ? 39.035 62.993 9.593 1.00 10.66 272 VAL B N 1
ATOM 5112 C CA . VAL B 1 271 ? 38.140 61.934 10.044 1.00 10.30 272 VAL B CA 1
ATOM 5113 C C . VAL B 1 271 ? 37.170 62.417 11.128 1.00 9.82 272 VAL B C 1
ATOM 5114 O O . VAL B 1 271 ? 35.954 62.169 11.033 1.00 9.18 272 VAL B O 1
ATOM 5118 N N . TRP B 1 272 ? 37.681 63.109 12.144 1.00 10.13 273 TRP B N 1
ATOM 5119 C CA . TRP B 1 272 ? 36.809 63.665 13.185 1.00 10.41 273 TRP B CA 1
ATOM 5120 C C . TRP B 1 272 ? 35.772 64.616 12.580 1.00 10.84 273 TRP B C 1
ATOM 5121 O O . TRP B 1 272 ? 34.598 64.564 12.937 1.00 11.02 273 TRP B O 1
ATOM 5132 N N . ALA B 1 273 ? 36.207 65.439 11.627 1.00 10.87 274 ALA B N 1
ATOM 5133 C CA . ALA B 1 273 ? 35.284 66.397 10.995 1.00 10.98 274 ALA B CA 1
ATOM 5134 C C . ALA B 1 273 ? 34.060 65.724 10.368 1.00 11.03 274 ALA B C 1
ATOM 5135 O O . ALA B 1 273 ? 32.928 66.207 10.523 1.00 11.33 274 ALA B O 1
ATOM 5137 N N . ARG B 1 274 ? 34.269 64.617 9.650 1.00 10.85 275 ARG B N 1
ATOM 5138 C CA . ARG B 1 274 ? 33.133 63.965 8.981 1.00 10.97 275 ARG B CA 1
ATOM 5139 C C . ARG B 1 274 ? 32.224 63.204 9.936 1.00 10.82 275 ARG B C 1
ATOM 5140 O O . ARG B 1 274 ? 31.032 63.098 9.678 1.00 11.00 275 ARG B O 1
ATOM 5148 N N . HIS B 1 275 ? 32.775 62.686 11.037 1.00 10.71 276 HIS B N 1
ATOM 5149 C CA . HIS B 1 275 ? 31.918 62.129 12.097 1.00 10.46 276 HIS B CA 1
ATOM 5150 C C . HIS B 1 275 ? 31.016 63.259 12.619 1.00 10.74 276 HIS B C 1
ATOM 5151 O O . HIS B 1 275 ? 29.794 63.133 12.636 1.00 10.24 276 HIS B O 1
ATOM 5158 N N . ALA B 1 276 ? 31.637 64.375 13.001 1.00 11.09 277 ALA B N 1
ATOM 5159 C CA . ALA B 1 276 ? 30.901 65.505 13.601 1.00 11.28 277 ALA B CA 1
ATOM 5160 C C . ALA B 1 276 ? 29.847 66.099 12.662 1.00 11.55 277 ALA B C 1
ATOM 5161 O O . ALA B 1 276 ? 28.729 66.400 13.092 1.00 11.56 277 ALA B O 1
ATOM 5163 N N . LEU B 1 277 ? 30.187 66.226 11.379 1.00 11.47 278 LEU B N 1
ATOM 5164 C CA . LEU B 1 277 ? 29.233 66.732 10.386 1.00 11.38 278 LEU B CA 1
ATOM 5165 C C . LEU B 1 277 ? 28.046 65.783 10.171 1.00 11.21 278 LEU B C 1
ATOM 5166 O O . LEU B 1 277 ? 26.881 66.220 10.071 1.00 11.13 278 LEU B O 1
ATOM 5171 N N . THR B 1 278 ? 28.340 64.484 10.092 1.00 10.34 279 THR B N 1
ATOM 5172 C CA . THR B 1 278 ? 27.295 63.493 9.899 1.00 10.94 279 THR B CA 1
ATOM 5173 C C . THR B 1 278 ? 26.319 63.547 11.076 1.00 10.63 279 THR B C 1
ATOM 5174 O O . THR B 1 278 ? 25.103 63.565 10.892 1.00 11.70 279 THR B O 1
ATOM 5178 N N . ALA B 1 279 ? 26.869 63.609 12.284 1.00 11.35 280 ALA B N 1
ATOM 5179 C CA . ALA B 1 279 ? 26.066 63.696 13.502 1.00 11.47 280 ALA B CA 1
ATOM 5180 C C . ALA B 1 279 ? 25.253 64.991 13.592 1.00 11.46 280 ALA B C 1
ATOM 5181 O O . ALA B 1 279 ? 24.080 64.971 13.969 1.00 11.51 280 ALA B O 1
ATOM 5183 N N . LYS B 1 280 ? 25.900 66.107 13.265 1.00 11.68 281 LYS B N 1
ATOM 5184 C CA . LYS B 1 280 ? 25.248 67.424 13.278 1.00 11.93 281 LYS B CA 1
ATOM 5185 C C . LYS B 1 280 ? 24.059 67.437 12.317 1.00 11.79 281 LYS B C 1
ATOM 5186 O O . LYS B 1 280 ? 22.977 67.939 12.659 1.00 11.90 281 LYS B O 1
ATOM 5192 N N . ALA B 1 281 ? 24.258 66.879 11.118 1.00 11.31 282 ALA B N 1
ATOM 5193 C CA . ALA B 1 281 ? 23.190 66.798 10.128 1.00 11.39 282 ALA B CA 1
ATOM 5194 C C . ALA B 1 281 ? 22.067 65.903 10.663 1.00 11.43 282 ALA B C 1
ATOM 5195 O O . ALA B 1 281 ? 20.877 66.214 10.534 1.00 10.93 282 ALA B O 1
ATOM 5197 N N . MET B 1 282 ? 22.458 64.786 11.269 1.00 10.92 283 MET B N 1
ATOM 5198 C CA . MET B 1 282 ? 21.496 63.863 11.868 1.00 10.77 283 MET B CA 1
ATOM 5199 C C . MET B 1 282 ? 20.619 64.561 12.909 1.00 10.99 283 MET B C 1
ATOM 5200 O O . MET B 1 282 ? 19.396 64.480 12.840 1.00 11.44 283 MET B O 1
ATOM 5205 N N . ARG B 1 283 ? 21.245 65.257 13.854 1.00 10.61 284 ARG B N 1
ATOM 5206 C CA . ARG B 1 283 ? 20.505 65.935 14.919 1.00 10.23 284 ARG B CA 1
ATOM 5207 C C . ARG B 1 283 ? 19.557 67.003 14.377 1.00 10.48 284 ARG B C 1
ATOM 5208 O O . ARG B 1 283 ? 18.406 67.098 14.815 1.00 10.72 284 ARG B O 1
ATOM 5216 N N . ALA B 1 284 ? 20.041 67.781 13.408 1.00 10.90 285 ALA B N 1
ATOM 5217 C CA . ALA B 1 284 ? 19.207 68.811 12.776 1.00 11.10 285 ALA B CA 1
ATOM 5218 C C . ALA B 1 284 ? 17.969 68.175 12.153 1.00 11.18 285 ALA B C 1
ATOM 5219 O O . ALA B 1 284 ? 16.861 68.730 12.251 1.00 10.89 285 ALA B O 1
ATOM 5221 N N . GLY B 1 285 ? 18.153 67.026 11.489 1.00 10.89 286 GLY B N 1
ATOM 5222 C CA . GLY B 1 285 ? 17.040 66.348 10.823 1.00 11.17 286 GLY B CA 1
ATOM 5223 C C . GLY B 1 285 ? 16.034 65.775 11.798 1.00 11.69 286 GLY B C 1
ATOM 5224 O O . GLY B 1 285 ? 14.812 65.825 11.563 1.00 11.09 286 GLY B O 1
ATOM 5225 N N . VAL B 1 286 ? 16.556 65.195 12.878 1.00 11.26 287 VAL B N 1
ATOM 5226 C CA . VAL B 1 286 ? 15.720 64.630 13.938 1.00 11.46 287 VAL B CA 1
ATOM 5227 C C . VAL B 1 286 ? 14.831 65.722 14.513 1.00 12.03 287 VAL B C 1
ATOM 5228 O O . VAL B 1 286 ? 13.613 65.563 14.610 1.00 11.86 287 VAL B O 1
ATOM 5232 N N . THR B 1 287 ? 15.443 66.839 14.877 1.00 11.83 288 THR B N 1
ATOM 5233 C CA . THR B 1 287 ? 14.666 67.922 15.481 1.00 12.71 288 THR B CA 1
ATOM 5234 C C . THR B 1 287 ? 13.655 68.521 14.488 1.00 12.63 288 THR B C 1
ATOM 5235 O O . THR B 1 287 ? 12.492 68.723 14.841 1.00 12.12 288 THR B O 1
ATOM 5239 N N . ALA B 1 288 ? 14.082 68.754 13.250 1.00 12.47 289 ALA B N 1
ATOM 5240 C CA . ALA B 1 288 ? 13.200 69.373 12.254 1.00 12.90 289 ALA B CA 1
ATOM 5241 C C . ALA B 1 288 ? 12.004 68.523 11.889 1.00 13.16 289 ALA B C 1
ATOM 5242 O O . ALA B 1 288 ? 10.946 69.074 11.544 1.00 14.21 289 ALA B O 1
ATOM 5244 N N . MET B 1 289 ? 12.129 67.194 11.962 1.00 13.15 290 MET B N 1
ATOM 5245 C CA . MET B 1 289 ? 10.971 66.361 11.618 1.00 13.49 290 MET B CA 1
ATOM 5246 C C . MET B 1 289 ? 9.984 66.209 12.771 1.00 13.37 290 MET B C 1
ATOM 5247 O O . MET B 1 289 ? 8.854 65.729 12.572 1.00 13.17 290 MET B O 1
ATOM 5252 N N . GLY B 1 290 ? 10.393 66.636 13.960 1.00 12.91 291 GLY B N 1
ATOM 5253 C CA . GLY B 1 290 ? 9.503 66.606 15.122 1.00 13.73 291 GLY B CA 1
ATOM 5254 C C . GLY B 1 290 ? 9.858 65.621 16.218 1.00 14.24 291 GLY B C 1
ATOM 5255 O O . GLY B 1 290 ? 9.051 65.382 17.125 1.00 14.91 291 GLY B O 1
ATOM 5256 N N . LEU B 1 291 ? 11.060 65.060 16.159 1.00 14.20 292 LEU B N 1
ATOM 5257 C CA . LEU B 1 291 ? 11.527 64.155 17.213 1.00 14.05 292 LEU B CA 1
ATOM 5258 C C . LEU B 1 291 ? 12.476 64.884 18.159 1.00 13.94 292 LEU B C 1
ATOM 5259 O O . LEU B 1 291 ? 12.861 66.025 17.894 1.00 14.04 292 LEU B O 1
ATOM 5264 N N . SER B 1 292 ? 12.848 64.236 19.264 1.00 13.76 293 SER B N 1
ATOM 5265 C CA . SER B 1 292 ? 13.785 64.836 20.219 1.00 14.04 293 SER B CA 1
ATOM 5266 C C . SER B 1 292 ? 15.084 64.050 20.333 1.00 13.06 293 SER B C 1
ATOM 5267 O O . SER B 1 292 ? 15.069 62.824 20.482 1.00 13.27 293 SER B O 1
ATOM 5270 N N . VAL B 1 293 ? 16.199 64.770 20.267 1.00 13.27 294 VAL B N 1
ATOM 5271 C CA . VAL B 1 293 ? 17.491 64.194 20.605 1.00 12.72 294 VAL B CA 1
ATOM 5272 C C . VAL B 1 293 ? 17.465 63.845 22.095 1.00 12.17 294 VAL B C 1
ATOM 5273 O O . VAL B 1 293 ? 16.977 64.624 22.928 1.00 12.04 294 VAL B O 1
ATOM 5277 N N . TRP B 1 294 ? 17.983 62.664 22.433 1.00 11.32 295 TRP B N 1
ATOM 5278 C CA . TRP B 1 294 ? 17.956 62.179 23.813 1.00 11.05 295 TRP B CA 1
ATOM 5279 C C . TRP B 1 294 ? 18.809 63.041 24.758 1.00 10.15 295 TRP B C 1
ATOM 5280 O O . TRP B 1 294 ? 18.398 63.335 25.893 1.00 10.55 295 TRP B O 1
ATOM 5291 N N . ALA B 1 295 ? 19.991 63.444 24.293 1.00 11.16 296 ALA B N 1
ATOM 5292 C CA . ALA B 1 295 ? 20.930 64.211 25.110 1.00 11.66 296 ALA B CA 1
ATOM 5293 C C . ALA B 1 295 ? 20.237 65.434 25.712 1.00 12.04 296 ALA B C 1
ATOM 5294 O O . ALA B 1 295 ? 19.453 66.103 25.034 1.00 12.16 296 ALA B O 1
ATOM 5296 N N . ALA B 1 296 ? 20.513 65.701 26.983 1.00 12.38 297 ALA B N 1
ATOM 5297 C CA . ALA B 1 296 ? 19.926 66.851 27.698 1.00 13.06 297 ALA B CA 1
ATOM 5298 C C . ALA B 1 296 ? 20.225 68.181 27.015 1.00 13.80 297 ALA B C 1
ATOM 5299 O O . ALA B 1 296 ? 19.445 69.145 27.129 1.00 14.01 297 ALA B O 1
ATOM 5301 N N . SER B 1 297 ? 21.367 68.246 26.339 1.00 14.21 298 SER B N 1
ATOM 5302 C CA . SER B 1 297 ? 21.719 69.410 25.523 1.00 15.21 298 SER B CA 1
ATOM 5303 C C . SER B 1 297 ? 22.457 68.970 24.267 1.00 15.45 298 SER B C 1
ATOM 5304 O O . SER B 1 297 ? 23.139 67.936 24.253 1.00 14.77 298 SER B O 1
ATOM 5307 N N . ASP B 1 298 ? 22.334 69.768 23.213 1.00 15.26 299 ASP B N 1
ATOM 5308 C CA . ASP B 1 298 ? 23.035 69.486 21.966 1.00 15.80 299 ASP B CA 1
ATOM 5309 C C . ASP B 1 298 ? 24.544 69.434 22.193 1.00 14.91 299 ASP B C 1
ATOM 5310 O O . ASP B 1 298 ? 25.263 68.656 21.554 1.00 15.38 299 ASP B O 1
ATOM 5315 N N . SER B 1 299 ? 25.024 70.250 23.121 1.00 14.56 300 SER B N 1
ATOM 5316 C CA . SER B 1 299 ? 26.465 70.366 23.366 1.00 14.77 300 SER B CA 1
ATOM 5317 C C . SER B 1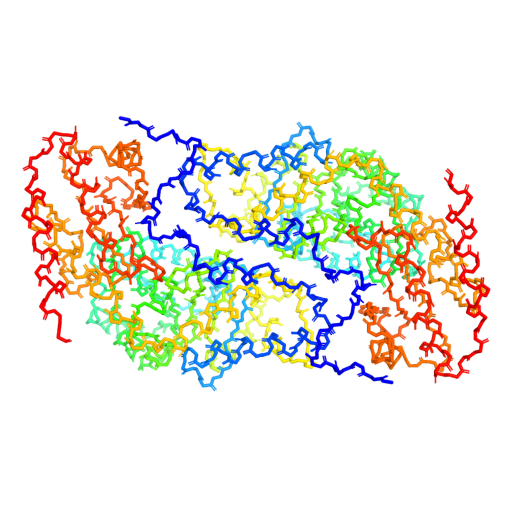 299 ? 27.135 69.065 23.854 1.00 14.48 300 SER B C 1
ATOM 5318 O O . SER B 1 299 ? 28.344 68.881 23.683 1.00 14.67 300 SER B O 1
ATOM 5321 N N . ILE B 1 300 ? 26.354 68.179 24.469 1.00 13.16 301 ILE B N 1
ATOM 5322 C CA . ILE B 1 300 ? 26.903 66.910 24.985 1.00 11.64 301 ILE B CA 1
ATOM 5323 C C . ILE B 1 300 ? 26.578 65.712 24.091 1.00 11.71 301 ILE B C 1
ATOM 5324 O O . ILE B 1 300 ? 26.967 64.575 24.399 1.00 11.19 301 ILE B O 1
ATOM 5329 N N . ALA B 1 301 ? 25.869 65.964 22.996 1.00 10.95 302 ALA B N 1
ATOM 5330 C CA . ALA B 1 301 ? 25.548 64.914 22.035 1.00 10.66 302 ALA B CA 1
ATOM 5331 C C . ALA B 1 301 ? 26.814 64.403 21.340 1.00 10.33 302 ALA B C 1
ATOM 5332 O O . ALA B 1 301 ? 27.674 65.176 20.886 1.00 9.79 302 ALA B O 1
ATOM 5334 N N . SER B 1 302 ? 26.946 63.083 21.263 1.00 9.74 303 SER B N 1
ATOM 5335 C CA . SER B 1 302 ? 28.123 62.504 20.647 1.00 9.59 303 SER B CA 1
ATOM 5336 C C . SER B 1 302 ? 28.214 62.739 19.133 1.00 9.08 303 SER B C 1
ATOM 5337 O O . SER B 1 302 ? 27.211 62.573 18.415 1.00 9.90 303 SER B O 1
ATOM 5340 N N . PRO B 1 303 ? 29.428 63.060 18.634 1.00 9.71 304 PRO B N 1
ATOM 5341 C CA . PRO B 1 303 ? 29.603 63.131 17.174 1.00 9.96 304 PRO B CA 1
ATOM 5342 C C . PRO B 1 303 ? 29.685 61.733 16.520 1.00 10.36 304 PRO B C 1
ATOM 5343 O O . PRO B 1 303 ? 29.800 61.636 15.300 1.00 11.32 304 PRO B O 1
ATOM 5347 N N . THR B 1 304 ? 29.614 60.678 17.330 1.00 10.19 305 THR B N 1
ATOM 5348 C CA . THR B 1 304 ? 29.743 59.301 16.815 1.00 9.92 305 THR B CA 1
ATOM 5349 C C . THR B 1 304 ? 28.481 58.455 16.975 1.00 10.25 305 THR B C 1
ATOM 5350 O O . THR B 1 304 ? 28.454 57.295 16.531 1.00 9.20 305 THR B O 1
ATOM 5354 N N . THR B 1 305 ? 27.450 59.020 17.607 1.00 10.16 306 THR B N 1
ATOM 5355 C CA . THR B 1 305 ? 26.151 58.343 17.765 1.00 9.99 306 THR B CA 1
ATOM 5356 C C . THR B 1 305 ? 25.090 59.372 18.088 1.00 10.01 306 THR B C 1
ATOM 5357 O O . THR B 1 305 ? 25.294 60.204 18.988 1.00 9.95 306 THR B O 1
ATOM 5361 N N . THR B 1 306 ? 23.956 59.285 17.388 1.00 9.82 307 THR B N 1
ATOM 5362 C CA . THR B 1 306 ? 22.797 60.111 17.701 1.00 10.05 307 THR B CA 1
ATOM 5363 C C . THR B 1 306 ? 21.760 59.219 18.348 1.00 10.08 307 THR B C 1
ATOM 5364 O O . THR B 1 306 ? 21.285 58.277 17.736 1.00 11.03 307 THR B O 1
ATOM 5368 N N . ALA B 1 307 ? 21.471 59.499 19.611 1.00 9.44 308 ALA B N 1
ATOM 5369 C CA . ALA B 1 307 ? 20.402 58.816 20.325 1.00 9.48 308 ALA B CA 1
ATOM 5370 C C . ALA B 1 307 ? 19.130 59.655 20.196 1.00 10.12 308 ALA B C 1
ATOM 5371 O O . ALA B 1 307 ? 19.144 60.875 20.426 1.00 10.48 308 ALA B O 1
ATOM 5373 N N . VAL B 1 308 ? 18.050 59.005 19.781 1.00 9.83 309 VAL B N 1
ATOM 5374 C CA . VAL B 1 308 ? 16.774 59.688 19.533 1.00 10.09 309 VAL B CA 1
ATOM 5375 C C . VAL B 1 308 ? 15.753 59.170 20.530 1.00 10.69 309 VAL B C 1
ATOM 5376 O O . VAL B 1 308 ? 15.490 57.959 20.575 1.00 9.66 309 VAL B O 1
ATOM 5380 N N . ARG B 1 309 ? 15.171 60.078 21.319 1.00 10.33 310 ARG B N 1
ATOM 5381 C CA . ARG B 1 309 ? 14.176 59.677 22.318 1.00 10.80 310 ARG B CA 1
ATOM 5382 C C . ARG B 1 309 ? 12.945 59.064 21.663 1.00 11.26 310 ARG B C 1
ATOM 5383 O O . ARG B 1 309 ? 12.418 59.581 20.688 1.00 10.85 310 ARG B O 1
ATOM 5391 N N . THR B 1 310 ? 12.500 57.935 22.206 1.00 11.02 311 THR B N 1
ATOM 5392 C CA . THR B 1 310 ? 11.283 57.313 21.722 1.00 11.18 311 THR B CA 1
ATOM 5393 C C . THR B 1 310 ? 10.078 58.147 22.161 1.00 11.47 311 THR B C 1
ATOM 5394 O O . THR B 1 310 ? 9.949 58.442 23.344 1.00 11.73 311 THR B O 1
ATOM 5398 N N . PRO B 1 311 ? 9.199 58.536 21.214 1.00 12.30 312 PRO B N 1
ATOM 5399 C CA . PRO B 1 311 ? 7.988 59.250 21.643 1.00 13.18 312 PRO B CA 1
ATOM 5400 C C . PRO B 1 311 ? 7.211 58.386 22.620 1.00 13.97 312 PRO B C 1
ATOM 5401 O O . PRO B 1 311 ? 7.097 57.164 22.419 1.00 13.07 312 PRO B O 1
ATOM 5405 N N . ASP B 1 312 ? 6.701 59.002 23.687 1.00 14.71 313 ASP B N 1
ATOM 5406 C CA . ASP B 1 312 ? 5.936 58.252 24.678 1.00 15.72 313 ASP B CA 1
ATOM 5407 C C . ASP B 1 312 ? 4.833 57.506 23.957 1.00 16.49 313 ASP B C 1
ATOM 5408 O O . ASP B 1 312 ? 4.095 58.096 23.176 1.00 18.16 313 ASP B O 1
ATOM 5413 N N . GLY B 1 313 ? 4.715 56.213 24.211 1.00 16.52 314 GLY B N 1
ATOM 5414 C CA . GLY B 1 313 ? 3.647 55.459 23.574 1.00 16.54 314 GLY B CA 1
ATOM 5415 C C . GLY B 1 313 ? 4.106 54.621 22.396 1.00 16.26 314 GLY B C 1
ATOM 5416 O O . GLY B 1 313 ? 3.446 53.645 22.051 1.00 17.16 314 GLY B O 1
ATOM 5417 N N . VAL B 1 314 ? 5.235 54.991 21.783 1.00 14.76 315 VAL B N 1
ATOM 5418 C CA . VAL B 1 314 ? 5.782 54.224 20.665 1.00 14.33 315 VAL B CA 1
ATOM 5419 C C . VAL B 1 314 ? 6.537 53.006 21.191 1.00 13.40 315 VAL B C 1
ATOM 5420 O O . VAL B 1 314 ? 7.258 53.092 22.187 1.00 13.79 315 VAL B O 1
ATOM 5424 N N . ASP B 1 315 ? 6.360 51.872 20.525 1.00 12.38 316 ASP B N 1
ATOM 5425 C CA . ASP B 1 315 ? 7.085 50.646 20.877 1.00 12.60 316 ASP B CA 1
ATOM 5426 C C . ASP B 1 315 ? 8.444 50.668 20.169 1.00 12.45 316 ASP B C 1
ATOM 5427 O O . ASP B 1 315 ? 8.509 50.465 18.952 1.00 12.64 316 ASP B O 1
ATOM 5432 N N . GLU B 1 316 ? 9.516 50.906 20.922 1.00 12.21 317 GLU B N 1
ATOM 5433 C CA . GLU B 1 316 ? 10.832 51.146 20.310 1.00 11.60 317 GLU B CA 1
ATOM 5434 C C . GLU B 1 316 ? 11.372 49.895 19.611 1.00 11.75 317 GLU B C 1
ATOM 5435 O O . GLU B 1 316 ? 11.992 49.989 18.545 1.00 11.79 317 GLU B O 1
ATOM 5441 N N . LYS B 1 317 ? 11.113 48.732 20.197 1.00 11.69 318 LYS B N 1
ATOM 5442 C CA . LYS B 1 317 ? 11.540 47.477 19.573 1.00 12.29 318 LYS B CA 1
ATOM 5443 C C . LYS B 1 317 ? 10.834 47.295 18.227 1.00 12.29 318 LYS B C 1
ATOM 5444 O O . LYS B 1 317 ? 11.473 46.992 17.209 1.00 12.74 318 LYS B O 1
ATOM 5450 N N . ALA B 1 318 ? 9.522 47.524 18.195 1.00 11.75 319 ALA B N 1
ATOM 5451 C CA . ALA B 1 318 ? 8.770 47.368 16.952 1.00 12.19 319 ALA B CA 1
ATOM 5452 C C . ALA B 1 318 ? 9.207 48.383 15.909 1.00 12.16 319 ALA B C 1
ATOM 5453 O O . ALA B 1 318 ? 9.190 48.101 14.715 1.00 11.87 319 ALA B O 1
ATOM 5455 N N . LEU B 1 319 ? 9.569 49.572 16.374 1.00 12.40 320 LEU B N 1
ATOM 5456 C CA . LEU B 1 319 ? 10.116 50.618 15.522 1.00 12.88 320 LEU B CA 1
ATOM 5457 C C . LEU B 1 319 ? 11.366 50.159 14.746 1.00 12.64 320 LEU B C 1
ATOM 5458 O O . LEU B 1 319 ? 11.433 50.287 13.512 1.00 12.16 320 LEU B O 1
ATOM 5463 N N . ARG B 1 320 ? 12.346 49.625 15.472 1.00 12.51 321 ARG B N 1
ATOM 5464 C CA . ARG B 1 320 ? 13.582 49.128 14.854 1.00 12.86 321 ARG B CA 1
ATOM 5465 C C . ARG B 1 320 ? 13.292 47.967 13.922 1.00 12.74 321 ARG B C 1
ATOM 5466 O O . ARG B 1 320 ? 13.877 47.863 12.844 1.00 12.59 321 ARG B O 1
ATOM 5474 N N . GLN B 1 321 ? 12.387 47.096 14.342 1.00 13.51 322 GLN B N 1
ATOM 5475 C CA . GLN B 1 321 ? 11.981 45.982 13.500 1.00 14.05 322 GLN B CA 1
ATOM 5476 C C . GLN B 1 321 ? 11.369 46.481 12.205 1.00 13.74 322 GLN B C 1
ATOM 5477 O O . GLN B 1 321 ? 11.673 45.948 11.133 1.00 13.73 322 GLN B O 1
ATOM 5483 N N . ALA B 1 322 ? 10.541 47.529 12.302 1.00 13.28 323 ALA B N 1
ATOM 5484 C CA . ALA B 1 322 ? 9.935 48.156 11.123 1.00 12.73 323 ALA B CA 1
ATOM 5485 C C . ALA B 1 322 ? 10.961 48.813 10.199 1.00 12.45 323 ALA B C 1
ATOM 5486 O O . ALA B 1 322 ? 10.868 48.679 8.982 1.00 12.28 323 ALA B O 1
ATOM 5488 N N . ALA B 1 323 ? 11.926 49.536 10.770 1.00 12.03 324 ALA B N 1
ATOM 5489 C CA . ALA B 1 323 ? 12.973 50.187 9.965 1.00 12.11 324 ALA B CA 1
ATOM 5490 C C . ALA B 1 323 ? 13.756 49.160 9.143 1.00 11.96 324 ALA B C 1
ATOM 5491 O O . ALA B 1 323 ? 14.080 49.400 7.971 1.00 12.13 324 ALA B O 1
ATOM 5493 N N . ARG B 1 324 ? 14.031 48.006 9.743 1.00 11.75 325 ARG B N 1
ATOM 5494 C CA . ARG B 1 324 ? 14.747 46.956 9.023 1.00 11.62 325 ARG B CA 1
ATOM 5495 C C . ARG B 1 324 ? 13.844 46.259 8.009 1.00 11.93 325 ARG B C 1
ATOM 5496 O O . ARG B 1 324 ? 14.245 46.058 6.871 1.00 12.22 325 ARG B O 1
ATOM 5504 N N . ALA B 1 325 ? 12.618 45.913 8.411 1.00 11.83 326 ALA B N 1
ATOM 5505 C CA . ALA B 1 325 ? 11.706 45.195 7.531 1.00 11.75 326 ALA B CA 1
ATOM 5506 C C . ALA B 1 325 ? 11.219 46.026 6.338 1.00 11.99 326 ALA B C 1
ATOM 5507 O O . ALA B 1 325 ? 11.079 45.503 5.238 1.00 12.07 326 ALA B O 1
ATOM 5509 N N . ARG B 1 326 ? 10.971 47.320 6.556 1.00 12.13 327 ARG B N 1
ATOM 5510 C CA . ARG B 1 326 ? 10.499 48.188 5.475 1.00 12.07 327 ARG B CA 1
ATOM 5511 C C . ARG B 1 326 ? 11.602 48.711 4.579 1.00 11.79 327 ARG B C 1
ATOM 5512 O O . ARG B 1 326 ? 11.431 48.770 3.361 1.00 12.14 327 ARG B O 1
ATOM 5520 N N . TYR B 1 327 ? 12.728 49.101 5.181 1.00 11.33 328 TYR B N 1
ATOM 5521 C CA . TYR B 1 327 ? 13.736 49.905 4.474 1.00 10.81 328 TYR B CA 1
ATOM 5522 C C . TYR B 1 327 ? 15.105 49.252 4.436 1.00 10.76 328 TYR B C 1
ATOM 5523 O O . TYR B 1 327 ? 15.995 49.739 3.739 1.00 11.24 328 TYR B O 1
ATOM 5532 N N . GLY B 1 328 ? 15.262 48.129 5.147 1.00 10.86 329 GLY B N 1
ATOM 5533 C CA . GLY B 1 328 ? 16.552 47.416 5.188 1.00 10.61 329 GLY B CA 1
ATOM 5534 C C . GLY B 1 328 ? 17.642 48.142 5.960 1.00 10.72 329 GLY B C 1
ATOM 5535 O O . GLY B 1 328 ? 18.839 47.890 5.748 1.00 10.14 329 GLY B O 1
ATOM 5536 N N . VAL B 1 329 ? 17.234 49.034 6.861 1.00 9.58 330 VAL B N 1
ATOM 5537 C CA . VAL B 1 329 ? 18.166 49.834 7.639 1.00 9.86 330 VAL B CA 1
ATOM 5538 C C . VAL B 1 329 ? 18.145 49.400 9.100 1.00 9.89 330 VAL B C 1
ATOM 5539 O O . VAL B 1 329 ? 17.072 49.333 9.720 1.00 9.98 330 VAL B O 1
ATOM 5543 N N . VAL B 1 330 ? 19.335 49.118 9.645 1.00 9.46 331 VAL B N 1
ATOM 5544 C CA . VAL B 1 330 ? 19.453 48.594 11.008 1.00 10.53 331 VAL B CA 1
ATOM 5545 C C . VAL B 1 330 ? 19.947 49.679 11.961 1.00 10.13 331 VAL B C 1
ATOM 5546 O O . VAL B 1 330 ? 20.977 50.331 11.710 1.00 10.53 331 VAL B O 1
ATOM 5550 N N . PHE B 1 331 ? 19.177 49.899 13.026 1.00 10.18 332 PHE B N 1
ATOM 5551 C CA . PHE B 1 331 ? 19.575 50.814 14.102 1.00 10.06 332 PHE B CA 1
ATOM 5552 C C . PHE B 1 331 ? 19.855 50.017 15.369 1.00 10.05 332 PHE B C 1
ATOM 5553 O O . PHE B 1 331 ? 19.464 48.841 15.478 1.00 10.10 332 PHE B O 1
ATOM 5561 N N . SER B 1 332 ? 20.512 50.653 16.336 1.00 10.70 333 SER B N 1
ATOM 5562 C CA . SER B 1 332 ? 20.743 50.022 17.640 1.00 10.67 333 SER B CA 1
ATOM 5563 C C . SER B 1 332 ? 19.614 50.387 18.587 1.00 11.06 333 SER B C 1
ATOM 5564 O O . SER B 1 332 ? 19.098 51.528 18.560 1.00 11.17 333 SER B O 1
ATOM 5567 N N . SER B 1 333 ? 19.244 49.429 19.436 1.00 11.09 334 SER B N 1
ATOM 5568 C CA . SER B 1 333 ? 18.438 49.718 20.622 1.00 11.56 334 SER B CA 1
ATOM 5569 C C . SER B 1 333 ? 19.279 50.471 21.643 1.00 11.04 334 SER B C 1
ATOM 5570 O O . SER B 1 333 ? 20.480 50.723 21.427 1.00 11.65 334 SER B O 1
ATOM 5573 N N . GLY B 1 334 ? 18.655 50.821 22.762 1.00 10.96 335 GLY B N 1
ATOM 5574 C CA . GLY B 1 334 ? 19.407 51.196 23.955 1.00 10.99 335 GLY B CA 1
ATOM 5575 C C . GLY B 1 334 ? 20.022 49.953 24.587 1.00 12.48 335 GLY B C 1
ATOM 5576 O O . GLY B 1 334 ? 20.017 48.862 24.004 1.00 12.34 335 GLY B O 1
ATOM 5577 N N . ARG B 1 335 ? 20.576 50.113 25.775 1.00 12.67 336 ARG B N 1
ATOM 5578 C CA . ARG B 1 335 ? 21.123 48.976 26.515 1.00 13.56 336 ARG B CA 1
ATOM 5579 C C . ARG B 1 335 ? 20.809 49.244 27.969 1.00 12.77 336 ARG B C 1
ATOM 5580 O O . ARG B 1 335 ? 20.756 50.401 28.391 1.00 12.39 336 ARG B O 1
ATOM 5588 N N . GLY B 1 336 ? 20.575 48.189 28.745 1.00 12.94 337 GLY B N 1
ATOM 5589 C CA . GLY B 1 336 ? 20.333 48.377 30.173 1.00 13.10 337 GLY B CA 1
ATOM 5590 C C . GLY B 1 336 ? 19.239 49.403 30.427 1.00 13.37 337 GLY B C 1
ATOM 5591 O O . GLY B 1 336 ? 18.144 49.297 29.892 1.00 13.34 337 GLY B O 1
ATOM 5592 N N . GLU B 1 337 ? 19.547 50.429 31.209 1.00 13.20 338 GLU B N 1
ATOM 5593 C CA . GLU B 1 337 ? 18.534 51.433 31.551 1.00 13.45 338 GLU B CA 1
ATOM 5594 C C . GLU B 1 337 ? 18.117 52.340 30.392 1.00 13.34 338 GLU B C 1
ATOM 5595 O O . GLU B 1 337 ? 17.192 53.140 30.571 1.00 14.20 338 GLU B O 1
ATOM 5601 N N . THR B 1 338 ? 18.777 52.255 29.232 1.00 12.10 339 THR B N 1
ATOM 5602 C CA . THR B 1 338 ? 18.263 53.028 28.077 1.00 11.52 339 THR B CA 1
ATOM 5603 C C . THR B 1 338 ? 17.444 52.169 27.105 1.00 11.20 339 THR B C 1
ATOM 5604 O O . THR B 1 338 ? 16.856 52.680 26.164 1.00 11.01 339 THR B O 1
ATOM 5608 N N . LEU B 1 339 ? 17.380 50.860 27.357 1.00 11.03 340 LEU B N 1
ATOM 5609 C CA . LEU B 1 339 ? 16.616 49.988 26.491 1.00 11.11 340 LEU B CA 1
ATOM 5610 C C . LEU B 1 339 ? 15.132 50.352 26.576 1.00 10.69 340 LEU B C 1
ATOM 5611 O O . LEU B 1 339 ? 14.585 50.459 27.676 1.00 10.78 340 LEU B O 1
ATOM 5616 N N . GLY B 1 340 ? 14.522 50.563 25.412 1.00 10.33 341 GLY B N 1
ATOM 5617 C CA . GLY B 1 340 ? 13.124 50.985 25.294 1.00 10.24 341 GLY B CA 1
ATOM 5618 C C . GLY B 1 340 ? 12.894 52.482 25.337 1.00 10.49 341 GLY B C 1
ATOM 5619 O O . GLY B 1 340 ? 11.799 52.936 24.999 1.00 10.55 341 GLY B O 1
ATOM 5620 N N . LYS B 1 341 ? 13.914 53.246 25.747 1.00 10.06 342 LYS B N 1
ATOM 5621 C CA . LYS B 1 341 ? 13.799 54.709 25.921 1.00 10.01 342 LYS B CA 1
ATOM 5622 C C . LYS B 1 341 ? 14.215 55.512 24.696 1.00 10.04 342 LYS B C 1
ATOM 5623 O O . LYS B 1 341 ? 13.815 56.681 24.541 1.00 10.03 342 LYS B O 1
ATOM 5629 N N . LEU B 1 342 ? 15.029 54.898 23.838 1.00 9.77 343 LEU B N 1
ATOM 5630 C CA . LEU B 1 342 ? 15.658 55.621 22.723 1.00 9.51 343 LEU B CA 1
ATOM 5631 C C . LEU B 1 342 ? 16.116 54.661 21.632 1.00 9.94 343 LEU B C 1
ATOM 5632 O O . LEU B 1 342 ? 16.211 53.438 21.863 1.00 9.94 343 LEU B O 1
ATOM 5637 N N . THR B 1 343 ? 16.379 55.214 20.447 1.00 9.69 344 THR B N 1
ATOM 5638 C CA . THR B 1 343 ? 16.934 54.459 19.311 1.00 10.29 344 THR B CA 1
ATOM 5639 C C . THR B 1 343 ? 18.273 55.108 18.975 1.00 10.47 344 THR B C 1
ATOM 5640 O O . THR B 1 343 ? 18.395 56.339 19.051 1.00 10.87 344 THR B O 1
ATOM 5644 N N . ARG B 1 344 ? 19.275 54.307 18.613 1.00 9.37 345 ARG B N 1
ATOM 5645 C CA . ARG B 1 344 ? 20.587 54.893 18.310 1.00 9.78 345 ARG B CA 1
ATOM 5646 C C . ARG B 1 344 ? 20.991 54.694 16.855 1.00 9.75 345 ARG B C 1
ATOM 5647 O O . ARG B 1 344 ? 20.870 53.606 16.301 1.00 10.04 345 ARG B O 1
ATOM 5655 N N . ILE B 1 345 ? 21.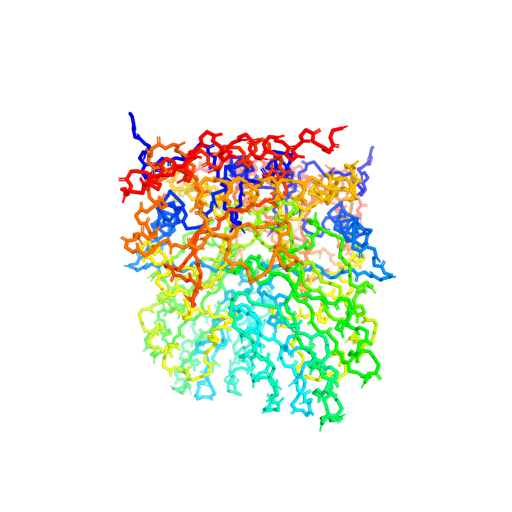489 55.769 16.260 1.00 9.75 346 ILE B N 1
ATOM 5656 C CA . ILE B 1 345 ? 22.033 55.746 14.910 1.00 9.49 346 ILE B CA 1
ATOM 5657 C C . ILE B 1 345 ? 23.506 56.073 15.035 1.00 9.97 346 ILE B C 1
ATOM 5658 O O . ILE B 1 345 ? 23.887 57.157 15.484 1.00 10.11 346 ILE B O 1
ATOM 5663 N N . GLY B 1 346 ? 24.337 55.112 14.658 1.00 9.10 347 GLY B N 1
ATOM 5664 C CA . GLY B 1 346 ? 25.786 55.304 14.756 1.00 10.03 347 GLY B CA 1
ATOM 5665 C C . GLY B 1 346 ? 26.301 56.132 13.594 1.00 10.05 347 GLY B C 1
ATOM 5666 O O . GLY B 1 346 ? 25.743 56.078 12.505 1.00 10.48 347 GLY B O 1
ATOM 5667 N N . HIS B 1 347 ? 27.366 56.901 13.843 1.00 10.17 348 HIS B N 1
ATOM 5668 C CA . HIS B 1 347 ? 28.100 57.594 12.781 1.00 10.57 348 HIS B CA 1
ATOM 5669 C C . HIS B 1 347 ? 29.524 57.240 13.104 1.00 10.60 348 HIS B C 1
ATOM 5670 O O . HIS B 1 347 ? 30.170 57.892 13.919 1.00 11.20 348 HIS B O 1
ATOM 5677 N N . MET B 1 348 ? 29.972 56.131 12.531 1.00 9.91 349 MET B N 1
ATOM 5678 C CA . MET B 1 348 ? 31.231 55.529 12.955 1.00 10.09 349 MET B CA 1
ATOM 5679 C C . MET B 1 348 ? 32.020 55.006 11.786 1.00 10.14 349 MET B C 1
ATOM 5680 O O . MET B 1 348 ? 31.549 54.118 11.072 1.00 10.45 349 MET B O 1
ATOM 5685 N N . GLY B 1 349 ? 33.243 55.503 11.621 1.00 10.34 350 GLY B N 1
ATOM 5686 C CA . GLY B 1 349 ? 34.111 55.001 10.555 1.00 10.11 350 GLY B CA 1
ATOM 5687 C C . GLY B 1 349 ? 33.417 55.050 9.205 1.00 11.01 350 GLY B C 1
ATOM 5688 O O . GLY B 1 349 ? 33.055 56.129 8.730 1.00 10.17 350 GLY B O 1
ATOM 5689 N N . PRO B 1 350 ? 33.187 53.879 8.593 1.00 10.85 351 PRO B N 1
ATOM 5690 C CA . PRO B 1 350 ? 32.591 53.847 7.256 1.00 10.99 351 PRO B CA 1
ATOM 5691 C C . PRO B 1 350 ? 31.186 54.482 7.193 1.00 10.86 351 PRO B C 1
ATOM 5692 O O . PRO B 1 350 ? 30.796 54.974 6.134 1.00 12.03 351 PRO B O 1
ATOM 5696 N N . THR B 1 351 ? 30.455 54.502 8.313 1.00 10.61 352 THR B N 1
ATOM 5697 C CA . THR B 1 351 ? 29.115 55.112 8.318 1.00 10.51 352 THR B CA 1
ATOM 5698 C C . THR B 1 351 ? 29.126 56.606 8.652 1.00 10.14 352 THR B C 1
ATOM 5699 O O . THR B 1 351 ? 28.063 57.258 8.648 1.00 10.01 352 THR B O 1
ATOM 5703 N N . ALA B 1 352 ? 30.312 57.148 8.941 1.00 10.19 353 ALA B N 1
ATOM 5704 C CA . ALA B 1 352 ? 30.455 58.576 9.225 1.00 10.20 353 ALA B CA 1
ATOM 5705 C C . ALA B 1 352 ? 30.626 59.370 7.924 1.00 10.06 353 ALA B C 1
ATOM 5706 O O . ALA B 1 352 ? 31.687 59.943 7.643 1.00 10.45 353 ALA B O 1
ATOM 5708 N N . GLN B 1 353 ? 29.589 59.316 7.096 1.00 10.46 354 GLN B N 1
ATOM 5709 C CA . GLN B 1 353 ? 29.498 60.103 5.878 1.00 10.71 354 GLN B CA 1
ATOM 5710 C C . GLN B 1 353 ? 28.101 60.717 5.887 1.00 10.77 354 GLN B C 1
ATOM 5711 O O . GLN B 1 353 ? 27.116 60.035 6.184 1.00 10.80 354 GLN B O 1
ATOM 5717 N N . PRO B 1 354 ? 28.012 62.024 5.620 1.00 10.80 355 PRO B N 1
ATOM 5718 C CA . PRO B 1 354 ? 26.688 62.664 5.726 1.00 10.69 355 PRO B CA 1
ATOM 5719 C C . PRO B 1 354 ? 25.523 62.027 4.959 1.00 10.66 355 PRO B C 1
ATOM 5720 O O . PRO B 1 354 ? 24.401 62.028 5.456 1.00 10.97 355 PRO B O 1
ATOM 5724 N N . ILE B 1 355 ? 25.759 61.471 3.775 1.00 9.96 356 ILE B N 1
ATOM 5725 C CA . ILE B 1 355 ? 24.657 60.821 3.030 1.00 11.16 356 ILE B CA 1
ATOM 5726 C C . ILE B 1 355 ? 23.971 59.689 3.842 1.00 11.04 356 ILE B C 1
ATOM 5727 O O . ILE B 1 355 ? 22.769 59.417 3.683 1.00 11.07 356 ILE B O 1
ATOM 5732 N N . TYR B 1 356 ? 24.721 59.047 4.737 1.00 11.57 357 TYR B N 1
ATOM 5733 C CA . TYR B 1 356 ? 24.122 58.025 5.607 1.00 11.23 357 TYR B CA 1
ATOM 5734 C C . TYR B 1 356 ? 23.149 58.608 6.650 1.00 11.54 357 TYR B C 1
ATOM 5735 O O . TYR B 1 356 ? 22.177 57.942 7.049 1.00 12.04 357 TYR B O 1
ATOM 5744 N N . ALA B 1 357 ? 23.391 59.849 7.075 1.00 11.21 358 ALA B N 1
ATOM 5745 C CA . ALA B 1 357 ? 22.443 60.535 7.950 1.00 11.18 358 ALA B CA 1
ATOM 5746 C C . ALA B 1 357 ? 21.101 60.692 7.232 1.00 11.42 358 ALA B C 1
ATOM 5747 O O . ALA B 1 357 ? 20.041 60.526 7.825 1.00 11.30 358 ALA B O 1
ATOM 5749 N N . ILE B 1 358 ? 21.160 60.995 5.936 1.00 11.96 359 ILE B N 1
ATOM 5750 C CA . ILE B 1 358 ? 19.951 61.127 5.112 1.00 11.87 359 ILE B CA 1
ATOM 5751 C C . ILE B 1 358 ? 19.168 59.813 5.058 1.00 11.69 359 ILE B C 1
ATOM 5752 O O . ILE B 1 358 ? 17.950 59.800 5.275 1.00 11.86 359 ILE B O 1
ATOM 5757 N N . ALA B 1 359 ? 19.870 58.714 4.782 1.00 11.55 360 ALA B N 1
ATOM 5758 C CA . ALA B 1 359 ? 19.246 57.395 4.752 1.00 11.41 360 ALA B CA 1
ATOM 5759 C C . ALA B 1 359 ? 18.661 57.060 6.122 1.00 10.65 360 ALA B C 1
ATOM 5760 O O . ALA B 1 359 ? 17.515 56.625 6.212 1.00 10.90 360 ALA B O 1
ATOM 5762 N N . ALA B 1 360 ? 19.432 57.306 7.184 1.00 10.28 361 ALA B N 1
ATOM 5763 C CA . ALA B 1 360 ? 18.953 57.029 8.547 1.00 10.16 361 ALA B CA 1
ATOM 5764 C C . ALA B 1 360 ? 17.695 57.845 8.881 1.00 10.10 361 ALA B C 1
ATOM 5765 O O . ALA B 1 360 ? 16.729 57.316 9.440 1.00 9.84 361 ALA B O 1
ATOM 5767 N N . LEU B 1 361 ? 17.693 59.127 8.530 1.00 10.37 362 LEU B N 1
ATOM 5768 C CA . LEU B 1 361 ? 16.542 59.975 8.830 1.00 10.59 362 LEU B CA 1
ATOM 5769 C C . LEU B 1 361 ? 15.280 59.481 8.158 1.00 11.23 362 LEU B C 1
ATOM 5770 O O . LEU B 1 361 ? 14.197 59.482 8.748 1.00 11.22 362 LEU B O 1
ATOM 5775 N N . THR B 1 362 ? 15.417 59.057 6.907 1.00 11.39 363 THR B N 1
ATOM 5776 C CA . THR B 1 362 ? 14.257 58.610 6.144 1.00 11.58 363 THR B CA 1
ATOM 5777 C C . THR B 1 362 ? 13.685 57.303 6.707 1.00 11.62 363 THR B C 1
ATOM 5778 O O . THR B 1 362 ? 12.469 57.162 6.860 1.00 10.47 363 THR B O 1
ATOM 5782 N N . ALA B 1 363 ? 14.561 56.352 7.028 1.00 11.25 364 ALA B N 1
ATOM 5783 C CA . ALA B 1 363 ? 14.098 55.085 7.594 1.00 11.55 364 ALA B CA 1
ATOM 5784 C C . ALA B 1 363 ? 13.514 55.275 9.009 1.00 11.58 364 ALA B C 1
ATOM 5785 O O . ALA B 1 363 ? 12.500 54.673 9.358 1.00 11.83 364 ALA B O 1
ATOM 5787 N N . LEU B 1 364 ? 14.158 56.104 9.821 1.00 11.35 365 LEU B N 1
ATOM 5788 C CA . LEU B 1 364 ? 13.643 56.425 11.165 1.00 11.69 365 LEU B CA 1
ATOM 5789 C C . LEU B 1 364 ? 12.284 57.117 11.088 1.00 11.98 365 LEU B C 1
ATOM 5790 O O . LEU B 1 364 ? 11.331 56.700 11.755 1.00 11.53 365 LEU B O 1
ATOM 5795 N N . GLY B 1 365 ? 12.193 58.157 10.254 1.00 12.33 366 GLY B N 1
ATOM 5796 C CA . GLY B 1 365 ? 10.924 58.877 10.063 1.00 12.11 366 GLY B CA 1
ATOM 5797 C C . GLY B 1 365 ? 9.828 57.970 9.513 1.00 12.46 366 GLY B C 1
ATOM 5798 O O . GLY B 1 365 ? 8.688 58.006 9.985 1.00 12.43 366 GLY B O 1
ATOM 5799 N N . GLY B 1 366 ? 10.172 57.161 8.509 1.00 11.99 367 GLY B N 1
ATOM 5800 C CA . GLY B 1 366 ? 9.223 56.225 7.897 1.00 11.88 367 GLY B CA 1
ATOM 5801 C C . GLY B 1 366 ? 8.669 55.242 8.909 1.00 11.93 367 GLY B C 1
ATOM 5802 O O . GLY B 1 366 ? 7.460 54.998 8.951 1.00 11.74 367 GLY B O 1
ATOM 5803 N N . ALA B 1 367 ? 9.551 54.688 9.741 1.00 11.36 368 ALA B N 1
ATOM 5804 C CA . ALA B 1 367 ? 9.146 53.741 10.779 1.00 11.96 368 ALA B CA 1
ATOM 5805 C C . ALA B 1 367 ? 8.283 54.397 11.864 1.00 12.73 368 ALA B C 1
ATOM 5806 O O . ALA B 1 367 ? 7.338 53.785 12.361 1.00 13.26 368 ALA B O 1
ATOM 5808 N N . MET B 1 368 ? 8.623 55.629 12.231 1.00 13.32 369 MET B N 1
ATOM 5809 C CA . MET B 1 368 ? 7.852 56.381 13.221 1.00 14.12 369 MET B CA 1
ATOM 5810 C C . MET B 1 368 ? 6.454 56.670 12.695 1.00 14.83 369 MET B C 1
ATOM 5811 O O . MET B 1 368 ? 5.454 56.510 13.407 1.00 15.63 369 MET B O 1
ATOM 5816 N N . ASN B 1 369 ? 6.381 57.092 11.439 1.00 15.76 370 ASN B N 1
ATOM 5817 C CA . ASN B 1 369 ? 5.092 57.413 10.853 1.00 16.61 370 ASN B CA 1
ATOM 5818 C C . ASN B 1 369 ? 4.244 56.147 10.670 1.00 17.20 370 ASN B C 1
ATOM 5819 O O . ASN B 1 369 ? 3.018 56.190 10.796 1.00 17.81 370 ASN B O 1
ATOM 5824 N N . ALA B 1 370 ? 4.895 55.009 10.428 1.00 17.94 371 ALA B N 1
ATOM 5825 C CA . ALA B 1 370 ? 4.188 53.732 10.375 1.00 18.52 371 ALA B CA 1
ATOM 5826 C C . ALA B 1 370 ? 3.572 53.392 11.735 1.00 19.45 371 ALA B C 1
ATOM 5827 O O . ALA B 1 370 ? 2.551 52.720 11.793 1.00 20.89 371 ALA B O 1
ATOM 5829 N N . ALA B 1 371 ? 4.195 53.870 12.815 1.00 19.88 372 ALA B N 1
ATOM 5830 C CA . ALA B 1 371 ? 3.700 53.652 14.176 1.00 20.54 372 ALA B CA 1
ATOM 5831 C C . ALA B 1 371 ? 2.677 54.711 14.579 1.00 21.06 372 ALA B C 1
ATOM 5832 O O . ALA B 1 371 ? 2.319 54.810 15.755 1.00 21.71 372 ALA B O 1
ATOM 5834 N N . GLY B 1 372 ? 2.243 55.521 13.613 1.00 21.04 373 GLY B N 1
ATOM 5835 C CA . GLY B 1 372 ? 1.203 56.518 13.859 1.00 21.24 373 GLY B CA 1
ATOM 5836 C C . GLY B 1 372 ? 1.671 57.919 14.204 1.00 21.17 373 GLY B C 1
ATOM 5837 O O . GLY B 1 372 ? 0.847 58.789 14.479 1.00 21.36 373 GLY B O 1
ATOM 5838 N N . ARG B 1 373 ? 2.980 58.175 14.184 1.00 20.96 374 ARG B N 1
ATOM 5839 C CA . ARG B 1 373 ? 3.449 59.544 14.381 1.00 20.68 374 ARG B CA 1
ATOM 5840 C C . ARG B 1 373 ? 3.163 60.327 13.097 1.00 20.92 374 ARG B C 1
ATOM 5841 O O . ARG B 1 373 ? 2.782 59.750 12.074 1.00 22.06 374 ARG B O 1
ATOM 5849 N N . LYS B 1 374 ? 3.290 61.635 13.169 1.00 20.64 375 LYS B N 1
ATOM 5850 C CA . LYS B 1 374 ? 3.003 62.477 12.006 1.00 20.28 375 LYS B CA 1
ATOM 5851 C C . LYS B 1 374 ? 4.165 63.429 11.797 1.00 19.60 375 LYS B C 1
ATOM 5852 O O . LYS B 1 374 ? 4.011 64.652 11.809 1.00 19.89 375 LYS B O 1
ATOM 5858 N N . LEU B 1 375 ? 5.342 62.839 11.620 1.00 17.86 376 LEU B N 1
ATOM 5859 C CA . LEU B 1 375 ? 6.577 63.598 11.473 1.00 16.41 376 LEU B CA 1
ATOM 5860 C C . LEU B 1 375 ? 6.673 64.259 10.120 1.00 16.00 376 LEU B C 1
ATOM 5861 O O . LEU B 1 375 ? 6.152 63.748 9.141 1.00 17.14 376 LEU B O 1
ATOM 5866 N N . ALA B 1 376 ? 7.362 65.390 10.083 1.00 15.39 377 ALA B N 1
ATOM 5867 C CA . ALA B 1 376 ? 7.605 66.128 8.850 1.00 14.60 377 ALA B CA 1
ATOM 5868 C C . ALA B 1 376 ? 8.913 65.634 8.250 1.00 13.70 377 ALA B C 1
ATOM 5869 O O . ALA B 1 376 ? 9.959 66.265 8.396 1.00 13.96 377 ALA B O 1
ATOM 5871 N N . ILE B 1 377 ? 8.863 64.475 7.612 1.00 13.40 378 ILE B N 1
ATOM 5872 C CA . ILE B 1 377 ? 10.098 63.833 7.141 1.00 14.23 378 ILE B CA 1
ATOM 5873 C C . ILE B 1 377 ? 10.848 64.706 6.132 1.00 13.92 378 ILE B C 1
ATOM 5874 O O . ILE B 1 377 ? 12.064 64.900 6.264 1.00 13.48 378 ILE B O 1
ATOM 5879 N N . GLY B 1 378 ? 10.132 65.232 5.138 1.00 13.70 379 GLY B N 1
ATOM 5880 C CA . GLY B 1 378 ? 10.731 66.154 4.150 1.00 14.03 379 GLY B CA 1
ATOM 5881 C C . GLY B 1 378 ? 11.488 67.319 4.785 1.00 14.15 379 GLY B C 1
ATOM 5882 O O . GLY B 1 378 ? 12.624 67.631 4.395 1.00 14.08 379 GLY B O 1
ATOM 5883 N N . LYS B 1 379 ? 10.855 67.937 5.786 1.00 14.31 380 LYS B N 1
ATOM 5884 C CA . LYS B 1 379 ? 11.449 69.018 6.569 1.00 14.74 380 LYS B CA 1
ATOM 5885 C C . LYS B 1 379 ? 12.745 68.547 7.238 1.00 14.07 380 LYS B C 1
ATOM 5886 O O . LYS B 1 379 ? 13.753 69.253 7.207 1.00 14.29 380 LYS B O 1
ATOM 5892 N N . GLY B 1 380 ? 12.700 67.359 7.841 1.00 13.48 381 GLY B N 1
ATOM 5893 C CA . GLY B 1 380 ? 13.894 66.737 8.435 1.00 12.91 381 GLY B CA 1
ATOM 5894 C C . GLY B 1 380 ? 15.042 66.574 7.449 1.00 13.24 381 GLY B C 1
ATOM 5895 O O . GLY B 1 380 ? 16.190 66.933 7.749 1.00 12.93 381 GLY B O 1
ATOM 5896 N N . ILE B 1 381 ? 14.745 66.030 6.270 1.00 12.88 382 ILE B N 1
ATOM 5897 C CA . ILE B 1 381 ? 15.781 65.852 5.242 1.00 13.39 382 ILE B CA 1
ATOM 5898 C 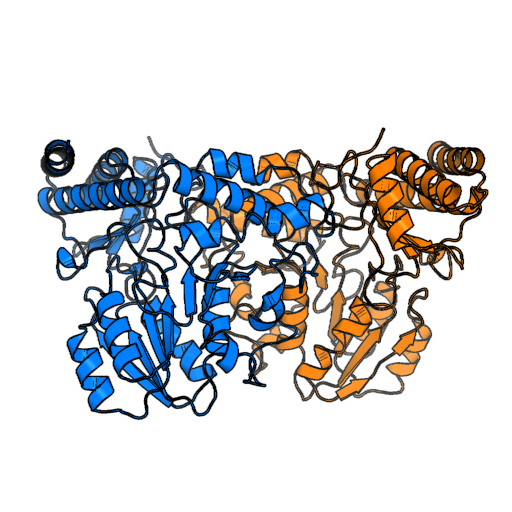C . ILE B 1 381 ? 16.369 67.191 4.813 1.00 12.83 382 ILE B C 1
ATOM 5899 O O . ILE B 1 381 ? 17.590 67.332 4.697 1.00 12.14 382 ILE B O 1
ATOM 5904 N N . GLU B 1 382 ? 15.496 68.174 4.598 1.00 12.87 383 GLU B N 1
ATOM 5905 C CA . GLU B 1 382 ? 15.941 69.495 4.185 1.00 12.65 383 GLU B CA 1
ATOM 5906 C C . GLU B 1 382 ? 16.844 70.161 5.225 1.00 12.31 383 GLU B C 1
ATOM 5907 O O . GLU B 1 382 ? 17.835 70.792 4.860 1.00 13.15 383 GLU B O 1
ATOM 5913 N N . ALA B 1 383 ? 16.521 69.997 6.508 1.00 12.41 384 ALA B N 1
ATOM 5914 C CA . ALA B 1 383 ? 17.352 70.534 7.595 1.00 11.70 384 ALA B CA 1
ATOM 5915 C C . ALA B 1 383 ? 18.711 69.846 7.636 1.00 11.92 384 ALA B C 1
ATOM 5916 O O . ALA B 1 383 ? 19.745 70.492 7.831 1.00 12.37 384 ALA B O 1
ATOM 5918 N N . ALA B 1 384 ? 18.714 68.523 7.475 1.00 11.77 385 ALA B N 1
ATOM 5919 C CA . ALA B 1 384 ? 19.985 67.804 7.413 1.00 12.14 385 ALA B CA 1
ATOM 5920 C C . ALA B 1 384 ? 20.844 68.253 6.226 1.00 12.32 385 ALA B C 1
ATOM 5921 O O . ALA B 1 384 ? 22.048 68.468 6.357 1.00 12.08 385 ALA B O 1
ATOM 5923 N N . LEU B 1 385 ? 20.214 68.392 5.071 1.00 12.63 386 LEU B N 1
ATOM 5924 C CA . LEU B 1 385 ? 20.912 68.816 3.875 1.00 12.56 386 LEU B CA 1
ATOM 5925 C C . LEU B 1 385 ? 21.464 70.234 4.026 1.00 12.80 386 LEU B C 1
ATOM 5926 O O . LEU B 1 385 ? 22.569 70.502 3.593 1.00 12.93 386 LEU B O 1
ATOM 5931 N N . ALA B 1 386 ? 20.697 71.124 4.666 1.00 12.87 387 ALA B N 1
ATOM 5932 C CA . ALA B 1 386 ? 21.171 72.482 4.940 1.00 12.76 387 ALA B CA 1
ATOM 5933 C C . ALA B 1 386 ? 22.471 72.480 5.755 1.00 12.67 387 ALA B C 1
ATOM 5934 O O . ALA B 1 386 ? 23.382 73.266 5.483 1.00 13.14 387 ALA B O 1
ATOM 5936 N N . VAL B 1 387 ? 22.557 71.598 6.750 1.00 12.22 388 VAL B N 1
ATOM 5937 C CA . VAL B 1 387 ? 23.786 71.475 7.547 1.00 12.31 388 VAL B CA 1
ATOM 5938 C C . VAL B 1 387 ? 24.937 71.051 6.655 1.00 11.96 388 VAL B C 1
ATOM 5939 O O . VAL B 1 387 ? 26.037 71.597 6.738 1.00 11.96 388 VAL B O 1
ATOM 5943 N N . ILE B 1 388 ? 24.699 70.041 5.821 1.00 12.38 389 ILE B N 1
ATOM 5944 C CA . ILE B 1 388 ? 25.741 69.562 4.918 1.00 12.34 389 ILE B CA 1
ATOM 5945 C C . ILE B 1 388 ? 26.203 70.691 4.001 1.00 12.59 389 ILE B C 1
ATOM 5946 O O . ILE B 1 388 ? 27.402 70.942 3.854 1.00 12.99 389 ILE B O 1
ATOM 5951 N N . ASP B 1 389 ? 25.235 71.382 3.410 1.00 12.92 390 ASP B N 1
ATOM 5952 C CA . ASP B 1 389 ? 25.520 72.419 2.426 1.00 13.63 390 ASP B CA 1
ATOM 5953 C C . ASP B 1 389 ? 26.200 73.649 3.064 1.00 14.55 390 ASP B C 1
ATOM 5954 O O . ASP B 1 389 ? 26.982 74.348 2.396 1.00 14.73 390 ASP B O 1
ATOM 5959 N N . ALA B 1 390 ? 25.951 73.864 4.355 1.00 14.81 391 ALA B N 1
ATOM 5960 C CA . ALA B 1 390 ? 26.518 75.005 5.097 1.00 16.55 391 ALA B CA 1
ATOM 5961 C C . ALA B 1 390 ? 27.954 74.773 5.538 1.00 17.73 391 ALA B C 1
ATOM 5962 O O . ALA B 1 390 ? 28.676 75.738 5.843 1.00 18.09 391 ALA B O 1
ATOM 5964 N N . ASP B 1 391 ? 28.376 73.509 5.568 1.00 18.28 392 ASP B N 1
ATOM 5965 C CA . ASP B 1 391 ? 29.662 73.172 6.166 1.00 20.56 392 ASP B CA 1
ATOM 5966 C C . ASP B 1 391 ? 30.774 73.904 5.460 1.00 22.51 392 ASP B C 1
ATOM 5967 O O . ASP B 1 391 ? 30.916 73.812 4.245 1.00 23.27 392 ASP B O 1
ATOM 5972 N N . ALA B 1 392 ? 31.561 74.624 6.250 1.00 25.16 393 ALA B N 1
ATOM 5973 C CA . ALA B 1 392 ? 32.622 75.469 5.727 1.00 27.56 393 ALA B CA 1
ATOM 5974 C C . ALA B 1 392 ? 33.930 74.710 5.758 1.00 28.92 393 ALA B C 1
ATOM 5975 O O . ALA B 1 392 ? 34.228 73.915 4.853 1.00 30.10 393 ALA B O 1
#

Radius of gyration: 27.32 Å; Cα contacts (8 Å, |Δi|>4): 1932; chains: 2; bounding box: 76×73×54 Å

GO terms:
  GO:0030170 pyridoxal phosphate binding (F, IDA)
  GO:0008483 transaminase activity (F, IDA)
  GO:0047300 pyridoxamine:pyruvate transaminase activity (F, EXP)

Organism: Mesorhizobium japonicum (strain LMG 29417 / CECT 9101 / MAFF 303099) (NCBI:txid266835)

Solvent-accessible surface area: 26982 Å² total; per-residue (Å²): 171,141,54,65,105,126,33,81,20,90,46,14,2,0,1,8,5,8,50,5,34,76,59,0,26,162,2,0,22,106,57,0,10,14,3,68,0,42,6,0,18,38,27,4,23,88,0,1,63,53,0,37,144,3,0,91,24,118,29,58,3,10,3,3,5,2,13,2,26,1,0,11,1,0,0,0,2,0,0,3,17,68,115,10,22,0,0,1,1,0,2,0,32,79,2,54,32,17,4,149,41,0,114,111,57,2,84,83,58,43,56,20,91,28,79,32,27,65,22,2,78,36,111,35,0,18,83,43,2,164,63,56,110,82,6,49,0,0,2,6,4,8,2,0,11,0,0,2,3,21,3,50,4,67,48,0,1,45,48,0,58,82,79,43,4,23,1,2,0,15,0,21,2,0,1,0,0,34,129,2,1,6,108,36,0,113,12,16,0,0,0,0,1,3,7,30,2,5,1,9,2,0,5,2,0,0,0,2,1,30,120,117,0,21,63,37,0,108,86,9,118,121,3,23,78,44,16,8,10,0,0,16,57,8,50,69,4,68,15,120,126,98,85,7,57,19,22,0,5,0,0,7,0,7,0,1,7,9,1,0,44,46,8,40,127,83,21,25,101,53,4,24,62,27,0,47,29,0,0,114,0,0,30,31,0,0,88,25,3,60,11,60,30,23,11,62,49,96,102,30,13,0,19,0,0,3,3,1,94,18,24,135,90,18,91,7,124,44,4,42,77,24,0,11,31,85,83,0,6,7,3,0,17,5,82,51,119,1,101,41,115,0,1,15,2,1,2,0,0,26,10,0,66,21,121,73,0,30,30,0,0,66,2,0,0,12,1,0,49,54,55,56,86,197,26,40,44,48,123,0,39,120,26,0,84,60,24,38,87,90,98,136,176,145,50,60,111,125,34,78,21,91,46,13,1,0,1,8,7,8,50,4,31,79,62,0,27,167,1,0,24,110,54,0,9,12,4,64,0,40,8,0,17,30,40,3,21,103,0,1,57,54,0,33,146,2,0,108,25,118,31,55,2,9,4,3,6,2,14,2,25,2,0,10,1,0,0,0,0,0,1,1,12,64,113,4,20,0,0,1,1,0,2,0,28,70,2,82,37,17,2,140,36,1,110,94,48,2,79,84,54,50,45,17,98,26,84,44,40,63,23,2,72,41,126,36,0,36,87,50,7,174,70,49,108,84,4,49,0,0,2,6,3,9,3,1,10,1,0,2,3,23,4,48,4,66,50,0,0,55,54,0,52,92,51,45,1,33,1,2,0,14,0,22,1,0,1,0,0,33,128,2,1,7,99,39,0,127,14,6,0,0,0,0,1,2,9,31,2,4,2,10,3,1,5,2,0,0,0,2,1,28,121,96,0,14,63,36,0,89,78,13,130,114,6,20,118,61,12,7,11,1,0,12,51,8,47,72,5,75,16,116,122,90,84,6,56,22,23,0,6,0,0,7,0,5,0,1,8,8,1,0,45,46,8,39,129,84,22,32,136,50,4,26,58,28,0,45,29,0,0,113,0,0,32,30,0,0,88,18,4,58,11,65,31,32,12,63,47,94,104,30,12,0,19,0,0,2,3,0,99,9,18,110,86,19,90,6,128,42,4,45,88,23,0,13,26,91,81,0,8,8,4,0,16,4,80,53,114,0,107,44,96,0,0,14,2,1,2,0,0,27,10,0,68,24,120,74,0,33,29,0,0,64,2,0,0,12,1,0,48,52,57,51,96,192,26,44,43,48,120,0,38,124,27,0,84,58,22,43,109,79,87,153